Protein 6ZEG (pdb70)

GO terms:
  GO:0005515 protein binding (F, IPI)
  GO:0042802 identical protein binding (F, IPI)
  GO:0070064 proline-rich region binding (F, IDA)
  GO:0005829 cytosol (C, IDA)
  GO:0009898 cytoplasmic side of plasma membrane (C, IDA)
  GO:0015629 actin cytoskeleton (C, IDA)
  GO:0046847 filopodium assembly (P, IMP)
  GO:0048812 neuron projection morphogenesis (P, IMP)
  GO:0005515 protein binding (F, TAS)
  GO:0008093 cytoskeletal anchor activity (F, TAS)
  GO:0005737 cytoplasm (C, TAS)
  GO:0005886 plasma membrane (C, TAS)
  GO:0007409 axonogenesis (P, TAS)
  GO:0008286 insulin receptor signaling pathway (P, TAS)
  GO:0005829 cytosol (C, TAS)
  GO:0098641 cadherin binding involved in cell-cell adhesion (F, HDA)
  GO:0005912 adherens junction (C, HDA)
  GO:0005886 plasma membrane (C, IDA)
  GO:0070062 extracellular exosome (C, HDA)
  GO:0032956 regulation of actin cytoskeleton organization (P, IMP)

Organism: Homo sapiens (NCBI:txid9606)

Nearest PDB structures (foldseek):
  6zei-assembly2_D  TM=1.010E+00  e=4.339E-10  Homo sapiens
  6zee-assembly1_W  TM=9.786E-01  e=6.206E-10  Homo sapiens
  6zeg-assembly1_C  TM=9.916E-01  e=1.182E-09  Homo sapiens
  6zej-assembly6_O  TM=9.950E-01  e=1.634E-06  Homo sapiens
  6zej-assembly5_L  TM=9.862E-01  e=2.025E-06  Homo sapiens

Solvent-accessible surface area: 29615 Å² total; per-residue (Å²): 151,49,66,30,93,46,0,18,38,64,0,48,122,5,66,80,38,73,63,27,110,62,8,138,12,74,62,104,19,2,67,17,0,1,89,81,0,56,98,19,3,68,89,22,81,9,2,5,96,15,138,13,64,6,31,0,0,0,3,2,6,1,5,2,4,7,0,0,35,8,0,91,15,8,15,56,11,78,84,19,34,0,0,0,0,0,3,0,0,1,20,14,92,8,1,4,4,0,0,2,0,0,1,0,4,2,21,78,47,42,128,62,0,16,1,0,0,0,1,2,0,6,0,9,9,1,23,8,6,14,0,11,38,10,0,110,156,68,47,51,56,118,2,2,54,13,0,1,46,0,2,0,0,2,5,0,0,0,13,0,50,131,24,0,0,0,0,0,0,0,2,4,41,71,9,99,44,20,78,46,0,105,149,24,72,27,13,0,0,6,11,82,139,21,25,3,0,1,0,0,8,0,8,21,48,164,110,28,159,26,85,18,157,13,114,11,51,19,21,68,11,0,1,42,59,24,0,38,152,18,2,123,120,42,71,3,6,0,0,0,0,0,11,62,38,12,135,74,0,38,90,61,30,16,199,113,51,0,0,6,0,4,5,0,3,26,4,10,27,60,29,130,5,3,3,2,0,0,16,2,39,140,58,12,27,0,14,3,16,14,9,110,25,142,101,128,78,147,113,54,139,29,40,7,33,15,58,59,5,78,94,162,72,157,90,84,16,120,27,11,118,91,21,7,14,0,102,12,53,135,31,80,7,158,27,74,73,17,32,92,145,41,83,84,75,58,57,38,59,10,13,150,59,0,24,102,8,5,63,85,102,12,112,16,54,143,118,1,153,148,28,18,37,101,9,185,117,129,61,7,35,0,44,44,0,16,38,57,0,43,111,5,63,89,40,85,48,39,103,87,5,141,9,71,54,108,31,0,80,8,0,0,51,4,0,39,29,20,2,67,34,24,82,7,3,4,101,16,140,15,76,6,48,0,0,0,2,1,6,0,4,1,2,5,0,0,50,6,0,100,39,5,6,52,10,88,141,15,36,0,0,0,0,0,3,0,0,0,11,11,90,13,1,0,0,0,1,0,0,0,1,0,4,1,5,35,48,38,121,53,0,17,1,0,0,0,0,2,0,5,0,5,7,1,27,8,5,13,0,16,40,6,0,108,157,62,52,40,53,128,2,3,43,26,0,2,46,0,0,0,0,2,6,0,0,0,10,0,50,129,24,0,0,0,0,0,0,0,3,5,43,78,8,100,50,18,95,54,0,132,145,17,72,24,8,0,1,5,12,69,136,28,23,3,0,1,0,0,10,0,8,18,46,172,116,33,86,21,85,19,96,14,153,13,38,20,21,69,14,0,0,48,115,7,0,32,128,15,0,104,120,40,79,4,7,0,0,0,0,0,10,60,40,11,132,75,0,44,92,50,31,17,198,102,46,0,0,6,0,3,5,0,2,28,3,12,27,87,57,131,4,5,3,4,3,0,19,1,60,82,87,12,55,0,22,4,23,15,9,78,44,111,121,32,54,6,37,6,34,32,5,34,102,95,128,127,86,87,95,14,102,29,20,95,196,60,97,75,26,66,11,48,131,41,72,11,158,29,70,64,18,29,89,150,42,77,56,76,59,37,38,60,11,6,142,57,1,32,97,9,10,76,95,103,12,102,36,53,134,118,1,167,131,28,21,26,101,13,89,144

Structure (mmCIF, N/CA/C/O backbone):
data_6ZEG
#
_entry.id   6ZEG
#
_cell.length_a   48.616
_cell.length_b   122.394
_cell.length_c   69.097
_cell.angle_alpha   90.000
_cell.angle_beta   92.219
_cell.angle_gamma   90.000
#
_symmetry.space_group_name_H-M   'P 1 21 1'
#
loop_
_entity.id
_entity.type
_entity.pdbx_description
1 polymer 'Serine/threonine-protein phosphatase PP1-alpha catalytic subunit,Brain-specific angiogenesis inhibitor 1-associated protein 2'
2 polymer 'Phosphatase and actin regulator'
3 non-polymer 'MANGANESE (II) ION'
4 non-polymer 'PHOSPHATE ION'
5 non-polymer 1,2-ETHANEDIOL
6 non-polymer 3,6,9,12,15,18-HEXAOXAICOSANE
7 water water
#
loop_
_atom_site.group_PDB
_atom_site.id
_atom_site.type_symbol
_atom_site.label_atom_id
_atom_site.label_alt_id
_atom_site.label_comp_id
_atom_site.label_asym_id
_atom_site.label_entity_id
_atom_site.label_seq_id
_atom_site.pdbx_PDB_ins_code
_atom_site.Cartn_x
_atom_site.Cartn_y
_atom_site.Cartn_z
_atom_site.occupancy
_atom_site.B_iso_or_equiv
_atom_site.auth_seq_id
_atom_site.auth_comp_id
_atom_site.auth_asym_id
_atom_site.auth_atom_id
_atom_site.pdbx_PDB_model_num
ATOM 1 N N . SER A 1 5 ? 27.02921 -23.01274 18.68704 1.000 26.78363 6 SER A N 1
ATOM 2 C CA . SER A 1 5 ? 26.84382 -22.02657 19.75032 1.000 24.90935 6 SER A CA 1
ATOM 3 C C . SER A 1 5 ? 25.47387 -21.34955 19.74893 1.000 19.67270 6 SER A C 1
ATOM 4 O O . SER A 1 5 ? 24.96565 -20.90575 18.72414 1.000 19.29630 6 SER A O 1
ATOM 11 N N . LEU A 1 6 ? 24.88807 -21.22135 20.92751 1.000 17.71212 7 LEU A N 1
ATOM 12 C CA A LEU A 1 6 ? 23.56751 -20.62795 21.00832 0.268 17.23465 7 LEU A CA 1
ATOM 13 C CA B LEU A 1 6 ? 23.56773 -20.62615 21.07679 0.732 17.25149 7 LEU A CA 1
ATOM 14 C C . LEU A 1 6 ? 23.57928 -19.10130 20.97919 1.000 15.71110 7 LEU A C 1
ATOM 15 O O . LEU A 1 6 ? 22.51602 -18.48884 20.75512 1.000 16.03034 7 LEU A O 1
ATOM 46 N N . ASN A 1 7 ? 24.71716 -18.47474 21.20464 1.000 14.47525 8 ASN A N 1
ATOM 47 C CA . ASN A 1 7 ? 24.83488 -17.02938 21.17461 1.000 14.15161 8 ASN A CA 1
ATOM 48 C C . ASN A 1 7 ? 23.82867 -16.36733 22.11653 1.000 12.56214 8 ASN A C 1
ATOM 49 O O . ASN A 1 7 ? 23.30602 -15.29728 21.83802 1.000 13.68163 8 ASN A O 1
ATOM 60 N N . LEU A 1 8 ? 23.60981 -16.99045 23.28688 1.000 13.04197 9 LEU A N 1
ATOM 61 C CA . LEU A 1 8 ? 22.45567 -16.65296 24.11054 1.000 12.80459 9 LEU A CA 1
ATOM 62 C C . LEU A 1 8 ? 22.53753 -15.24261 24.69267 1.000 12.19844 9 LEU A C 1
ATOM 63 O O . LEU A 1 8 ? 21.56088 -14.48303 24.62785 1.000 12.73120 9 LEU A O 1
ATOM 79 N N . ASP A 1 9 ? 23.69100 -14.86189 25.26542 1.000 13.31413 10 ASP A N 1
ATOM 80 C CA . ASP A 1 9 ? 23.76600 -13.53838 25.87952 1.000 13.29918 10 ASP A CA 1
ATOM 81 C C . ASP A 1 9 ? 23.63966 -12.42510 24.83748 1.000 12.73995 10 ASP A C 1
ATOM 82 O O . ASP A 1 9 ? 23.04363 -11.37423 25.10842 1.000 13.92714 10 ASP A O 1
ATOM 91 N N . SER A 1 10 ? 24.18309 -12.63690 23.63764 1.000 13.50918 11 SER A N 1
ATOM 92 C CA . SER A 1 10 ? 24.03690 -11.65411 22.57789 1.000 13.20799 11 SER A CA 1
ATOM 93 C C . SER A 1 10 ? 22.57021 -11.50847 22.18310 1.000 12.08348 11 SER A C 1
ATOM 94 O O . SER A 1 10 ? 22.07120 -10.39158 21.99671 1.000 13.17161 11 SER A O 1
ATOM 102 N N . ILE A 1 11 ? 21.88029 -12.64366 22.02859 1.000 12.28576 12 ILE A N 1
ATOM 103 C CA . ILE A 1 11 ? 20.45218 -12.64357 21.68796 1.000 11.13767 12 ILE A CA 1
ATOM 104 C C . ILE A 1 11 ? 19.65267 -11.83801 22.70749 1.000 10.54190 12 ILE A C 1
ATOM 105 O O . ILE A 1 11 ? 18.85502 -10.95890 22.35531 1.000 11.33937 12 ILE A O 1
ATOM 121 N N . ILE A 1 12 ? 19.85678 -12.12824 23.99613 1.000 10.82732 13 ILE A N 1
ATOM 122 C CA . ILE A 1 12 ? 19.12126 -11.42803 25.03515 1.000 11.52129 13 ILE A CA 1
ATOM 123 C C . ILE A 1 12 ? 19.41430 -9.93845 24.97733 1.000 11.69660 13 ILE A C 1
ATOM 124 O O . ILE A 1 12 ? 18.50339 -9.10694 25.05734 1.000 12.71425 13 ILE A O 1
ATOM 140 N N . GLY A 1 13 ? 20.70009 -9.56621 24.84400 1.000 12.88429 14 GLY A N 1
ATOM 141 C CA . GLY A 1 13 ? 21.03094 -8.14639 24.80540 1.000 14.33742 14 GLY A CA 1
ATOM 142 C C . GLY A 1 13 ? 20.35523 -7.41148 23.65583 1.000 13.35692 14 GLY A C 1
ATOM 143 O O . GLY A 1 13 ? 19.86139 -6.28538 23.81133 1.000 15.62222 14 GLY A O 1
ATOM 147 N N . ARG A 1 14 ? 20.29090 -8.05751 22.49557 1.000 12.53883 15 ARG A N 1
ATOM 148 C CA A ARG A 1 14 ? 19.65417 -7.44466 21.34172 0.811 12.94461 15 ARG A CA 1
ATOM 149 C CA B ARG A 1 14 ? 19.65656 -7.43795 21.34199 0.189 12.75269 15 ARG A CA 1
ATOM 150 C C . ARG A 1 14 ? 18.14428 -7.35713 21.51545 1.000 12.63615 15 ARG A C 1
ATOM 151 O O . ARG A 1 14 ? 17.52718 -6.37121 21.09578 1.000 13.55194 15 ARG A O 1
ATOM 192 N N . LEU A 1 15 ? 17.53940 -8.37942 22.12964 1.000 12.20737 16 LEU A N 1
ATOM 193 C CA . LEU A 1 15 ? 16.11053 -8.30700 22.40104 1.000 12.75589 16 LEU A CA 1
ATOM 194 C C . LEU A 1 15 ? 15.78972 -7.17654 23.37970 1.000 13.52422 16 LEU A C 1
ATOM 195 O O . LEU A 1 15 ? 14.77063 -6.49152 23.23774 1.000 15.09760 16 LEU A O 1
ATOM 211 N N . LEU A 1 16 ? 16.66796 -6.94646 24.37024 1.000 13.49249 17 LEU A N 1
ATOM 212 C CA . LEU A 1 16 ? 16.35617 -5.96987 25.40796 1.000 16.18750 17 LEU A CA 1
ATOM 213 C C . LEU A 1 16 ? 16.69245 -4.55300 24.98128 1.000 17.70467 17 LEU A C 1
ATOM 214 O O . LEU A 1 16 ? 16.11839 -3.58476 25.51340 1.000 20.60907 17 LEU A O 1
ATOM 230 N N . GLU A 1 17 ? 17.59712 -4.40239 24.02151 1.000 17.84711 18 GLU A N 1
ATOM 231 C CA . GLU A 1 17 ? 18.09303 -3.06872 23.72269 1.000 20.38019 18 GLU A CA 1
ATOM 232 C C . GLU A 1 17 ? 17.04602 -2.18062 23.06913 1.000 21.60991 18 GLU A C 1
ATOM 233 O O . GLU A 1 17 ? 17.20600 -0.95718 23.09709 1.000 24.22925 18 GLU A O 1
ATOM 245 N N . VAL A 1 18 ? 15.98994 -2.75600 22.48518 1.000 20.31611 19 VAL A N 1
ATOM 246 C CA . VAL A 1 18 ? 14.96383 -1.96103 21.81452 1.000 21.21824 19 VAL A CA 1
ATOM 247 C C . VAL A 1 18 ? 14.01331 -1.29481 22.78639 1.000 22.38696 19 VAL A C 1
ATOM 248 O O . VAL A 1 18 ? 13.12949 -0.54205 22.35626 1.000 23.52464 19 VAL A O 1
ATOM 261 N N A GLN A 1 19 ? 14.19085 -1.51737 24.08825 0.576 22.35016 20 GLN A N 1
ATOM 262 N N B GLN A 1 19 ? 14.13582 -1.58904 24.08111 0.424 21.86015 20 GLN A N 1
ATOM 263 C CA A GLN A 1 19 ? 13.32059 -0.89222 25.07504 0.576 23.93438 20 GLN A CA 1
ATOM 264 C CA B GLN A 1 19 ? 13.35645 -0.87522 25.08141 0.424 23.22250 20 GLN A CA 1
ATOM 265 C C A GLN A 1 19 ? 13.40574 0.63013 25.03064 0.576 23.76728 20 GLN A C 1
ATOM 266 C C B GLN A 1 19 ? 13.35771 0.61142 24.77722 0.424 23.70671 20 GLN A C 1
ATOM 267 O O A GLN A 1 19 ? 12.44461 1.31527 25.39537 0.576 23.98861 20 GLN A O 1
ATOM 268 O O B GLN A 1 19 ? 12.30402 1.24214 24.65029 0.424 24.46048 20 GLN A O 1
ATOM 295 N N . GLY A 1 20 ? 14.55027 1.17840 24.63142 1.000 26.04447 21 GLY A N 1
ATOM 296 C CA . GLY A 1 20 ? 14.71048 2.60224 24.44156 1.000 30.40314 21 GLY A CA 1
ATOM 297 C C . GLY A 1 20 ? 14.42660 3.09258 23.04392 1.000 32.76684 21 GLY A C 1
ATOM 298 O O . GLY A 1 20 ? 14.75912 4.23487 22.71490 1.000 34.88394 21 GLY A O 1
ATOM 303 N N . SER A 1 21 ? 13.81381 2.26918 22.20985 1.000 31.55468 22 SER A N 1
ATOM 304 C CA . SER A 1 21 ? 13.46876 2.63437 20.85120 1.000 30.96337 22 SER A CA 1
ATOM 305 C C . SER A 1 21 ? 11.96779 2.85518 20.76358 1.000 31.41147 22 SER A C 1
ATOM 306 O O . SER A 1 21 ? 11.21691 2.61015 21.71248 1.000 32.62144 22 SER A O 1
ATOM 314 N N . ARG A 1 22 ? 11.53849 3.31571 19.60072 1.000 31.55530 23 ARG A N 1
ATOM 315 C CA . ARG A 1 22 ? 10.12110 3.50415 19.37375 1.000 30.41984 23 ARG A CA 1
ATOM 316 C C . ARG A 1 22 ? 9.40645 2.16072 19.48988 1.000 29.24205 23 ARG A C 1
ATOM 317 O O . ARG A 1 22 ? 9.94216 1.12894 19.06686 1.000 29.57350 23 ARG A O 1
ATOM 321 N N . PRO A 1 23 ? 8.20424 2.13346 20.05058 1.000 30.98232 24 PRO A N 1
ATOM 322 C CA . PRO A 1 23 ? 7.42824 0.88898 20.06540 1.000 29.85197 24 PRO A CA 1
ATOM 323 C C . PRO A 1 23 ? 7.37135 0.26637 18.67744 1.000 29.71060 24 PRO A C 1
ATOM 324 O O . PRO A 1 23 ? 7.29683 0.96316 17.66167 1.000 32.54737 24 PRO A O 1
ATOM 335 N N . GLY A 1 24 ? 7.38971 -1.06029 18.63492 1.000 27.00285 25 GLY A N 1
ATOM 336 C CA . GLY A 1 24 ? 7.23686 -1.78083 17.39333 1.000 25.84100 25 GLY A CA 1
ATOM 337 C C . GLY A 1 24 ? 8.51378 -2.06916 16.63706 1.000 23.61602 25 GLY A C 1
ATOM 338 O O . GLY A 1 24 ? 8.44871 -2.70698 15.58064 1.000 25.10557 25 GLY A O 1
ATOM 342 N N . LYS A 1 25 ? 9.66748 -1.60662 17.11980 1.000 22.74815 26 LYS A N 1
ATOM 343 C CA . LYS A 1 25 ? 10.91901 -1.88508 16.43324 1.000 20.60891 26 LYS A CA 1
ATOM 344 C C . LYS A 1 25 ? 11.22081 -3.37226 16.54045 1.000 16.59887 26 LYS A C 1
ATOM 345 O O . LYS A 1 25 ? 11.15812 -3.94547 17.62945 1.000 16.93455 26 LYS A O 1
ATOM 364 N N . ASN A 1 26 ? 11.50780 -3.99368 15.40299 1.000 17.07767 27 ASN A N 1
ATOM 365 C CA . ASN A 1 26 ? 11.84475 -5.40834 15.38235 1.000 16.48703 27 ASN A CA 1
ATOM 366 C C . ASN A 1 26 ? 13.28362 -5.62487 15.85303 1.000 17.00429 27 ASN A C 1
ATOM 367 O O . ASN A 1 26 ? 14.12578 -4.71569 15.85435 1.000 19.48759 27 ASN A O 1
ATOM 378 N N . VAL A 1 27 ? 13.54911 -6.85907 16.25822 1.000 15.51852 28 VAL A N 1
ATOM 379 C CA . VAL A 1 27 ? 14.87600 -7.31176 16.63892 1.000 15.42520 28 VAL A CA 1
ATOM 380 C C . VAL A 1 27 ? 15.34412 -8.29025 15.57618 1.000 15.68665 28 VAL A C 1
ATOM 381 O O . VAL A 1 27 ? 14.67540 -9.28322 15.30259 1.000 16.35603 28 VAL A O 1
ATOM 394 N N . GLN A 1 28 ? 16.53105 -8.03842 15.02168 1.000 16.98118 29 GLN A N 1
ATOM 395 C CA . GLN A 1 28 ? 17.06032 -8.83271 13.90866 1.000 17.86437 29 GLN A CA 1
ATOM 396 C C . GLN A 1 28 ? 17.83909 -10.08918 14.33241 1.000 19.04836 29 GLN A C 1
ATOM 397 O O . GLN A 1 28 ? 19.05339 -10.17648 14.21927 1.000 24.39353 29 GLN A O 1
ATOM 411 N N . LEU A 1 29 ? 17.15392 -11.14281 14.67706 1.000 16.00312 30 LEU A N 1
ATOM 412 C CA . LEU A 1 29 ? 17.78400 -12.42292 14.95678 1.000 12.94918 30 LEU A CA 1
ATOM 413 C C . LEU A 1 29 ? 17.96103 -13.23901 13.67719 1.000 11.91757 30 LEU A C 1
ATOM 414 O O . LEU A 1 29 ? 17.21688 -13.09036 12.70647 1.000 13.54895 30 LEU A O 1
ATOM 430 N N . THR A 1 30 ? 18.96423 -14.10203 13.66946 1.000 11.49912 31 THR A N 1
ATOM 431 C CA . THR A 1 30 ? 19.12389 -14.99652 12.53155 1.000 10.76027 31 THR A CA 1
ATOM 432 C C . THR A 1 30 ? 18.19151 -16.20438 12.69065 1.000 10.66499 31 THR A C 1
ATOM 433 O O . THR A 1 30 ? 17.77443 -16.57139 13.78871 1.000 10.73694 31 THR A O 1
ATOM 444 N N . GLU A 1 31 ? 17.90948 -16.84230 11.55909 1.000 10.89793 32 GLU A N 1
ATOM 445 C CA . GLU A 1 31 ? 17.14440 -18.08491 11.56934 1.000 11.11159 32 GLU A CA 1
ATOM 446 C C . GLU A 1 31 ? 17.78957 -19.11439 12.48289 1.000 10.93776 32 GLU A C 1
ATOM 447 O O . GLU A 1 31 ? 17.10868 -19.76534 13.28039 1.000 11.89503 32 GLU A O 1
ATOM 459 N N A ASN A 1 32 ? 19.11933 -19.26172 12.38240 0.430 11.53530 33 ASN A N 1
ATOM 460 N N B ASN A 1 32 ? 19.11166 -19.27223 12.40156 0.570 11.62568 33 ASN A N 1
ATOM 461 C CA A ASN A 1 32 ? 19.84346 -20.22613 13.20560 0.430 11.55560 33 ASN A CA 1
ATOM 462 C CA B ASN A 1 32 ? 19.75627 -20.28551 13.22865 0.570 11.74414 33 ASN A CA 1
ATOM 463 C C A ASN A 1 32 ? 19.71567 -19.89233 14.68334 0.430 10.16150 33 ASN A C 1
ATOM 464 C C B ASN A 1 32 ? 19.75347 -19.90426 14.70460 0.570 10.47864 33 ASN A C 1
ATOM 465 O O A ASN A 1 32 ? 19.56140 -20.78916 15.51825 0.430 10.49039 33 ASN A O 1
ATOM 466 O O B ASN A 1 32 ? 19.71440 -20.79051 15.56319 0.570 11.53749 33 ASN A O 1
ATOM 487 N N . GLU A 1 33 ? 19.78893 -18.60628 15.03156 1.000 10.75955 34 GLU A N 1
ATOM 488 C CA . GLU A 1 33 ? 19.64746 -18.21448 16.42918 1.000 10.97502 34 GLU A CA 1
ATOM 489 C C . GLU A 1 33 ? 18.27486 -18.63887 16.95702 1.000 10.27540 34 GLU A C 1
ATOM 490 O O . GLU A 1 33 ? 18.15800 -19.16770 18.07134 1.000 10.26966 34 GLU A O 1
ATOM 503 N N . ILE A 1 34 ? 17.21247 -18.38227 16.18084 1.000 9.51836 35 ILE A N 1
ATOM 504 C CA . ILE A 1 34 ? 15.87153 -18.71974 16.64049 1.000 9.42159 35 ILE A CA 1
ATOM 505 C C . ILE A 1 34 ? 15.70902 -20.22630 16.73627 1.000 9.33558 35 ILE A C 1
ATOM 506 O O . ILE A 1 34 ? 15.14288 -20.74654 17.70134 1.000 9.76003 35 ILE A O 1
ATOM 522 N N A ARG A 1 35 ? 16.19826 -20.96242 15.73567 0.524 10.19417 36 ARG A N 1
ATOM 523 N N B ARG A 1 35 ? 16.22190 -20.96207 15.75293 0.476 10.35812 36 ARG A N 1
ATOM 524 C CA A ARG A 1 35 ? 16.15400 -22.41900 15.81271 0.524 10.21531 36 ARG A CA 1
ATOM 525 C CA B ARG A 1 35 ? 16.14324 -22.41698 15.81892 0.476 10.67772 36 ARG A CA 1
ATOM 526 C C A ARG A 1 35 ? 16.82140 -22.91124 17.09019 0.524 10.08393 36 ARG A C 1
ATOM 527 C C B ARG A 1 35 ? 16.84955 -22.94525 17.06157 0.476 10.38555 36 ARG A C 1
ATOM 528 O O A ARG A 1 35 ? 16.31552 -23.81031 17.76587 0.524 10.79838 36 ARG A O 1
ATOM 529 O O B ARG A 1 35 ? 16.39622 -23.90770 17.68446 0.476 10.87837 36 ARG A O 1
ATOM 570 N N . GLY A 1 36 ? 17.98038 -22.33889 17.42376 1.000 10.04087 37 GLY A N 1
ATOM 571 C CA . GLY A 1 36 ? 18.67588 -22.76662 18.61971 1.000 10.79000 37 GLY A CA 1
ATOM 572 C C . GLY A 1 36 ? 17.86843 -22.51814 19.87451 1.000 9.70674 37 GLY A C 1
ATOM 573 O O . GLY A 1 36 ? 17.86776 -23.34778 20.78567 1.000 10.61470 37 GLY A O 1
ATOM 578 N N . LEU A 1 37 ? 17.17976 -21.36819 19.94614 1.000 9.38938 38 LEU A N 1
ATOM 579 C CA . LEU A 1 37 ? 16.30053 -21.10765 21.08382 1.000 9.35568 38 LEU A CA 1
ATOM 580 C C . LEU A 1 37 ? 15.22147 -22.17422 21.18082 1.000 9.10016 38 LEU A C 1
ATOM 581 O O . LEU A 1 37 ? 14.93230 -22.67401 22.27055 1.000 9.60488 38 LEU A O 1
ATOM 597 N N . CYS A 1 38 ? 14.62023 -22.54546 20.04268 1.000 8.99963 39 CYS A N 1
ATOM 598 C CA . CYS A 1 38 ? 13.56586 -23.54760 20.05135 1.000 9.10874 39 CYS A CA 1
ATOM 599 C C . CYS A 1 38 ? 14.08511 -24.89386 20.51415 1.000 9.40018 39 CYS A C 1
ATOM 600 O O . CYS A 1 38 ? 13.47865 -25.55903 21.35966 1.000 10.56242 39 CYS A O 1
ATOM 608 N N . LEU A 1 39 ? 15.22296 -25.31552 19.96572 1.000 9.90201 40 LEU A N 1
ATOM 609 C CA . LEU A 1 39 ? 15.70869 -26.65983 20.22722 1.000 10.86753 40 LEU A CA 1
ATOM 610 C C . LEU A 1 39 ? 16.19288 -26.79466 21.65969 1.000 9.65895 40 LEU A C 1
ATOM 611 O O . LEU A 1 39 ? 15.96239 -27.82649 22.31786 1.000 10.53034 40 LEU A O 1
ATOM 627 N N . LYS A 1 40 ? 16.91191 -25.78602 22.16533 1.000 9.48898 41 LYS A N 1
ATOM 628 C CA . LYS A 1 40 ? 17.43093 -25.89227 23.52130 1.000 9.46247 41 LYS A CA 1
ATOM 629 C C . LYS A 1 40 ? 16.31718 -25.74806 24.55517 1.000 9.46385 41 LYS A C 1
ATOM 630 O O . LYS A 1 40 ? 16.29919 -26.45928 25.56324 1.000 10.09609 41 LYS A O 1
ATOM 649 N N . SER A 1 41 ? 15.38070 -24.81756 24.34409 1.000 8.80202 42 SER A N 1
ATOM 650 C CA . SER A 1 41 ? 14.27041 -24.71292 25.28529 1.000 8.61303 42 SER A CA 1
ATOM 651 C C . SER A 1 41 ? 13.44863 -25.99145 25.29846 1.000 8.45780 42 SER A C 1
ATOM 652 O O . SER A 1 41 ? 13.00519 -26.43157 26.36312 1.000 8.72479 42 SER A O 1
ATOM 660 N N . ARG A 1 42 ? 13.23119 -26.58693 24.12490 1.000 9.17543 43 ARG A N 1
ATOM 661 C CA . ARG A 1 42 ? 12.45439 -27.82006 24.04151 1.000 9.39333 43 ARG A CA 1
ATOM 662 C C . ARG A 1 42 ? 13.08516 -28.90132 24.90564 1.000 9.35598 43 ARG A C 1
ATOM 663 O O . ARG A 1 42 ? 12.39695 -29.63465 25.63451 1.000 10.11080 43 ARG A O 1
ATOM 684 N N . GLU A 1 43 ? 14.41730 -29.01530 24.84209 1.000 9.64665 44 GLU A N 1
ATOM 685 C CA . GLU A 1 43 ? 15.12965 -29.98771 25.65460 1.000 10.47937 44 GLU A CA 1
ATOM 686 C C . GLU A 1 43 ? 14.88688 -29.72525 27.13740 1.000 10.12298 44 GLU A C 1
ATOM 687 O O . GLU A 1 43 ? 14.65150 -30.65928 27.91701 1.000 10.40962 44 GLU A O 1
ATOM 699 N N . ILE A 1 44 ? 14.93425 -28.45414 27.53964 1.000 9.59798 45 ILE A N 1
ATOM 700 C CA . ILE A 1 44 ? 14.72297 -28.12736 28.93335 1.000 9.69819 45 ILE A CA 1
ATOM 701 C C . ILE A 1 44 ? 13.28848 -28.44082 29.34825 1.000 9.14474 45 ILE A C 1
ATOM 702 O O . ILE A 1 44 ? 13.05697 -29.01992 30.40601 1.000 9.74804 45 ILE A O 1
ATOM 718 N N . PHE A 1 45 ? 12.30315 -28.07773 28.51892 1.000 8.60367 46 PHE A N 1
ATOM 719 C CA . PHE A 1 45 ? 10.91446 -28.41119 28.85867 1.000 8.86259 46 PHE A CA 1
ATOM 720 C C . PHE A 1 45 ? 10.74659 -29.91192 29.09559 1.000 9.05370 46 PHE A C 1
ATOM 721 O O . PHE A 1 45 ? 10.10907 -30.32752 30.06480 1.000 9.66059 46 PHE A O 1
ATOM 738 N N . LEU A 1 46 ? 11.33013 -30.74309 28.22629 1.000 9.29594 47 LEU A N 1
ATOM 739 C CA . LEU A 1 46 ? 11.17643 -32.18479 28.37888 1.000 9.97922 47 LEU A CA 1
ATOM 740 C C . LEU A 1 46 ? 11.88283 -32.69746 29.61579 1.000 10.95503 47 LEU A C 1
ATOM 741 O O . LEU A 1 46 ? 11.49047 -33.73150 30.16250 1.000 13.40147 47 LEU A O 1
ATOM 757 N N . SER A 1 47 ? 12.92276 -32.00136 30.07144 1.000 10.65668 48 SER A N 1
ATOM 758 C CA . SER A 1 47 ? 13.66664 -32.42060 31.25788 1.000 12.22220 48 SER A CA 1
ATOM 759 C C . SER A 1 47 ? 12.95915 -32.06380 32.55170 1.000 11.15698 48 SER A C 1
ATOM 760 O O . SER A 1 47 ? 13.38548 -32.53165 33.61172 1.000 14.98735 48 SER A O 1
ATOM 768 N N . GLN A 1 48 ? 11.95451 -31.22698 32.50689 1.000 9.96229 49 GLN A N 1
ATOM 769 C CA . GLN A 1 48 ? 11.18543 -30.81464 33.67255 1.000 9.69964 49 GLN A CA 1
ATOM 770 C C . GLN A 1 48 ? 9.79619 -31.42919 33.58046 1.000 9.64556 49 GLN A C 1
ATOM 771 O O . GLN A 1 48 ? 9.35779 -31.80829 32.49327 1.000 9.93611 49 GLN A O 1
ATOM 785 N N . PRO A 1 49 ? 9.07971 -31.55111 34.70011 1.000 9.87465 50 PRO A N 1
ATOM 786 C CA . PRO A 1 49 ? 7.76821 -32.20391 34.67096 1.000 10.48422 50 PRO A CA 1
ATOM 787 C C . PRO A 1 49 ? 6.75202 -31.42325 33.84181 1.000 9.49352 50 PRO A C 1
ATOM 788 O O . PRO A 1 49 ? 6.83058 -30.20320 33.68904 1.000 9.74325 50 PRO A O 1
ATOM 799 N N . ILE A 1 50 ? 5.75508 -32.16629 33.34665 1.000 9.69507 51 ILE A N 1
ATOM 800 C CA . ILE A 1 50 ? 4.64885 -31.55500 32.61563 1.000 8.78182 51 ILE A CA 1
ATOM 801 C C . ILE A 1 50 ? 3.68767 -30.82806 33.54605 1.000 8.91504 51 ILE A C 1
ATOM 802 O O . ILE A 1 50 ? 2.98051 -29.89013 33.12377 1.000 9.09464 51 ILE A O 1
ATOM 818 N N . LEU A 1 51 ? 3.63999 -31.26214 34.80704 1.000 8.84805 52 LEU A N 1
ATOM 819 C CA . LEU A 1 51 ? 2.94559 -30.59126 35.89081 1.000 9.37615 52 LEU A CA 1
ATOM 820 C C . LEU A 1 51 ? 4.04337 -30.03766 36.79435 1.000 9.15632 52 LEU A C 1
ATOM 821 O O . LEU A 1 51 ? 4.67572 -30.77739 37.55229 1.000 10.89755 52 LEU A O 1
ATOM 837 N N . LEU A 1 52 ? 4.34334 -28.76359 36.65974 1.000 9.20542 53 LEU A N 1
ATOM 838 C CA . LEU A 1 52 ? 5.44362 -28.15461 37.40361 1.000 9.44822 53 LEU A CA 1
ATOM 839 C C . LEU A 1 52 ? 5.07661 -28.05015 38.87394 1.000 9.68237 53 LEU A C 1
ATOM 840 O O . LEU A 1 52 ? 3.92339 -27.76160 39.21194 1.000 11.72853 53 LEU A O 1
ATOM 856 N N . GLU A 1 53 ? 6.06149 -28.23123 39.75310 1.000 10.66290 54 GLU A N 1
ATOM 857 C CA . GLU A 1 53 ? 5.90171 -28.01751 41.19516 1.000 11.50421 54 GLU A CA 1
ATOM 858 C C . GLU A 1 53 ? 6.84205 -26.86931 41.54168 1.000 11.17304 54 GLU A C 1
ATOM 859 O O . GLU A 1 53 ? 8.07063 -27.03377 41.51750 1.000 14.46661 54 GLU A O 1
ATOM 871 N N . LEU A 1 54 ? 6.28249 -25.69010 41.77813 1.000 10.33961 55 LEU A N 1
ATOM 872 C CA . LEU A 1 54 ? 7.04083 -24.46912 41.94353 1.000 10.82181 55 LEU A CA 1
ATOM 873 C C . LEU A 1 54 ? 6.87581 -23.94321 43.35740 1.000 11.23772 55 LEU A C 1
ATOM 874 O O . LEU A 1 54 ? 5.91961 -24.26754 44.06491 1.000 12.61561 55 LEU A O 1
ATOM 890 N N . GLU A 1 55 ? 7.82141 -23.09319 43.75558 1.000 14.19450 56 GLU A N 1
ATOM 891 C CA . GLU A 1 55 ? 7.81689 -22.45653 45.06425 1.000 15.37172 56 GLU A CA 1
ATOM 892 C C . GLU A 1 55 ? 7.85000 -20.94578 44.89226 1.000 14.16052 56 GLU A C 1
ATOM 893 O O . GLU A 1 55 ? 8.51816 -20.42793 43.99634 1.000 17.11605 56 GLU A O 1
ATOM 905 N N . ALA A 1 56 ? 7.11425 -20.24328 45.74825 1.000 13.63137 57 ALA A N 1
ATOM 906 C CA . ALA A 1 56 ? 7.25098 -18.80182 45.83636 1.000 13.69809 57 ALA A CA 1
ATOM 907 C C . ALA A 1 56 ? 8.63202 -18.46423 46.39459 1.000 13.89851 57 ALA A C 1
ATOM 908 O O . ALA A 1 56 ? 9.24597 -19.28287 47.08292 1.000 15.86087 57 ALA A O 1
ATOM 915 N N . PRO A 1 57 ? 9.15311 -17.25701 46.11134 1.000 13.57287 58 PRO A N 1
ATOM 916 C CA . PRO A 1 57 ? 8.47690 -16.13439 45.43619 1.000 13.03475 58 PRO A CA 1
ATOM 917 C C . PRO A 1 57 ? 8.42434 -16.29335 43.93621 1.000 11.76508 58 PRO A C 1
ATOM 918 O O . PRO A 1 57 ? 9.35236 -16.83283 43.32256 1.000 13.38295 58 PRO A O 1
ATOM 929 N N . LEU A 1 58 ? 7.35093 -15.78059 43.34754 1.000 10.76988 59 LEU A N 1
ATOM 930 C CA . LEU A 1 58 ? 7.10595 -15.91286 41.93211 1.000 11.29807 59 LEU A CA 1
ATOM 931 C C . LEU A 1 58 ? 6.20761 -14.76862 41.49487 1.000 10.30594 59 LEU A C 1
ATOM 932 O O . LEU A 1 58 ? 5.32532 -14.36352 42.24267 1.000 12.79673 59 LEU A O 1
ATOM 948 N N . LYS A 1 59 ? 6.38329 -14.31408 40.26110 1.000 9.62600 60 LYS A N 1
ATOM 949 C CA . LYS A 1 59 ? 5.44826 -13.42145 39.58375 1.000 9.18699 60 LYS A CA 1
ATOM 950 C C . LYS A 1 59 ? 4.78089 -14.18210 38.46047 1.000 8.91641 60 LYS A C 1
ATOM 951 O O . LYS A 1 59 ? 5.45813 -14.79526 37.63016 1.000 10.94798 60 LYS A O 1
ATOM 970 N N . ILE A 1 60 ? 3.45798 -14.15413 38.44745 1.000 8.45348 61 ILE A N 1
ATOM 971 C CA . ILE A 1 60 ? 2.65708 -14.93604 37.51635 1.000 7.71317 61 ILE A CA 1
ATOM 972 C C . ILE A 1 60 ? 1.98063 -13.97244 36.53490 1.000 7.77293 61 ILE A C 1
ATOM 973 O O . ILE A 1 60 ? 1.34908 -12.98257 36.95372 1.000 8.11914 61 ILE A O 1
ATOM 989 N N . CYS A 1 61 ? 2.09337 -14.28206 35.24892 1.000 7.51630 62 CYS A N 1
ATOM 990 C CA . CYS A 1 61 ? 1.62181 -13.43005 34.17556 1.000 7.67246 62 CYS A CA 1
ATOM 991 C C . CYS A 1 61 ? 0.70049 -14.21400 33.25780 1.000 7.12773 62 CYS A C 1
ATOM 992 O O . CYS A 1 61 ? 0.92471 -15.40883 33.00140 1.000 8.02875 62 CYS A O 1
ATOM 1000 N N . GLY A 1 62 ? -0.31932 -13.53080 32.74255 1.000 7.06692 63 GLY A N 1
ATOM 1001 C CA . GLY A 1 62 ? -1.22828 -14.08024 31.74960 1.000 7.47050 63 GLY A CA 1
ATOM 1002 C C . GLY A 1 62 ? -0.87745 -13.65796 30.35030 1.000 6.73211 63 GLY A C 1
ATOM 1003 O O . GLY A 1 62 ? 0.28538 -13.42362 30.03058 1.000 7.16278 63 GLY A O 1
ATOM 1007 N N . ASP A 1 63 ? -1.89489 -13.58612 29.48221 1.000 7.10231 64 ASP A N 1
ATOM 1008 C CA . ASP A 1 63 ? -1.65146 -13.60391 28.04754 1.000 6.71789 64 ASP A CA 1
ATOM 1009 C C . ASP A 1 63 ? -0.86301 -12.37186 27.62188 1.000 7.37560 64 ASP A C 1
ATOM 1010 O O . ASP A 1 63 ? -1.06155 -11.27919 28.15479 1.000 7.67919 64 ASP A O 1
ATOM 1019 N N . ILE A 1 64 ? 0.00292 -12.57040 26.60394 1.000 6.98600 65 ILE A N 1
ATOM 1020 C CA A ILE A 1 64 ? 0.83546 -11.51539 26.03733 0.859 7.39944 65 ILE A CA 1
ATOM 1021 C CA B ILE A 1 64 ? 0.80519 -11.49039 26.05296 0.141 7.51428 65 ILE A CA 1
ATOM 1022 C C . ILE A 1 64 ? 0.50945 -11.23180 24.55778 1.000 7.15159 65 ILE A C 1
ATOM 1023 O O . ILE A 1 64 ? 0.54797 -10.08057 24.13631 1.000 8.24025 65 ILE A O 1
ATOM 1054 N N . HIS A 1 65 ? 0.24354 -12.26651 23.77873 1.000 7.42456 66 HIS A N 1
ATOM 1055 C CA . HIS A 1 65 ? -0.21548 -12.10365 22.39398 1.000 7.51227 66 HIS A CA 1
ATOM 1056 C C . HIS A 1 65 ? 0.65750 -11.14338 21.58976 1.000 7.81199 66 HIS A C 1
ATOM 1057 O O . HIS A 1 65 ? 0.17974 -10.22183 20.92395 1.000 8.66607 66 HIS A O 1
ATOM 1071 N N . GLY A 1 66 ? 1.97168 -11.38220 21.61541 1.000 7.74726 67 GLY A N 1
ATOM 1072 C CA . GLY A 1 66 ? 2.83848 -10.64160 20.72858 1.000 8.51141 67 GLY A CA 1
ATOM 1073 C C . GLY A 1 66 ? 2.98141 -9.17194 21.04015 1.000 8.42692 67 GLY A C 1
ATOM 1074 O O . GLY A 1 66 ? 3.54738 -8.45148 20.20922 1.000 9.77426 67 GLY A O 1
ATOM 1078 N N . GLN A 1 67 ? 2.53793 -8.72011 22.20668 1.000 8.94702 68 GLN A N 1
ATOM 1079 C CA . GLN A 1 67 ? 2.66294 -7.31307 22.60420 1.000 9.26911 68 GLN A CA 1
ATOM 1080 C C . GLN A 1 67 ? 4.01991 -7.11744 23.28308 1.000 9.15880 68 GLN A C 1
ATOM 1081 O O . GLN A 1 67 ? 4.13510 -6.91950 24.48555 1.000 10.25335 68 GLN A O 1
ATOM 1095 N N . TYR A 1 68 ? 5.05318 -7.20102 22.44334 1.000 10.12850 69 TYR A N 1
ATOM 1096 C CA . TYR A 1 68 ? 6.42578 -7.26784 22.93802 1.000 10.06841 69 TYR A CA 1
ATOM 1097 C C . TYR A 1 68 ? 6.80132 -6.05124 23.78453 1.000 10.51739 69 TYR A C 1
ATOM 1098 O O . TYR A 1 68 ? 7.45422 -6.18562 24.82317 1.000 11.42190 69 TYR A O 1
ATOM 1116 N N A TYR A 1 69 ? 6.40708 -4.85722 23.36584 0.642 11.46356 70 TYR A N 1
ATOM 1117 N N B TYR A 1 69 ? 6.42396 -4.85792 23.32591 0.358 11.46662 70 TYR A N 1
ATOM 1118 C CA A TYR A 1 69 ? 6.82390 -3.70077 24.15343 0.642 12.19147 70 TYR A CA 1
ATOM 1119 C CA B TYR A 1 69 ? 6.73982 -3.63976 24.06659 0.358 12.41296 70 TYR A CA 1
ATOM 1120 C C A TYR A 1 69 ? 6.10640 -3.63934 25.49284 0.642 12.59264 70 TYR A C 1
ATOM 1121 C C B TYR A 1 69 ? 6.14156 -3.69683 25.46802 0.358 12.13540 70 TYR A C 1
ATOM 1122 O O A TYR A 1 69 ? 6.66057 -3.10959 26.46374 0.642 13.54741 70 TYR A O 1
ATOM 1123 O O B TYR A 1 69 ? 6.79601 -3.31461 26.44885 0.358 12.79055 70 TYR A O 1
ATOM 1158 N N . ASP A 1 70 ? 4.91694 -4.22320 25.58872 1.000 11.32756 71 ASP A N 1
ATOM 1159 C CA . ASP A 1 70 ? 4.29322 -4.37469 26.89275 1.000 11.47163 71 ASP A CA 1
ATOM 1160 C C . ASP A 1 70 ? 4.96993 -5.44598 27.73429 1.000 10.25092 71 ASP A C 1
ATOM 1161 O O . ASP A 1 70 ? 5.05337 -5.30489 28.95216 1.000 11.83612 71 ASP A O 1
ATOM 1171 N N . LEU A 1 71 ? 5.46691 -6.52676 27.10982 1.000 10.55882 72 LEU A N 1
ATOM 1172 C CA . LEU A 1 71 ? 6.25483 -7.50478 27.85810 1.000 10.01652 72 LEU A CA 1
ATOM 1173 C C . LEU A 1 71 ? 7.49841 -6.86035 28.47348 1.000 10.69558 72 LEU A C 1
ATOM 1174 O O . LEU A 1 71 ? 7.82589 -7.10095 29.64104 1.000 11.39822 72 LEU A O 1
ATOM 1190 N N . LEU A 1 72 ? 8.18063 -6.02946 27.70292 1.000 11.42527 73 LEU A N 1
ATOM 1191 C CA . LEU A 1 72 ? 9.35253 -5.34396 28.24646 1.000 11.97541 73 LEU A CA 1
ATOM 1192 C C . LEU A 1 72 ? 8.97172 -4.44767 29.41697 1.000 11.90716 73 LEU A C 1
ATOM 1193 O O . LEU A 1 72 ? 9.71129 -4.37700 30.40618 1.000 12.70603 73 LEU A O 1
ATOM 1209 N N . ARG A 1 73 ? 7.83252 -3.75317 29.31734 1.000 12.14199 74 ARG A N 1
ATOM 1210 C CA . ARG A 1 73 ? 7.39253 -2.90796 30.41509 1.000 13.40136 74 ARG A CA 1
ATOM 1211 C C . ARG A 1 73 ? 7.04270 -3.72552 31.64460 1.000 12.19643 74 ARG A C 1
ATOM 1212 O O . ARG A 1 73 ? 7.30164 -3.30201 32.78060 1.000 14.15733 74 ARG A O 1
ATOM 1233 N N A LEU A 1 74 ? 6.43259 -4.88905 31.43179 0.528 12.26257 75 LEU A N 1
ATOM 1234 N N B LEU A 1 74 ? 6.42243 -4.89487 31.44013 0.472 12.20773 75 LEU A N 1
ATOM 1235 C CA A LEU A 1 74 ? 6.10661 -5.79372 32.52434 0.528 12.14643 75 LEU A CA 1
ATOM 1236 C CA B LEU A 1 74 ? 6.11401 -5.79549 32.54638 0.472 12.54528 75 LEU A CA 1
ATOM 1237 C C A LEU A 1 74 ? 7.37141 -6.25046 33.24887 0.528 11.78924 75 LEU A C 1
ATOM 1238 C C B LEU A 1 74 ? 7.38763 -6.23133 33.25980 0.472 11.85915 75 LEU A C 1
ATOM 1239 O O A LEU A 1 74 ? 7.43425 -6.24425 34.48283 0.528 13.29525 75 LEU A O 1
ATOM 1240 O O B LEU A 1 74 ? 7.47015 -6.20196 34.49246 0.472 13.05864 75 LEU A O 1
ATOM 1271 N N . PHE A 1 75 ? 8.38776 -6.66462 32.49656 1.000 11.44536 76 PHE A N 1
ATOM 1272 C CA . PHE A 1 75 ? 9.65934 -7.04773 33.11191 1.000 11.41895 76 PHE A CA 1
ATOM 1273 C C . PHE A 1 75 ? 10.31677 -5.85862 33.80273 1.000 12.52470 76 PHE A C 1
ATOM 1274 O O . PHE A 1 75 ? 10.91248 -6.00486 34.87588 1.000 13.64539 76 PHE A O 1
ATOM 1292 N N . GLU A 1 76 ? 10.22713 -4.67329 33.20413 1.000 13.26912 77 GLU A N 1
ATOM 1293 C CA . GLU A 1 76 ? 10.78734 -3.49837 33.87743 1.000 14.48449 77 GLU A CA 1
ATOM 1294 C C . GLU A 1 76 ? 10.13981 -3.30160 35.24232 1.000 14.58419 77 GLU A C 1
ATOM 1295 O O . GLU A 1 76 ? 10.82453 -2.98908 36.22000 1.000 16.20313 77 GLU A O 1
ATOM 1307 N N . TYR A 1 77 ? 8.82123 -3.48037 35.33481 1.000 13.65020 78 TYR A N 1
ATOM 1308 C CA . TYR A 1 77 ? 8.11520 -3.29626 36.60324 1.000 12.88878 78 TYR A CA 1
ATOM 1309 C C . TYR A 1 77 ? 8.43921 -4.40253 37.60741 1.000 13.46722 78 TYR A C 1
ATOM 1310 O O . TYR A 1 77 ? 8.65679 -4.13662 38.80005 1.000 15.50665 78 TYR A O 1
ATOM 1328 N N . GLY A 1 78 ? 8.40543 -5.65824 37.15511 1.000 12.90196 79 GLY A N 1
ATOM 1329 C CA . GLY A 1 78 ? 8.59375 -6.75888 38.06821 1.000 14.17672 79 GLY A CA 1
ATOM 1330 C C . GLY A 1 78 ? 10.02538 -7.04557 38.41516 1.000 12.28384 79 GLY A C 1
ATOM 1331 O O . GLY A 1 78 ? 10.28856 -7.68391 39.44377 1.000 14.66115 79 GLY A O 1
ATOM 1336 N N . GLY A 1 79 ? 10.95713 -6.62366 37.55557 1.000 13.37177 80 GLY A N 1
ATOM 1337 C CA . GLY A 1 79 ? 12.36283 -6.94937 37.67583 1.000 13.10706 80 GLY A CA 1
ATOM 1338 C C . GLY A 1 79 ? 12.76303 -7.87429 36.54844 1.000 12.76944 80 GLY A C 1
ATOM 1339 O O . GLY A 1 79 ? 12.15619 -8.93160 36.37848 1.000 14.00115 80 GLY A O 1
ATOM 1343 N N . PHE A 1 80 ? 13.74122 -7.48141 35.73405 1.000 12.85313 81 PHE A N 1
ATOM 1344 C CA . PHE A 1 80 ? 14.16005 -8.34663 34.64136 1.000 12.39842 81 PHE A CA 1
ATOM 1345 C C . PHE A 1 80 ? 14.78211 -9.61164 35.21911 1.000 12.67209 81 PHE A C 1
ATOM 1346 O O . PHE A 1 80 ? 15.53852 -9.53653 36.19894 1.000 13.92691 81 PHE A O 1
ATOM 1363 N N . PRO A 1 81 ? 14.49080 -10.78027 34.64689 1.000 12.06219 82 PRO A N 1
ATOM 1364 C CA . PRO A 1 81 ? 15.13453 -12.00206 35.10299 1.000 11.81649 82 PRO A CA 1
ATOM 1365 C C . PRO A 1 81 ? 16.63452 -11.81072 35.19899 1.000 13.90967 82 PRO A C 1
ATOM 1366 O O . PRO A 1 81 ? 17.24583 -11.18602 34.31491 1.000 14.41819 82 PRO A O 1
ATOM 1377 N N . PRO A 1 82 ? 17.28766 -12.35165 36.24563 1.000 14.10147 83 PRO A N 1
ATOM 1378 C CA . PRO A 1 82 ? 16.73852 -13.23513 37.28141 1.000 15.49699 83 PRO A CA 1
ATOM 1379 C C . PRO A 1 82 ? 16.38359 -12.49092 38.56460 1.000 14.29142 83 PRO A C 1
ATOM 1380 O O . PRO A 1 82 ? 16.33699 -13.10026 39.62901 1.000 15.87792 83 PRO A O 1
ATOM 1391 N N . GLU A 1 83 ? 16.11147 -11.18604 38.46266 1.000 13.60105 84 GLU A N 1
ATOM 1392 C CA . GLU A 1 83 ? 15.80748 -10.40882 39.66385 1.000 14.28733 84 GLU A CA 1
ATOM 1393 C C . GLU A 1 83 ? 14.54819 -10.92133 40.34273 1.000 13.47762 84 GLU A C 1
ATOM 1394 O O . GLU A 1 83 ? 14.43954 -10.92210 41.57412 1.000 15.21240 84 GLU A O 1
ATOM 1401 N N . SER A 1 84 ? 13.56554 -11.33583 39.54883 1.000 12.72094 85 SER A N 1
ATOM 1402 C CA . SER A 1 84 ? 12.37985 -12.00551 40.02224 1.000 11.87632 85 SER A CA 1
ATOM 1403 C C . SER A 1 84 ? 12.24471 -13.30750 39.26415 1.000 11.40558 85 SER A C 1
ATOM 1404 O O . SER A 1 84 ? 12.77486 -13.45391 38.16092 1.000 12.05404 85 SER A O 1
ATOM 1412 N N . ASN A 1 85 ? 11.52354 -14.24817 39.87145 1.000 10.76147 86 ASN A N 1
ATOM 1413 C CA . ASN A 1 85 ? 11.17464 -15.50894 39.23003 1.000 9.84402 86 ASN A CA 1
ATOM 1414 C C . ASN A 1 85 ? 9.81881 -15.32999 38.55554 1.000 8.85788 86 ASN A C 1
ATOM 1415 O O . ASN A 1 85 ? 8.95985 -14.63593 39.08973 1.000 10.40092 86 ASN A O 1
ATOM 1426 N N . TYR A 1 86 ? 9.62265 -15.95714 37.39801 1.000 9.07493 87 TYR A N 1
ATOM 1427 C CA . TYR A 1 86 ? 8.40117 -15.79366 36.61817 1.000 8.75411 87 TYR A CA 1
ATOM 1428 C C . TYR A 1 86 ? 7.76878 -17.11728 36.24513 1.000 8.36640 87 TYR A C 1
ATOM 1429 O O . TYR A 1 86 ? 8.46823 -18.09036 35.93001 1.000 8.78582 87 TYR A O 1
ATOM 1447 N N . LEU A 1 87 ? 6.43328 -17.09445 36.21504 1.000 7.77970 88 LEU A N 1
ATOM 1448 C CA . LEU A 1 87 ? 5.62318 -18.14318 35.60164 1.000 7.52197 88 LEU A CA 1
ATOM 1449 C C . LEU A 1 87 ? 4.65050 -17.44818 34.65735 1.000 7.25483 88 LEU A C 1
ATOM 1450 O O . LEU A 1 87 ? 3.87758 -16.58709 35.09354 1.000 8.49004 88 LEU A O 1
ATOM 1466 N N . PHE A 1 88 ? 4.67504 -17.81684 33.38149 1.000 7.09870 89 PHE A N 1
ATOM 1467 C CA . PHE A 1 88 ? 3.71224 -17.32410 32.40597 1.000 6.94464 89 PHE A CA 1
ATOM 1468 C C . PHE A 1 88 ? 2.71380 -18.43073 32.08271 1.000 6.95621 89 PHE A C 1
ATOM 1469 O O . PHE A 1 88 ? 3.06904 -19.61850 32.08894 1.000 7.74498 89 PHE A O 1
ATOM 1486 N N . LEU A 1 89 ? 1.47486 -18.03756 31.79541 1.000 6.57437 90 LEU A N 1
ATOM 1487 C CA . LEU A 1 89 ? 0.35098 -18.95362 31.66562 1.000 6.65349 90 LEU A CA 1
ATOM 1488 C C . LEU A 1 89 ? -0.04456 -19.24586 30.21970 1.000 7.06067 90 LEU A C 1
ATOM 1489 O O . LEU A 1 89 ? -1.08665 -19.88571 29.99529 1.000 8.75971 90 LEU A O 1
ATOM 1505 N N . GLY A 1 90 ? 0.74246 -18.83878 29.23221 1.000 6.93996 91 GLY A N 1
ATOM 1506 C CA . GLY A 1 90 ? 0.49569 -19.16931 27.83997 1.000 6.99828 91 GLY A CA 1
ATOM 1507 C C . GLY A 1 90 ? 0.00561 -17.99049 27.00450 1.000 6.57707 91 GLY A C 1
ATOM 1508 O O . GLY A 1 90 ? -0.06717 -16.84881 27.45231 1.000 7.62020 91 GLY A O 1
ATOM 1512 N N . ASP A 1 91 ? -0.31174 -18.28718 25.74701 1.000 6.61893 92 ASP A N 1
ATOM 1513 C CA . ASP A 1 91 ? -0.79169 -17.29168 24.79604 1.000 6.56885 92 ASP A CA 1
ATOM 1514 C C . ASP A 1 91 ? 0.24672 -16.19309 24.59633 1.000 6.51123 92 ASP A C 1
ATOM 1515 O O . ASP A 1 91 ? -0.00324 -14.99609 24.77758 1.000 7.53539 92 ASP A O 1
ATOM 1524 N N . TYR A 1 92 ? 1.42885 -16.63564 24.16017 1.000 6.79047 93 TYR A N 1
ATOM 1525 C CA . TYR A 1 92 ? 2.56614 -15.77092 23.85691 1.000 6.51287 93 TYR A CA 1
ATOM 1526 C C . TYR A 1 92 ? 2.47291 -15.17760 22.48258 1.000 6.95017 93 TYR A C 1
ATOM 1527 O O . TYR A 1 92 ? 2.96760 -14.06331 22.25333 1.000 8.07905 93 TYR A O 1
ATOM 1545 N N . VAL A 1 93 ? 1.92120 -15.95157 21.55005 1.000 7.20187 94 VAL A N 1
ATOM 1546 C CA . VAL A 1 93 ? 1.89442 -15.62879 20.14964 1.000 7.52258 94 VAL A CA 1
ATOM 1547 C C . VAL A 1 93 ? 0.46420 -15.37545 19.70460 1.000 7.36372 94 VAL A C 1
ATOM 1548 O O . VAL A 1 93 ? -0.50839 -15.65673 20.42535 1.000 8.52642 94 VAL A O 1
ATOM 1561 N N . ASP A 1 94 ? 0.35438 -14.91300 18.46413 1.000 7.90205 95 ASP A N 1
ATOM 1562 C CA . ASP A 1 94 ? -0.88029 -14.61119 17.75099 1.000 8.07329 95 ASP A CA 1
ATOM 1563 C C . ASP A 1 94 ? -1.51680 -13.30496 18.21243 1.000 8.15509 95 ASP A C 1
ATOM 1564 O O . ASP A 1 94 ? -1.34601 -12.86871 19.34660 1.000 9.06163 95 ASP A O 1
ATOM 1573 N N . ARG A 1 95 ? -2.30100 -12.69599 17.31759 1.000 8.61192 96 ARG A N 1
ATOM 1574 C CA . ARG A 1 95 ? -3.20987 -11.57544 17.65889 1.000 10.25665 96 ARG A CA 1
ATOM 1575 C C . ARG A 1 95 ? -2.46421 -10.38533 18.23165 1.000 12.58657 96 ARG A C 1
ATOM 1576 O O . ARG A 1 95 ? -2.95286 -9.69403 19.12811 1.000 14.67315 96 ARG A O 1
ATOM 1597 N N . GLY A 1 96 ? -1.24174 -10.16987 17.76447 1.000 10.94170 97 GLY A N 1
ATOM 1598 C CA . GLY A 1 96 ? -0.41436 -9.03149 18.10052 1.000 9.86690 97 GLY A CA 1
ATOM 1599 C C . GLY A 1 96 ? 0.68512 -8.83747 17.08064 1.000 9.95397 97 GLY A C 1
ATOM 1600 O O . GLY A 1 96 ? 0.89735 -9.64690 16.17780 1.000 11.31597 97 GLY A O 1
ATOM 1604 N N . LYS A 1 97 ? 1.40749 -7.74790 17.26748 1.000 11.30801 98 LYS A N 1
ATOM 1605 C CA . LYS A 1 97 ? 2.31568 -7.29403 16.23570 1.000 13.01578 98 LYS A CA 1
ATOM 1606 C C . LYS A 1 97 ? 3.65206 -8.01910 16.22620 1.000 11.27639 98 LYS A C 1
ATOM 1607 O O . LYS A 1 97 ? 4.28166 -8.08627 15.16600 1.000 13.28609 98 LYS A O 1
ATOM 1626 N N . GLN A 1 98 ? 4.14129 -8.46820 17.37239 1.000 9.54046 99 GLN A N 1
ATOM 1627 C CA . GLN A 1 98 ? 5.51113 -8.96786 17.49035 1.000 9.64327 99 GLN A CA 1
ATOM 1628 C C . GLN A 1 98 ? 5.55318 -10.27190 18.28346 1.000 9.12874 99 GLN A C 1
ATOM 1629 O O . GLN A 1 98 ? 6.20397 -10.39382 19.33009 1.000 9.49536 99 GLN A O 1
ATOM 1643 N N . SER A 1 99 ? 4.87020 -11.28460 17.75370 1.000 8.79422 100 SER A N 1
ATOM 1644 C CA . SER A 1 99 ? 4.96375 -12.60462 18.35722 1.000 8.37882 100 SER A CA 1
ATOM 1645 C C . SER A 1 99 ? 6.38477 -13.13986 18.40248 1.000 8.08785 100 SER A C 1
ATOM 1646 O O . SER A 1 99 ? 6.74658 -13.81676 19.36533 1.000 8.26779 100 SER A O 1
ATOM 1654 N N . LEU A 1 100 ? 7.16957 -12.90083 17.34970 1.000 8.54050 101 LEU A N 1
ATOM 1655 C CA . LEU A 1 100 ? 8.52042 -13.48788 17.30418 1.000 9.05363 101 LEU A CA 1
ATOM 1656 C C . LEU A 1 100 ? 9.40779 -12.95459 18.41318 1.000 8.85439 101 LEU A C 1
ATOM 1657 O O . LEU A 1 100 ? 10.04884 -13.72867 19.12801 1.000 9.30817 101 LEU A O 1
ATOM 1673 N N . GLU A 1 101 ? 9.46158 -11.63262 18.58442 1.000 8.77733 102 GLU A N 1
ATOM 1674 C CA . GLU A 1 101 ? 10.29208 -11.06941 19.64185 1.000 9.85958 102 GLU A CA 1
ATOM 1675 C C . GLU A 1 101 ? 9.82527 -11.56324 20.99220 1.000 8.48906 102 GLU A C 1
ATOM 1676 O O . GLU A 1 101 ? 10.63446 -11.87358 21.86978 1.000 8.84789 102 GLU A O 1
ATOM 1688 N N . THR A 1 102 ? 8.49558 -11.63745 21.16938 1.000 8.35187 103 THR A N 1
ATOM 1689 C CA . THR A 1 102 ? 7.93081 -12.07484 22.43512 1.000 8.18938 103 THR A CA 1
ATOM 1690 C C . THR A 1 102 ? 8.39128 -13.48359 22.77652 1.000 7.83758 103 THR A C 1
ATOM 1691 O O . THR A 1 102 ? 8.94567 -13.72946 23.84763 1.000 8.38313 103 THR A O 1
ATOM 1702 N N . ILE A 1 103 ? 8.12699 -14.43397 21.88076 1.000 7.81787 104 ILE A N 1
ATOM 1703 C CA . ILE A 1 103 ? 8.46068 -15.80805 22.20133 1.000 7.72936 104 ILE A CA 1
ATOM 1704 C C . ILE A 1 103 ? 9.97219 -15.99768 22.28302 1.000 7.89884 104 ILE A C 1
ATOM 1705 O O . ILE A 1 103 ? 10.45527 -16.77771 23.10639 1.000 8.00114 104 ILE A O 1
ATOM 1721 N N . CYS A 1 104 ? 10.73762 -15.29895 21.44579 1.000 7.85085 105 CYS A N 1
ATOM 1722 C CA . CYS A 1 104 ? 12.19510 -15.46109 21.50894 1.000 8.71469 105 CYS A CA 1
ATOM 1723 C C . CYS A 1 104 ? 12.74814 -15.00365 22.85760 1.000 7.97573 105 CYS A C 1
ATOM 1724 O O . CYS A 1 104 ? 13.64365 -15.66236 23.40516 1.000 8.99589 105 CYS A O 1
ATOM 1732 N N . LEU A 1 105 ? 12.26887 -13.87679 23.38178 1.000 8.35642 106 LEU A N 1
ATOM 1733 C CA . LEU A 1 105 ? 12.75769 -13.43627 24.69265 1.000 8.44991 106 LEU A CA 1
ATOM 1734 C C . LEU A 1 105 ? 12.36906 -14.42569 25.78414 1.000 8.39118 106 LEU A C 1
ATOM 1735 O O . LEU A 1 105 ? 13.17677 -14.77011 26.65562 1.000 8.60718 106 LEU A O 1
ATOM 1751 N N . LEU A 1 106 ? 11.13967 -14.93353 25.73651 1.000 7.96399 107 LEU A N 1
ATOM 1752 C CA . LEU A 1 106 ? 10.69548 -15.88455 26.73788 1.000 7.53680 107 LEU A CA 1
ATOM 1753 C C . LEU A 1 106 ? 11.51960 -17.17671 26.67027 1.000 7.52521 107 LEU A C 1
ATOM 1754 O O . LEU A 1 106 ? 11.91972 -17.70757 27.70117 1.000 7.84084 107 LEU A O 1
ATOM 1770 N N . LEU A 1 107 ? 11.74175 -17.69965 25.47194 1.000 7.47711 108 LEU A N 1
ATOM 1771 C CA . LEU A 1 107 ? 12.54570 -18.91951 25.35820 1.000 7.86122 108 LEU A CA 1
ATOM 1772 C C . LEU A 1 107 ? 13.99400 -18.67432 25.78225 1.000 8.37352 108 LEU A C 1
ATOM 1773 O O . LEU A 1 107 ? 14.62041 -19.54147 26.41095 1.000 8.60544 108 LEU A O 1
ATOM 1789 N N . ALA A 1 108 ? 14.55083 -17.51597 25.43223 1.000 8.36899 109 ALA A N 1
ATOM 1790 C CA . ALA A 1 108 ? 15.92306 -17.20374 25.83615 1.000 8.64642 109 ALA A CA 1
ATOM 1791 C C . ALA A 1 108 ? 16.03376 -17.17605 27.34387 1.000 8.71172 109 ALA A C 1
ATOM 1792 O O . ALA A 1 108 ? 17.02028 -17.68008 27.89530 1.000 8.88357 109 ALA A O 1
ATOM 1799 N N . TYR A 1 109 ? 15.06487 -16.56196 28.02827 1.000 8.33284 110 TYR A N 1
ATOM 1800 C CA . TYR A 1 109 ? 15.09428 -16.53751 29.47703 1.000 8.64844 110 TYR A CA 1
ATOM 1801 C C . TYR A 1 109 ? 14.90002 -17.92063 30.08833 1.000 8.68916 110 TYR A C 1
ATOM 1802 O O . TYR A 1 109 ? 15.49315 -18.23467 31.12434 1.000 9.42297 110 TYR A O 1
ATOM 1820 N N . LYS A 1 110 ? 14.08816 -18.76735 29.45473 1.000 8.89320 111 LYS A N 1
ATOM 1821 C CA . LYS A 1 110 ? 13.95263 -20.13493 29.95739 1.000 8.74635 111 LYS A CA 1
ATOM 1822 C C . LYS A 1 110 ? 15.29575 -20.85698 29.89809 1.000 8.79229 111 LYS A C 1
ATOM 1823 O O . LYS A 1 110 ? 15.65561 -21.60365 30.81080 1.000 9.67922 111 LYS A O 1
ATOM 1842 N N . ILE A 1 111 ? 16.03171 -20.66059 28.80470 1.000 8.47186 112 ILE A N 1
ATOM 1843 C CA . ILE A 1 111 ? 17.32904 -21.32335 28.66775 1.000 8.96734 112 ILE A CA 1
ATOM 1844 C C . ILE A 1 111 ? 18.33653 -20.74399 29.66250 1.000 9.68783 112 ILE A C 1
ATOM 1845 O O . ILE A 1 111 ? 19.13828 -21.46826 30.27723 1.000 10.35168 112 ILE A O 1
ATOM 1861 N N . LYS A 1 112 ? 18.32437 -19.43292 29.82608 1.000 9.32762 113 LYS A N 1
ATOM 1862 C CA . LYS A 1 112 ? 19.30677 -18.76811 30.67529 1.000 10.34535 113 LYS A CA 1
ATOM 1863 C C . LYS A 1 112 ? 19.06645 -19.05430 32.14645 1.000 10.09019 113 LYS A C 1
ATOM 1864 O O . LYS A 1 112 ? 20.04166 -19.21630 32.91716 1.000 10.77203 113 LYS A O 1
ATOM 1883 N N . TYR A 1 113 ? 17.79783 -19.10843 32.55744 1.000 9.26276 114 TYR A N 1
ATOM 1884 C CA . TYR A 1 113 ? 17.41412 -19.20614 33.96535 1.000 8.91923 114 TYR A CA 1
ATOM 1885 C C . TYR A 1 113 ? 16.42183 -20.35330 34.14443 1.000 9.43085 114 TYR A C 1
ATOM 1886 O O . TYR A 1 113 ? 15.27113 -20.15127 34.54090 1.000 9.73645 114 TYR A O 1
ATOM 1904 N N . PRO A 1 114 ? 16.84351 -21.58893 33.83875 1.000 9.85106 115 PRO A N 1
ATOM 1905 C CA . PRO A 1 114 ? 15.87207 -22.68695 33.70498 1.000 10.51334 115 PRO A CA 1
ATOM 1906 C C . PRO A 1 114 ? 15.17416 -23.07391 34.98629 1.000 10.02795 115 PRO A C 1
ATOM 1907 O O . PRO A 1 114 ? 14.10152 -23.70231 34.91485 1.000 11.34818 115 PRO A O 1
ATOM 1918 N N . GLU A 1 115 ? 15.72746 -22.75147 36.14781 1.000 10.33971 116 GLU A N 1
ATOM 1919 C CA . GLU A 1 115 ? 15.11957 -23.06830 37.42850 1.000 11.72271 116 GLU A CA 1
ATOM 1920 C C . GLU A 1 115 ? 14.39970 -21.87970 38.03265 1.000 10.49912 116 GLU A C 1
ATOM 1921 O O . GLU A 1 115 ? 13.85700 -22.00268 39.13135 1.000 12.49713 116 GLU A O 1
ATOM 1933 N N . ASN A 1 116 ? 14.35504 -20.74149 37.32445 1.000 10.26478 117 ASN A N 1
ATOM 1934 C CA . ASN A 1 116 ? 13.80055 -19.49726 37.85475 1.000 9.91927 117 ASN A CA 1
ATOM 1935 C C . ASN A 1 116 ? 12.79446 -18.86247 36.89773 1.000 9.82969 117 ASN A C 1
ATOM 1936 O O . ASN A 1 116 ? 12.36589 -17.72970 37.13712 1.000 11.17973 117 ASN A O 1
ATOM 1947 N N . PHE A 1 117 ? 12.43680 -19.55018 35.82776 1.000 8.84172 118 PHE A N 1
ATOM 1948 C CA . PHE A 1 117 ? 11.65221 -18.95091 34.76006 1.000 8.35827 118 PHE A CA 1
ATOM 1949 C C . PHE A 1 117 ? 10.87876 -20.07506 34.11173 1.000 8.22176 118 PHE A C 1
ATOM 1950 O O . PHE A 1 117 ? 11.48680 -21.08126 33.73488 1.000 8.53892 118 PHE A O 1
ATOM 1967 N N . PHE A 1 118 ? 9.54766 -19.92020 34.04235 1.000 7.54110 119 PHE A N 1
ATOM 1968 C CA . PHE A 1 118 ? 8.69016 -21.00808 33.63146 1.000 7.42675 119 PHE A CA 1
ATOM 1969 C C . PHE A 1 118 ? 7.60814 -20.50402 32.69839 1.000 7.07138 119 PHE A C 1
ATOM 1970 O O . PHE A 1 118 ? 7.05143 -19.42326 32.89896 1.000 7.87044 119 PHE A O 1
ATOM 1987 N N . LEU A 1 119 ? 7.28769 -21.33046 31.70632 1.000 7.45952 120 LEU A N 1
ATOM 1988 C CA . LEU A 1 119 ? 6.29444 -21.05778 30.66896 1.000 7.04470 120 LEU A CA 1
ATOM 1989 C C . LEU A 1 119 ? 5.32739 -22.22829 30.57768 1.000 6.91907 120 LEU A C 1
ATOM 1990 O O . LEU A 1 119 ? 5.75837 -23.35173 30.33651 1.000 8.36001 120 LEU A O 1
ATOM 2006 N N . LEU A 1 120 ? 4.02366 -21.96608 30.72220 1.000 6.81573 121 LEU A N 1
ATOM 2007 C CA . LEU A 1 120 ? 3.00400 -22.97249 30.43988 1.000 6.84882 121 LEU A CA 1
ATOM 2008 C C . LEU A 1 120 ? 2.49497 -22.83339 29.00866 1.000 6.52541 121 LEU A C 1
ATOM 2009 O O . LEU A 1 120 ? 2.63760 -21.80331 28.35383 1.000 7.71744 121 LEU A O 1
ATOM 2025 N N . ARG A 1 121 ? 1.82039 -23.86878 28.54687 1.000 7.33129 122 ARG A N 1
ATOM 2026 C CA . ARG A 1 121 ? 1.21109 -23.86753 27.22532 1.000 6.68153 122 ARG A CA 1
ATOM 2027 C C . ARG A 1 121 ? -0.16808 -23.21731 27.26753 1.000 6.72257 122 ARG A C 1
ATOM 2028 O O . ARG A 1 121 ? -1.02257 -23.61322 28.06462 1.000 8.73034 122 ARG A O 1
ATOM 2049 N N . GLY A 1 122 ? -0.40771 -22.27320 26.36851 1.000 6.79800 123 GLY A N 1
ATOM 2050 C CA . GLY A 1 122 ? -1.74091 -21.79471 26.12373 1.000 6.57760 123 GLY A CA 1
ATOM 2051 C C . GLY A 1 122 ? -2.33019 -22.42332 24.88023 1.000 6.67413 123 GLY A C 1
ATOM 2052 O O . GLY A 1 122 ? -1.68267 -23.15464 24.14231 1.000 7.08392 123 GLY A O 1
ATOM 2056 N N . ASN A 1 123 ? -3.62114 -22.13648 24.63481 1.000 6.57531 124 ASN A N 1
ATOM 2057 C CA . ASN A 1 123 ? -4.25513 -22.69393 23.45372 1.000 7.01651 124 ASN A CA 1
ATOM 2058 C C . ASN A 1 123 ? -3.70548 -22.12645 22.15486 1.000 6.98336 124 ASN A C 1
ATOM 2059 O O . ASN A 1 123 ? -3.84971 -22.74864 21.11536 1.000 8.18416 124 ASN A O 1
ATOM 2070 N N . HIS A 1 124 ? -3.01583 -20.97665 22.19225 1.000 6.73759 125 HIS A N 1
ATOM 2071 C CA . HIS A 1 124 ? -2.34976 -20.48149 20.99240 1.000 6.94635 125 HIS A CA 1
ATOM 2072 C C . HIS A 1 124 ? -1.01031 -21.12794 20.72193 1.000 7.29518 125 HIS A C 1
ATOM 2073 O O . HIS A 1 124 ? -0.47064 -20.91595 19.63515 1.000 9.11027 125 HIS A O 1
ATOM 2088 N N . GLU A 1 125 ? -0.47963 -21.91537 21.64528 1.000 7.14995 126 GLU A N 1
ATOM 2089 C CA . GLU A 1 125 ? 0.76203 -22.65314 21.42796 1.000 6.98759 126 GLU A CA 1
ATOM 2090 C C . GLU A 1 125 ? 0.45496 -24.02527 20.83036 1.000 8.27569 126 GLU A C 1
ATOM 2091 O O . GLU A 1 125 ? 0.91093 -25.05717 21.31086 1.000 8.78787 126 GLU A O 1
ATOM 2103 N N . CYS A 1 126 ? -0.30130 -24.01132 19.72858 1.000 9.03718 127 CYS A N 1
ATOM 2104 C CA A CYS A 1 126 ? -0.57103 -25.21484 18.97956 0.681 11.34209 127 CYS A CA 1
ATOM 2105 C CA B CYS A 1 126 ? -0.77063 -25.20210 19.03135 0.319 9.48448 127 CYS A CA 1
ATOM 2106 C C . CYS A 1 126 ? -0.83775 -24.85472 17.53907 1.000 9.90765 127 CYS A C 1
ATOM 2107 O O . CYS A 1 126 ? -1.27688 -23.75788 17.18933 1.000 11.34285 127 CYS A O 1
ATOM 2122 N N . ALA A 1 127 ? -0.51427 -25.80518 16.67745 1.000 8.90015 128 ALA A N 1
ATOM 2123 C CA . ALA A 1 127 ? -0.43127 -25.55405 15.26084 1.000 9.03543 128 ALA A CA 1
ATOM 2124 C C . ALA A 1 127 ? -1.74791 -25.11794 14.65763 1.000 8.05665 128 ALA A C 1
ATOM 2125 O O . ALA A 1 127 ? -1.76193 -24.22237 13.82244 1.000 8.95124 128 ALA A O 1
ATOM 2132 N N . SER A 1 128 ? -2.85869 -25.76663 15.02555 1.000 7.97031 129 SER A N 1
ATOM 2133 C CA . SER A 1 128 ? -4.10314 -25.42216 14.34213 1.000 8.66536 129 SER A CA 1
ATOM 2134 C C . SER A 1 128 ? -4.54954 -24.00248 14.63969 1.000 8.23124 129 SER A C 1
ATOM 2135 O O . SER A 1 128 ? -5.22087 -23.38134 13.81593 1.000 11.56916 129 SER A O 1
ATOM 2143 N N . ILE A 1 129 ? -4.24160 -23.50468 15.83142 1.000 7.37089 130 ILE A N 1
ATOM 2144 C CA . ILE A 1 129 ? -4.65307 -22.16279 16.22411 1.000 7.26232 130 ILE A CA 1
ATOM 2145 C C . ILE A 1 129 ? -3.69411 -21.11518 15.67672 1.000 7.66144 130 ILE A C 1
ATOM 2146 O O . ILE A 1 129 ? -4.11850 -20.15173 15.03370 1.000 8.28031 130 ILE A O 1
ATOM 2162 N N . ASN A 1 130 ? -2.38780 -21.28972 15.90554 1.000 7.41881 131 ASN A N 1
ATOM 2163 C CA . ASN A 1 130 ? -1.44159 -20.26693 15.48142 1.000 7.57690 131 ASN A CA 1
ATOM 2164 C C . ASN A 1 130 ? -1.10400 -20.33603 14.00116 1.000 8.14583 131 ASN A C 1
ATOM 2165 O O . ASN A 1 130 ? -0.48525 -19.40846 13.46333 1.000 8.92189 131 ASN A O 1
ATOM 2176 N N . ARG A 1 131 ? -1.61176 -21.34817 13.29529 1.000 7.59650 132 ARG A N 1
ATOM 2177 C CA . ARG A 1 131 ? -1.58821 -21.32016 11.84775 1.000 8.45268 132 ARG A CA 1
ATOM 2178 C C . ARG A 1 131 ? -2.41097 -20.15794 11.31626 1.000 8.23010 132 ARG A C 1
ATOM 2179 O O . ARG A 1 131 ? -2.05508 -19.57726 10.29618 1.000 9.80712 132 ARG A O 1
ATOM 2200 N N . ILE A 1 132 ? -3.53471 -19.85477 11.96698 1.000 9.06680 133 ILE A N 1
ATOM 2201 C CA . ILE A 1 132 ? -4.46568 -18.88240 11.41378 1.000 9.69897 133 ILE A CA 1
ATOM 2202 C C . ILE A 1 132 ? -4.53469 -17.57227 12.18454 1.000 8.88691 133 ILE A C 1
ATOM 2203 O O . ILE A 1 132 ? -4.88724 -16.55536 11.57339 1.000 9.66914 133 ILE A O 1
ATOM 2219 N N . TYR A 1 133 ? -4.17658 -17.54208 13.46663 1.000 8.19019 134 TYR A N 1
ATOM 2220 C CA . TYR A 1 133 ? -4.33022 -16.33435 14.26580 1.000 8.03063 134 TYR A CA 1
ATOM 2221 C C . TYR A 1 133 ? -3.10545 -15.41645 14.25510 1.000 8.12251 134 TYR A C 1
ATOM 2222 O O . TYR A 1 133 ? -3.06970 -14.44640 15.03249 1.000 8.95335 134 TYR A O 1
ATOM 2240 N N . GLY A 1 134 ? -2.15857 -15.66182 13.34450 1.000 8.22067 135 GLY A N 1
ATOM 2241 C CA . GLY A 1 134 ? -1.14824 -14.68182 13.01811 1.000 8.71713 135 GLY A CA 1
ATOM 2242 C C . GLY A 1 134 ? 0.27114 -15.17879 13.02320 1.000 8.58834 135 GLY A C 1
ATOM 2243 O O . GLY A 1 134 ? 1.10744 -14.62319 12.30547 1.000 9.20118 135 GLY A O 1
ATOM 2247 N N . PHE A 1 135 ? 0.58715 -16.16922 13.85783 1.000 8.33286 136 PHE A N 1
ATOM 2248 C CA . PHE A 1 135 ? 1.99061 -16.51419 14.06945 1.000 8.33557 136 PHE A CA 1
ATOM 2249 C C . PHE A 1 135 ? 2.62076 -17.14329 12.83163 1.000 8.66918 136 PHE A C 1
ATOM 2250 O O . PHE A 1 135 ? 3.75953 -16.80847 12.48005 1.000 9.00866 136 PHE A O 1
ATOM 2267 N N . TYR A 1 136 ? 1.93497 -18.07063 12.16434 1.000 8.70201 137 TYR A N 1
ATOM 2268 C CA . TYR A 1 136 ? 2.45747 -18.62968 10.93387 1.000 8.56521 137 TYR A CA 1
ATOM 2269 C C . TYR A 1 136 ? 2.77643 -17.52915 9.93662 1.000 8.69503 137 TYR A C 1
ATOM 2270 O O . TYR A 1 136 ? 3.83420 -17.55144 9.30589 1.000 9.22209 137 TYR A O 1
ATOM 2288 N N . ASP A 1 137 ? 1.86218 -16.56596 9.77835 1.000 8.74273 138 ASP A N 1
ATOM 2289 C CA . ASP A 1 137 ? 2.09624 -15.50452 8.80693 1.000 9.34218 138 ASP A CA 1
ATOM 2290 C C . ASP A 1 137 ? 3.28325 -14.63914 9.20980 1.000 9.32408 138 ASP A C 1
ATOM 2291 O O . ASP A 1 137 ? 4.07061 -14.22530 8.34974 1.000 10.11261 138 ASP A O 1
ATOM 2300 N N . GLU A 1 138 ? 3.43129 -14.35509 10.50121 1.000 8.96170 139 GLU A N 1
ATOM 2301 C CA . GLU A 1 138 ? 4.57847 -13.56401 10.94137 1.000 9.48162 139 GLU A CA 1
ATOM 2302 C C . GLU A 1 138 ? 5.88743 -14.31119 10.68392 1.000 10.23844 139 GLU A C 1
ATOM 2303 O O . GLU A 1 138 ? 6.87903 -13.71532 10.22883 1.000 10.40692 139 GLU A O 1
ATOM 2315 N N . CYS A 1 139 ? 5.91134 -15.61384 10.96196 1.000 9.61590 140 CYS A N 1
ATOM 2316 C CA A CYS A 1 139 ? 7.09223 -16.43839 10.68180 0.883 10.01424 140 CYS A CA 1
ATOM 2317 C CA B CYS A 1 139 ? 7.09741 -16.40667 10.69082 0.117 10.46369 140 CYS A CA 1
ATOM 2318 C C . CYS A 1 139 ? 7.41538 -16.42255 9.20633 1.000 10.20790 140 CYS A C 1
ATOM 2319 O O . CYS A 1 139 ? 8.58264 -16.32373 8.82103 1.000 11.42315 140 CYS A O 1
ATOM 2334 N N . LYS A 1 140 ? 6.39632 -16.57441 8.36334 1.000 10.12786 141 LYS A N 1
ATOM 2335 C CA . LYS A 1 140 ? 6.62296 -16.62674 6.93418 1.000 11.40325 141 LYS A CA 1
ATOM 2336 C C . LYS A 1 140 ? 7.17208 -15.30690 6.43138 1.000 10.85226 141 LYS A C 1
ATOM 2337 O O . LYS A 1 140 ? 8.06382 -15.28164 5.57902 1.000 12.54253 141 LYS A O 1
ATOM 2356 N N . ARG A 1 141 ? 6.62897 -14.19691 6.92530 1.000 10.17069 142 ARG A N 1
ATOM 2357 C CA . ARG A 1 141 ? 7.08574 -12.89174 6.45591 1.000 10.84153 142 ARG A CA 1
ATOM 2358 C C . ARG A 1 141 ? 8.54511 -12.66743 6.77241 1.000 10.57458 142 ARG A C 1
ATOM 2359 O O . ARG A 1 141 ? 9.28844 -12.13017 5.94000 1.000 12.02773 142 ARG A O 1
ATOM 2380 N N . ARG A 1 142 ? 8.95850 -13.01863 7.98516 1.000 10.88749 143 ARG A N 1
ATOM 2381 C CA . ARG A 1 142 ? 10.30979 -12.69295 8.42381 1.000 11.72648 143 ARG A CA 1
ATOM 2382 C C . ARG A 1 142 ? 11.31724 -13.77411 8.14446 1.000 10.75465 143 ARG A C 1
ATOM 2383 O O . ARG A 1 142 ? 12.48885 -13.46160 7.94692 1.000 12.67407 143 ARG A O 1
ATOM 2404 N N . TYR A 1 143 ? 10.89814 -15.03334 8.13872 1.000 10.45446 144 TYR A N 1
ATOM 2405 C CA . TYR A 1 143 ? 11.78254 -16.18471 7.98047 1.000 10.48186 144 TYR A CA 1
ATOM 2406 C C . TYR A 1 143 ? 11.16082 -17.13442 6.95799 1.000 10.26948 144 TYR A C 1
ATOM 2407 O O . TYR A 1 143 ? 11.12835 -16.82998 5.76785 1.000 12.91676 144 TYR A O 1
ATOM 2425 N N . ASN A 1 144 ? 10.64003 -18.27791 7.40643 1.000 10.18631 145 ASN A N 1
ATOM 2426 C CA . ASN A 1 144 ? 10.04406 -19.25465 6.50176 1.000 10.18216 145 ASN A CA 1
ATOM 2427 C C . ASN A 1 144 ? 9.11243 -20.15693 7.29739 1.000 10.04366 145 ASN A C 1
ATOM 2428 O O . ASN A 1 144 ? 9.07028 -20.11484 8.52109 1.000 9.83060 145 ASN A O 1
ATOM 2439 N N . ILE A 1 145 ? 8.33751 -20.97018 6.57569 1.000 10.75878 146 ILE A N 1
ATOM 2440 C CA . ILE A 1 145 ? 7.40443 -21.88454 7.20892 1.000 11.29368 146 ILE A CA 1
ATOM 2441 C C . ILE A 1 145 ? 8.11654 -22.96345 7.99908 1.000 10.20623 146 ILE A C 1
ATOM 2442 O O . ILE A 1 145 ? 7.59758 -23.44587 9.00227 1.000 10.59770 146 ILE A O 1
ATOM 2458 N N . LYS A 1 146 ? 9.31824 -23.36723 7.57313 1.000 10.50351 147 LYS A N 1
ATOM 2459 C CA . LYS A 1 146 ? 10.05599 -24.35376 8.34097 1.000 11.32492 147 LYS A CA 1
ATOM 2460 C C . LYS A 1 146 ? 10.31227 -23.86336 9.75650 1.000 9.90612 147 LYS A C 1
ATOM 2461 O O . LYS A 1 146 ? 10.29042 -24.65950 10.70732 1.000 10.65040 147 LYS A O 1
ATOM 2480 N N . LEU A 1 147 ? 10.54837 -22.55692 9.93229 1.000 10.04914 148 LEU A N 1
ATOM 2481 C CA . LEU A 1 147 ? 10.76778 -22.04599 11.27388 1.000 9.49243 148 LEU A CA 1
ATOM 2482 C C . LEU A 1 147 ? 9.50677 -22.17629 12.11614 1.000 9.02388 148 LEU A C 1
ATOM 2483 O O . LEU A 1 147 ? 9.56811 -22.50303 13.29242 1.000 8.93257 148 LEU A O 1
ATOM 2499 N N . TRP A 1 148 ? 8.33380 -21.90971 11.52553 1.000 9.27579 149 TRP A N 1
ATOM 2500 C CA . TRP A 1 148 ? 7.06644 -22.14000 12.22227 1.000 8.69893 149 TRP A CA 1
ATOM 2501 C C . TRP A 1 148 ? 6.93240 -23.59833 12.65874 1.000 8.09319 149 TRP A C 1
ATOM 2502 O O . TRP A 1 148 ? 6.45712 -23.87617 13.75098 1.000 8.39981 149 TRP A O 1
ATOM 2523 N N . LYS A 1 149 ? 7.33922 -24.53593 11.80135 1.000 8.58073 150 LYS A N 1
ATOM 2524 C CA . LYS A 1 149 ? 7.30030 -25.94615 12.18028 1.000 9.21924 150 LYS A CA 1
ATOM 2525 C C . LYS A 1 149 ? 8.23407 -26.24007 13.34376 1.000 8.93140 150 LYS A C 1
ATOM 2526 O O . LYS A 1 149 ? 7.91831 -27.05151 14.20751 1.000 9.27464 150 LYS A O 1
ATOM 2545 N N . THR A 1 150 ? 9.39946 -25.58872 13.37526 1.000 8.80257 151 THR A N 1
ATOM 2546 C CA . THR A 1 150 ? 10.31421 -25.73185 14.50096 1.000 8.89091 151 THR A CA 1
ATOM 2547 C C . THR A 1 150 ? 9.70056 -25.17381 15.78393 1.000 8.40473 151 THR A C 1
ATOM 2548 O O . THR A 1 150 ? 9.80477 -25.79898 16.84750 1.000 8.79561 151 THR A O 1
ATOM 2559 N N . PHE A 1 151 ? 9.05166 -24.00901 15.71754 1.000 8.28775 152 PHE A N 1
ATOM 2560 C CA . PHE A 1 151 ? 8.35826 -23.51281 16.89387 1.000 7.96605 152 PHE A CA 1
ATOM 2561 C C . PHE A 1 151 ? 7.30282 -24.51030 17.35604 1.000 7.63382 152 PHE A C 1
ATOM 2562 O O . PHE A 1 151 ? 7.11850 -24.70422 18.55658 1.000 8.25154 152 PHE A O 1
ATOM 2579 N N . THR A 1 152 ? 6.58261 -25.12925 16.41599 1.000 8.41722 153 THR A N 1
ATOM 2580 C CA . THR A 1 152 ? 5.53230 -26.06865 16.78139 1.000 8.43876 153 THR A CA 1
ATOM 2581 C C . THR A 1 152 ? 6.09802 -27.22416 17.59526 1.000 8.47417 153 THR A C 1
ATOM 2582 O O . THR A 1 152 ? 5.51418 -27.63790 18.59731 1.000 8.83231 153 THR A O 1
ATOM 2593 N N . ASP A 1 153 ? 7.26618 -27.74419 17.19056 1.000 8.70217 154 ASP A N 1
ATOM 2594 C CA A ASP A 1 153 ? 7.89561 -28.81428 17.95354 0.732 9.34568 154 ASP A CA 1
ATOM 2595 C CA B ASP A 1 153 ? 7.89856 -28.81449 17.94540 0.268 9.79759 154 ASP A CA 1
ATOM 2596 C C . ASP A 1 153 ? 8.21733 -28.38233 19.37416 1.000 9.64878 154 ASP A C 1
ATOM 2597 O O . ASP A 1 153 ? 8.08767 -29.17122 20.31912 1.000 11.89612 154 ASP A O 1
ATOM 2614 N N . CYS A 1 154 ? 8.67106 -27.15405 19.54699 1.000 8.99899 155 CYS A N 1
ATOM 2615 C CA . CYS A 1 154 ? 8.94952 -26.61238 20.86469 1.000 8.46760 155 CYS A CA 1
ATOM 2616 C C . CYS A 1 154 ? 7.67493 -26.47222 21.68839 1.000 8.39271 155 CYS A C 1
ATOM 2617 O O . CYS A 1 154 ? 7.58566 -26.93544 22.82847 1.000 8.99428 155 CYS A O 1
ATOM 2625 N N . PHE A 1 155 ? 6.64661 -25.84584 21.10837 1.000 7.61948 156 PHE A N 1
ATOM 2626 C CA . PHE A 1 155 ? 5.36097 -25.66675 21.78900 1.000 7.87488 156 PHE A CA 1
ATOM 2627 C C . PHE A 1 155 ? 4.73849 -26.99131 22.20619 1.000 7.46543 156 PHE A C 1
ATOM 2628 O O . PHE A 1 155 ? 4.10185 -27.07549 23.26342 1.000 7.90239 156 PHE A O 1
ATOM 2645 N N . ASN A 1 156 ? 4.90087 -28.02623 21.37695 1.000 7.09135 157 ASN A N 1
ATOM 2646 C CA . ASN A 1 156 ? 4.35289 -29.34249 21.67882 1.000 7.35046 157 ASN A CA 1
ATOM 2647 C C . ASN A 1 156 ? 4.98639 -29.96488 22.91534 1.000 7.65218 157 ASN A C 1
ATOM 2648 O O . ASN A 1 156 ? 4.47062 -30.96374 23.43016 1.000 7.90762 157 ASN A O 1
ATOM 2659 N N . CYS A 1 157 ? 6.07182 -29.36822 23.42015 1.000 7.43998 158 CYS A N 1
ATOM 2660 C CA . CYS A 1 157 ? 6.74047 -29.85508 24.62079 1.000 7.87511 158 CYS A CA 1
ATOM 2661 C C . CYS A 1 157 ? 6.55844 -28.94456 25.83566 1.000 7.74779 158 CYS A C 1
ATOM 2662 O O . CYS A 1 157 ? 7.11241 -29.25357 26.89247 1.000 8.26382 158 CYS A O 1
ATOM 2670 N N . LEU A 1 158 ? 5.77881 -27.87341 25.74637 1.000 7.27783 159 LEU A N 1
ATOM 2671 C CA . LEU A 1 158 ? 5.58844 -27.02891 26.91079 1.000 7.47023 159 LEU A CA 1
ATOM 2672 C C . LEU A 1 158 ? 4.84640 -27.79007 28.00910 1.000 7.16211 159 LEU A C 1
ATOM 2673 O O . LEU A 1 158 ? 3.95061 -28.59946 27.73074 1.000 8.25533 159 LEU A O 1
ATOM 2689 N N . PRO A 1 159 ? 5.14488 -27.49158 29.27463 1.000 7.11644 160 PRO A N 1
ATOM 2690 C CA . PRO A 1 159 ? 4.32449 -28.01383 30.36070 1.000 7.60452 160 PRO A CA 1
ATOM 2691 C C . PRO A 1 159 ? 2.93885 -27.38650 30.33806 1.000 7.49668 160 PRO A C 1
ATOM 2692 O O . PRO A 1 159 ? 2.71043 -26.33755 29.74633 1.000 7.84296 160 PRO A O 1
ATOM 2703 N N . ILE A 1 160 ? 1.99711 -28.07410 30.99819 1.000 7.85057 161 ILE A N 1
ATOM 2704 C CA . ILE A 1 160 ? 0.57346 -27.78333 30.86976 1.000 8.36900 161 ILE A CA 1
ATOM 2705 C C . ILE A 1 160 ? -0.01731 -27.13297 32.11344 1.000 8.27899 161 ILE A C 1
ATOM 2706 O O . ILE A 1 160 ? -1.05112 -26.47214 32.01185 1.000 10.31766 161 ILE A O 1
ATOM 2722 N N . ALA A 1 161 ? 0.54367 -27.37327 33.28933 1.000 8.21078 162 ALA A N 1
ATOM 2723 C CA . ALA A 1 161 ? 0.00706 -26.83670 34.51804 1.000 8.65298 162 ALA A CA 1
ATOM 2724 C C . ALA A 1 161 ? 1.13791 -26.70660 35.52226 1.000 8.13532 162 ALA A C 1
ATOM 2725 O O . ALA A 1 161 ? 2.21034 -27.28666 35.35358 1.000 8.55740 162 ALA A O 1
ATOM 2732 N N . ALA A 1 162 ? 0.88401 -25.94752 36.58131 1.000 8.47518 163 ALA A N 1
ATOM 2733 C CA . ALA A 1 162 ? 1.83315 -25.80777 37.66683 1.000 8.97702 163 ALA A CA 1
ATOM 2734 C C . ALA A 1 162 ? 1.07250 -25.73519 38.97513 1.000 9.07261 163 ALA A C 1
ATOM 2735 O O . ALA A 1 162 ? -0.04662 -25.22128 39.03060 1.000 11.25188 163 ALA A O 1
ATOM 2742 N N . ILE A 1 163 ? 1.68665 -26.21450 40.04037 1.000 9.22853 164 ILE A N 1
ATOM 2743 C CA . ILE A 1 163 ? 1.18365 -25.99628 41.37756 1.000 9.65673 164 ILE A CA 1
ATOM 2744 C C . ILE A 1 163 ? 2.25114 -25.25277 42.16411 1.000 9.48050 164 ILE A C 1
ATOM 2745 O O . ILE A 1 163 ? 3.40412 -25.70977 42.23930 1.000 10.21189 164 ILE A O 1
ATOM 2761 N N . VAL A 1 164 ? 1.87611 -24.11202 42.74284 1.000 10.16876 165 VAL A N 1
ATOM 2762 C CA . VAL A 1 164 ? 2.77697 -23.25876 43.50173 1.000 10.55590 165 VAL A CA 1
ATOM 2763 C C . VAL A 1 164 ? 2.54878 -23.50268 44.98544 1.000 11.14222 165 VAL A C 1
ATOM 2764 O O . VAL A 1 164 ? 1.43250 -23.31026 45.48451 1.000 11.45629 165 VAL A O 1
ATOM 2777 N N . ASP A 1 165 ? 3.60372 -23.95552 45.67001 1.000 12.54863 166 ASP A N 1
ATOM 2778 C CA . ASP A 1 165 ? 3.59195 -24.18860 47.11420 1.000 13.52574 166 ASP A CA 1
ATOM 2779 C C . ASP A 1 165 ? 2.44103 -25.07586 47.57244 1.000 13.62028 166 ASP A C 1
ATOM 2780 O O . ASP A 1 165 ? 1.88322 -24.88583 48.64729 1.000 14.77064 166 ASP A O 1
ATOM 2789 N N . GLU A 1 166 ? 2.08586 -26.05857 46.74917 1.000 12.65950 167 GLU A N 1
ATOM 2790 C CA . GLU A 1 166 ? 1.02278 -27.01751 47.04423 1.000 14.04742 167 GLU A CA 1
ATOM 2791 C C . GLU A 1 166 ? -0.33993 -26.35869 47.21409 1.000 12.69842 167 GLU A C 1
ATOM 2792 O O . GLU A 1 166 ? -1.26270 -26.99416 47.72495 1.000 15.11664 167 GLU A O 1
ATOM 2804 N N . LYS A 1 167 ? -0.51364 -25.11285 46.76666 1.000 11.84210 168 LYS A N 1
ATOM 2805 C CA . LYS A 1 167 ? -1.73591 -24.37315 47.06745 1.000 11.66988 168 LYS A CA 1
ATOM 2806 C C . LYS A 1 167 ? -2.34372 -23.60414 45.90865 1.000 11.42774 168 LYS A C 1
ATOM 2807 O O . LYS A 1 167 ? -3.55331 -23.32811 45.96180 1.000 12.16048 168 LYS A O 1
ATOM 2826 N N . ILE A 1 168 ? -1.59052 -23.23860 44.87393 1.000 9.80899 169 ILE A N 1
ATOM 2827 C CA . ILE A 1 168 ? -2.13605 -22.50856 43.73729 1.000 9.30073 169 ILE A CA 1
ATOM 2828 C C . ILE A 1 168 ? -1.99178 -23.36446 42.49186 1.000 10.02962 169 ILE A C 1
ATOM 2829 O O . ILE A 1 168 ? -0.86190 -23.66755 42.07634 1.000 10.80347 169 ILE A O 1
ATOM 2845 N N . PHE A 1 169 ? -3.11510 -23.78397 41.91164 1.000 9.37348 170 PHE A N 1
ATOM 2846 C CA . PHE A 1 169 ? -3.12511 -24.56456 40.67491 1.000 8.86632 170 PHE A CA 1
ATOM 2847 C C . PHE A 1 169 ? -3.23761 -23.59720 39.50983 1.000 8.54545 170 PHE A C 1
ATOM 2848 O O . PHE A 1 169 ? -4.19711 -22.81012 39.45473 1.000 9.50955 170 PHE A O 1
ATOM 2865 N N . CYS A 1 170 ? -2.27261 -23.66266 38.58013 1.000 8.08937 171 CYS A N 1
ATOM 2866 C CA . CYS A 1 170 ? -2.16883 -22.73923 37.46224 1.000 7.90510 171 CYS A CA 1
ATOM 2867 C C . CYS A 1 170 ? -2.25748 -23.47662 36.14294 1.000 7.71341 171 CYS A C 1
ATOM 2868 O O . CYS A 1 170 ? -1.59665 -24.48847 35.93792 1.000 8.16461 171 CYS A O 1
ATOM 2876 N N . CYS A 1 171 ? -3.03925 -22.91282 35.23479 1.000 8.08434 172 CYS A N 1
ATOM 2877 C CA . CYS A 1 171 ? -3.14200 -23.41437 33.88093 1.000 8.08591 172 CYS A CA 1
ATOM 2878 C C . CYS A 1 171 ? -3.69938 -22.27379 33.02521 1.000 7.41438 172 CYS A C 1
ATOM 2879 O O . CYS A 1 171 ? -4.18115 -21.26115 33.54551 1.000 8.82481 172 CYS A O 1
ATOM 2887 N N . HIS A 1 172 ? -3.66374 -22.43947 31.71255 1.000 6.87468 173 HIS A N 1
ATOM 2888 C CA . HIS A 1 172 ? -4.10862 -21.35301 30.85976 1.000 6.89182 173 HIS A CA 1
ATOM 2889 C C . HIS A 1 172 ? -5.62064 -21.15529 30.92370 1.000 6.89557 173 HIS A C 1
ATOM 2890 O O . HIS A 1 172 ? -6.10613 -20.02901 31.08880 1.000 7.62131 173 HIS A O 1
ATOM 2904 N N . GLY A 1 173 ? -6.36457 -22.23125 30.67589 1.000 7.21498 174 GLY A N 1
ATOM 2905 C CA . GLY A 1 173 ? -7.79102 -22.20156 30.51988 1.000 7.65837 174 GLY A CA 1
ATOM 2906 C C . GLY A 1 173 ? -8.48769 -22.48306 31.82010 1.000 7.91103 174 GLY A C 1
ATOM 2907 O O . GLY A 1 173 ? -8.87579 -21.56575 32.53738 1.000 10.50320 174 GLY A O 1
ATOM 2911 N N . GLY A 1 174 ? -8.66776 -23.73922 32.16728 1.000 9.35321 175 GLY A N 1
ATOM 2912 C CA . GLY A 1 174 ? -9.35206 -24.00440 33.40210 1.000 9.96596 175 GLY A CA 1
ATOM 2913 C C . GLY A 1 174 ? -9.52928 -25.47061 33.69130 1.000 9.62406 175 GLY A C 1
ATOM 2914 O O . GLY A 1 174 ? -8.77142 -26.32714 33.24635 1.000 11.05151 175 GLY A O 1
ATOM 2918 N N . LEU A 1 175 ? -10.56611 -25.76584 34.45295 1.000 10.15616 176 LEU A N 1
ATOM 2919 C CA . LEU A 1 175 ? -10.82995 -27.11614 34.89332 1.000 10.74597 176 LEU A CA 1
ATOM 2920 C C . LEU A 1 175 ? -11.47406 -27.94774 33.78549 1.000 10.82556 176 LEU A C 1
ATOM 2921 O O . LEU A 1 175 ? -11.91992 -27.43943 32.75994 1.000 11.57448 176 LEU A O 1
ATOM 2937 N N . SER A 1 176 ? -11.51811 -29.25450 34.01424 1.000 11.52375 177 SER A N 1
ATOM 2938 C CA . SER A 1 176 ? -12.04428 -30.22854 33.07115 1.000 11.34559 177 SER A CA 1
ATOM 2939 C C . SER A 1 176 ? -12.92533 -31.21542 33.79645 1.000 11.15101 177 SER A C 1
ATOM 2940 O O . SER A 1 176 ? -12.55779 -31.65964 34.89023 1.000 12.22278 177 SER A O 1
ATOM 2948 N N . PRO A 1 177 ? -14.02953 -31.66587 33.19377 1.000 12.66551 178 PRO A N 1
ATOM 2949 C CA . PRO A 1 177 ? -14.77977 -32.78024 33.80145 1.000 14.77722 178 PRO A CA 1
ATOM 2950 C C . PRO A 1 177 ? -13.97924 -34.07568 33.79702 1.000 15.73177 178 PRO A C 1
ATOM 2951 O O . PRO A 1 177 ? -14.34200 -35.00473 34.51883 1.000 18.98684 178 PRO A O 1
ATOM 2962 N N . ASP A 1 178 ? -12.88007 -34.14225 33.05066 1.000 14.10944 179 ASP A N 1
ATOM 2963 C CA . ASP A 1 178 ? -12.03132 -35.32107 33.01179 1.000 15.91808 179 ASP A CA 1
ATOM 2964 C C . ASP A 1 178 ? -10.84754 -35.22413 33.96278 1.000 18.84358 179 ASP A C 1
ATOM 2965 O O . ASP A 1 178 ? -9.96883 -36.08953 33.91775 1.000 24.71386 179 ASP A O 1
ATOM 2974 N N . LEU A 1 179 ? -10.78651 -34.20295 34.82377 1.000 15.54693 180 LEU A N 1
ATOM 2975 C CA . LEU A 1 179 ? -9.66383 -34.04420 35.74894 1.000 14.50002 180 LEU A CA 1
ATOM 2976 C C . LEU A 1 179 ? -10.10536 -34.50273 37.12939 1.000 15.79340 180 LEU A C 1
ATOM 2977 O O . LEU A 1 179 ? -10.69001 -33.73408 37.89751 1.000 17.22636 180 LEU A O 1
ATOM 2993 N N . GLN A 1 180 ? -9.81063 -35.76184 37.43643 1.000 16.05018 181 GLN A N 1
ATOM 2994 C CA A GLN A 1 180 ? -10.08181 -36.33410 38.74445 0.745 17.90026 181 GLN A CA 1
ATOM 2995 C CA B GLN A 1 180 ? -10.08138 -36.33855 38.74561 0.255 16.48824 181 GLN A CA 1
ATOM 2996 C C . GLN A 1 180 ? -8.84064 -36.42754 39.61959 1.000 16.71104 181 GLN A C 1
ATOM 2997 O O . GLN A 1 180 ? -8.95522 -36.37998 40.84758 1.000 18.94562 181 GLN A O 1
ATOM 3024 N N . SER A 1 181 ? -7.66029 -36.58282 39.03478 1.000 15.64938 182 SER A N 1
ATOM 3025 C CA A SER A 1 181 ? -6.42637 -36.74045 39.78933 0.645 15.44579 182 SER A CA 1
ATOM 3026 C CA B SER A 1 181 ? -6.43993 -36.69541 39.81232 0.355 15.90700 182 SER A CA 1
ATOM 3027 C C . SER A 1 181 ? -5.30789 -36.01541 39.06098 1.000 14.48288 182 SER A C 1
ATOM 3028 O O . SER A 1 181 ? -5.26599 -36.01881 37.82860 1.000 14.68129 182 SER A O 1
ATOM 3043 N N . MET A 1 182 ? -4.38669 -35.43013 39.82668 1.000 14.22717 183 MET A N 1
ATOM 3044 C CA . MET A 1 182 ? -3.23947 -34.77641 39.21371 1.000 13.58896 183 MET A CA 1
ATOM 3045 C C . MET A 1 182 ? -2.41502 -35.76591 38.40186 1.000 13.38262 183 MET A C 1
ATOM 3046 O O . MET A 1 182 ? -1.72593 -35.36664 37.46615 1.000 13.09642 183 MET A O 1
ATOM 3060 N N . GLU A 1 183 ? -2.47794 -37.05479 38.74824 1.000 14.01257 184 GLU A N 1
ATOM 3061 C CA . GLU A 1 183 ? -1.74003 -38.04480 37.98161 1.000 14.86908 184 GLU A CA 1
ATOM 3062 C C . GLU A 1 183 ? -2.16399 -38.07103 36.52301 1.000 13.55882 184 GLU A C 1
ATOM 3063 O O . GLU A 1 183 ? -1.36620 -38.41806 35.65249 1.000 14.53568 184 GLU A O 1
ATOM 3075 N N . GLN A 1 184 ? -3.41507 -37.72097 36.23088 1.000 12.74711 185 GLN A N 1
ATOM 3076 C CA . GLN A 1 184 ? -3.84456 -37.68474 34.83887 1.000 12.92222 185 GLN A CA 1
ATOM 3077 C C . GLN A 1 184 ? -3.08760 -36.63646 34.03869 1.000 12.51889 185 GLN A C 1
ATOM 3078 O O . GLN A 1 184 ? -2.87349 -36.81525 32.83862 1.000 14.43530 185 GLN A O 1
ATOM 3092 N N . ILE A 1 185 ? -2.73111 -35.52539 34.66154 1.000 11.08757 186 ILE A N 1
ATOM 3093 C CA . ILE A 1 185 ? -1.88167 -34.54702 33.98236 1.000 10.54666 186 ILE A CA 1
ATOM 3094 C C . ILE A 1 185 ? -0.47141 -35.09527 33.81908 1.000 10.59340 186 ILE A C 1
ATOM 3095 O O . ILE A 1 185 ? 0.12973 -35.00072 32.75173 1.000 10.90069 186 ILE A O 1
ATOM 3111 N N . ARG A 1 186 ? 0.06863 -35.69002 34.88600 1.000 11.69758 187 ARG A N 1
ATOM 3112 C CA . ARG A 1 186 ? 1.44002 -36.19204 34.86217 1.000 12.20256 187 ARG A CA 1
ATOM 3113 C C . ARG A 1 186 ? 1.63399 -37.27254 33.81448 1.000 13.52908 187 ARG A C 1
ATOM 3114 O O . ARG A 1 186 ? 2.76749 -37.48390 33.35782 1.000 15.97876 187 ARG A O 1
ATOM 3135 N N . ARG A 1 187 ? 0.58424 -38.00538 33.47024 1.000 12.95094 188 ARG A N 1
ATOM 3136 C CA . ARG A 1 187 ? 0.69156 -39.09681 32.51307 1.000 15.05691 188 ARG A CA 1
ATOM 3137 C C . ARG A 1 187 ? 0.68876 -38.62937 31.06997 1.000 14.96842 188 ARG A C 1
ATOM 3138 O O . ARG A 1 187 ? 0.96608 -39.44265 30.18716 1.000 18.68028 188 ARG A O 1
ATOM 3159 N N . ILE A 1 188 ? 0.39411 -37.35534 30.79671 1.000 12.29077 189 ILE A N 1
ATOM 3160 C CA . ILE A 1 188 ? 0.39788 -36.88248 29.42621 1.000 11.50858 189 ILE A CA 1
ATOM 3161 C C . ILE A 1 188 ? 1.82815 -36.83343 28.92424 1.000 11.67003 189 ILE A C 1
ATOM 3162 O O . ILE A 1 188 ? 2.70462 -36.24783 29.57435 1.000 12.08918 189 ILE A O 1
ATOM 3178 N N . MET A 1 189 ? 2.07122 -37.41745 27.76357 1.000 10.61472 190 MET A N 1
ATOM 3179 C CA . MET A 1 189 ? 3.40108 -37.54474 27.19217 1.000 10.70636 190 MET A CA 1
ATOM 3180 C C . MET A 1 189 ? 3.63380 -36.55855 26.05786 1.000 10.30611 190 MET A C 1
ATOM 3181 O O . MET A 1 189 ? 2.77023 -36.32767 25.21561 1.000 13.06640 190 MET A O 1
ATOM 3195 N N . ARG A 1 190 ? 4.82006 -35.96552 26.03722 1.000 9.24751 191 ARG A N 1
ATOM 3196 C CA . ARG A 1 190 ? 5.21686 -34.98370 25.05219 1.000 8.78313 191 ARG A CA 1
ATOM 3197 C C . ARG A 1 190 ? 6.30201 -35.53302 24.13998 1.000 8.92749 191 ARG A C 1
ATOM 3198 O O . ARG A 1 190 ? 7.07980 -36.39878 24.56050 1.000 10.43835 191 ARG A O 1
ATOM 3219 N N . PRO A 1 191 ? 6.40356 -35.03104 22.90219 1.000 9.52892 192 PRO A N 1
ATOM 3220 C CA . PRO A 1 191 ? 5.56940 -33.97705 22.30779 1.000 9.01982 192 PRO A CA 1
ATOM 3221 C C . PRO A 1 191 ? 4.13895 -34.43450 22.05018 1.000 8.35933 192 PRO A C 1
ATOM 3222 O O . PRO A 1 191 ? 3.87509 -35.59244 21.72387 1.000 9.28222 192 PRO A O 1
ATOM 3233 N N . THR A 1 192 ? 3.21494 -33.49350 22.18300 1.000 8.11490 193 THR A N 1
ATOM 3234 C CA . THR A 1 192 ? 1.82285 -33.72617 21.89710 1.000 8.60153 193 THR A CA 1
ATOM 3235 C C . THR A 1 192 ? 1.18970 -32.49636 21.28885 1.000 8.06314 193 THR A C 1
ATOM 3236 O O . THR A 1 192 ? 1.59283 -31.36467 21.57112 1.000 8.25243 193 THR A O 1
ATOM 3247 N N . ASP A 1 193 ? 0.17525 -32.73730 20.46446 1.000 8.75896 194 ASP A N 1
ATOM 3248 C CA . ASP A 1 193 ? -0.74147 -31.69438 20.02996 1.000 8.65068 194 ASP A CA 1
ATOM 3249 C C . ASP A 1 193 ? -1.77890 -31.44415 21.12119 1.000 9.59899 194 ASP A C 1
ATOM 3250 O O . ASP A 1 193 ? -1.87076 -32.17164 22.11485 1.000 10.03327 194 ASP A O 1
ATOM 3259 N N . VAL A 1 194 ? -2.58735 -30.40484 20.92119 1.000 10.26899 195 VAL A N 1
ATOM 3260 C CA . VAL A 1 194 ? -3.74876 -30.11748 21.75514 1.000 10.68905 195 VAL A CA 1
ATOM 3261 C C . VAL A 1 194 ? -4.98519 -30.65804 21.02858 1.000 9.52685 195 VAL A C 1
ATOM 3262 O O . VAL A 1 194 ? -5.22128 -30.26917 19.88358 1.000 10.34686 195 VAL A O 1
ATOM 3275 N N . PRO A 1 195 ? -5.74470 -31.54199 21.64495 1.000 9.95784 196 PRO A N 1
ATOM 3276 C CA . PRO A 1 195 ? -6.88912 -32.14652 20.95685 1.000 10.55464 196 PRO A CA 1
ATOM 3277 C C . PRO A 1 195 ? -8.07206 -31.18880 20.92152 1.000 10.64659 196 PRO A C 1
ATOM 3278 O O . PRO A 1 195 ? -8.11516 -30.17659 21.60982 1.000 11.57584 196 PRO A O 1
ATOM 3289 N N . ASP A 1 196 ? -9.08876 -31.57375 20.14113 1.000 11.82638 197 ASP A N 1
ATOM 3290 C CA . ASP A 1 196 ? -10.30514 -30.76392 20.06290 1.000 12.65578 197 ASP A CA 1
ATOM 3291 C C . ASP A 1 196 ? -11.26171 -31.04513 21.20635 1.000 11.17039 197 ASP A C 1
ATOM 3292 O O . ASP A 1 196 ? -12.29188 -30.36626 21.32163 1.000 12.73984 197 ASP A O 1
ATOM 3301 N N . GLN A 1 197 ? -10.95429 -32.02446 22.05669 1.000 11.45519 198 GLN A N 1
ATOM 3302 C CA . GLN A 1 197 ? -11.75731 -32.31817 23.23329 1.000 12.07833 198 GLN A CA 1
ATOM 3303 C C . GLN A 1 197 ? -10.92449 -33.17062 24.17416 1.000 11.51888 198 GLN A C 1
ATOM 3304 O O . GLN A 1 197 ? -9.94370 -33.78746 23.76494 1.000 13.12326 198 GLN A O 1
ATOM 3318 N N . GLY A 1 198 ? -11.32325 -33.19352 25.43752 1.000 11.31712 199 GLY A N 1
ATOM 3319 C CA . GLY A 1 198 ? -10.66846 -33.99085 26.45394 1.000 11.53017 199 GLY A CA 1
ATOM 3320 C C . GLY A 1 198 ? -9.90495 -33.12479 27.43738 1.000 10.94051 199 GLY A C 1
ATOM 3321 O O . GLY A 1 198 ? -9.85544 -31.89914 27.33485 1.000 11.34695 199 GLY A O 1
ATOM 3325 N N . LEU A 1 199 ? -9.25674 -33.81423 28.38072 1.000 11.54693 200 LEU A N 1
ATOM 3326 C CA . LEU A 1 199 ? -8.54635 -33.15642 29.47627 1.000 11.24002 200 LEU A CA 1
ATOM 3327 C C . LEU A 1 199 ? -7.61387 -32.04717 28.98966 1.000 10.60698 200 LEU A C 1
ATOM 3328 O O . LEU A 1 199 ? -7.63941 -30.92733 29.51225 1.000 10.84460 200 LEU A O 1
ATOM 3344 N N . LEU A 1 200 ? -6.71680 -32.36774 28.05905 1.000 10.53857 201 LEU A N 1
ATOM 3345 C CA . LEU A 1 200 ? -5.70957 -31.39249 27.64492 1.000 9.70949 201 LEU A CA 1
ATOM 3346 C C . LEU A 1 200 ? -6.36150 -30.20138 26.94895 1.000 9.55389 201 LEU A C 1
ATOM 3347 O O . LEU A 1 200 ? -5.91751 -29.06024 27.10484 1.000 10.39444 201 LEU A O 1
ATOM 3363 N N . CYS A 1 201 ? -7.40569 -30.45527 26.15817 1.000 9.32393 202 CYS A N 1
ATOM 3364 C CA . CYS A 1 201 ? -8.17550 -29.36415 25.58182 1.000 8.64007 202 CYS A CA 1
ATOM 3365 C C . CYS A 1 201 ? -8.71311 -28.44937 26.67477 1.000 8.29841 202 CYS A C 1
ATOM 3366 O O . CYS A 1 201 ? -8.52929 -27.22473 26.64543 1.000 9.13176 202 CYS A O 1
ATOM 3374 N N . ASP A 1 202 ? -9.39634 -29.03870 27.65353 1.000 9.04594 203 ASP A N 1
ATOM 3375 C CA . ASP A 1 202 ? -10.06791 -28.23576 28.66302 1.000 8.99566 203 ASP A CA 1
ATOM 3376 C C . ASP A 1 202 ? -9.08847 -27.40997 29.48922 1.000 8.27688 203 ASP A C 1
ATOM 3377 O O . ASP A 1 202 ? -9.36565 -26.25416 29.83393 1.000 8.78750 203 ASP A O 1
ATOM 3386 N N . LEU A 1 203 ? -7.92693 -27.98738 29.82972 1.000 8.62197 204 LEU A N 1
ATOM 3387 C CA . LEU A 1 203 ? -6.93281 -27.24399 30.59716 1.000 9.10934 204 LEU A CA 1
ATOM 3388 C C . LEU A 1 203 ? -6.51528 -25.97452 29.87967 1.000 8.48719 204 LEU A C 1
ATOM 3389 O O . LEU A 1 203 ? -6.09532 -25.01156 30.54028 1.000 9.94543 204 LEU A O 1
ATOM 3405 N N . LEU A 1 204 ? -6.54544 -25.97415 28.54931 1.000 7.66859 205 LEU A N 1
ATOM 3406 C CA . LEU A 1 204 ? -6.12125 -24.83928 27.74385 1.000 7.89741 205 LEU A CA 1
ATOM 3407 C C . LEU A 1 204 ? -7.27054 -23.97715 27.21843 1.000 7.27014 205 LEU A C 1
ATOM 3408 O O . LEU A 1 204 ? -6.99480 -22.90539 26.66760 1.000 7.96412 205 LEU A O 1
ATOM 3424 N N . TRP A 1 205 ? -8.52197 -24.41294 27.38565 1.000 7.28993 206 TRP A N 1
ATOM 3425 C CA . TRP A 1 205 ? -9.65221 -23.76734 26.73313 1.000 7.15493 206 TRP A CA 1
ATOM 3426 C C . TRP A 1 205 ? -10.84273 -23.40160 27.61287 1.000 7.10512 206 TRP A C 1
ATOM 3427 O O . TRP A 1 205 ? -11.63554 -22.54363 27.19482 1.000 7.66185 206 TRP A O 1
ATOM 3448 N N . SER A 1 206 ? -11.03170 -24.02870 28.76386 1.000 7.40255 207 SER A N 1
ATOM 3449 C CA . SER A 1 206 ? -12.27296 -23.81135 29.49845 1.000 7.77298 207 SER A CA 1
ATOM 3450 C C . SER A 1 206 ? -12.29255 -22.45436 30.19787 1.000 7.65867 207 SER A C 1
ATOM 3451 O O . SER A 1 206 ? -11.25914 -21.81529 30.38943 1.000 8.51057 207 SER A O 1
ATOM 3459 N N . ASP A 1 207 ? -13.51304 -22.01073 30.55248 1.000 8.08383 208 ASP A N 1
ATOM 3460 C CA . ASP A 1 207 ? -13.73012 -20.73622 31.21416 1.000 8.13285 208 ASP A CA 1
ATOM 3461 C C . ASP A 1 207 ? -14.69302 -20.86972 32.39577 1.000 8.40374 208 ASP A C 1
ATOM 3462 O O . ASP A 1 207 ? -15.65261 -21.64823 32.34151 1.000 9.00630 208 ASP A O 1
ATOM 3471 N N . PRO A 1 208 ? -14.51256 -20.05519 33.42869 1.000 8.64597 209 PRO A N 1
ATOM 3472 C CA . PRO A 1 208 ? -15.51295 -19.97836 34.50680 1.000 9.10353 209 PRO A CA 1
ATOM 3473 C C . PRO A 1 208 ? -16.74459 -19.20409 34.04667 1.000 9.74025 209 PRO A C 1
ATOM 3474 O O . PRO A 1 208 ? -16.65278 -18.32132 33.18757 1.000 10.46838 209 PRO A O 1
ATOM 3485 N N . ASP A 1 209 ? -17.90952 -19.51620 34.65112 1.000 9.92767 210 ASP A N 1
ATOM 3486 C CA . ASP A 1 209 ? -19.14553 -18.77197 34.37998 1.000 10.90264 210 ASP A CA 1
ATOM 3487 C C . ASP A 1 209 ? -20.01539 -18.81704 35.62656 1.000 11.75641 210 ASP A C 1
ATOM 3488 O O . ASP A 1 209 ? -20.42084 -19.89373 36.07446 1.000 13.49780 210 ASP A O 1
ATOM 3497 N N . LYS A 1 210 ? -20.31799 -17.63668 36.16392 1.000 12.32879 211 LYS A N 1
ATOM 3498 C CA . LYS A 1 210 ? -21.07268 -17.56664 37.40893 1.000 13.77715 211 LYS A CA 1
ATOM 3499 C C . LYS A 1 210 ? -22.49218 -18.09595 37.29294 1.000 14.13631 211 LYS A C 1
ATOM 3500 O O . LYS A 1 210 ? -23.11043 -18.38983 38.32114 1.000 16.41761 211 LYS A O 1
ATOM 3519 N N . ASP A 1 211 ? -23.03793 -18.17877 36.08828 1.000 12.08428 212 ASP A N 1
ATOM 3520 C CA . ASP A 1 211 ? -24.42242 -18.60442 35.90617 1.000 12.08055 212 ASP A CA 1
ATOM 3521 C C . ASP A 1 211 ? -24.52924 -20.05149 35.49017 1.000 14.07886 212 ASP A C 1
ATOM 3522 O O . ASP A 1 211 ? -25.61008 -20.50073 35.10782 1.000 17.92890 212 ASP A O 1
ATOM 3531 N N . VAL A 1 212 ? -23.45557 -20.79461 35.54657 1.000 13.63296 213 VAL A N 1
ATOM 3532 C CA . VAL A 1 212 ? -23.49015 -22.20670 35.22560 1.000 14.85448 213 VAL A CA 1
ATOM 3533 C C . VAL A 1 212 ? -23.41821 -22.99085 36.51844 1.000 16.92798 213 VAL A C 1
ATOM 3534 O O . VAL A 1 212 ? -22.58213 -22.71733 37.39230 1.000 18.30138 213 VAL A O 1
ATOM 3547 N N . GLN A 1 213 ? -24.30567 -23.96402 36.63480 1.000 19.68922 214 GLN A N 1
ATOM 3548 C CA . GLN A 1 213 ? -24.28955 -24.94854 37.69361 1.000 23.01057 214 GLN A CA 1
ATOM 3549 C C . GLN A 1 213 ? -23.64038 -26.18903 37.10192 1.000 23.96187 214 GLN A C 1
ATOM 3550 O O . GLN A 1 213 ? -24.21262 -26.84676 36.21879 1.000 26.15546 214 GLN A O 1
ATOM 3564 N N . GLY A 1 214 ? -22.45369 -26.49152 37.58567 1.000 19.92967 215 GLY A N 1
ATOM 3565 C CA . GLY A 1 214 ? -21.72006 -27.63067 37.09197 1.000 18.40134 215 GLY A CA 1
ATOM 3566 C C . GLY A 1 214 ? -20.93040 -27.26105 35.86620 1.000 16.25869 215 GLY A C 1
ATOM 3567 O O . GLY A 1 214 ? -20.12838 -26.30991 35.86530 1.000 16.70179 215 GLY A O 1
ATOM 3571 N N . TRP A 1 215 ? -21.10985 -28.04529 34.81633 1.000 17.24659 216 TRP A N 1
ATOM 3572 C CA . TRP A 1 215 ? -20.41105 -27.87749 33.55760 1.000 17.55844 216 TRP A CA 1
ATOM 3573 C C . TRP A 1 215 ? -21.41095 -27.41267 32.52372 1.000 18.24593 216 TRP A C 1
ATOM 3574 O O . TRP A 1 215 ? -22.55695 -27.86246 32.51285 1.000 21.63576 216 TRP A O 1
ATOM 3595 N N . GLY A 1 216 ? -21.00560 -26.48613 31.67387 1.000 15.29444 217 GLY A N 1
ATOM 3596 C CA . GLY A 1 216 ? -21.87684 -25.94397 30.66308 1.000 15.64541 217 GLY A CA 1
ATOM 3597 C C . GLY A 1 216 ? -21.18401 -25.86973 29.31793 1.000 15.10703 217 GLY A C 1
ATOM 3598 O O . GLY A 1 216 ? -19.98511 -26.12346 29.19162 1.000 14.28637 217 GLY A O 1
ATOM 3602 N N . GLU A 1 217 ? -21.95183 -25.46016 28.33332 1.000 17.01510 218 GLU A N 1
ATOM 3603 C CA A GLU A 1 217 ? -21.43866 -25.18779 27.00626 0.734 18.18417 218 GLU A CA 1
ATOM 3604 C CA B GLU A 1 217 ? -21.39482 -25.22369 27.01676 0.266 16.96513 218 GLU A CA 1
ATOM 3605 C C . GLU A 1 217 ? -20.58934 -23.92698 27.02967 1.000 17.43800 218 GLU A C 1
ATOM 3606 O O . GLU A 1 217 ? -20.76480 -23.05226 27.88409 1.000 20.95442 218 GLU A O 1
ATOM 3629 N N . ASN A 1 218 ? -19.63174 -23.84681 26.12554 1.000 15.04917 219 ASN A N 1
ATOM 3630 C CA . ASN A 1 218 ? -18.73702 -22.70157 26.03667 1.000 12.67081 219 ASN A CA 1
ATOM 3631 C C . ASN A 1 218 ? -19.03644 -21.96997 24.73993 1.000 13.11835 219 ASN A C 1
ATOM 3632 O O . ASN A 1 218 ? -19.12474 -22.59034 23.68224 1.000 15.66865 219 ASN A O 1
ATOM 3643 N N . ASP A 1 219 ? -19.20785 -20.65316 24.84433 1.000 14.41531 220 ASP A N 1
ATOM 3644 C CA . ASP A 1 219 ? -19.47354 -19.77891 23.70712 1.000 16.72906 220 ASP A CA 1
ATOM 3645 C C . ASP A 1 219 ? -18.40586 -19.90501 22.62382 1.000 14.07897 220 ASP A C 1
ATOM 3646 O O . ASP A 1 219 ? -18.65708 -19.56399 21.45945 1.000 16.10322 220 ASP A O 1
ATOM 3655 N N . ARG A 1 220 ? -17.21353 -20.40413 22.97621 1.000 11.29585 221 ARG A N 1
ATOM 3656 C CA . ARG A 1 220 ? -16.17268 -20.58079 21.97422 1.000 11.22192 221 ARG A CA 1
ATOM 3657 C C . ARG A 1 220 ? -16.45897 -21.73547 21.02534 1.000 12.26255 221 ARG A C 1
ATOM 3658 O O . ARG A 1 220 ? -15.79223 -21.85123 19.99799 1.000 13.95869 221 ARG A O 1
ATOM 3679 N N . GLY A 1 221 ? -17.39773 -22.61143 21.36721 1.000 13.41233 222 GLY A N 1
ATOM 3680 C CA . GLY A 1 221 ? -17.62678 -23.79708 20.56338 1.000 15.00313 222 GLY A CA 1
ATOM 3681 C C . GLY A 1 221 ? -16.62417 -24.90499 20.76886 1.000 14.45554 222 GLY A C 1
ATOM 3682 O O . GLY A 1 221 ? -16.53669 -25.81488 19.94344 1.000 17.07231 222 GLY A O 1
ATOM 3686 N N . VAL A 1 222 ? -15.84888 -24.84623 21.84719 1.000 13.07624 223 VAL A N 1
ATOM 3687 C CA . VAL A 1 222 ? -14.90414 -25.88595 22.23381 1.000 13.51235 223 VAL A CA 1
ATOM 3688 C C . VAL A 1 222 ? -14.91725 -25.90278 23.74994 1.000 11.13118 223 VAL A C 1
ATOM 3689 O O . VAL A 1 222 ? -15.14633 -24.87511 24.38632 1.000 11.17963 223 VAL A O 1
ATOM 3702 N N . SER A 1 223 ? -14.68342 -27.07801 24.32193 1.000 10.37796 224 SER A N 1
ATOM 3703 C CA . SER A 1 223 ? -14.54947 -27.22610 25.77133 1.000 9.37918 224 SER A CA 1
ATOM 3704 C C . SER A 1 223 ? -15.83087 -26.81610 26.48835 1.000 9.79634 224 SER A C 1
ATOM 3705 O O . SER A 1 223 ? -16.93806 -26.99642 25.96480 1.000 12.22790 224 SER A O 1
ATOM 3713 N N . PHE A 1 224 ? -15.69759 -26.32374 27.71498 1.000 9.87010 225 PHE A N 1
ATOM 3714 C CA . PHE A 1 224 ? -16.77888 -26.17149 28.67122 1.000 10.15349 225 PHE A CA 1
ATOM 3715 C C . PHE A 1 224 ? -16.64599 -24.86370 29.41910 1.000 9.23466 225 PHE A C 1
ATOM 3716 O O . PHE A 1 224 ? -15.56051 -24.24794 29.45493 1.000 9.52648 225 PHE A O 1
ATOM 3733 N N . THR A 1 225 ? -17.74402 -24.46682 30.04501 1.000 10.06574 226 THR A N 1
ATOM 3734 C CA . THR A 1 225 ? -17.70403 -23.55893 31.17275 1.000 9.98698 226 THR A CA 1
ATOM 3735 C C . THR A 1 225 ? -17.92313 -24.34340 32.45536 1.000 9.64418 226 THR A C 1
ATOM 3736 O O . THR A 1 225 ? -18.47076 -25.44869 32.44453 1.000 11.81070 226 THR A O 1
ATOM 3747 N N . PHE A 1 226 ? -17.49263 -23.75719 33.55949 1.000 10.20603 227 PHE A N 1
ATOM 3748 C CA . PHE A 1 226 ? -17.65478 -24.36466 34.85977 1.000 10.92812 227 PHE A CA 1
ATOM 3749 C C . PHE A 1 226 ? -18.05947 -23.31317 35.87705 1.000 10.99238 227 PHE A C 1
ATOM 3750 O O . PHE A 1 226 ? -17.65074 -22.15064 35.79838 1.000 11.14989 227 PHE A O 1
ATOM 3767 N N . GLY A 1 227 ? -18.85189 -23.73922 36.85799 1.000 11.97460 228 GLY A N 1
ATOM 3768 C CA . GLY A 1 227 ? -19.36871 -22.84057 37.85761 1.000 13.08286 228 GLY A CA 1
ATOM 3769 C C . GLY A 1 227 ? -18.54486 -22.79659 39.13900 1.000 13.14072 228 GLY A C 1
ATOM 3770 O O . GLY A 1 227 ? -17.53847 -23.48351 39.33024 1.000 12.77719 228 GLY A O 1
ATOM 3774 N N . ALA A 1 228 ? -19.00604 -21.93610 40.04241 1.000 13.70847 229 ALA A N 1
ATOM 3775 C CA . ALA A 1 228 ? -18.28740 -21.69936 41.28987 1.000 14.28195 229 ALA A CA 1
ATOM 3776 C C . ALA A 1 228 ? -18.22782 -22.93626 42.16888 1.000 14.19928 229 ALA A C 1
ATOM 3777 O O . ALA A 1 228 ? -17.21710 -23.16902 42.83682 1.000 15.15644 229 ALA A O 1
ATOM 3784 N N . GLU A 1 229 ? -19.29081 -23.74392 42.18335 1.000 14.25536 230 GLU A N 1
ATOM 3785 C CA . GLU A 1 229 ? -19.27313 -24.94240 43.01491 1.000 15.22245 230 GLU A CA 1
ATOM 3786 C C . GLU A 1 229 ? -18.25728 -25.95984 42.51278 1.000 14.45327 230 GLU A C 1
ATOM 3787 O O . GLU A 1 229 ? -17.65789 -26.67394 43.32076 1.000 15.91898 230 GLU A O 1
ATOM 3791 N N . VAL A 1 230 ? -18.05270 -26.04756 41.19672 1.000 13.72644 231 VAL A N 1
ATOM 3792 C CA . VAL A 1 230 ? -17.00753 -26.91338 40.65583 1.000 13.60824 231 VAL A CA 1
ATOM 3793 C C . VAL A 1 230 ? -15.65407 -26.48829 41.19129 1.000 13.63079 231 VAL A C 1
ATOM 3794 O O . VAL A 1 230 ? -14.83224 -27.32816 41.58418 1.000 14.03168 231 VAL A O 1
ATOM 3807 N N . VAL A 1 231 ? -15.39886 -25.17606 41.22041 1.000 12.50306 232 VAL A N 1
ATOM 3808 C CA . VAL A 1 231 ? -14.13963 -24.66895 41.75762 1.000 11.95016 232 VAL A CA 1
ATOM 3809 C C . VAL A 1 231 ? -13.99721 -25.05554 43.21769 1.000 13.01501 232 VAL A C 1
ATOM 3810 O O . VAL A 1 231 ? -12.96002 -25.56904 43.64688 1.000 13.29825 232 VAL A O 1
ATOM 3823 N N . ALA A 1 232 ? -15.03683 -24.80882 44.00962 1.000 13.67137 233 ALA A N 1
ATOM 3824 C CA . ALA A 1 232 ? -14.94318 -25.08312 45.43262 1.000 14.70090 233 ALA A CA 1
ATOM 3825 C C . ALA A 1 232 ? -14.67800 -26.55860 45.68973 1.000 15.27869 233 ALA A C 1
ATOM 3826 O O . ALA A 1 232 ? -13.87527 -26.91947 46.55527 1.000 16.35526 233 ALA A O 1
ATOM 3833 N N . LYS A 1 233 ? -15.36040 -27.43557 44.96473 1.000 15.34185 234 LYS A N 1
ATOM 3834 C CA . LYS A 1 233 ? -15.16309 -28.85739 45.20450 1.000 16.54186 234 LYS A CA 1
ATOM 3835 C C . LYS A 1 233 ? -13.77431 -29.30295 44.77998 1.000 15.47062 234 LYS A C 1
ATOM 3836 O O . LYS A 1 233 ? -13.17687 -30.17479 45.42389 1.000 16.58507 234 LYS A O 1
ATOM 3855 N N . PHE A 1 234 ? -13.24798 -28.72304 43.70340 1.000 14.90810 235 PHE A N 1
ATOM 3856 C CA . PHE A 1 234 ? -11.92026 -29.08911 43.23598 1.000 14.85543 235 PHE A CA 1
ATOM 3857 C C . PHE A 1 234 ? -10.86954 -28.68489 44.25966 1.000 14.12417 235 PHE A C 1
ATOM 3858 O O . PHE A 1 234 ? -9.97043 -29.46597 44.59817 1.000 15.18870 235 PHE A O 1
ATOM 3875 N N . LEU A 1 235 ? -10.96658 -27.45178 44.76405 1.000 14.26653 236 LEU A N 1
ATOM 3876 C CA . LEU A 1 235 ? -10.00712 -26.98410 45.75618 1.000 13.94402 236 LEU A CA 1
ATOM 3877 C C . LEU A 1 235 ? -10.07065 -27.84250 47.00566 1.000 14.84666 236 LEU A C 1
ATOM 3878 O O . LEU A 1 235 ? -9.03975 -28.18306 47.59441 1.000 15.43619 236 LEU A O 1
ATOM 3894 N N . HIS A 1 236 ? -11.28034 -28.22570 47.41883 1.000 15.61701 237 HIS A N 1
ATOM 3895 C CA . HIS A 1 236 ? -11.41037 -29.02455 48.62408 1.000 17.59799 237 HIS A CA 1
ATOM 3896 C C . HIS A 1 236 ? -10.79010 -30.40257 48.42642 1.000 17.22637 237 HIS A C 1
ATOM 3897 O O . HIS A 1 236 ? -10.02479 -30.88167 49.26891 1.000 19.75246 237 HIS A O 1
ATOM 3911 N N . LYS A 1 237 ? -11.08699 -31.03943 47.29573 1.000 17.04834 238 LYS A N 1
ATOM 3912 C CA . LYS A 1 237 ? -10.60586 -32.38855 47.02701 1.000 18.01196 238 LYS A CA 1
ATOM 3913 C C . LYS A 1 237 ? -9.08662 -32.44711 47.01756 1.000 17.37555 238 LYS A C 1
ATOM 3914 O O . LYS A 1 237 ? -8.49066 -33.38220 47.56335 1.000 19.64078 238 LYS A O 1
ATOM 3933 N N . HIS A 1 238 ? -8.44792 -31.46283 46.40576 1.000 16.20332 239 HIS A N 1
ATOM 3934 C CA . HIS A 1 238 ? -7.00476 -31.45454 46.19829 1.000 16.48137 239 HIS A CA 1
ATOM 3935 C C . HIS A 1 238 ? -6.26212 -30.62271 47.23509 1.000 16.72046 239 HIS A C 1
ATOM 3936 O O . HIS A 1 238 ? -5.04146 -30.46926 47.13017 1.000 16.93111 239 HIS A O 1
ATOM 3950 N N . ASP A 1 239 ? -6.96043 -30.11491 48.24994 1.000 16.39568 240 ASP A N 1
ATOM 3951 C CA . ASP A 1 239 ? -6.36675 -29.29795 49.30827 1.000 16.82947 240 ASP A CA 1
ATOM 3952 C C . ASP A 1 239 ? -5.58479 -28.10901 48.74970 1.000 15.32404 240 ASP A C 1
ATOM 3953 O O . ASP A 1 239 ? -4.46265 -27.80493 49.17667 1.000 16.97780 240 ASP A O 1
ATOM 3962 N N . LEU A 1 240 ? -6.19955 -27.42501 47.79485 1.000 13.69285 241 LEU A N 1
ATOM 3963 C CA . LEU A 1 240 ? -5.66816 -26.22416 47.17135 1.000 12.73074 241 LEU A CA 1
ATOM 3964 C C . LEU A 1 240 ? -6.43932 -25.00369 47.64557 1.000 13.14520 241 LEU A C 1
ATOM 3965 O O . LEU A 1 240 ? -7.57872 -25.10371 48.10369 1.000 14.40969 241 LEU A O 1
ATOM 3981 N N . ASP A 1 241 ? -5.83130 -23.82573 47.47123 1.000 12.61673 242 ASP A N 1
ATOM 3982 C CA . ASP A 1 241 ? -6.47185 -22.58455 47.87204 1.000 12.92316 242 ASP A CA 1
ATOM 3983 C C . ASP A 1 241 ? -6.94290 -21.70893 46.72356 1.000 11.89243 242 ASP A C 1
ATOM 3984 O O . ASP A 1 241 ? -7.81451 -20.86310 46.95377 1.000 12.61816 242 ASP A O 1
ATOM 3993 N N . LEU A 1 242 ? -6.36400 -21.83924 45.52930 1.000 10.86106 243 LEU A N 1
ATOM 3994 C CA . LEU A 1 242 ? -6.63635 -20.92446 44.44001 1.000 9.94684 243 LEU A CA 1
ATOM 3995 C C . LEU A 1 242 ? -6.37722 -21.61951 43.12187 1.000 9.45992 243 LEU A C 1
ATOM 3996 O O . LEU A 1 242 ? -5.38743 -22.34934 42.98840 1.000 10.14343 243 LEU A O 1
ATOM 4012 N N . ILE A 1 243 ? -7.24216 -21.35197 42.13765 1.000 9.53517 244 ILE A N 1
ATOM 4013 C CA A ILE A 1 243 ? -6.96786 -21.60215 40.73201 0.417 9.53605 244 ILE A CA 1
ATOM 4014 C CA B ILE A 1 243 ? -6.94362 -21.60259 40.74043 0.583 9.16486 244 ILE A CA 1
ATOM 4015 C C . ILE A 1 243 ? -6.53581 -20.28064 40.11873 1.000 8.90942 244 ILE A C 1
ATOM 4016 O O . ILE A 1 243 ? -7.23730 -19.27948 40.25245 1.000 9.75921 244 ILE A O 1
ATOM 4047 N N . CYS A 1 244 ? -5.39083 -20.27870 39.44839 1.000 8.81087 245 CYS A N 1
ATOM 4048 C CA . CYS A 1 244 ? -4.87044 -19.11031 38.74486 1.000 8.27399 245 CYS A CA 1
ATOM 4049 C C . CYS A 1 244 ? -4.78076 -19.44697 37.26708 1.000 7.88906 245 CYS A C 1
ATOM 4050 O O . CYS A 1 244 ? -4.07930 -20.39310 36.89063 1.000 9.28892 245 CYS A O 1
ATOM 4058 N N . ARG A 1 245 ? -5.51551 -18.70386 36.44185 1.000 7.61953 246 ARG A N 1
ATOM 4059 C CA . ARG A 1 245 ? -5.63648 -18.99537 35.02102 1.000 7.05680 246 ARG A CA 1
ATOM 4060 C C . ARG A 1 245 ? -5.65800 -17.68607 34.24276 1.000 6.68279 246 ARG A C 1
ATOM 4061 O O . ARG A 1 245 ? -5.53124 -16.60022 34.83540 1.000 7.55121 246 ARG A O 1
ATOM 4082 N N . ALA A 1 246 ? -5.76843 -17.78894 32.93014 1.000 6.97890 247 ALA A N 1
ATOM 4083 C CA . ALA A 1 246 ? -5.62721 -16.61888 32.06035 1.000 7.06469 247 ALA A CA 1
ATOM 4084 C C . ALA A 1 246 ? -6.75806 -16.65793 31.02217 1.000 6.58204 247 ALA A C 1
ATOM 4085 O O . ALA A 1 246 ? -7.91312 -16.86864 31.40895 1.000 7.43918 247 ALA A O 1
ATOM 4092 N N . HIS A 1 247 ? -6.47503 -16.44991 29.73593 1.000 6.41010 248 HIS A N 1
ATOM 4093 C CA . HIS A 1 247 ? -7.35323 -16.86529 28.65343 1.000 6.63794 248 HIS A CA 1
ATOM 4094 C C . HIS A 1 247 ? -8.57086 -15.96557 28.42413 1.000 7.03421 248 HIS A C 1
ATOM 4095 O O . HIS A 1 247 ? -9.24877 -16.14875 27.41027 1.000 8.40565 248 HIS A O 1
ATOM 4109 N N . GLN A 1 248 ? -8.84657 -14.98418 29.27476 1.000 7.79799 249 GLN A N 1
ATOM 4110 C CA . GLN A 1 248 ? -9.93565 -14.03480 29.04464 1.000 7.65332 249 GLN A CA 1
ATOM 4111 C C . GLN A 1 248 ? -9.47445 -12.63241 29.37562 1.000 8.27492 249 GLN A C 1
ATOM 4112 O O . GLN A 1 248 ? -8.82580 -12.39355 30.40020 1.000 8.78558 249 GLN A O 1
ATOM 4126 N N . VAL A 1 249 ? -9.82352 -11.68943 28.49746 1.000 8.15065 250 VAL A N 1
ATOM 4127 C CA . VAL A 1 249 ? -9.56166 -10.28881 28.76670 1.000 8.83881 250 VAL A CA 1
ATOM 4128 C C . VAL A 1 249 ? -10.41524 -9.85623 29.95152 1.000 9.24992 250 VAL A C 1
ATOM 4129 O O . VAL A 1 249 ? -11.63495 -10.10388 29.97813 1.000 11.05393 250 VAL A O 1
ATOM 4142 N N . VAL A 1 250 ? -9.78668 -9.18898 30.91209 1.000 9.29704 251 VAL A N 1
ATOM 4143 C CA . VAL A 1 250 ? -10.46772 -8.67761 32.09094 1.000 9.79448 251 VAL A CA 1
ATOM 4144 C C . VAL A 1 250 ? -10.00924 -7.23902 32.30970 1.000 9.71605 251 VAL A C 1
ATOM 4145 O O . VAL A 1 250 ? -8.84192 -6.90150 32.08864 1.000 9.76901 251 VAL A O 1
ATOM 4158 N N . GLU A 1 251 ? -10.93750 -6.37717 32.72684 1.000 10.94954 252 GLU A N 1
ATOM 4159 C CA . GLU A 1 251 ? -10.71516 -4.93549 32.67749 1.000 12.02251 252 GLU A CA 1
ATOM 4160 C C . GLU A 1 251 ? -9.51279 -4.47467 33.47646 1.000 11.51937 252 GLU A C 1
ATOM 4161 O O . GLU A 1 251 ? -8.77543 -3.59230 33.01421 1.000 11.49092 252 GLU A O 1
ATOM 4173 N N . ASP A 1 252 ? -9.29902 -5.02729 34.67939 1.000 11.31937 253 ASP A N 1
ATOM 4174 C CA . ASP A 1 252 ? -8.17897 -4.60641 35.52176 1.000 12.02395 253 ASP A CA 1
ATOM 4175 C C . ASP A 1 252 ? -6.91684 -5.40707 35.28649 1.000 11.20370 253 ASP A C 1
ATOM 4176 O O . ASP A 1 252 ? -5.92565 -5.21408 36.01281 1.000 12.77421 253 ASP A O 1
ATOM 4185 N N . GLY A 1 253 ? -6.94056 -6.33809 34.34766 1.000 9.96155 254 GLY A N 1
ATOM 4186 C CA . GLY A 1 253 ? -5.83638 -7.24932 34.18094 1.000 9.91160 254 GLY A CA 1
ATOM 4187 C C . GLY A 1 253 ? -5.88528 -8.44800 35.09539 1.000 9.10824 254 GLY A C 1
ATOM 4188 O O . GLY A 1 253 ? -5.19579 -9.44706 34.85587 1.000 10.32530 254 GLY A O 1
ATOM 4192 N N . TYR A 1 254 ? -6.65013 -8.36509 36.18036 1.000 9.25539 255 TYR A N 1
ATOM 4193 C CA . TYR A 1 254 ? -6.91725 -9.51125 37.03024 1.000 9.57623 255 TYR A CA 1
ATOM 4194 C C . TYR A 1 254 ? -8.38567 -9.43103 37.41806 1.000 9.36730 255 TYR A C 1
ATOM 4195 O O . TYR A 1 254 ? -8.95470 -8.34216 37.51340 1.000 10.27154 255 TYR A O 1
ATOM 4213 N N . GLU A 1 255 ? -8.99814 -10.58226 37.66963 1.000 9.57951 256 GLU A N 1
ATOM 4214 C CA . GLU A 1 255 ? -10.39512 -10.61858 38.07483 1.000 9.50955 256 GLU A CA 1
ATOM 4215 C C . GLU A 1 255 ? -10.66963 -11.89676 38.83643 1.000 8.78969 256 GLU A C 1
ATOM 4216 O O . GLU A 1 255 ? -10.33547 -12.98621 38.35831 1.000 9.51792 256 GLU A O 1
ATOM 4228 N N . PHE A 1 256 ? -11.30625 -11.76844 39.98312 1.000 9.93313 257 PHE A N 1
ATOM 4229 C CA . PHE A 1 256 ? -11.65509 -12.90909 40.80795 1.000 9.89361 257 PHE A CA 1
ATOM 4230 C C . PHE A 1 256 ? -12.98020 -13.54380 40.39666 1.000 9.95607 257 PHE A C 1
ATOM 4231 O O . PHE A 1 256 ? -13.85035 -12.89113 39.81092 1.000 11.96621 257 PHE A O 1
ATOM 4248 N N . PHE A 1 257 ? -13.11725 -14.81073 40.76899 1.000 10.69031 258 PHE A N 1
ATOM 4249 C CA . PHE A 1 257 ? -14.30264 -15.62407 40.55601 1.000 10.74173 258 PHE A CA 1
ATOM 4250 C C . PHE A 1 257 ? -14.49747 -16.49837 41.78576 1.000 11.21821 258 PHE A C 1
ATOM 4251 O O . PHE A 1 257 ? -13.53103 -16.89802 42.43531 1.000 11.57447 258 PHE A O 1
ATOM 4268 N N . ALA A 1 258 ? -15.75993 -16.78619 42.12153 1.000 12.64985 259 ALA A N 1
ATOM 4269 C CA . ALA A 1 258 ? -16.05880 -17.76041 43.16977 1.000 14.11361 259 ALA A CA 1
ATOM 4270 C C . ALA A 1 258 ? -15.47236 -17.35214 44.51348 1.000 14.92703 259 ALA A C 1
ATOM 4271 O O . ALA A 1 258 ? -14.75827 -18.11292 45.15905 1.000 16.06178 259 ALA A O 1
ATOM 4278 N N . LYS A 1 259 ? -15.78818 -16.13914 44.94026 1.000 15.28818 260 LYS A N 1
ATOM 4279 C CA . LYS A 1 259 ? -15.30203 -15.61741 46.21987 1.000 17.04883 260 LYS A CA 1
ATOM 4280 C C . LYS A 1 259 ? -13.79027 -15.81646 46.36855 1.000 16.67154 260 LYS A C 1
ATOM 4281 O O . LYS A 1 259 ? -13.28479 -16.32498 47.37113 1.000 15.95800 260 LYS A O 1
ATOM 4300 N N . ARG A 1 260 ? -13.06150 -15.38033 45.34680 1.000 15.79879 261 ARG A N 1
ATOM 4301 C CA . ARG A 1 260 ? -11.60441 -15.33802 45.27367 1.000 13.27979 261 ARG A CA 1
ATOM 4302 C C . ARG A 1 260 ? -10.96574 -16.71224 45.26359 1.000 12.11559 261 ARG A C 1
ATOM 4303 O O . ARG A 1 260 ? -9.76009 -16.81760 45.46486 1.000 13.19025 261 ARG A O 1
ATOM 4324 N N . GLN A 1 261 ? -11.74650 -17.75568 44.98154 1.000 11.64901 262 GLN A N 1
ATOM 4325 C CA . GLN A 1 261 ? -11.18912 -19.08938 44.80648 1.000 11.38857 262 GLN A CA 1
ATOM 4326 C C . GLN A 1 261 ? -10.54966 -19.29377 43.44250 1.000 10.04686 262 GLN A C 1
ATOM 4327 O O . GLN A 1 261 ? -9.77119 -20.24612 43.28005 1.000 10.90097 262 GLN A O 1
ATOM 4341 N N . LEU A 1 262 ? -10.81796 -18.40810 42.48897 1.000 9.99306 263 LEU A N 1
ATOM 4342 C CA . LEU A 1 262 ? -10.16377 -18.42197 41.18934 1.000 9.71698 263 LEU A CA 1
ATOM 4343 C C . LEU A 1 262 ? -9.83288 -16.98762 40.82324 1.000 9.27796 263 LEU A C 1
ATOM 4344 O O . LEU A 1 262 ? -10.57534 -16.05320 41.14085 1.000 9.64682 263 LEU A O 1
ATOM 4360 N N . VAL A 1 263 ? -8.70004 -16.81463 40.13640 1.000 8.34939 264 VAL A N 1
ATOM 4361 C CA . VAL A 1 263 ? -8.34622 -15.52617 39.55859 1.000 8.60633 264 VAL A CA 1
ATOM 4362 C C . VAL A 1 263 ? -7.96845 -15.73755 38.10050 1.000 8.12607 264 VAL A C 1
ATOM 4363 O O . VAL A 1 263 ? -7.31858 -16.72799 37.75912 1.000 8.90408 264 VAL A O 1
ATOM 4376 N N . THR A 1 264 ? -8.38148 -14.79053 37.25092 1.000 8.10816 265 THR A N 1
ATOM 4377 C CA . THR A 1 264 ? -7.96790 -14.69247 35.86049 1.000 7.92403 265 THR A CA 1
ATOM 4378 C C . THR A 1 264 ? -6.96056 -13.56099 35.73693 1.000 7.69733 265 THR A C 1
ATOM 4379 O O . THR A 1 264 ? -7.22151 -12.45698 36.23944 1.000 8.49628 265 THR A O 1
ATOM 4390 N N . LEU A 1 265 ? -5.81926 -13.85483 35.10323 1.000 7.61774 266 LEU A N 1
ATOM 4391 C CA . LEU A 1 265 ? -4.78898 -12.87430 34.80646 1.000 7.92333 266 LEU A CA 1
ATOM 4392 C C . LEU A 1 265 ? -4.69117 -12.66325 33.30580 1.000 7.42187 266 LEU A C 1
ATOM 4393 O O . LEU A 1 265 ? -4.73306 -13.61673 32.53482 1.000 8.78603 266 LEU A O 1
ATOM 4409 N N . PHE A 1 266 ? -4.49345 -11.41474 32.89183 1.000 7.85877 267 PHE A N 1
ATOM 4410 C CA . PHE A 1 266 ? -4.38172 -11.07776 31.48892 1.000 7.50764 267 PHE A CA 1
ATOM 4411 C C . PHE A 1 266 ? -3.34039 -9.97033 31.42467 1.000 7.84380 267 PHE A C 1
ATOM 4412 O O . PHE A 1 266 ? -3.49461 -8.94960 32.10531 1.000 8.51743 267 PHE A O 1
ATOM 4429 N N . SER A 1 267 ? -2.25462 -10.15689 30.66355 1.000 7.67928 268 SER A N 1
ATOM 4430 C CA . SER A 1 267 ? -1.09518 -9.28804 30.80966 1.000 8.34850 268 SER A CA 1
ATOM 4431 C C . SER A 1 267 ? -0.85640 -8.36768 29.63099 1.000 9.63697 268 SER A C 1
ATOM 4432 O O . SER A 1 267 ? 0.12894 -7.63668 29.65555 1.000 15.08987 268 SER A O 1
ATOM 4440 N N . ALA A 1 268 ? -1.72252 -8.32495 28.63424 1.000 9.07255 269 ALA A N 1
ATOM 4441 C CA . ALA A 1 268 ? -1.58784 -7.50050 27.43715 1.000 9.68310 269 ALA A CA 1
ATOM 4442 C C . ALA A 1 268 ? -2.50006 -6.28436 27.55365 1.000 9.32351 269 ALA A C 1
ATOM 4443 O O . ALA A 1 268 ? -3.71340 -6.39760 27.29991 1.000 10.63203 269 ALA A O 1
ATOM 4450 N N . PRO A 1 269 ? -1.99673 -5.12048 27.97559 1.000 9.01430 270 PRO A N 1
ATOM 4451 C CA . PRO A 1 269 ? -2.87537 -3.93667 28.10072 1.000 9.28500 270 PRO A CA 1
ATOM 4452 C C . PRO A 1 269 ? -3.40935 -3.51626 26.75253 1.000 9.27223 270 PRO A C 1
ATOM 4453 O O . PRO A 1 269 ? -2.76660 -3.71396 25.72512 1.000 9.67972 270 PRO A O 1
ATOM 4464 N N . ASN A 1 270 ? -4.58327 -2.87201 26.76869 1.000 9.42667 271 ASN A N 1
ATOM 4465 C CA . ASN A 1 270 ? -5.16144 -2.28628 25.55458 1.000 10.14340 271 ASN A CA 1
ATOM 4466 C C . ASN A 1 270 ? -5.12506 -3.33338 24.44167 1.000 10.11684 271 ASN A C 1
ATOM 4467 O O . ASN A 1 270 ? -4.63306 -3.09335 23.33984 1.000 10.63390 271 ASN A O 1
ATOM 4478 N N . TYR A 1 271 ? -5.66042 -4.51845 24.75387 1.000 9.13702 272 TYR A N 1
ATOM 4479 C CA . TYR A 1 271 ? -5.43381 -5.69777 23.92629 1.000 9.06738 272 TYR A CA 1
ATOM 4480 C C . TYR A 1 271 ? -5.74956 -5.42794 22.46421 1.000 10.40698 272 TYR A C 1
ATOM 4481 O O . TYR A 1 271 ? -6.85255 -4.96705 22.11875 1.000 11.12690 272 TYR A O 1
ATOM 4499 N N A CYS A 1 272 ? -4.79130 -5.70547 21.58544 0.367 11.18506 273 CYS A N 1
ATOM 4500 N N B CYS A 1 272 ? -4.74233 -5.71583 21.63555 0.633 10.53673 273 CYS A N 1
ATOM 4501 C CA A CYS A 1 272 ? -4.95658 -5.58901 20.13807 0.367 13.06671 273 CYS A CA 1
ATOM 4502 C CA B CYS A 1 272 ? -4.68880 -5.53418 20.19209 0.633 11.64222 273 CYS A CA 1
ATOM 4503 C C A CYS A 1 272 ? -5.22443 -4.16073 19.67209 0.367 12.65845 273 CYS A C 1
ATOM 4504 C C B CYS A 1 272 ? -5.29966 -4.21134 19.73602 0.633 12.63196 273 CYS A C 1
ATOM 4505 O O A CYS A 1 272 ? -5.49908 -3.94495 18.49014 0.367 12.49636 273 CYS A O 1
ATOM 4506 O O B CYS A 1 272 ? -5.82775 -4.11007 18.62879 0.633 13.56850 273 CYS A O 1
ATOM 4521 N N . GLY A 1 273 ? -5.15357 -3.17854 20.56302 1.000 12.65334 274 GLY A N 1
ATOM 4522 C CA . GLY A 1 273 ? -5.57259 -1.84242 20.20689 1.000 14.53632 274 GLY A CA 1
ATOM 4523 C C . GLY A 1 273 ? -7.06280 -1.69823 20.05425 1.000 15.48615 274 GLY A C 1
ATOM 4524 O O . GLY A 1 273 ? -7.52093 -0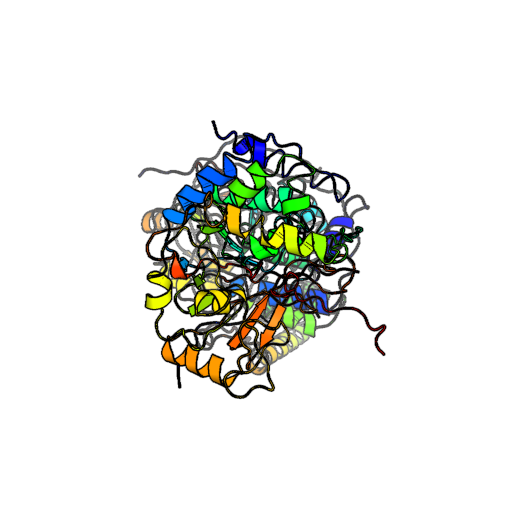.70371 19.47947 1.000 18.98857 274 GLY A O 1
ATOM 4529 N N . GLU A 1 274 ? -7.83714 -2.67355 20.54091 1.000 14.14091 275 GLU A N 1
ATOM 4530 C CA . GLU A 1 274 ? -9.27997 -2.70431 20.39181 1.000 15.81787 275 GLU A CA 1
ATOM 4531 C C . GLU A 1 274 ? -10.02867 -2.75028 21.70896 1.000 15.55623 275 GLU A C 1
ATOM 4532 O O . GLU A 1 274 ? -11.23466 -2.51133 21.71201 1.000 19.17621 275 GLU A O 1
ATOM 4544 N N . PHE A 1 275 ? -9.37196 -3.07339 22.81041 1.000 14.04502 276 PHE A N 1
ATOM 4545 C CA . PHE A 1 275 ? -10.00155 -3.19723 24.11681 1.000 14.11410 276 PHE A CA 1
ATOM 4546 C C . PHE A 1 275 ? -9.30030 -2.24111 25.05934 1.000 14.19508 276 PHE A C 1
ATOM 4547 O O . PHE A 1 275 ? -8.14027 -1.91213 24.86100 1.000 14.62654 276 PHE A O 1
ATOM 4564 N N . ASP A 1 276 ? -9.99465 -1.80159 26.09521 1.000 15.56983 277 ASP A N 1
ATOM 4565 C CA . ASP A 1 276 ? -9.45936 -0.79398 27.00034 1.000 15.58127 277 ASP A CA 1
ATOM 4566 C C . ASP A 1 276 ? -9.07271 -1.36659 28.35751 1.000 14.22598 277 ASP A C 1
ATOM 4567 O O . ASP A 1 276 ? -9.15163 -0.70685 29.38608 1.000 16.77503 277 ASP A O 1
ATOM 4576 N N . ASN A 1 277 ? -8.56647 -2.58189 28.35722 1.000 12.26886 278 ASN A N 1
ATOM 4577 C CA . ASN A 1 277 ? -8.18957 -3.26638 29.58078 1.000 10.67948 278 ASN A CA 1
ATOM 4578 C C . ASN A 1 277 ? -6.77032 -2.91911 30.03286 1.000 10.61852 278 ASN A C 1
ATOM 4579 O O . ASN A 1 277 ? -5.91939 -2.50474 29.24488 1.000 10.99211 278 ASN A O 1
ATOM 4590 N N . ALA A 1 278 ? -6.51152 -3.13833 31.30909 1.000 10.40776 279 ALA A N 1
ATOM 4591 C CA . ALA A 1 278 ? -5.15773 -3.14167 31.84159 1.000 10.65943 279 ALA A CA 1
ATOM 4592 C C . ALA A 1 278 ? -4.55919 -4.54723 31.71985 1.000 9.69319 279 ALA A C 1
ATOM 4593 O O . ALA A 1 278 ? -5.26872 -5.52981 31.49744 1.000 10.41148 279 ALA A O 1
ATOM 4600 N N . GLY A 1 279 ? -3.24203 -4.63331 31.87026 1.000 9.63789 280 GLY A N 1
ATOM 4601 C CA . GLY A 1 279 ? -2.55149 -5.90769 31.98462 1.000 9.84811 280 GLY A CA 1
ATOM 4602 C C . GLY A 1 279 ? -1.99573 -6.04446 33.38433 1.000 10.71549 280 GLY A C 1
ATOM 4603 O O . GLY A 1 279 ? -1.45599 -5.09129 33.92562 1.000 18.93222 280 GLY A O 1
ATOM 4607 N N . ALA A 1 280 ? -2.08721 -7.20687 33.98424 1.000 8.41509 281 ALA A N 1
ATOM 4608 C CA . ALA A 1 280 ? -1.63938 -7.40885 35.34411 1.000 8.99873 281 ALA A CA 1
ATOM 4609 C C . ALA A 1 280 ? -0.72083 -8.60444 35.48263 1.000 8.79637 281 ALA A C 1
ATOM 4610 O O . ALA A 1 280 ? -0.72672 -9.52921 34.66236 1.000 10.25416 281 ALA A O 1
ATOM 4617 N N A MET A 1 281 ? 0.02863 -8.59937 36.57931 0.582 8.56644 282 MET A N 1
ATOM 4618 N N B MET A 1 281 ? 0.01253 -8.56093 36.59373 0.418 9.13593 282 MET A N 1
ATOM 4619 C CA A MET A 1 281 ? 0.75803 -9.77041 37.03970 0.582 9.26711 282 MET A CA 1
ATOM 4620 C CA B MET A 1 281 ? 0.81981 -9.63972 37.12509 0.418 10.66170 282 MET A CA 1
ATOM 4621 C C A MET A 1 281 ? 0.48170 -9.91195 38.52281 0.582 8.35239 282 MET A C 1
ATOM 4622 C C B MET A 1 281 ? 0.36319 -9.90650 38.54661 0.418 8.56385 282 MET A C 1
ATOM 4623 O O A MET A 1 281 ? 0.27432 -8.91088 39.21800 0.582 9.42016 282 MET A O 1
ATOM 4624 O O B MET A 1 281 ? -0.07259 -8.97932 39.24038 0.418 8.64220 282 MET A O 1
ATOM 4651 N N . MET A 1 282 ? 0.49614 -11.15807 39.00340 1.000 8.15941 283 MET A N 1
ATOM 4652 C CA . MET A 1 282 ? 0.26456 -11.48538 40.40050 1.000 8.60038 283 MET A CA 1
ATOM 4653 C C . MET A 1 282 ? 1.57603 -11.93808 41.02886 1.000 8.98250 283 MET A C 1
ATOM 4654 O O . MET A 1 282 ? 2.16869 -12.92608 40.59139 1.000 10.23965 283 MET A O 1
ATOM 4669 N N . SER A 1 283 ? 2.00014 -11.23317 42.06087 1.000 9.25648 284 SER A N 1
ATOM 4670 C CA A SER A 1 283 ? 3.18938 -11.58845 42.81415 0.519 10.47398 284 SER A CA 1
ATOM 4671 C CA B SER A 1 283 ? 3.19680 -11.57206 42.81185 0.481 10.35363 284 SER A CA 1
ATOM 4672 C C . SER A 1 283 ? 2.80817 -12.42853 44.01465 1.000 10.37109 284 SER A C 1
ATOM 4673 O O . SER A 1 283 ? 1.90472 -12.06136 44.75793 1.000 13.35646 284 SER A O 1
ATOM 4688 N N . VAL A 1 284 ? 3.50328 -13.54825 44.21082 1.000 10.18851 285 VAL A N 1
ATOM 4689 C CA . VAL A 1 284 ? 3.28207 -14.43606 45.34160 1.000 11.19266 285 VAL A CA 1
ATOM 4690 C C . VAL A 1 284 ? 4.55320 -14.40248 46.18660 1.000 11.67744 285 VAL A C 1
ATOM 4691 O O . VAL A 1 284 ? 5.63967 -14.76060 45.70161 1.000 11.76155 285 VAL A O 1
ATOM 4704 N N . ASP A 1 285 ? 4.43084 -13.95969 47.42720 1.000 12.72162 286 ASP A N 1
ATOM 4705 C CA . ASP A 1 285 ? 5.60781 -13.92667 48.28498 1.000 14.91607 286 ASP A CA 1
ATOM 4706 C C . ASP A 1 285 ? 5.73996 -15.24265 49.06396 1.000 15.21585 286 ASP A C 1
ATOM 4707 O O . ASP A 1 285 ? 4.88740 -16.13220 48.98588 1.000 15.17633 286 ASP A O 1
ATOM 4716 N N . GLU A 1 286 ? 6.85661 -15.37525 49.78726 1.000 17.17226 287 GLU A N 1
ATOM 4717 C CA . GLU A 1 286 ? 7.13958 -16.62635 50.48157 1.000 19.36074 287 GLU A CA 1
ATOM 4718 C C . GLU A 1 286 ? 6.15739 -16.92078 51.60598 1.000 19.94039 287 GLU A C 1
ATOM 4719 O O . GLU A 1 286 ? 6.12393 -18.04999 52.09958 1.000 22.52416 287 GLU A O 1
ATOM 4731 N N . THR A 1 287 ? 5.39369 -15.93317 52.04899 1.000 18.21941 288 THR A N 1
ATOM 4732 C CA . THR A 1 287 ? 4.33841 -16.15353 53.02610 1.000 18.61145 288 THR A CA 1
ATOM 4733 C C . THR A 1 287 ? 3.00431 -16.49390 52.37071 1.000 17.15265 288 THR A C 1
ATOM 4734 O O . THR A 1 287 ? 2.01317 -16.66694 53.08325 1.000 19.79836 288 THR A O 1
ATOM 4745 N N . LEU A 1 288 ? 2.97137 -16.62135 51.03582 1.000 16.01157 289 LEU A N 1
ATOM 4746 C CA A LEU A 1 288 ? 1.76580 -16.91204 50.25918 0.417 15.89731 289 LEU A CA 1
ATOM 4747 C CA B LEU A 1 288 ? 1.77135 -16.90960 50.25267 0.583 16.37787 289 LEU A CA 1
ATOM 4748 C C . LEU A 1 288 ? 0.78724 -15.74387 50.24013 1.000 15.60607 289 LEU A C 1
ATOM 4749 O O . LEU A 1 288 ? -0.42013 -15.93592 50.02887 1.000 17.87693 289 LEU A O 1
ATOM 4780 N N . MET A 1 289 ? 1.28940 -14.53298 50.45280 1.000 14.74604 290 MET A N 1
ATOM 4781 C CA A MET A 1 289 ? 0.52919 -13.31947 50.17852 0.724 15.88514 290 MET A CA 1
ATOM 4782 C CA B MET A 1 289 ? 0.52386 -13.32955 50.17916 0.276 14.49111 290 MET A CA 1
ATOM 4783 C C . MET A 1 289 ? 0.63466 -13.02043 48.69496 1.000 14.29588 290 MET A C 1
ATOM 4784 O O . MET A 1 289 ? 1.74457 -12.93652 48.14969 1.000 13.93548 290 MET A O 1
ATOM 4811 N N . CYS A 1 290 ? -0.51089 -12.85965 48.05598 1.000 12.67613 291 CYS A N 1
ATOM 4812 C CA . CYS A 1 290 ? -0.63463 -12.58888 46.63551 1.000 11.47555 291 CYS A CA 1
ATOM 4813 C C . CYS A 1 290 ? -1.03122 -11.13643 46.44432 1.000 11.51733 291 CYS A C 1
ATOM 4814 O O . CYS A 1 290 ? -1.97924 -10.65673 47.07075 1.000 13.17395 291 CYS A O 1
ATOM 4822 N N . SER A 1 291 ? -0.33689 -10.43580 45.56365 1.000 9.94478 292 SER A N 1
ATOM 4823 C CA . SER A 1 291 ? -0.61908 -9.03929 45.30043 1.000 9.95075 292 SER A CA 1
ATOM 4824 C C . SER A 1 291 ? -0.57100 -8.78857 43.80215 1.000 9.58693 292 SER A C 1
ATOM 4825 O O . SER A 1 291 ? -0.02497 -9.59241 43.04052 1.000 10.89741 292 SER A O 1
ATOM 4833 N N . PHE A 1 292 ? -1.14925 -7.66474 43.37982 1.000 9.30455 293 PHE A N 1
ATOM 4834 C CA . PHE A 1 292 ? -1.28539 -7.36251 41.96850 1.000 8.74962 293 PHE A CA 1
ATOM 4835 C C . PHE A 1 292 ? -0.55941 -6.08976 41.57174 1.000 9.88335 293 PHE A C 1
ATOM 4836 O O . PHE A 1 292 ? -0.58811 -5.08671 42.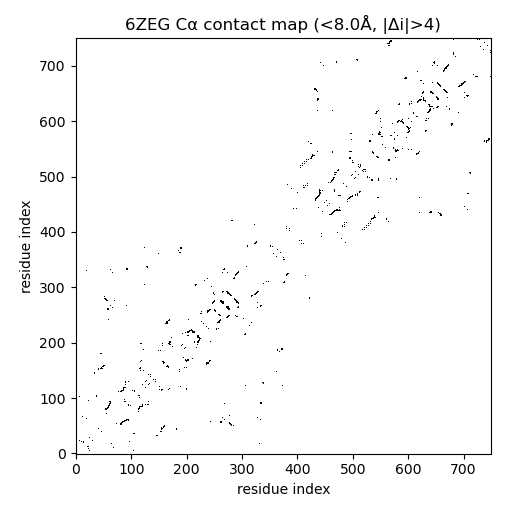28903 1.000 10.93767 293 PHE A O 1
ATOM 4853 N N . GLN A 1 293 ? 0.06012 -6.15231 40.39936 1.000 9.07158 294 GLN A N 1
ATOM 4854 C CA A GLN A 1 293 ? 0.76505 -5.02924 39.77992 0.622 10.51503 294 GLN A CA 1
ATOM 4855 C CA B GLN A 1 293 ? 0.74386 -5.02086 39.78567 0.378 10.00410 294 GLN A CA 1
ATOM 4856 C C . GLN A 1 293 ? 0.22004 -4.88828 38.36868 1.000 9.38211 294 GLN A C 1
ATOM 4857 O O . GLN A 1 293 ? 0.26606 -5.84950 37.60513 1.000 10.69567 294 GLN A O 1
ATOM 4884 N N . ILE A 1 294 ? -0.31779 -3.72226 38.05189 1.000 10.47761 295 ILE A N 1
ATOM 4885 C CA . ILE A 1 294 ? -1.07145 -3.50259 36.83357 1.000 10.43527 295 ILE A CA 1
ATOM 4886 C C . ILE A 1 294 ? -0.42437 -2.43119 35.97878 1.000 9.35466 295 ILE A C 1
ATOM 4887 O O . ILE A 1 294 ? 0.05728 -1.42034 36.49429 1.000 10.37279 295 ILE A O 1
ATOM 4903 N N . LEU A 1 295 ? -0.45108 -2.64224 34.67023 1.000 9.71499 296 LEU A N 1
ATOM 4904 C CA . LEU A 1 295 ? -0.05468 -1.65504 33.68019 1.000 10.14306 296 LEU A CA 1
ATOM 4905 C C . LEU A 1 295 ? -1.32503 -1.22528 32.96607 1.000 9.65282 296 LEU A C 1
ATOM 4906 O O . LEU A 1 295 ? -1.94232 -2.01229 32.23948 1.000 10.87006 296 LEU A O 1
ATOM 4922 N N . LYS A 1 296 ? -1.72170 0.01989 33.18909 1.000 10.73798 297 LYS A N 1
ATOM 4923 C CA . LYS A 1 296 ? -3.02434 0.48904 32.79381 1.000 12.31727 297 LYS A CA 1
ATOM 4924 C C . LYS A 1 296 ? -2.89995 1.59638 31.76272 1.000 13.51986 297 LYS A C 1
ATOM 4925 O O . LYS A 1 296 ? -2.15789 2.55895 31.98464 1.000 15.88929 297 LYS A O 1
ATOM 4944 N N . PRO A 1 297 ? -3.60313 1.51348 30.63841 1.000 15.33997 298 PRO A N 1
ATOM 4945 C CA . PRO A 1 297 ? -3.55346 2.59505 29.65085 1.000 19.34340 298 PRO A CA 1
ATOM 4946 C C . PRO A 1 297 ? -4.25624 3.85107 30.15275 1.000 23.28033 298 PRO A C 1
ATOM 4947 O O . PRO A 1 297 ? -5.03613 3.84218 31.10456 1.000 24.14797 298 PRO A O 1
ATOM 4958 N N . ALA A 1 298 ? -3.94871 4.96079 29.49203 1.000 28.99247 299 ALA A N 1
ATOM 4959 C CA . ALA A 1 298 ? -4.56594 6.25270 29.80946 1.000 30.01853 299 ALA A CA 1
ATOM 4960 C C . ALA A 1 298 ? -6.08014 6.18805 29.66314 1.000 32.04023 299 ALA A C 1
ATOM 4961 O O . ALA A 1 298 ? -6.58954 5.76742 28.62432 1.000 34.66188 299 ALA A O 1
ATOM 4968 N N . GLY A 1 319 ? -26.62641 -3.10511 17.35180 1.000 31.73690 320 GLY A N 1
ATOM 4969 C CA . GLY A 1 319 ? -27.10691 -4.44279 17.04718 1.000 31.00833 320 GLY A CA 1
ATOM 4970 C C . GLY A 1 319 ? -26.00845 -5.39565 16.62468 1.000 29.24441 320 GLY A C 1
ATOM 4971 O O . GLY A 1 319 ? -25.07740 -5.66431 17.38346 1.000 30.55705 320 GLY A O 1
ATOM 4974 N N . SER A 1 320 ? -26.11417 -5.90452 15.39840 1.000 27.83456 321 SER A N 1
ATOM 4975 C CA . SER A 1 320 ? -25.10223 -6.80585 14.86166 1.000 27.90674 321 SER A CA 1
ATOM 4976 C C . SER A 1 320 ? -23.80220 -6.08471 14.52344 1.000 28.67056 321 SER A C 1
ATOM 4977 O O . SER A 1 320 ? -22.81661 -6.74513 14.17507 1.000 28.23962 321 SER A O 1
ATOM 4985 N N . GLY A 1 321 ? -23.77192 -4.75915 14.61818 1.000 27.96783 322 GLY A N 1
ATOM 4986 C CA . GLY A 1 321 ? -22.56095 -3.99064 14.43172 1.000 28.01264 322 GLY A CA 1
ATOM 4987 C C . GLY A 1 321 ? -21.73286 -3.80446 15.68762 1.000 29.74812 322 GLY A C 1
ATOM 4988 O O . GLY A 1 321 ? -20.72926 -3.07969 15.65326 1.000 30.95797 322 GLY A O 1
ATOM 4992 N N . GLN A 1 322 ? -22.11816 -4.44297 16.79614 1.000 29.00880 323 GLN A N 1
ATOM 4993 C CA . GLN A 1 322 ? -21.39391 -4.29972 18.05178 1.000 27.63705 323 GLN A CA 1
ATOM 4994 C C . GLN A 1 322 ? -19.96514 -4.82004 17.90683 1.000 29.76658 323 GLN A C 1
ATOM 4995 O O . GLN A 1 322 ? -19.66279 -5.65116 17.04313 1.000 31.06741 323 GLN A O 1
ATOM 5009 N N . GLN A 1 323 ? -19.07930 -4.32605 18.77510 1.000 30.17021 324 GLN A N 1
ATOM 5010 C CA . GLN A 1 323 ? -17.68424 -4.74409 18.72736 1.000 30.16683 324 GLN A CA 1
ATOM 5011 C C . GLN A 1 323 ? -17.59403 -6.25872 18.83993 1.000 30.46544 324 GLN A C 1
ATOM 5012 O O . GLN A 1 323 ? -18.39192 -6.90592 19.52939 1.000 30.77102 324 GLN A O 1
ATOM 5026 N N . GLY A 1 324 ? -16.62312 -6.82196 18.13598 1.000 30.25525 325 GLY A N 1
ATOM 5027 C CA . GLY A 1 324 ? -16.40881 -8.24655 18.18442 1.000 30.03174 325 GLY A CA 1
ATOM 5028 C C . GLY A 1 324 ? -15.93519 -8.70512 19.54915 1.000 29.26931 325 GLY A C 1
ATOM 5029 O O . GLY A 1 324 ? -15.56454 -7.92811 20.43515 1.000 30.43924 325 GLY A O 1
ATOM 5033 N N . LYS A 1 325 ? -15.98121 -10.01378 19.72361 1.000 27.62746 326 LYS A N 1
ATOM 5034 C CA . LYS A 1 325 ? -15.44964 -10.62102 20.92534 1.000 23.68401 326 LYS A CA 1
ATOM 5035 C C . LYS A 1 325 ? -13.92723 -10.52215 20.92980 1.000 19.34483 326 LYS A C 1
ATOM 5036 O O . LYS A 1 325 ? -13.27982 -10.41940 19.88619 1.000 22.46966 326 LYS A O 1
ATOM 5055 N N . SER A 1 326 ? -13.35345 -10.56671 22.12405 1.000 15.07158 327 SER A N 1
ATOM 5056 C CA . SER A 1 326 ? -11.91780 -10.69959 22.25534 1.000 13.11307 327 SER A CA 1
ATOM 5057 C C . SER A 1 326 ? -11.45457 -12.14610 22.31628 1.000 12.44888 327 SER A C 1
ATOM 5058 O O . SER A 1 326 ? -10.25719 -12.38431 22.24028 1.000 15.46781 327 SER A O 1
ATOM 5066 N N . SER A 1 327 ? -12.35772 -13.10449 22.46067 1.000 11.51157 328 SER A N 1
ATOM 5067 C CA . SER A 1 327 ? -11.99790 -14.49679 22.59323 1.000 11.96911 328 SER A CA 1
ATOM 5068 C C . SER A 1 327 ? -11.68820 -15.12585 21.24365 1.000 10.97021 328 SER A C 1
ATOM 5069 O O . SER A 1 327 ? -12.19847 -14.70990 20.19527 1.000 14.37290 328 SER A O 1
ATOM 5077 N N . SER A 1 328 ? -10.83167 -16.13812 21.28107 1.000 9.67524 329 SER A N 1
ATOM 5078 C CA . SER A 1 328 ? -10.56102 -16.98291 20.14468 1.000 9.41916 329 SER A CA 1
ATOM 5079 C C . SER A 1 328 ? -11.41277 -18.25414 20.18402 1.000 10.05050 329 SER A C 1
ATOM 5080 O O . SER A 1 328 ? -11.86323 -18.70455 21.24870 1.000 10.35874 329 SER A O 1
ATOM 5088 N N . THR A 1 329 ? -11.53484 -18.86184 19.01005 1.000 11.78349 330 THR A N 1
ATOM 5089 C CA A THR A 1 329 ? -12.23653 -20.12425 18.88089 0.626 12.53939 330 THR A CA 1
ATOM 5090 C CA B THR A 1 329 ? -12.27541 -20.09157 18.80816 0.374 13.18155 330 THR A CA 1
ATOM 5091 C C . THR A 1 329 ? -11.39145 -21.12177 18.10761 1.000 12.81801 330 THR A C 1
ATOM 5092 O O . THR A 1 329 ? -10.37649 -20.78199 17.52276 1.000 12.97706 330 THR A O 1
ATOM 5113 N N . GLY A 1 330 ? -11.80856 -22.39132 18.14983 1.000 14.66680 331 GLY A N 1
ATOM 5114 C CA . GLY A 1 330 ? -11.11051 -23.46058 17.46896 1.000 16.27142 331 GLY A CA 1
ATOM 5115 C C . GLY A 1 330 ? -11.75182 -23.93680 16.18862 1.000 15.33075 331 GLY A C 1
ATOM 5116 O O . GLY A 1 330 ? -11.26099 -24.90097 15.58480 1.000 16.54695 331 GLY A O 1
ATOM 5120 N N . ASN A 1 331 ? -12.82387 -23.29224 15.73791 1.000 15.10406 332 ASN A N 1
ATOM 5121 C CA A ASN A 1 331 ? -13.60209 -23.80227 14.61926 0.571 15.45398 332 ASN A CA 1
ATOM 5122 C CA B ASN A 1 331 ? -13.59647 -23.80724 14.61698 0.429 15.78419 332 ASN A CA 1
ATOM 5123 C C . ASN A 1 331 ? -13.55001 -22.90407 13.38864 1.000 16.01700 332 ASN A C 1
ATOM 5124 O O . ASN A 1 331 ? -14.35947 -23.07814 12.48222 1.000 17.54349 332 ASN A O 1
ATOM 5145 N N . LEU A 1 332 ? -12.61240 -21.96549 13.32207 1.000 14.39864 333 LEU A N 1
ATOM 5146 C CA . LEU A 1 332 ? -12.62882 -21.05729 12.17775 1.000 14.87783 333 LEU A CA 1
ATOM 5147 C C . LEU A 1 332 ? -12.32680 -21.73954 10.85666 1.000 15.28865 333 LEU A C 1
ATOM 5148 O O . LEU A 1 332 ? -12.70564 -21.19780 9.81005 1.000 19.09620 333 LEU A O 1
ATOM 5164 N N . LEU A 1 333 ? -11.62971 -22.87711 10.86342 1.000 15.20272 334 LEU A N 1
ATOM 5165 C CA . LEU A 1 333 ? -11.37867 -23.57190 9.60915 1.000 16.92717 334 LEU A CA 1
ATOM 5166 C C . LEU A 1 333 ? -12.51316 -24.47342 9.15451 1.000 18.71130 334 LEU A C 1
ATOM 5167 O O . LEU A 1 333 ? -12.45011 -24.99415 8.03390 1.000 20.70416 334 LEU A O 1
ATOM 5183 N N . ASP A 1 334 ? -13.52795 -24.70610 9.97631 1.000 19.90284 335 ASP A N 1
ATOM 5184 C CA . ASP A 1 334 ? -14.59539 -25.62927 9.59020 1.000 24.28052 335 ASP A CA 1
ATOM 5185 C C . ASP A 1 334 ? -15.22774 -25.25752 8.24715 1.000 28.13741 335 ASP A C 1
ATOM 5186 O O . ASP A 1 334 ? -15.51228 -24.08806 7.97038 1.000 28.17453 335 ASP A O 1
ATOM 5195 N N . LYS A 1 335 ? -15.47517 -26.27526 7.42052 1.000 29.97491 336 LYS A N 1
ATOM 5196 C CA . LYS A 1 335 ? -16.13988 -26.08033 6.13051 1.000 32.13034 336 LYS A CA 1
ATOM 5197 C C . LYS A 1 335 ? -17.57425 -25.61234 6.35374 1.000 34.24523 336 LYS A C 1
ATOM 5198 O O . LYS A 1 335 ? -18.27949 -26.15121 7.21506 1.000 37.07056 336 LYS A O 1
ATOM 5202 N N . SER B 2 5 ? -14.02915 -26.69091 59.22781 1.000 38.02317 515 SER C N 1
ATOM 5203 C CA . SER B 2 5 ? -13.75442 -26.07975 57.93130 1.000 37.24147 515 SER C CA 1
ATOM 5204 C C . SER B 2 5 ? -12.25738 -26.10432 57.61220 1.000 37.21530 515 SER C C 1
ATOM 5205 O O . SER B 2 5 ? -11.41929 -26.15572 58.51577 1.000 39.12338 515 SER C O 1
ATOM 5208 N N . ARG B 2 6 ? -11.93155 -26.05253 56.32033 1.000 35.92432 516 ARG C N 1
ATOM 5209 C CA . ARG B 2 6 ? -10.56338 -26.25979 55.86461 1.000 32.75927 516 ARG C CA 1
ATOM 5210 C C . ARG B 2 6 ? -9.72572 -24.99653 56.03013 1.000 30.57962 516 ARG C C 1
ATOM 5211 O O . ARG B 2 6 ? -10.17365 -23.88341 55.73108 1.000 31.55527 516 ARG C O 1
ATOM 5232 N N . LYS B 2 7 ? -8.49116 -25.18889 56.48829 1.000 30.28797 517 LYS C N 1
ATOM 5233 C CA . LYS B 2 7 ? -7.57179 -24.09495 56.77179 1.000 29.71970 517 LYS C CA 1
ATOM 5234 C C . LYS B 2 7 ? -6.99691 -23.57297 55.46144 1.000 29.60325 517 LYS C C 1
ATOM 5235 O O . LYS B 2 7 ? -6.40874 -24.33948 54.69489 1.000 31.49233 517 LYS C O 1
ATOM 5254 N N . ILE B 2 8 ? -7.16414 -22.27842 55.21020 1.000 27.92615 518 ILE C N 1
ATOM 5255 C CA . ILE B 2 8 ? -6.68613 -21.63416 53.99201 1.000 25.96492 518 ILE C CA 1
ATOM 5256 C C . ILE B 2 8 ? -5.40372 -20.87845 54.31622 1.000 24.47578 518 ILE C C 1
ATOM 5257 O O . ILE B 2 8 ? -5.35890 -20.10793 55.28338 1.000 27.15172 518 ILE C O 1
ATOM 5273 N N . LEU B 2 9 ? -4.35597 -21.09783 53.51003 1.000 20.74225 519 LEU C N 1
ATOM 5274 C CA . LEU B 2 9 ? -3.07835 -20.42242 53.72439 1.000 21.95922 519 LEU C CA 1
ATOM 5275 C C . LEU B 2 9 ? -2.96536 -19.12141 52.94205 1.000 22.93958 519 LEU C C 1
ATOM 5276 O O . LEU B 2 9 ? -2.42737 -18.13318 53.45481 1.000 24.30234 519 LEU C O 1
ATOM 5292 N N . ILE B 2 10 ? -3.47188 -19.11171 51.70813 1.000 21.54682 520 ILE C N 1
ATOM 5293 C CA . ILE B 2 10 ? -3.28793 -17.96621 50.83360 1.000 21.39933 520 ILE C CA 1
ATOM 5294 C C . ILE B 2 10 ? -3.89706 -16.71357 51.45282 1.000 20.42372 520 ILE C C 1
ATOM 5295 O O . ILE B 2 10 ? -4.89330 -16.76574 52.17944 1.000 23.35422 520 ILE C O 1
ATOM 5311 N N . ARG B 2 11 ? -3.30171 -15.57110 51.14997 1.000 18.07751 521 ARG C N 1
ATOM 5312 C CA . ARG B 2 11 ? -3.90213 -14.28286 51.44985 1.000 15.88011 521 ARG C CA 1
ATOM 5313 C C . ARG B 2 11 ? -3.75911 -13.39338 50.22674 1.000 13.75566 521 ARG C C 1
ATOM 5314 O O . ARG B 2 11 ? -2.87205 -13.60845 49.40555 1.000 14.63890 521 ARG C O 1
ATOM 5335 N N . PHE B 2 12 ? -4.63423 -12.38626 50.11508 1.000 13.71268 522 PHE C N 1
ATOM 5336 C CA . PHE B 2 12 ? -4.57040 -11.41215 49.03320 1.000 13.69283 522 PHE C CA 1
ATOM 5337 C C . PHE B 2 12 ? -4.39517 -10.03318 49.62281 1.000 14.53420 522 PHE C C 1
ATOM 5338 O O . PHE B 2 12 ? -5.06144 -9.67684 50.59378 1.000 17.96952 522 PHE C O 1
ATOM 5355 N N . SER B 2 13 ? -3.51188 -9.25741 49.02102 1.000 13.63337 523 SER C N 1
ATOM 5356 C CA . SER B 2 13 ? -3.34749 -7.86773 49.38861 1.000 13.40394 523 SER C CA 1
ATOM 5357 C C . SER B 2 13 ? -4.42466 -7.02566 48.71837 1.000 13.17784 523 SER C C 1
ATOM 5358 O O . SER B 2 13 ? -4.63656 -7.11847 47.51823 1.000 14.82122 523 SER C O 1
ATOM 5366 N N . ASP B 2 14 ? -5.00853 -6.11607 49.48123 1.000 15.00281 524 ASP C N 1
ATOM 5367 C CA . ASP B 2 14 ? -5.93377 -5.12499 48.96510 1.000 16.65672 524 ASP C CA 1
ATOM 5368 C C . ASP B 2 14 ? -5.23501 -3.94611 48.29701 1.000 15.57407 524 ASP C C 1
ATOM 5369 O O . ASP B 2 14 ? -5.92107 -3.10810 47.69277 1.000 18.10975 524 ASP C O 1
ATOM 5378 N N A TYR B 2 15 ? -3.90588 -3.83382 48.37913 0.677 12.33493 525 TYR C N 1
ATOM 5379 N N B TYR B 2 15 ? -3.91080 -3.83932 48.42230 0.323 13.44252 525 TYR C N 1
ATOM 5380 C CA A TYR B 2 15 ? -3.20339 -2.65304 47.86802 0.677 11.99977 525 TYR C CA 1
ATOM 5381 C CA B TYR B 2 15 ? -3.15428 -2.69973 47.91349 0.323 12.22506 525 TYR C CA 1
ATOM 5382 C C A TYR B 2 15 ? -2.54297 -3.00039 46.54160 0.677 11.57183 525 TYR C C 1
ATOM 5383 C C B TYR B 2 15 ? -2.58407 -3.11099 46.56278 0.323 11.72232 525 TYR C C 1
ATOM 5384 O O A TYR B 2 15 ? -1.47864 -3.60868 46.49636 0.677 13.61910 525 TYR C O 1
ATOM 5385 O O B TYR B 2 15 ? -1.64264 -3.90666 46.49786 0.323 13.14843 525 TYR C O 1
ATOM 5420 N N . VAL B 2 16 ? -3.16688 -2.60567 45.49306 1.000 11.83585 526 VAL C N 1
ATOM 5421 C CA A VAL B 2 16 ? -2.74242 -2.86005 44.12844 0.674 11.10013 526 VAL C CA 1
ATOM 5422 C CA B VAL B 2 16 ? -2.69016 -2.89215 44.14793 0.326 11.65423 526 VAL C CA 1
ATOM 5423 C C . VAL B 2 16 ? -1.80902 -1.73831 43.70020 1.000 10.87890 526 VAL C C 1
ATOM 5424 O O . VAL B 2 16 ? -2.02633 -0.58498 44.06350 1.000 14.45765 526 VAL C O 1
ATOM 5449 N N . GLU B 2 17 ? -0.78631 -2.06589 42.92383 1.000 9.92441 527 GLU C N 1
ATOM 5450 C CA . GLU B 2 17 ? 0.07569 -1.07844 42.28872 1.000 10.57355 527 GLU C CA 1
ATOM 5451 C C . GLU B 2 17 ? -0.36072 -0.89633 40.85092 1.000 10.41486 527 GLU C C 1
ATOM 5452 O O . GLU B 2 17 ? -0.71358 -1.87164 40.17590 1.000 12.31130 527 GLU C O 1
ATOM 5464 N N . VAL B 2 18 ? -0.26535 0.33969 40.36962 1.000 10.16642 528 VAL C N 1
ATOM 5465 C CA A VAL B 2 18 ? -0.57316 0.65952 38.98974 0.895 10.41133 528 VAL C CA 1
ATOM 5466 C CA B VAL B 2 18 ? -0.58684 0.66530 38.98844 0.105 10.61678 528 VAL C CA 1
ATOM 5467 C C . VAL B 2 18 ? 0.53164 1.51453 38.40136 1.000 10.58688 528 VAL C C 1
ATOM 5468 O O . VAL B 2 18 ? 1.08122 2.38929 39.07510 1.000 11.70293 528 VAL C O 1
ATOM 5493 N N . ALA B 2 19 ? 0.84543 1.25751 37.14935 1.000 11.69100 529 ALA C N 1
ATOM 5494 C CA . ALA B 2 19 ? 1.75390 2.07528 36.38054 1.000 13.21472 529 ALA C CA 1
ATOM 5495 C C . ALA B 2 19 ? 1.13307 2.33306 35.01864 1.000 11.97818 529 ALA C C 1
ATOM 5496 O O . ALA B 2 19 ? 0.33065 1.54018 34.52993 1.000 12.35718 529 ALA C O 1
ATOM 5503 N N . ASP B 2 20 ? 1.53767 3.42277 34.39792 1.000 15.74882 530 ASP C N 1
ATOM 5504 C CA . ASP B 2 20 ? 0.95621 3.78042 33.11252 1.000 17.08908 530 ASP C CA 1
ATOM 5505 C C . ASP B 2 20 ? 1.50544 2.88199 32.01438 1.000 16.42868 530 ASP C C 1
ATOM 5506 O O . ASP B 2 20 ? 2.72072 2.74640 31.83963 1.000 18.95097 530 ASP C O 1
ATOM 5515 N N . ALA B 2 21 ? 0.60442 2.27056 31.26410 1.000 15.27036 531 ALA C N 1
ATOM 5516 C CA . ALA B 2 21 ? 1.01369 1.45585 30.13788 1.000 16.82010 531 ALA C CA 1
ATOM 5517 C C . ALA B 2 21 ? 1.55687 2.32282 29.01707 1.000 20.87077 531 ALA C C 1
ATOM 5518 O O . ALA B 2 21 ? 1.19870 3.49012 28.88123 1.000 23.04804 531 ALA C O 1
ATOM 5525 N N . GLN B 2 22 ? 2.44901 1.72921 28.21960 1.000 21.72158 532 GLN C N 1
ATOM 5526 C CA . GLN B 2 22 ? 2.99989 2.39686 27.04567 1.000 24.86091 532 GLN C CA 1
ATOM 5527 C C . GLN B 2 22 ? 1.87264 2.93584 26.16268 1.000 22.68328 532 GLN C C 1
ATOM 5528 O O . GLN B 2 22 ? 0.86849 2.27652 25.95581 1.000 18.26846 532 GLN C O 1
ATOM 5542 N N . ASP B 2 23 ? 2.03662 4.12686 25.61673 1.000 25.43159 533 ASP C N 1
ATOM 5543 C CA . ASP B 2 23 ? 1.06181 4.67007 24.66534 1.000 25.75516 533 ASP C CA 1
ATOM 5544 C C . ASP B 2 23 ? 1.60074 4.42347 23.25384 1.000 23.57881 533 ASP C C 1
ATOM 5545 O O . ASP B 2 23 ? 2.50389 5.12687 22.79531 1.000 25.43454 533 ASP C O 1
ATOM 5554 N N . TYR B 2 24 ? 1.05180 3.42238 22.57063 1.000 19.24379 534 TYR C N 1
ATOM 5555 C CA . TYR B 2 24 ? 1.43595 3.15083 21.18818 1.000 18.80699 534 TYR C CA 1
ATOM 5556 C C . TYR B 2 24 ? 0.28420 2.42278 20.50327 1.000 17.77793 534 TYR C C 1
ATOM 5557 O O . TYR B 2 24 ? -0.69062 2.01109 21.13906 1.000 18.16796 534 TYR C O 1
ATOM 5575 N N . ASP B 2 25 ? 0.40805 2.29101 19.18335 1.000 18.77077 535 ASP C N 1
ATOM 5576 C CA . ASP B 2 25 ? -0.62410 1.68414 18.35315 1.000 17.91939 535 ASP C CA 1
ATOM 5577 C C . ASP B 2 25 ? -0.43246 0.17106 18.35967 1.000 16.83926 535 ASP C C 1
ATOM 5578 O O . ASP B 2 25 ? 0.49047 -0.34562 17.71906 1.000 18.62466 535 ASP C O 1
ATOM 5587 N N . ARG B 2 26 ? -1.29784 -0.53274 19.07195 1.000 14.28354 536 ARG C N 1
ATOM 5588 C CA . ARG B 2 26 ? -1.17883 -1.97970 19.23456 1.000 13.46501 536 ARG C CA 1
ATOM 5589 C C . ARG B 2 26 ? -1.94663 -2.78053 18.18510 1.000 13.99017 536 ARG C C 1
ATOM 5590 O O . ARG B 2 26 ? -1.90733 -4.01530 18.22067 1.000 14.30025 536 ARG C O 1
ATOM 5611 N N . ARG B 2 27 ? -2.62753 -2.11437 17.24985 1.000 13.82541 537 ARG C N 1
ATOM 5612 C CA . ARG B 2 27 ? -3.42789 -2.84031 16.27109 1.000 14.52849 537 ARG C CA 1
ATOM 5613 C C . ARG B 2 27 ? -2.55753 -3.74125 15.40607 1.000 14.48108 537 ARG C C 1
ATOM 5614 O O . ARG B 2 27 ? -1.47642 -3.35029 14.96194 1.000 17.57448 537 ARG C O 1
ATOM 5635 N N . ALA B 2 28 ? -3.05975 -4.94064 15.13527 1.000 13.96510 538 ALA C N 1
ATOM 5636 C CA . ALA B 2 28 ? -2.33396 -5.94875 14.38810 1.000 15.11113 538 ALA C CA 1
ATOM 5637 C C . ALA B 2 28 ? -3.22246 -6.50265 13.28208 1.000 14.15764 538 ALA C C 1
ATOM 5638 O O . ALA B 2 28 ? -4.44948 -6.42251 13.33159 1.000 15.84815 538 ALA C O 1
ATOM 5645 N N . ASP B 2 29 ? -2.58085 -7.07380 12.27962 1.000 15.78288 539 ASP C N 1
ATOM 5646 C CA . ASP B 2 29 ? -3.30887 -7.65576 11.16373 1.000 14.74095 539 ASP C CA 1
ATOM 5647 C C . ASP B 2 29 ? -4.16829 -8.82477 11.63296 1.000 13.60317 539 ASP C C 1
ATOM 5648 O O . ASP B 2 29 ? -3.81497 -9.53858 12.58400 1.000 16.12965 539 ASP C O 1
ATOM 5657 N N . LYS B 2 30 ? -5.29661 -9.04122 10.93867 1.000 12.69690 540 LYS C N 1
ATOM 5658 C CA . LYS B 2 30 ? -6.23059 -10.13013 11.23479 1.000 12.37819 540 LYS C CA 1
ATOM 5659 C C . LYS B 2 30 ? -6.35169 -11.06551 10.03615 1.000 12.12642 540 LYS C C 1
ATOM 5660 O O . LYS B 2 30 ? -7.39142 -11.10317 9.36175 1.000 13.51211 540 LYS C O 1
ATOM 5679 N N . PRO B 2 31 ? -5.32319 -11.87085 9.76536 1.000 12.16152 541 PRO C N 1
ATOM 5680 C CA . PRO B 2 31 ? -5.34979 -12.69655 8.54603 1.000 13.01616 541 PRO C CA 1
ATOM 5681 C C . PRO B 2 31 ? -6.45024 -13.73712 8.55882 1.000 13.14629 541 PRO C C 1
ATOM 5682 O O . PRO B 2 31 ? -6.86349 -14.19311 7.47944 1.000 16.35368 541 PRO C O 1
ATOM 5693 N N . TRP B 2 32 ? -6.93445 -14.12520 9.73886 1.000 12.90395 542 TRP C N 1
ATOM 5694 C CA . TRP B 2 32 ? -7.97339 -15.15150 9.86345 1.000 14.85398 542 TRP C CA 1
ATOM 5695 C C . TRP B 2 32 ? -9.33142 -14.65617 9.41503 1.000 17.05994 542 TRP C C 1
ATOM 5696 O O . TRP B 2 32 ? -10.25763 -15.46980 9.30734 1.000 20.76778 542 TRP C O 1
ATOM 5717 N N . THR B 2 33 ? -9.48395 -13.35746 9.17342 1.000 17.83209 543 THR C N 1
ATOM 5718 C CA . THR B 2 33 ? -10.71893 -12.83566 8.61056 1.000 18.19478 543 THR C CA 1
ATOM 5719 C C . THR B 2 33 ? -10.66300 -12.74072 7.09120 1.000 18.12961 543 THR C C 1
ATOM 5720 O O . THR B 2 33 ? -11.64919 -12.30392 6.48253 1.000 20.23242 543 THR C O 1
ATOM 5731 N N . ARG B 2 34 ? -9.56459 -13.18608 6.47341 1.000 17.68310 544 ARG C N 1
ATOM 5732 C CA . ARG B 2 34 ? -9.37293 -13.08277 5.03604 1.000 18.24437 544 ARG C CA 1
ATOM 5733 C C . ARG B 2 34 ? -9.13196 -14.43157 4.38220 1.000 18.39227 544 ARG C C 1
ATOM 5734 O O . ARG B 2 34 ? -8.16957 -14.62045 3.61634 1.000 19.92060 544 ARG C O 1
ATOM 5755 N N . LEU B 2 35 ? -9.99761 -15.37413 4.68986 1.000 19.14489 545 LEU C N 1
ATOM 5756 C CA . LEU B 2 35 ? -9.87246 -16.73346 4.19618 1.000 18.56914 545 LEU C CA 1
ATOM 5757 C C . LEU B 2 35 ? -11.12630 -17.06254 3.40967 1.000 16.78129 545 LEU C C 1
ATOM 5758 O O . LEU B 2 35 ? -12.22916 -17.07229 3.97162 1.000 19.82215 545 LEU C O 1
ATOM 5774 N N . THR B 2 36 ? -10.96638 -17.31218 2.11346 1.000 14.85050 546 THR C N 1
ATOM 5775 C CA . THR B 2 36 ? -12.07534 -17.83898 1.34961 1.000 14.21454 546 THR C CA 1
ATOM 5776 C C . THR B 2 36 ? -12.33396 -19.27959 1.77694 1.000 13.54733 546 THR C C 1
ATOM 5777 O O . THR B 2 36 ? -11.51228 -19.92357 2.44639 1.000 13.27447 546 THR C O 1
ATOM 5788 N N . ALA B 2 37 ? -13.45625 -19.82707 1.31660 1.000 14.14653 547 ALA C N 1
ATOM 5789 C CA . ALA B 2 37 ? -13.73008 -21.24554 1.52724 1.000 14.53827 547 ALA C CA 1
ATOM 5790 C C . ALA B 2 37 ? -12.60580 -22.11499 0.97494 1.000 13.78798 547 ALA C C 1
ATOM 5791 O O . ALA B 2 37 ? -12.17231 -23.07487 1.62371 1.000 14.22248 547 ALA C O 1
ATOM 5798 N N . ALA B 2 38 ? -12.12147 -21.79242 -0.21513 1.000 14.70076 548 ALA C N 1
ATOM 5799 C CA . ALA B 2 38 ? -11.05004 -22.57614 -0.80171 1.000 15.39464 548 ALA C CA 1
ATOM 5800 C C . ALA B 2 38 ? -9.76677 -22.42568 -0.00111 1.000 14.00359 548 ALA C C 1
ATOM 5801 O O . ALA B 2 38 ? -9.01894 -23.39847 0.17003 1.000 14.79258 548 ALA C O 1
ATOM 5808 N N . ASP B 2 39 ? -9.49539 -21.22399 0.51299 1.000 14.08614 549 ASP C N 1
ATOM 5809 C CA . ASP B 2 39 ? -8.32351 -21.04459 1.35760 1.000 14.06891 549 ASP C CA 1
ATOM 5810 C C . ASP B 2 39 ? -8.40731 -21.92840 2.60014 1.000 12.71342 549 ASP C C 1
ATOM 5811 O O . ASP B 2 39 ? -7.41755 -22.54997 2.99845 1.000 13.53213 549 ASP C O 1
ATOM 5820 N N . LYS B 2 40 ? -9.57099 -21.95025 3.26609 1.000 12.02141 550 LYS C N 1
ATOM 5821 C CA . LYS B 2 40 ? -9.73543 -22.78308 4.45202 1.000 12.62316 550 LYS C CA 1
ATOM 5822 C C . LYS B 2 40 ? -9.51464 -24.25050 4.11147 1.000 12.06360 550 LYS C C 1
ATOM 5823 O O . LYS B 2 40 ? -8.89859 -24.98644 4.88753 1.000 12.66364 550 LYS C O 1
ATOM 5842 N N . ALA B 2 41 ? -10.05523 -24.71608 2.97492 1.000 12.87771 551 ALA C N 1
ATOM 5843 C CA . ALA B 2 41 ? -9.85829 -26.10630 2.58078 1.000 14.15508 551 ALA C CA 1
ATOM 5844 C C . ALA B 2 41 ? -8.37790 -26.40714 2.39731 1.000 13.42784 551 ALA C C 1
ATOM 5845 O O . ALA B 2 41 ? -7.89788 -27.47655 2.79086 1.000 14.77220 551 ALA C O 1
ATOM 5852 N N . ALA B 2 42 ? -7.64165 -25.48442 1.78938 1.000 13.46385 552 ALA C N 1
ATOM 5853 C CA . ALA B 2 42 ? -6.22133 -25.70229 1.57345 1.000 14.94434 552 ALA C CA 1
ATOM 5854 C C . ALA B 2 42 ? -5.47292 -25.74997 2.89846 1.000 13.93960 552 ALA C C 1
ATOM 5855 O O . ALA B 2 42 ? -4.52689 -26.52805 3.05710 1.000 15.02011 552 ALA C O 1
ATOM 5862 N N . ILE B 2 43 ? -5.86998 -24.91565 3.86394 1.000 12.64228 553 ILE C N 1
ATOM 5863 C CA . ILE B 2 43 ? -5.19124 -24.90435 5.15896 1.000 11.81346 553 ILE C CA 1
ATOM 5864 C C . ILE B 2 43 ? -5.49789 -26.17246 5.93258 1.000 12.07544 553 ILE C C 1
ATOM 5865 O O . ILE B 2 43 ? -4.61822 -26.75843 6.56726 1.000 12.25390 553 ILE C O 1
ATOM 5881 N N . ARG B 2 44 ? -6.74017 -26.65777 5.86415 1.000 11.99220 554 ARG C N 1
ATOM 5882 C CA . ARG B 2 44 ? -7.05111 -27.93333 6.50906 1.000 12.60267 554 ARG C CA 1
ATOM 5883 C C . ARG B 2 44 ? -6.19201 -29.05712 5.93886 1.000 13.14864 554 ARG C C 1
ATOM 5884 O O . ARG B 2 44 ? -5.63874 -29.87372 6.68544 1.000 13.44555 554 ARG C O 1
ATOM 5905 N N . LYS B 2 45 ? -6.05537 -29.09955 4.61311 1.000 15.12920 555 LYS C N 1
ATOM 5906 C CA . LYS B 2 45 ? -5.21186 -30.10805 3.97570 1.000 15.66494 555 LYS C CA 1
ATOM 5907 C C . LYS B 2 45 ? -3.75383 -29.95212 4.38298 1.000 14.45452 555 LYS C C 1
ATOM 5908 O O . LYS B 2 45 ? -3.06674 -30.94396 4.65714 1.000 15.18415 555 LYS C O 1
ATOM 5927 N N . GLU B 2 46 ? -3.26161 -28.71479 4.41516 1.000 14.57493 556 GLU C N 1
ATOM 5928 C CA A GLU B 2 46 ? -1.87933 -28.45941 4.79708 0.292 13.78623 556 GLU C CA 1
ATOM 5929 C CA B GLU B 2 46 ? -1.87554 -28.45872 4.79894 0.708 14.48426 556 GLU C CA 1
ATOM 5930 C C . GLU B 2 46 ? -1.61383 -28.92196 6.22417 1.000 12.07330 556 GLU C C 1
ATOM 5931 O O . GLU B 2 46 ? -0.60769 -29.60047 6.49912 1.000 12.30337 556 GLU C O 1
ATOM 5954 N N . LEU B 2 47 ? -2.49849 -28.55819 7.15162 1.000 11.04708 557 LEU C N 1
ATOM 5955 C CA . LEU B 2 47 ? -2.34135 -28.95761 8.54571 1.000 10.91217 557 LEU C CA 1
ATOM 5956 C C . LEU B 2 47 ? -2.39293 -30.46311 8.68678 1.000 10.49782 557 LEU C C 1
ATOM 5957 O O . LEU B 2 47 ? -1.56282 -31.05267 9.38325 1.000 10.55120 557 LEU C O 1
ATOM 5973 N N . ASN B 2 48 ? -3.34096 -31.10749 8.01760 1.000 10.86225 558 ASN C N 1
ATOM 5974 C CA . ASN B 2 48 ? -3.44225 -32.55062 8.14072 1.000 11.44864 558 ASN C CA 1
ATOM 5975 C C . ASN B 2 48 ? -2.18662 -33.24344 7.64468 1.000 11.06543 558 ASN C C 1
ATOM 5976 O O . ASN B 2 48 ? -1.71079 -34.18890 8.27731 1.000 11.99298 558 ASN C O 1
ATOM 5987 N N . GLU B 2 49 ? -1.64297 -32.80037 6.51819 1.000 11.31536 559 GLU C N 1
ATOM 5988 C CA . GLU B 2 49 ? -0.44650 -33.43013 5.98442 1.000 11.74808 559 GLU C CA 1
ATOM 5989 C C . GLU B 2 49 ? 0.75503 -33.18099 6.88967 1.000 11.12174 559 GLU C C 1
ATOM 5990 O O . GLU B 2 49 ? 1.56173 -34.08584 7.14177 1.000 12.06588 559 GLU C O 1
ATOM 6002 N N . PHE B 2 50 ? 0.89190 -31.95940 7.38242 1.000 11.03124 560 PHE C N 1
ATOM 6003 C CA . PHE B 2 50 ? 1.97241 -31.62486 8.30391 1.000 10.75696 560 PHE C CA 1
ATOM 6004 C C . PHE B 2 50 ? 1.90036 -32.48476 9.55341 1.000 10.44344 560 PHE C C 1
ATOM 6005 O O . PHE B 2 50 ? 2.90137 -33.07670 9.98437 1.000 10.54600 560 PHE C O 1
ATOM 6022 N N . LYS B 2 51 ? 0.71234 -32.59192 10.15207 1.000 11.54852 561 LYS C N 1
ATOM 6023 C CA . LYS B 2 51 ? 0.62500 -33.32189 11.40686 1.000 13.22966 561 LYS C CA 1
ATOM 6024 C C . LYS B 2 51 ? 0.80652 -34.80593 11.20251 1.000 16.56724 561 LYS C C 1
ATOM 6025 O O . LYS B 2 51 ? 1.33928 -35.48425 12.07982 1.000 20.02313 561 LYS C O 1
ATOM 6044 N N . SER B 2 52 ? 0.38611 -35.32361 10.06227 1.000 14.77582 562 SER C N 1
ATOM 6045 C CA A SER B 2 52 ? 0.50240 -36.74818 9.80799 0.645 17.00828 562 SER C CA 1
ATOM 6046 C CA B SER B 2 52 ? 0.50433 -36.75605 9.84355 0.355 16.53708 562 SER C CA 1
ATOM 6047 C C . SER B 2 52 ? 1.92146 -37.15652 9.46664 1.000 17.83029 562 SER C C 1
ATOM 6048 O O . SER B 2 52 ? 2.38260 -38.22130 9.88786 1.000 23.04923 562 SER C O 1
ATOM 6063 N N . THR B 2 53 ? 2.62274 -36.34194 8.69099 1.000 14.83470 563 THR C N 1
ATOM 6064 C CA . THR B 2 53 ? 3.88618 -36.78649 8.11038 1.000 16.13191 563 THR C CA 1
ATOM 6065 C C . THR B 2 53 ? 5.11490 -36.14218 8.71619 1.000 15.13214 563 THR C C 1
ATOM 6066 O O . THR B 2 53 ? 6.19708 -36.73059 8.65200 1.000 18.87056 563 THR C O 1
ATOM 6077 N N . GLU B 2 54 ? 5.00173 -34.96078 9.28392 1.000 12.33056 564 GLU C N 1
ATOM 6078 C CA . GLU B 2 54 ? 6.16780 -34.21870 9.71673 1.000 13.46068 564 GLU C CA 1
ATOM 6079 C C . GLU B 2 54 ? 6.22538 -33.98388 11.21065 1.000 14.28823 564 GLU C C 1
ATOM 6080 O O . GLU B 2 54 ? 7.30764 -34.01016 11.77606 1.000 19.19248 564 GLU C O 1
ATOM 6092 N N . MET B 2 55 ? 5.10767 -33.77009 11.87465 1.000 12.28639 565 MET C N 1
ATOM 6093 C CA . MET B 2 55 ? 5.12973 -33.28924 13.24414 1.000 11.75097 565 MET C CA 1
ATOM 6094 C C . MET B 2 55 ? 5.34576 -34.45658 14.20678 1.000 12.13695 565 MET C C 1
ATOM 6095 O O . MET B 2 55 ? 4.52028 -35.36462 14.29516 1.000 14.27589 565 MET C O 1
ATOM 6109 N N . GLU B 2 56 ? 6.42475 -34.42225 14.97675 1.000 12.23385 566 GLU C N 1
ATOM 6110 C CA A GLU B 2 56 ? 6.71560 -35.48841 15.92181 0.647 12.80777 566 GLU C CA 1
ATOM 6111 C CA B GLU B 2 56 ? 6.71531 -35.48971 15.92345 0.353 12.32208 566 GLU C CA 1
ATOM 6112 C C . GLU B 2 56 ? 5.71543 -35.47574 17.07396 1.000 11.26955 566 GLU C C 1
ATOM 6113 O O . GLU B 2 56 ? 5.47608 -34.43181 17.68892 1.000 11.12752 566 GLU C O 1
ATOM 6136 N N . VAL B 2 57 ? 5.15783 -36.64775 17.37535 1.000 11.09966 567 VAL C N 1
ATOM 6137 C CA . VAL B 2 57 ? 4.23322 -36.82336 18.48966 1.000 10.52930 567 VAL C CA 1
ATOM 6138 C C . VAL B 2 57 ? 4.577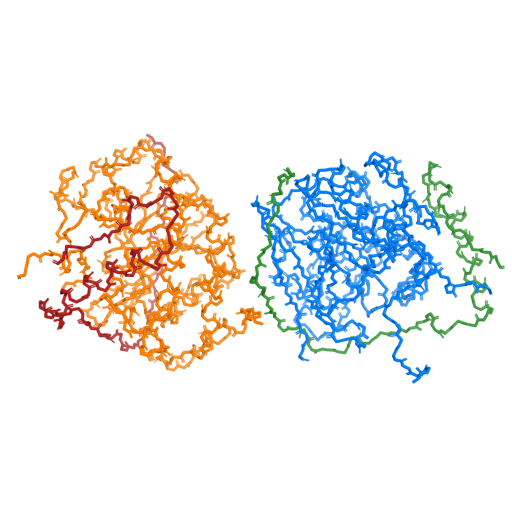65 -38.12842 19.19250 1.000 10.76192 567 VAL C C 1
ATOM 6139 O O . VAL B 2 57 ? 4.75982 -39.15777 18.54224 1.000 12.62413 567 VAL C O 1
ATOM 6152 N N . HIS B 2 58 ? 4.64657 -38.08393 20.51566 1.000 10.06975 568 HIS C N 1
ATOM 6153 C CA . HIS B 2 58 ? 4.93290 -39.27430 21.31215 1.000 10.64231 568 HIS C CA 1
ATOM 6154 C C . HIS B 2 58 ? 3.88800 -40.33807 21.01583 1.000 11.78043 568 HIS C C 1
ATOM 6155 O O . HIS B 2 58 ? 2.69632 -40.05092 20.88652 1.000 12.60925 568 HIS C O 1
ATOM 6169 N N . GLU B 2 59 ? 4.31062 -41.59050 21.00683 1.000 12.83626 569 GLU C N 1
ATOM 6170 C CA . GLU B 2 59 ? 3.34720 -42.65209 20.75535 1.000 16.13304 569 GLU C CA 1
ATOM 6171 C C . GLU B 2 59 ? 2.09567 -42.51236 21.62391 1.000 15.13496 569 GLU C C 1
ATOM 6172 O O . GLU B 2 59 ? 0.94848 -42.66963 21.14875 1.000 17.12867 569 GLU C O 1
ATOM 6184 N N . LEU B 2 60 ? 2.30191 -42.31457 22.91608 1.000 12.36588 570 LEU C N 1
ATOM 6185 C CA . LEU B 2 60 ? 1.18117 -42.34150 23.84287 1.000 12.34800 570 LEU C CA 1
ATOM 6186 C C . LEU B 2 60 ? 0.25516 -41.14974 23.67626 1.000 12.66156 570 LEU C C 1
ATOM 6187 O O . LEU B 2 60 ? -0.73720 -41.05883 24.40958 1.000 14.22073 570 LEU C O 1
ATOM 6203 N N . SER B 2 61 ? 0.55933 -40.24340 22.74634 1.000 12.53808 571 SER C N 1
ATOM 6204 C CA . SER B 2 61 ? -0.25230 -39.06181 22.52512 1.000 11.86131 571 SER C CA 1
ATOM 6205 C C . SER B 2 61 ? -0.78188 -38.94523 21.10320 1.000 11.44955 571 SER C C 1
ATOM 6206 O O . SER B 2 61 ? -1.38405 -37.93056 20.75769 1.000 10.96185 571 SER C O 1
ATOM 6214 N N . ARG B 2 62 ? -0.61956 -39.96025 20.27288 1.000 13.12239 572 ARG C N 1
ATOM 6215 C CA . ARG B 2 62 ? -1.06265 -39.83532 18.88367 1.000 14.23192 572 ARG C CA 1
ATOM 6216 C C . ARG B 2 62 ? -2.58068 -39.75088 18.75971 1.000 13.33731 572 ARG C C 1
ATOM 6217 O O . ARG B 2 62 ? -3.07981 -39.23985 17.74786 1.000 13.59602 572 ARG C O 1
ATOM 6238 N N . HIS B 2 63 ? -3.31262 -40.20740 19.77648 1.000 12.53989 573 HIS C N 1
ATOM 6239 C CA . HIS B 2 63 ? -4.75222 -40.07139 19.81862 1.000 12.72061 573 HIS C CA 1
ATOM 6240 C C . HIS B 2 63 ? -5.19937 -38.63850 20.06751 1.000 12.24920 573 HIS C C 1
ATOM 6241 O O . HIS B 2 63 ? -6.37805 -38.33780 19.85147 1.000 14.85196 573 HIS C O 1
ATOM 6255 N N . LEU B 2 64 ? -4.30088 -37.74447 20.49326 1.000 10.64857 574 LEU C N 1
ATOM 6256 C CA . LEU B 2 64 ? -4.62239 -36.35880 20.74740 1.000 11.30993 574 LEU C CA 1
ATOM 6257 C C . LEU B 2 64 ? -4.39165 -35.48191 19.53328 1.000 11.95474 574 LEU C C 1
ATOM 6258 O O . LEU B 2 64 ? -4.88953 -34.35060 19.49655 1.000 16.59796 574 LEU C O 1
ATOM 6274 N N . THR B 2 65 ? -3.74829 -35.96590 18.50624 1.000 9.27487 575 THR C N 1
ATOM 6275 C CA . THR B 2 65 ? -3.44655 -35.09722 17.37878 1.000 9.66973 575 THR C CA 1
ATOM 6276 C C . THR B 2 65 ? -4.73165 -34.66807 16.68307 1.000 10.10464 575 THR C C 1
ATOM 6277 O O . THR B 2 65 ? -5.62213 -35.50131 16.41708 1.000 11.49534 575 THR C O 1
ATOM 6288 N N . ARG B 2 66 ? -4.84360 -33.37420 16.41242 1.000 9.83819 576 ARG C N 1
ATOM 6289 C CA . ARG B 2 66 ? -6.10183 -32.76799 15.99735 1.000 10.02630 576 ARG C CA 1
ATOM 6290 C C . ARG B 2 66 ? -6.12244 -32.63785 14.48274 1.000 10.14535 576 ARG C C 1
ATOM 6291 O O . ARG B 2 66 ? -5.43556 -31.79016 13.90786 1.000 10.53625 576 ARG C O 1
ATOM 6312 N N . PHE B 2 67 ? -6.91093 -33.47373 13.83658 1.000 11.50402 577 PHE C N 1
ATOM 6313 C CA . PHE B 2 67 ? -7.10333 -33.41732 12.40192 1.000 12.09605 577 PHE C CA 1
ATOM 6314 C C . PHE B 2 67 ? -8.37365 -32.62935 12.06785 1.000 11.42544 577 PHE C C 1
ATOM 6315 O O . PHE B 2 67 ? -9.29094 -32.48315 12.89322 1.000 15.10714 577 PHE C O 1
ATOM 6332 N N . HIS B 2 68 ? -8.40280 -32.10048 10.86541 1.000 10.66148 578 HIS C N 1
ATOM 6333 C CA . HIS B 2 68 ? -9.50354 -31.28859 10.37053 1.000 11.72950 578 HIS C CA 1
ATOM 6334 C C . HIS B 2 68 ? -10.20224 -32.00091 9.21962 1.000 12.69156 578 HIS C C 1
ATOM 6335 O O . HIS B 2 68 ? -9.56178 -32.55236 8.33729 1.000 17.43347 578 HIS C O 1
ATOM 6349 N N . ARG B 2 69 ? -11.50780 -31.99682 9.19471 1.000 12.82902 579 ARG C N 1
ATOM 6350 C CA . ARG B 2 69 ? -12.21864 -32.66044 8.10265 1.000 14.42757 579 ARG C CA 1
ATOM 6351 C C . ARG B 2 69 ? -11.92052 -31.92110 6.80405 1.000 15.15551 579 ARG C C 1
ATOM 6352 O O . ARG B 2 69 ? -12.18944 -30.71535 6.70993 1.000 17.46713 579 ARG C O 1
ATOM 6373 N N . PRO B 2 70 ? -11.39364 -32.59711 5.76246 1.000 16.29768 580 PRO C N 1
ATOM 6374 C CA . PRO B 2 70 ? -10.94766 -31.87159 4.56695 1.000 19.45012 580 PRO C CA 1
ATOM 6375 C C . PRO B 2 70 ? -12.04560 -31.09980 3.86562 1.000 22.56682 580 PRO C C 1
ATOM 6376 O O . PRO B 2 70 ? -13.19645 -31.53632 3.82024 1.000 23.72813 580 PRO C O 1
ATOM 6388 N N . GLY C 1 4 ? -8.53278 3.09606 43.61091 1.000 35.76737 5 GLY B N 1
ATOM 6389 C CA . GLY C 1 4 ? -7.66318 3.53194 44.68750 1.000 33.54478 5 GLY B CA 1
ATOM 6390 C C . GLY C 1 4 ? -6.25034 2.97580 44.61145 1.000 32.99704 5 GLY B C 1
ATOM 6391 O O . GLY C 1 4 ? -5.48143 3.08312 45.55431 1.000 37.18351 5 GLY B O 1
ATOM 6395 N N . SER C 1 5 ? -5.90167 2.38973 43.47692 1.000 26.91198 6 SER B N 1
ATOM 6396 C CA . SER C 1 5 ? -4.56485 1.85101 43.25197 1.000 19.23251 6 SER B CA 1
ATOM 6397 C C . SER C 1 5 ? -3.44644 2.81249 43.64967 1.000 17.83006 6 SER B C 1
ATOM 6398 O O . SER C 1 5 ? -3.64887 4.02357 43.75367 1.000 23.25841 6 SER B O 1
ATOM 6406 N N . LEU C 1 6 ? -2.25452 2.28461 43.84098 1.000 12.98052 7 LEU B N 1
ATOM 6407 C CA . LEU C 1 6 ? -1.09511 3.08589 44.22562 1.000 11.63892 7 LEU B CA 1
ATOM 6408 C C . LEU C 1 6 ? -0.21041 3.27637 42.98879 1.000 11.04879 7 LEU B C 1
ATOM 6409 O O . LEU C 1 6 ? 0.35150 2.30030 42.48487 1.000 10.44894 7 LEU B O 1
ATOM 6425 N N . ASN C 1 7 ? -0.13535 4.51682 42.45639 1.000 12.72878 8 ASN B N 1
ATOM 6426 C CA . ASN C 1 7 ? 0.68962 4.78805 41.27012 1.000 13.76836 8 ASN B CA 1
ATOM 6427 C C . ASN C 1 7 ? 2.08859 5.14811 41.73423 1.000 12.24813 8 ASN B C 1
ATOM 6428 O O . ASN C 1 7 ? 2.50988 6.30134 41.83539 1.000 11.19981 8 ASN B O 1
ATOM 6439 N N . LEU C 1 8 ? 2.78171 4.09303 42.07495 1.000 12.46048 9 LEU B N 1
ATOM 6440 C CA . LEU C 1 8 ? 4.07946 4.19432 42.69798 1.000 12.47481 9 LEU B CA 1
ATOM 6441 C C . LEU C 1 8 ? 5.09822 4.91681 41.80641 1.000 10.76875 9 LEU B C 1
ATOM 6442 O O . LEU C 1 8 ? 5.84489 5.79426 42.27206 1.000 11.94003 9 LEU B O 1
ATOM 6458 N N . ASP C 1 9 ? 5.14958 4.56074 40.52033 1.000 11.00096 10 ASP B N 1
ATOM 6459 C CA . ASP C 1 9 ? 6.10373 5.21048 39.62678 1.000 11.48244 10 ASP B CA 1
ATOM 6460 C C . ASP C 1 9 ? 5.80722 6.70588 39.48607 1.000 11.62220 10 ASP B C 1
ATOM 6461 O O . ASP C 1 9 ? 6.73522 7.51943 39.41204 1.000 12.55030 10 ASP B O 1
ATOM 6470 N N . SER C 1 10 ? 4.53616 7.09102 39.49578 1.000 10.71045 11 SER B N 1
ATOM 6471 C CA . SER C 1 10 ? 4.20295 8.51321 39.42732 1.000 10.63053 11 SER B CA 1
ATOM 6472 C C . SER C 1 10 ? 4.65402 9.24155 40.69346 1.000 10.06190 11 SER B C 1
ATOM 6473 O O . SER C 1 10 ? 5.16941 10.36789 40.63439 1.000 10.46637 11 SER B O 1
ATOM 6481 N N . ILE C 1 11 ? 4.42032 8.62602 41.84422 1.000 9.36209 12 ILE B N 1
ATOM 6482 C CA . ILE C 1 11 ? 4.82502 9.20852 43.12082 1.000 9.30673 12 ILE B CA 1
ATOM 6483 C C . ILE C 1 11 ? 6.33687 9.40658 43.16251 1.000 9.50145 12 ILE B C 1
ATOM 6484 O O . ILE C 1 11 ? 6.82497 10.48199 43.52980 1.000 9.89731 12 ILE B O 1
ATOM 6500 N N . ILE C 1 12 ? 7.09989 8.36342 42.81803 1.000 10.06863 13 ILE B N 1
ATOM 6501 C CA . ILE C 1 12 ? 8.56122 8.48388 42.79685 1.000 10.02133 13 ILE B CA 1
ATOM 6502 C C . ILE C 1 12 ? 8.98228 9.57738 41.82836 1.000 10.46498 13 ILE B C 1
ATOM 6503 O O . ILE C 1 12 ? 9.87834 10.37820 42.12720 1.000 11.14491 13 ILE B O 1
ATOM 6519 N N . GLY C 1 13 ? 8.36226 9.62962 40.64996 1.000 11.42802 14 GLY B N 1
ATOM 6520 C CA . GLY C 1 13 ? 8.69281 10.67297 39.69584 1.000 11.47682 14 GLY B CA 1
ATOM 6521 C C . GLY C 1 13 ? 8.52616 12.06040 40.28420 1.000 10.71294 14 GLY B C 1
ATOM 6522 O O . GLY C 1 13 ? 9.38674 12.92071 40.10763 1.000 11.50227 14 GLY B O 1
ATOM 6526 N N . ARG C 1 14 ? 7.43532 12.28699 41.01204 1.000 10.42475 15 ARG B N 1
ATOM 6527 C CA . ARG C 1 14 ? 7.20928 13.59160 41.63513 1.000 9.85469 15 ARG B CA 1
ATOM 6528 C C . ARG C 1 14 ? 8.22407 13.85912 42.73319 1.000 9.75424 15 ARG B C 1
ATOM 6529 O O . ARG C 1 14 ? 8.72024 14.97615 42.87931 1.000 10.13223 15 ARG B O 1
ATOM 6550 N N . LEU C 1 15 ? 8.56390 12.84361 43.52645 1.000 9.21860 16 LEU B N 1
ATOM 6551 C CA . LEU C 1 15 ? 9.54620 13.02981 44.58771 1.000 9.57379 16 LEU B CA 1
ATOM 6552 C C . LEU C 1 15 ? 10.91511 13.37374 44.02205 1.000 10.10424 16 LEU B C 1
ATOM 6553 O O . LEU C 1 15 ? 11.64073 14.17950 44.60027 1.000 11.09685 16 LEU B O 1
ATOM 6569 N N . LEU C 1 16 ? 11.29593 12.76176 42.90302 1.000 10.53854 17 LEU B N 1
ATOM 6570 C CA . LEU C 1 16 ? 12.61987 13.01935 42.32761 1.000 11.61525 17 LEU B CA 1
ATOM 6571 C C . LEU C 1 16 ? 12.66111 14.28235 41.47947 1.000 12.64546 17 LEU B C 1
ATOM 6572 O O . LEU C 1 16 ? 13.74441 14.84705 41.27571 1.000 15.42523 17 LEU B O 1
ATOM 6588 N N . GLU C 1 17 ? 11.52199 14.75196 40.99007 1.000 12.22166 18 GLU B N 1
ATOM 6589 C CA . GLU C 1 17 ? 11.50944 15.86774 40.05222 1.000 14.69730 18 GLU B CA 1
ATOM 6590 C C . GLU C 1 17 ? 12.04439 17.14940 40.68115 1.000 14.82406 18 GLU B C 1
ATOM 6591 O O . GLU C 1 17 ? 12.56254 18.01259 39.96233 1.000 17.34323 18 GLU B O 1
ATOM 6603 N N . VAL C 1 18 ? 11.93518 17.29463 42.00400 1.000 13.62843 19 VAL B N 1
ATOM 6604 C CA . VAL C 1 18 ? 12.34031 18.51978 42.69123 1.000 14.44519 19 VAL B CA 1
ATOM 6605 C C . VAL C 1 18 ? 13.84723 18.66471 42.78444 1.000 17.26195 19 VAL B C 1
ATOM 6606 O O . VAL C 1 18 ? 14.33760 19.69712 43.26495 1.000 19.18000 19 VAL B O 1
ATOM 6619 N N . GLN C 1 19 ? 14.59948 17.66729 42.31623 1.000 18.57607 20 GLN B N 1
ATOM 6620 C CA . GLN C 1 19 ? 16.01432 17.91511 42.03966 1.000 24.63380 20 GLN B CA 1
ATOM 6621 C C . GLN C 1 19 ? 16.18441 18.87827 40.85311 1.000 26.83886 20 GLN B C 1
ATOM 6622 O O . GLN C 1 19 ? 15.32142 18.98631 39.97545 1.000 32.83109 20 GLN B O 1
ATOM 6636 N N . GLY C 1 20 ? 17.33270 19.54530 40.79752 1.000 32.91917 21 GLY B N 1
ATOM 6637 C CA . GLY C 1 20 ? 17.53637 20.54330 39.76391 1.000 37.07946 21 GLY B CA 1
ATOM 6638 C C . GLY C 1 20 ? 16.92545 21.88753 40.11036 1.000 38.22042 21 GLY B C 1
ATOM 6639 O O . GLY C 1 20 ? 17.42817 22.92593 39.67313 1.000 41.11211 21 GLY B O 1
ATOM 6643 N N . SER C 1 21 ? 15.83153 21.88578 40.87288 1.000 34.69788 22 SER B N 1
ATOM 6644 C CA . SER C 1 21 ? 15.33590 23.12249 41.45865 1.000 32.64955 22 SER B CA 1
ATOM 6645 C C . SER C 1 21 ? 16.20002 23.49802 42.65468 1.000 31.53721 22 SER B C 1
ATOM 6646 O O . SER C 1 21 ? 16.84091 22.64358 43.28330 1.000 31.40504 22 SER B O 1
ATOM 6654 N N . ARG C 1 22 ? 16.24287 24.79395 42.94523 1.000 29.90303 23 ARG B N 1
ATOM 6655 C CA . ARG C 1 22 ? 16.80981 25.23402 44.20647 1.000 28.66980 23 ARG B CA 1
ATOM 6656 C C . ARG C 1 22 ? 16.20328 24.38695 45.32183 1.000 26.37356 23 ARG B C 1
ATOM 6657 O O . ARG C 1 22 ? 14.98749 24.14601 45.31143 1.000 25.56069 23 ARG B O 1
ATOM 6661 N N . PRO C 1 23 ? 17.01010 23.85775 46.24198 1.000 23.46429 24 PRO B N 1
ATOM 6662 C CA . PRO C 1 23 ? 16.45736 23.00686 47.30492 1.000 24.91025 24 PRO B CA 1
ATOM 6663 C C . PRO C 1 23 ? 15.34272 23.69645 48.06997 1.000 25.73569 24 PRO B C 1
ATOM 6664 O O . PRO C 1 23 ? 15.40340 24.89778 48.34006 1.000 25.33989 24 PRO B O 1
ATOM 6675 N N . GLY C 1 24 ? 14.30823 22.92101 48.40815 1.000 23.37663 25 GLY B N 1
ATOM 6676 C CA . GLY C 1 24 ? 13.34736 23.40027 49.37514 1.000 22.50135 25 GLY B CA 1
ATOM 6677 C C . GLY C 1 24 ? 11.89705 23.07656 49.10491 1.000 18.71258 25 GLY B C 1
ATOM 6678 O O . GLY C 1 24 ? 11.07376 23.12930 50.02460 1.000 20.54500 25 GLY B O 1
ATOM 6682 N N . LYS C 1 25 ? 11.56891 22.81097 47.84998 1.000 17.95304 26 LYS B N 1
ATOM 6683 C CA . LYS C 1 25 ? 10.18166 22.63171 47.48032 1.000 13.94013 26 LYS B CA 1
ATOM 6684 C C . LYS C 1 25 ? 9.57403 21.42153 48.17867 1.000 10.70507 26 LYS B C 1
ATOM 6685 O O . LYS C 1 25 ? 10.20526 20.37665 48.31505 1.000 11.31000 26 LYS B O 1
ATOM 6704 N N . ASN C 1 26 ? 8.30608 21.54604 48.56926 1.000 10.20835 27 ASN B N 1
ATOM 6705 C CA . ASN C 1 26 ? 7.52401 20.38782 48.93298 1.000 9.77366 27 ASN B CA 1
ATOM 6706 C C . ASN C 1 26 ? 7.04060 19.68301 47.66854 1.000 9.76156 27 ASN B C 1
ATOM 6707 O O . ASN C 1 26 ? 6.95370 20.27437 46.59060 1.000 12.95793 27 ASN B O 1
ATOM 6718 N N . VAL C 1 27 ? 6.68676 18.41473 47.83055 1.000 9.31283 28 VAL B N 1
ATOM 6719 C CA . VAL C 1 27 ? 6.23382 17.56964 46.72998 1.000 9.14328 28 VAL B CA 1
ATOM 6720 C C . VAL C 1 27 ? 4.73610 17.35046 46.84799 1.000 9.37814 28 VAL B C 1
ATOM 6721 O O . VAL C 1 27 ? 4.21852 17.11713 47.94202 1.000 9.56649 28 VAL B O 1
ATOM 6734 N N . GLN C 1 28 ? 4.04988 17.38838 45.70010 1.000 8.93060 29 GLN B N 1
ATOM 6735 C CA A GLN C 1 28 ? 2.61471 17.13133 45.66219 0.646 8.82097 29 GLN B CA 1
ATOM 6736 C CA B GLN C 1 28 ? 2.61492 17.13754 45.67157 0.354 9.16662 29 GLN B CA 1
ATOM 6737 C C . GLN C 1 28 ? 2.34814 15.65535 45.88845 1.000 9.22785 29 GLN B C 1
ATOM 6738 O O . GLN C 1 28 ? 2.71092 14.82007 45.05659 1.000 10.96742 29 GLN B O 1
ATOM 6765 N N . LEU C 1 29 ? 1.72250 15.34067 47.01078 1.000 10.43173 30 LEU B N 1
ATOM 6766 C CA . LEU C 1 29 ? 1.34860 13.99706 47.39450 1.000 11.78611 30 LEU B CA 1
ATOM 6767 C C . LEU C 1 29 ? -0.06259 14.06098 47.95461 1.000 11.62971 30 LEU B C 1
ATOM 6768 O O . LEU C 1 29 ? -0.32889 14.83262 48.87005 1.000 13.44778 30 LEU B O 1
ATOM 6784 N N . THR C 1 30 ? -0.95711 13.21538 47.45669 1.000 11.89023 31 THR B N 1
ATOM 6785 C CA . THR C 1 30 ? -2.30187 13.21749 48.00782 1.000 13.54054 31 THR B CA 1
ATOM 6786 C C . THR C 1 30 ? -2.33972 12.40825 49.29641 1.000 11.68590 31 THR B C 1
ATOM 6787 O O . THR C 1 30 ? -1.47012 11.58770 49.59296 1.000 11.08611 31 THR B O 1
ATOM 6798 N N . GLU C 1 31 ? -3.39546 12.62699 50.05834 1.000 14.18522 32 GLU B N 1
ATOM 6799 C CA . GLU C 1 31 ? -3.54197 11.91476 51.31832 1.000 13.58224 32 GLU B CA 1
ATOM 6800 C C . GLU C 1 31 ? -3.63168 10.41085 51.07915 1.000 11.68243 32 GLU B C 1
ATOM 6801 O O . GLU C 1 31 ? -3.01963 9.62161 51.80068 1.000 10.77967 32 GLU B O 1
ATOM 6813 N N . ASN C 1 32 ? -4.42638 9.99914 50.08242 1.000 12.30847 33 ASN B N 1
ATOM 6814 C CA . ASN C 1 32 ? -4.52614 8.57570 49.78010 1.000 12.72081 33 ASN B CA 1
ATOM 6815 C C . ASN C 1 32 ? -3.21326 8.00771 49.28725 1.000 11.63556 33 ASN B C 1
ATOM 6816 O O . ASN C 1 32 ? -2.93488 6.84573 49.55466 1.000 13.01066 33 ASN B O 1
ATOM 6827 N N . GLU C 1 33 ? -2.42252 8.78658 48.54371 1.000 11.01817 34 GLU B N 1
ATOM 6828 C CA . GLU C 1 33 ? -1.11982 8.28652 48.12146 1.000 10.94689 34 GLU B CA 1
ATOM 6829 C C . GLU C 1 33 ? -0.25864 7.98721 49.33306 1.000 9.71993 34 GLU B C 1
ATOM 6830 O O . GLU C 1 33 ? 0.41700 6.96258 49.39058 1.000 10.22249 34 GLU B O 1
ATOM 6842 N N . ILE C 1 34 ? -0.21421 8.91279 50.28412 1.000 9.51681 35 ILE B N 1
ATOM 6843 C CA . ILE C 1 34 ? 0.63626 8.71042 51.44739 1.000 9.62691 35 ILE B CA 1
ATOM 6844 C C . ILE C 1 34 ? 0.14769 7.52462 52.25794 1.000 9.46194 35 ILE B C 1
ATOM 6845 O O . ILE C 1 34 ? 0.93091 6.68560 52.71278 1.000 9.36175 35 ILE B O 1
ATOM 6861 N N . ARG C 1 35 ? -1.17165 7.41566 52.43267 1.000 10.39509 36 ARG B N 1
ATOM 6862 C CA . ARG C 1 35 ? -1.72744 6.24925 53.10431 1.000 10.65870 36 ARG B CA 1
ATOM 6863 C C . ARG C 1 35 ? -1.33028 4.96524 52.38795 1.000 10.19463 36 ARG B C 1
ATOM 6864 O O . ARG C 1 35 ? -0.98579 3.97435 53.04051 1.000 10.79874 36 ARG B O 1
ATOM 6885 N N . GLY C 1 36 ? -1.40707 4.94530 51.05446 1.000 10.81341 37 GLY B N 1
ATOM 6886 C CA . GLY C 1 36 ? -1.03550 3.75677 50.31587 1.000 11.50537 37 GLY B CA 1
ATOM 6887 C C . GLY C 1 36 ? 0.42116 3.39537 50.50313 1.000 9.90531 37 GLY B C 1
ATOM 6888 O O . GLY C 1 36 ? 0.76802 2.21328 50.63021 1.000 10.49504 37 GLY B O 1
ATOM 6892 N N . LEU C 1 37 ? 1.31220 4.39122 50.53485 1.000 9.30554 38 LEU B N 1
ATOM 6893 C CA . LEU C 1 37 ? 2.70568 4.09403 50.81151 1.000 8.66813 38 LEU B CA 1
ATOM 6894 C C . LEU C 1 37 ? 2.84975 3.45039 52.17977 1.000 8.49761 38 LEU B C 1
ATOM 6895 O O . LEU C 1 37 ? 3.60219 2.48862 52.35615 1.000 9.21422 38 LEU B O 1
ATOM 6911 N N . CYS C 1 38 ? 2.16653 4.00854 53.18060 1.000 8.46608 39 CYS B N 1
ATOM 6912 C CA . CYS C 1 38 ? 2.24030 3.45107 54.52329 1.000 8.83951 39 CYS B CA 1
ATOM 6913 C C . CYS C 1 38 ? 1.72994 2.02173 54.57186 1.000 9.54402 39 CYS B C 1
ATOM 6914 O O . CYS C 1 38 ? 2.33933 1.14644 55.19446 1.000 10.76931 39 CYS B O 1
ATOM 6922 N N . LEU C 1 39 ? 0.54935 1.78503 54.00514 1.000 10.17320 40 LEU B N 1
ATOM 6923 C CA . LEU C 1 39 ? -0.09164 0.49130 54.18419 1.000 11.52237 40 LEU B CA 1
ATOM 6924 C C . LEU C 1 39 ? 0.55695 -0.60099 53.35508 1.000 10.54559 40 LEU B C 1
ATOM 6925 O O . LEU C 1 39 ? 0.64957 -1.74645 53.80720 1.000 11.54211 40 LEU B O 1
ATOM 6941 N N . LYS C 1 40 ? 0.99240 -0.27589 52.13886 1.000 10.36552 41 LYS B N 1
ATOM 6942 C CA . LYS C 1 40 ? 1.65759 -1.27325 51.31040 1.000 10.59538 41 LYS B CA 1
ATOM 6943 C C . LYS C 1 40 ? 3.04692 -1.59158 51.86353 1.000 10.16505 41 LYS B C 1
ATOM 6944 O O . LYS C 1 40 ? 3.45625 -2.75405 51.92170 1.000 11.52801 41 LYS B O 1
ATOM 6963 N N . SER C 1 41 ? 3.79821 -0.56875 52.29543 1.000 9.16057 42 SER B N 1
ATOM 6964 C CA . SER C 1 41 ? 5.09393 -0.85634 52.90048 1.000 9.15237 42 SER B CA 1
ATOM 6965 C C . SER C 1 41 ? 4.94179 -1.66799 54.18008 1.000 9.43938 42 SER B C 1
ATOM 6966 O O . SER C 1 41 ? 5.72287 -2.59158 54.42829 1.000 9.50133 42 SER B O 1
ATOM 6974 N N . ARG C 1 42 ? 3.91016 -1.36827 54.97274 1.000 9.27148 43 ARG B N 1
ATOM 6975 C CA . ARG C 1 42 ? 3.64074 -2.14334 56.17585 1.000 10.15792 43 ARG B CA 1
ATOM 6976 C C . ARG C 1 42 ? 3.48609 -3.62483 55.86174 1.000 11.08578 43 ARG B C 1
ATOM 6977 O O . ARG C 1 42 ? 4.05950 -4.48506 56.54755 1.000 11.33536 43 ARG B O 1
ATOM 6998 N N . GLU C 1 43 ? 2.73339 -3.93602 54.80402 1.000 10.88294 44 GLU B N 1
ATOM 6999 C CA A GLU C 1 43 ? 2.55491 -5.33020 54.37918 0.765 12.28779 44 GLU B CA 1
ATOM 7000 C CA B GLU C 1 43 ? 2.55494 -5.32471 54.39471 0.235 11.63011 44 GLU B CA 1
ATOM 7001 C C . GLU C 1 43 ? 3.87853 -5.97739 54.03716 1.000 11.46650 44 GLU B C 1
ATOM 7002 O O . GLU C 1 43 ? 4.14040 -7.12454 54.42190 1.000 12.77896 44 GLU B O 1
ATOM 7025 N N . ILE C 1 44 ? 4.72639 -5.25852 53.31993 1.000 10.66516 45 ILE B N 1
ATOM 7026 C CA . ILE C 1 44 ? 6.02838 -5.80015 52.96933 1.000 10.94548 45 ILE B CA 1
ATOM 7027 C C . ILE C 1 44 ? 6.87546 -6.01652 54.21372 1.000 10.09829 45 ILE B C 1
ATOM 7028 O O . ILE C 1 44 ? 7.52333 -7.05450 54.35966 1.000 10.97410 45 ILE B O 1
ATOM 7044 N N . PHE C 1 45 ? 6.90660 -5.04748 55.13275 1.000 9.33734 46 PHE B N 1
ATOM 7045 C CA . PHE C 1 45 ? 7.68493 -5.22224 56.35036 1.000 8.78934 46 PHE B CA 1
ATOM 7046 C C . PHE C 1 45 ? 7.25021 -6.47179 57.09954 1.000 9.64765 46 PHE B C 1
ATOM 7047 O O . PHE C 1 45 ? 8.08674 -7.25303 57.56830 1.000 10.03999 46 PHE B O 1
ATOM 7064 N N . LEU C 1 46 ? 5.94595 -6.70357 57.20281 1.000 10.16864 47 LEU B N 1
ATOM 7065 C CA . LEU C 1 46 ? 5.46036 -7.87082 57.92995 1.000 10.59358 47 LEU B CA 1
ATOM 7066 C C . LEU C 1 46 ? 5.77238 -9.17294 57.20537 1.000 11.43004 47 LEU B C 1
ATOM 7067 O O . LEU C 1 46 ? 5.84589 -10.21547 57.86018 1.000 14.91756 47 LEU B O 1
ATOM 7083 N N . SER C 1 47 ? 5.95987 -9.14169 55.88693 1.000 11.94067 48 SER B N 1
ATOM 7084 C CA . SER C 1 47 ? 6.30300 -10.31908 55.10732 1.000 13.02315 48 SER B CA 1
ATOM 7085 C C . SER C 1 47 ? 7.78382 -10.68634 55.17465 1.000 12.97065 48 SER B C 1
ATOM 7086 O O . SER C 1 47 ? 8.16566 -11.74086 54.67227 1.000 17.94038 48 SER B O 1
ATOM 7094 N N . GLN C 1 48 ? 8.61956 -9.83120 55.71644 1.000 10.30585 49 GLN B N 1
ATOM 7095 C CA . GLN C 1 48 ? 10.03308 -10.06869 55.86150 1.000 9.58752 49 GLN B CA 1
ATOM 7096 C C . GLN C 1 48 ? 10.33666 -10.20551 57.34141 1.000 9.42593 49 GLN B C 1
ATOM 7097 O O . GLN C 1 48 ? 9.57706 -9.73624 58.18949 1.000 10.31364 49 GLN B O 1
ATOM 7111 N N . PRO C 1 49 ? 11.44602 -10.83602 57.69544 1.000 10.30677 50 PRO B N 1
ATOM 7112 C CA . PRO C 1 49 ? 11.73816 -11.05519 59.11720 1.000 10.59053 50 PRO B CA 1
ATOM 7113 C C . PRO C 1 49 ? 12.01053 -9.74756 59.86429 1.000 9.51897 50 PRO B C 1
ATOM 7114 O O . PRO C 1 49 ? 12.43053 -8.73540 59.29043 1.000 9.95384 50 PRO B O 1
ATOM 7125 N N . ILE C 1 50 ? 11.79116 -9.78698 61.17805 1.000 8.93589 51 ILE B N 1
ATOM 7126 C CA . ILE C 1 50 ? 12.06285 -8.63329 62.03746 1.000 8.49534 51 ILE B CA 1
ATOM 7127 C C . ILE C 1 50 ? 13.55960 -8.45536 62.28474 1.000 8.59577 51 ILE B C 1
ATOM 7128 O O . ILE C 1 50 ? 14.01711 -7.34303 62.56743 1.000 8.84987 51 ILE B O 1
ATOM 7144 N N . LEU C 1 51 ? 14.32529 -9.55004 62.20244 1.000 8.46366 52 LEU B N 1
ATOM 7145 C CA . LEU C 1 51 ? 15.77949 -9.55112 62.15801 1.000 8.83661 52 LEU B CA 1
ATOM 7146 C C . LEU C 1 51 ? 16.14886 -9.89278 60.71614 1.000 9.11029 52 LEU B C 1
ATOM 7147 O O . LEU C 1 51 ? 16.02895 -11.04218 60.28203 1.000 10.46995 52 LEU B O 1
ATOM 7163 N N . LEU C 1 52 ? 16.51129 -8.88769 59.93114 1.000 8.58058 53 LEU B N 1
ATOM 7164 C CA . LEU C 1 52 ? 16.78977 -9.11282 58.52565 1.000 9.09508 53 LEU B CA 1
ATOM 7165 C C . LEU C 1 52 ? 18.11018 -9.87024 58.38042 1.000 9.39837 53 LEU B C 1
ATOM 7166 O O . LEU C 1 52 ? 19.06142 -9.61733 59.11578 1.000 11.52662 53 LEU B O 1
ATOM 7182 N N . GLU C 1 53 ? 18.17797 -10.76396 57.40365 1.000 10.18217 54 GLU B N 1
ATOM 7183 C CA A GLU C 1 53 ? 19.42200 -11.45430 57.04398 0.730 11.64951 54 GLU B CA 1
ATOM 7184 C CA B GLU C 1 53 ? 19.40991 -11.46232 57.03695 0.270 11.64883 54 GLU B CA 1
ATOM 7185 C C . GLU C 1 53 ? 19.72909 -11.01907 55.61721 1.000 11.12115 54 GLU B C 1
ATOM 7186 O O . GLU C 1 53 ? 19.06204 -11.42633 54.66963 1.000 14.56948 54 GLU B O 1
ATOM 7209 N N . LEU C 1 54 ? 20.69735 -10.14147 55.48692 1.000 10.58295 55 LEU B N 1
ATOM 7210 C CA . LEU C 1 54 ? 20.97932 -9.44509 54.25520 1.000 10.91059 55 LEU B CA 1
ATOM 7211 C C . LEU C 1 54 ? 22.30406 -9.90936 53.68327 1.000 11.40264 55 LEU B C 1
ATOM 7212 O O . LEU C 1 54 ? 23.19711 -10.34196 54.40759 1.000 13.29302 55 LEU B O 1
ATOM 7228 N N A GLU C 1 55 ? 22.44227 -9.80814 52.36382 0.210 12.98723 56 GLU B N 1
ATOM 7229 N N B GLU C 1 55 ? 22.41264 -9.79281 52.37040 0.790 13.92974 56 GLU B N 1
ATOM 7230 C CA A GLU C 1 55 ? 23.68010 -10.17157 51.68424 0.210 13.88885 56 GLU B CA 1
ATOM 7231 C CA B GLU C 1 55 ? 23.62928 -10.10944 51.64163 0.790 15.25748 56 GLU B CA 1
ATOM 7232 C C A GLU C 1 55 ? 24.20696 -8.98344 50.89485 0.210 13.85637 56 GLU B C 1
ATOM 7233 C C B GLU C 1 55 ? 24.18084 -8.84223 51.00844 0.790 14.09154 56 GLU B C 1
ATOM 7234 O O A GLU C 1 55 ? 23.46575 -8.35647 50.13111 0.210 13.97389 56 GLU B O 1
ATOM 7235 O O B GLU C 1 55 ? 23.43771 -8.00425 50.49013 0.790 16.23477 56 GLU B O 1
ATOM 7258 N N . ALA C 1 56 ? 25.49525 -8.69409 51.07291 1.000 13.89823 57 ALA B N 1
ATOM 7259 C CA . ALA C 1 56 ? 26.16644 -7.65721 50.32708 1.000 13.13834 57 ALA B CA 1
ATOM 7260 C C . ALA C 1 56 ? 26.11183 -8.01348 48.84212 1.000 13.01545 57 ALA B C 1
ATOM 7261 O O . ALA C 1 56 ? 25.95208 -9.18173 48.47556 1.000 15.88979 57 ALA B O 1
ATOM 7269 N N . PRO C 1 57 ? 26.25197 -7.01362 47.95034 1.000 13.91981 58 PRO B N 1
ATOM 7270 C CA . PRO C 1 57 ? 26.64343 -5.62293 48.20923 1.000 13.53576 58 PRO B CA 1
ATOM 7271 C C . PRO C 1 57 ? 25.48832 -4.76934 48.69486 1.000 12.52991 58 PRO B C 1
ATOM 7272 O 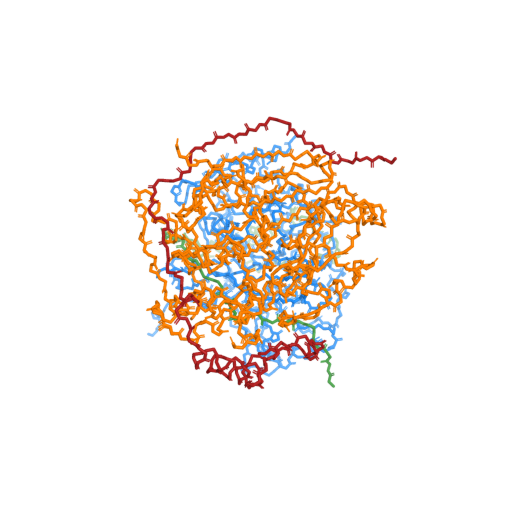O . PRO C 1 57 ? 24.32569 -4.94377 48.26838 1.000 14.19037 58 PRO B O 1
ATOM 7283 N N . LEU C 1 58 ? 25.82185 -3.83199 49.58042 1.000 11.96109 59 LEU B N 1
ATOM 7284 C CA . LEU C 1 58 ? 24.84908 -2.98181 50.24228 1.000 12.40196 59 LEU B CA 1
ATOM 7285 C C . LEU C 1 58 ? 25.51324 -1.67984 50.63617 1.000 11.21088 59 LEU B C 1
ATOM 7286 O O . LEU C 1 58 ? 26.69578 -1.66218 50.96436 1.000 14.23614 59 LEU B O 1
ATOM 7302 N N . LYS C 1 59 ? 24.75126 -0.60116 50.65930 1.000 10.11611 60 LYS B N 1
ATOM 7303 C CA . LYS C 1 59 ? 25.19070 0.66210 51.21346 1.000 9.95106 60 LYS B CA 1
ATOM 7304 C C . LYS C 1 59 ? 24.35361 0.97383 52.43550 1.000 9.04407 60 LYS B C 1
ATOM 7305 O O . LYS C 1 59 ? 23.12324 0.98693 52.37156 1.000 10.53302 60 LYS B O 1
ATOM 7324 N N . ILE C 1 60 ? 25.00732 1.24107 53.54407 1.000 8.73629 61 ILE B N 1
ATOM 7325 C CA . ILE C 1 60 ? 24.38086 1.41044 54.84545 1.000 8.62305 61 ILE B CA 1
ATOM 7326 C C . ILE C 1 60 ? 24.44164 2.87999 55.23931 1.000 8.41853 61 ILE B C 1
ATOM 7327 O O . ILE C 1 60 ? 25.51172 3.51384 55.18889 1.000 9.38780 61 ILE B O 1
ATOM 7343 N N . CYS C 1 61 ? 23.28531 3.42915 55.63917 1.000 8.44680 62 CYS B N 1
ATOM 7344 C CA . CYS C 1 61 ? 23.13264 4.83259 55.95260 1.000 8.00416 62 CYS B CA 1
ATOM 7345 C C . CYS C 1 61 ? 22.54413 5.00556 57.34894 1.000 7.74011 62 CYS B C 1
ATOM 7346 O O . CYS C 1 61 ? 21.69077 4.21406 57.77582 1.000 8.39356 62 CYS B O 1
ATOM 7354 N N . GLY C 1 62 ? 22.98856 6.05726 58.04705 1.000 7.88366 63 GLY B N 1
ATOM 7355 C CA . GLY C 1 62 ? 22.46638 6.43669 59.32963 1.000 7.94912 63 GLY B CA 1
ATOM 7356 C C . GLY C 1 62 ? 21.40445 7.51573 59.24442 1.000 7.63645 63 GLY B C 1
ATOM 7357 O O . GLY C 1 62 ? 20.70536 7.65436 58.22779 1.000 7.77710 63 GLY B O 1
ATOM 7361 N N . ASP C 1 63 ? 21.29882 8.31425 60.31021 1.000 7.73994 64 ASP B N 1
ATOM 7362 C CA . ASP C 1 63 ? 20.10567 9.13418 60.50646 1.000 7.35600 64 ASP B CA 1
ATOM 7363 C C . ASP C 1 63 ? 19.94985 10.14973 59.38170 1.000 7.53778 64 ASP B C 1
ATOM 7364 O O . ASP C 1 63 ? 20.93793 10.72447 58.90088 1.000 8.58835 64 ASP B O 1
ATOM 7373 N N . ILE C 1 64 ? 18.68944 10.45792 59.05333 1.000 7.19647 65 ILE B N 1
ATOM 7374 C CA . ILE C 1 64 ? 18.34397 11.43806 58.02880 1.000 8.13590 65 ILE B CA 1
ATOM 7375 C C . ILE C 1 64 ? 17.52126 12.60494 58.57379 1.000 7.85993 65 ILE B C 1
ATOM 7376 O O . ILE C 1 64 ? 17.67774 13.72998 58.10629 1.000 8.81007 65 ILE B O 1
ATOM 7392 N N . HIS C 1 65 ? 16.59377 12.34789 59.49612 1.000 7.71491 66 HIS B N 1
ATOM 7393 C CA . HIS C 1 65 ? 15.86666 13.41738 60.20102 1.000 8.51807 66 HIS B CA 1
ATOM 7394 C C . HIS C 1 65 ? 15.26600 14.45885 59.24739 1.000 8.70812 66 HIS B C 1
ATOM 7395 O O . HIS C 1 65 ? 15.42824 15.65826 59.41709 1.000 9.44259 66 HIS B O 1
ATOM 7409 N N . GLY C 1 66 ? 14.52491 13.98241 58.24990 1.000 8.36917 67 GLY B N 1
ATOM 7410 C CA . GLY C 1 66 ? 13.75368 14.89281 57.44532 1.000 8.92980 67 GLY B CA 1
ATOM 7411 C C . GLY C 1 66 ? 14.54508 15.82445 56.57221 1.000 8.22845 67 GLY B C 1
ATOM 7412 O O . GLY C 1 66 ? 13.97418 16.76074 56.01367 1.000 9.52484 67 GLY B O 1
ATOM 7416 N N . GLN C 1 67 ? 15.83715 15.55107 56.37267 1.000 8.27150 68 GLN B N 1
ATOM 7417 C CA . GLN C 1 67 ? 16.67819 16.37502 55.50389 1.000 8.57476 68 GLN B CA 1
ATOM 7418 C C . GLN C 1 67 ? 16.55601 15.87120 54.06979 1.000 8.72992 68 GLN B C 1
ATOM 7419 O O . GLN C 1 67 ? 17.45725 15.25241 53.50661 1.000 9.46050 68 GLN B O 1
ATOM 7433 N N . TYR C 1 68 ? 15.38738 16.14505 53.48576 1.000 9.21771 69 TYR B N 1
ATOM 7434 C CA . TYR C 1 68 ? 15.02470 15.52750 52.22358 1.000 8.98055 69 TYR B CA 1
ATOM 7435 C C . TYR C 1 68 ? 16.01944 15.84805 51.12188 1.000 9.47086 69 TYR B C 1
ATOM 7436 O O . TYR C 1 68 ? 16.37983 14.96244 50.34327 1.000 9.56254 69 TYR B O 1
ATOM 7454 N N . TYR C 1 69 ? 16.43770 17.10672 51.00096 1.000 9.87171 70 TYR B N 1
ATOM 7455 C CA . TYR C 1 69 ? 17.35272 17.42054 49.90183 1.000 10.45720 70 TYR B CA 1
ATOM 7456 C C . TYR C 1 69 ? 18.71305 16.77444 50.11166 1.000 10.40650 70 TYR B C 1
ATOM 7457 O O . TYR C 1 69 ? 19.40422 16.48397 49.13298 1.000 11.16161 70 TYR B O 1
ATOM 7475 N N . ASP C 1 70 ? 19.10232 16.49880 51.35673 1.000 9.90872 71 ASP B N 1
ATOM 7476 C CA . ASP C 1 70 ? 20.30958 15.69063 51.57723 1.000 10.03423 71 ASP B CA 1
ATOM 7477 C C . ASP C 1 70 ? 20.08548 14.22759 51.24528 1.000 9.97128 71 ASP B C 1
ATOM 7478 O O . ASP C 1 70 ? 21.01801 13.56433 50.76896 1.000 10.29765 71 ASP B O 1
ATOM 7487 N N . LEU C 1 71 ? 18.88244 13.68197 51.48648 1.000 9.59659 72 LEU B N 1
ATOM 7488 C CA . LEU C 1 71 ? 18.59871 12.32384 51.03337 1.000 9.55475 72 LEU B CA 1
ATOM 7489 C C . LEU C 1 71 ? 18.72764 12.20721 49.51950 1.000 8.98491 72 LEU B C 1
ATOM 7490 O O . LEU C 1 71 ? 19.31770 11.24172 49.00823 1.000 10.13701 72 LEU B O 1
ATOM 7506 N N . LEU C 1 72 ? 18.20615 13.18568 48.78286 1.000 9.70866 73 LEU B N 1
ATOM 7507 C CA . LEU C 1 72 ? 18.33041 13.14921 47.33278 1.000 10.35573 73 LEU B CA 1
ATOM 7508 C C . LEU C 1 72 ? 19.79942 13.17438 46.91505 1.000 9.74014 73 LEU B C 1
ATOM 7509 O O . LEU C 1 72 ? 20.19567 12.45980 45.99717 1.000 11.12643 73 LEU B O 1
ATOM 7525 N N . ARG C 1 73 ? 20.60813 14.00401 47.57227 1.000 10.52191 74 ARG B N 1
ATOM 7526 C CA . ARG C 1 73 ? 22.03693 14.05865 47.25522 1.000 10.94333 74 ARG B CA 1
ATOM 7527 C C . ARG C 1 73 ? 22.73850 12.75438 47.61544 1.000 10.88959 74 ARG B C 1
ATOM 7528 O O . ARG C 1 73 ? 23.63478 12.31674 46.89403 1.000 12.02028 74 ARG B O 1
ATOM 7549 N N . LEU C 1 74 ? 22.36656 12.13803 48.73241 1.000 10.44240 75 LEU B N 1
ATOM 7550 C CA A LEU C 1 74 ? 22.90272 10.83833 49.11765 0.659 10.74336 75 LEU B CA 1
ATOM 7551 C CA B LEU C 1 74 ? 22.92319 10.84469 49.09918 0.341 11.13546 75 LEU B CA 1
ATOM 7552 C C . LEU C 1 74 ? 22.65309 9.80364 48.02489 1.000 10.66489 75 LEU B C 1
ATOM 7553 O O . LEU C 1 74 ? 23.55485 9.04083 47.65504 1.000 10.82119 75 LEU B O 1
ATOM 7584 N N . PHE C 1 75 ? 21.42661 9.74669 47.50044 1.000 9.81115 76 PHE B N 1
ATOM 7585 C CA . PHE C 1 75 ? 21.13518 8.79788 46.43197 1.000 10.51740 76 PHE B CA 1
ATOM 7586 C C . PHE C 1 75 ? 21.88766 9.15792 45.15443 1.000 11.20172 76 PHE B C 1
ATOM 7587 O O . PHE C 1 75 ? 22.34208 8.26897 44.43244 1.000 11.82027 76 PHE B O 1
ATOM 7604 N N . GLU C 1 76 ? 22.00622 10.44448 44.83189 1.000 11.60233 77 GLU B N 1
ATOM 7605 C CA . GLU C 1 76 ? 22.76902 10.80929 43.64766 1.000 12.73451 77 GLU B CA 1
ATOM 7606 C C . GLU C 1 76 ? 24.20472 10.32861 43.78410 1.000 13.51282 77 GLU B C 1
ATOM 7607 O O . GLU C 1 76 ? 24.80593 9.81401 42.82584 1.000 15.47022 77 GLU B O 1
ATOM 7619 N N . TYR C 1 77 ? 24.75770 10.47778 44.98124 1.000 12.86115 78 TYR B N 1
ATOM 7620 C CA . TYR C 1 77 ? 26.14234 10.12106 45.25152 1.000 13.69291 78 TYR B CA 1
ATOM 7621 C C . TYR C 1 77 ? 26.33479 8.61492 45.28596 1.000 13.67139 78 TYR B C 1
ATOM 7622 O O . TYR C 1 77 ? 27.31357 8.09644 44.74182 1.000 15.94408 78 TYR B O 1
ATOM 7640 N N . GLY C 1 78 ? 25.42911 7.89093 45.95503 1.000 12.64059 79 GLY B N 1
ATOM 7641 C CA . GLY C 1 78 ? 25.54743 6.45231 46.11346 1.000 13.17097 79 GLY B CA 1
ATOM 7642 C C . GLY C 1 78 ? 24.99423 5.64061 44.97432 1.000 13.22348 79 GLY B C 1
ATOM 7643 O O . GLY C 1 78 ? 25.34444 4.45528 44.84331 1.000 14.08352 79 GLY B O 1
ATOM 7647 N N . GLY C 1 79 ? 24.13827 6.24530 44.16254 1.000 12.76710 80 GLY B N 1
ATOM 7648 C CA . GLY C 1 79 ? 23.42525 5.60057 43.08705 1.000 13.04045 80 GLY B CA 1
ATOM 7649 C C . GLY C 1 79 ? 21.95594 5.47492 43.44674 1.000 12.90897 80 GLY B C 1
ATOM 7650 O O . GLY C 1 79 ? 21.62558 4.91335 44.48731 1.000 13.39327 80 GLY B O 1
ATOM 7654 N N . PHE C 1 80 ? 21.06750 5.97554 42.59318 1.000 12.94011 81 PHE B N 1
ATOM 7655 C CA . PHE C 1 80 ? 19.65579 5.86678 42.88672 1.000 13.11087 81 PHE B CA 1
ATOM 7656 C C . PHE C 1 80 ? 19.23200 4.40827 42.76743 1.000 13.05012 81 PHE B C 1
ATOM 7657 O O . PHE C 1 80 ? 19.60758 3.73917 41.80631 1.000 14.87197 81 PHE B O 1
ATOM 7674 N N . PRO C 1 81 ? 18.40268 3.91044 43.68008 1.000 12.40420 82 PRO B N 1
ATOM 7675 C CA . PRO C 1 81 ? 17.84046 2.58109 43.50329 1.000 13.26543 82 PRO B CA 1
ATOM 7676 C C . PRO C 1 81 ? 17.25303 2.45274 42.11252 1.000 13.60952 82 PRO B C 1
ATOM 7677 O O . PRO C 1 81 ? 16.60370 3.38335 41.62882 1.000 15.06193 82 PRO B O 1
ATOM 7688 N N . PRO C 1 82 ? 17.44159 1.30464 41.44137 1.000 16.52562 83 PRO B N 1
ATOM 7689 C CA . PRO C 1 82 ? 18.04259 0.06360 41.92530 1.000 18.55231 83 PRO B CA 1
ATOM 7690 C C . PRO C 1 82 ? 19.52750 -0.08672 41.56793 1.000 18.00577 83 PRO B C 1
ATOM 7691 O O . PRO C 1 82 ? 20.04914 -1.19573 41.60410 1.000 19.17497 83 PRO B O 1
ATOM 7702 N N . GLU C 1 83 ? 20.20482 1.01711 41.24919 1.000 16.18069 84 GLU B N 1
ATOM 7703 C CA . GLU C 1 83 ? 21.61935 0.92766 40.89969 1.000 16.86065 84 GLU B CA 1
ATOM 7704 C C . GLU C 1 83 ? 22.45236 0.44564 42.07413 1.000 14.89436 84 GLU B C 1
ATOM 7705 O O . GLU C 1 83 ? 23.49948 -0.18900 41.88405 1.000 17.89020 84 GLU B O 1
ATOM 7717 N N . SER C 1 84 ? 22.05732 0.80875 43.27487 1.000 14.47382 85 SER B N 1
ATOM 7718 C CA . SER C 1 84 ? 22.68169 0.37687 44.50343 1.000 13.26143 85 SER B CA 1
ATOM 7719 C C . SER C 1 84 ? 21.61689 -0.16793 45.43192 1.000 11.78408 85 SER B C 1
ATOM 7720 O O . SER C 1 84 ? 20.44856 0.20718 45.32417 1.000 12.78172 85 SER B O 1
ATOM 7728 N N . ASN C 1 85 ? 22.01928 -1.05549 46.33068 1.000 11.71815 86 ASN B N 1
ATOM 7729 C CA . ASN C 1 85 ? 21.16354 -1.63596 47.35382 1.000 10.51706 86 ASN B CA 1
ATOM 7730 C C . ASN C 1 85 ? 21.41093 -0.88856 48.64549 1.000 9.63528 86 ASN B C 1
ATOM 7731 O O . ASN C 1 85 ? 22.55294 -0.51181 48.90981 1.000 10.86282 86 ASN B O 1
ATOM 7742 N N . TYR C 1 86 ? 20.36749 -0.65177 49.43807 1.000 8.78867 87 TYR B N 1
ATOM 7743 C CA . TYR C 1 86 ? 20.47728 0.17468 50.62423 1.000 8.72410 87 TYR B CA 1
ATOM 7744 C C . TYR C 1 86 ? 19.90845 -0.47911 51.86420 1.000 8.31931 87 TYR B C 1
ATOM 7745 O O . TYR C 1 86 ? 18.88315 -1.17433 51.81013 1.000 8.71659 87 TYR B O 1
ATOM 7763 N N . LEU C 1 87 ? 20.54466 -0.17486 52.98903 1.000 7.42559 88 LEU B N 1
ATOM 7764 C CA . LEU C 1 87 ? 20.01300 -0.41520 54.32230 1.000 7.57847 88 LEU B CA 1
ATOM 7765 C C . LEU C 1 87 ? 20.12081 0.89853 55.09526 1.000 7.08463 88 LEU B C 1
ATOM 7766 O O . LEU C 1 87 ? 21.22318 1.44215 55.25036 1.000 8.55874 88 LEU B O 1
ATOM 7782 N N . PHE C 1 88 ? 18.98729 1.40752 55.58348 1.000 7.01437 89 PHE B N 1
ATOM 7783 C CA . PHE C 1 88 ? 18.95753 2.57029 56.44898 1.000 6.52207 89 PHE B CA 1
ATOM 7784 C C . PHE C 1 88 ? 18.71633 2.11216 57.88052 1.000 7.08518 89 PHE B C 1
ATOM 7785 O O . PHE C 1 88 ? 17.98389 1.14908 58.12839 1.000 7.80235 89 PHE B O 1
ATOM 7802 N N . LEU C 1 89 ? 19.29933 2.84149 58.83366 1.000 6.83927 90 LEU B N 1
ATOM 7803 C CA . LEU C 1 89 ? 19.33072 2.44451 60.22780 1.000 7.16051 90 LEU B CA 1
ATOM 7804 C C . LEU C 1 89 ? 18.32320 3.18787 61.11953 1.000 6.92239 90 LEU B C 1
ATOM 7805 O O . LEU C 1 89 ? 18.37968 3.03915 62.34204 1.000 8.72367 90 LEU B O 1
ATOM 7821 N N . GLY C 1 90 ? 17.37620 3.92165 60.54904 1.000 7.34133 91 GLY B N 1
ATOM 7822 C CA . GLY C 1 90 ? 16.32472 4.56995 61.31167 1.000 7.55980 91 GLY B CA 1
ATOM 7823 C C . GLY C 1 90 ? 16.48299 6.08151 61.40376 1.000 7.35080 91 GLY B C 1
ATOM 7824 O O . GLY C 1 90 ? 17.38471 6.69647 60.83546 1.000 7.93902 91 GLY B O 1
ATOM 7828 N N . ASP C 1 91 ? 15.58713 6.69324 62.17768 1.000 7.44659 92 ASP B N 1
ATOM 7829 C CA . ASP C 1 91 ? 15.55978 8.14364 62.38612 1.000 7.06562 92 ASP B CA 1
ATOM 7830 C C . ASP C 1 91 ? 15.40459 8.88459 61.05794 1.000 7.55733 92 ASP B C 1
ATOM 7831 O O . ASP C 1 91 ? 16.20410 9.73132 60.65639 1.000 8.20070 92 ASP B O 1
ATOM 7840 N N . TYR C 1 92 ? 14.28983 8.56244 60.40177 1.000 7.44376 93 TYR B N 1
ATOM 7841 C CA . TYR C 1 92 ? 13.89264 9.16833 59.14540 1.000 7.60522 93 TYR B CA 1
ATOM 7842 C C . TYR C 1 92 ? 13.19358 10.48964 59.34540 1.000 7.28833 93 TYR B C 1
ATOM 7843 O O . TYR C 1 92 ? 13.25786 11.37039 58.47729 1.000 8.79231 93 TYR B O 1
ATOM 7861 N N . VAL C 1 93 ? 12.46243 10.60529 60.45874 1.000 7.91472 94 VAL B N 1
ATOM 7862 C CA . VAL C 1 93 ? 11.56620 11.70647 60.71811 1.000 8.43985 94 VAL B CA 1
ATOM 7863 C C . VAL C 1 93 ? 12.05144 12.44086 61.95595 1.000 8.35022 94 VAL B C 1
ATOM 7864 O O . VAL C 1 93 ? 12.95999 11.96973 62.66794 1.000 8.96779 94 VAL B O 1
ATOM 7877 N N . ASP C 1 94 ? 11.39772 13.56311 62.23830 1.000 9.02224 95 ASP B N 1
ATOM 7878 C CA . ASP C 1 94 ? 11.64654 14.45594 63.35039 1.000 9.07347 95 ASP B CA 1
ATOM 7879 C C . ASP C 1 94 ? 12.88985 15.30588 63.14242 1.000 9.64477 95 ASP B C 1
ATOM 7880 O O . ASP C 1 94 ? 13.82565 14.91552 62.42344 1.000 9.73521 95 ASP B O 1
ATOM 7889 N N . ARG C 1 95 ? 12.90445 16.47059 63.78352 1.000 9.69089 96 ARG B N 1
ATOM 7890 C CA . ARG C 1 95 ? 14.09925 17.30889 63.89130 1.000 10.87155 96 ARG B CA 1
ATOM 7891 C C . ARG C 1 95 ? 14.65559 17.69274 62.52576 1.000 13.42497 96 ARG B C 1
ATOM 7892 O O . ARG C 1 95 ? 15.88249 17.74842 62.32059 1.000 14.46797 96 ARG B O 1
ATOM 7913 N N . GLY C 1 96 ? 13.79009 17.95086 61.58966 1.000 12.25168 97 GLY B N 1
ATOM 7914 C CA . GLY C 1 96 ? 14.18183 18.40763 60.27685 1.000 11.19102 97 GLY B CA 1
ATOM 7915 C C . GLY C 1 96 ? 13.00160 19.00465 59.55611 1.000 11.15570 97 GLY B C 1
ATOM 7916 O O . GLY C 1 96 ? 11.85690 18.93995 60.01051 1.000 13.17711 97 GLY B O 1
ATOM 7920 N N . LYS C 1 97 ? 13.29326 19.55794 58.38334 1.000 11.50488 98 LYS B N 1
ATOM 7921 C CA . LYS C 1 97 ? 12.31142 20.36019 57.67847 1.000 12.28135 98 LYS B CA 1
ATOM 7922 C C . LYS C 1 97 ? 11.26697 19.55620 56.92316 1.000 11.33845 98 LYS B C 1
ATOM 7923 O O . LYS C 1 97 ? 10.13915 20.03772 56.77880 1.000 13.70158 98 LYS B O 1
ATOM 7942 N N . GLN C 1 98 ? 11.61551 18.40155 56.36703 1.000 9.91107 99 GLN B N 1
ATOM 7943 C CA . GLN C 1 98 ? 10.76551 17.69758 55.42106 1.000 9.19381 99 GLN B CA 1
ATOM 7944 C C . GLN C 1 98 ? 10.76362 16.20827 55.73834 1.000 8.97352 99 GLN B C 1
ATOM 7945 O O . GLN C 1 98 ? 11.13555 15.36216 54.91617 1.000 9.11105 99 GLN B O 1
ATOM 7959 N N . SER C 1 99 ? 10.28921 15.88023 56.93917 1.000 8.75670 100 SER B N 1
ATOM 7960 C CA . SER C 1 99 ? 10.09603 14.48171 57.27752 1.000 8.80527 100 SER B CA 1
ATOM 7961 C C . SER C 1 99 ? 9.16955 13.77389 56.29513 1.000 8.54772 100 SER B C 1
ATOM 7962 O O . SER C 1 99 ? 9.37805 12.60241 55.99590 1.000 9.04647 100 SER B O 1
ATOM 7970 N N . LEU C 1 100 ? 8.10752 14.44951 55.81642 1.000 8.75495 101 LEU B N 1
ATOM 7971 C CA A LEU C 1 100 ? 7.12208 13.76482 54.97991 0.531 8.52173 101 LEU B CA 1
ATOM 7972 C CA B LEU C 1 100 ? 7.12074 13.76804 54.98129 0.469 8.68950 101 LEU B CA 1
ATOM 7973 C C . LEU C 1 100 ? 7.73244 13.29262 53.66413 1.000 8.70998 101 LEU B C 1
ATOM 7974 O O . LEU C 1 100 ? 7.59693 12.12527 53.28942 1.000 8.71560 101 LEU B O 1
ATOM 8005 N N . GLU C 1 101 ? 8.39878 14.19088 52.93295 1.000 8.68954 102 GLU B N 1
ATOM 8006 C CA . GLU C 1 101 ? 8.99729 13.79727 51.67324 1.000 8.30307 102 GLU B CA 1
ATOM 8007 C C . GLU C 1 101 ? 10.03850 12.70359 51.90484 1.000 8.18244 102 GLU B C 1
ATOM 8008 O O . GLU C 1 101 ? 10.16527 11.76614 51.11482 1.000 8.62610 102 GLU B O 1
ATOM 8020 N N . THR C 1 102 ? 10.81174 12.83423 52.98603 1.000 8.08562 103 THR B N 1
ATOM 8021 C CA . THR C 1 102 ? 11.85959 11.87339 53.29935 1.000 7.87582 103 THR B CA 1
ATOM 8022 C C . THR C 1 102 ? 11.27898 10.48398 53.47715 1.000 8.06201 103 THR B C 1
ATOM 8023 O O . THR C 1 102 ? 11.70494 9.53415 52.81804 1.000 8.22031 103 THR B O 1
ATOM 8034 N N . ILE C 1 103 ? 10.31346 10.32898 54.39717 1.000 8.06219 104 ILE B N 1
ATOM 8035 C CA . ILE C 1 103 ? 9.77440 9.00639 54.64769 1.000 8.14730 104 ILE B CA 1
ATOM 8036 C C . ILE C 1 103 ? 9.00778 8.49762 53.43142 1.000 7.71896 104 ILE B C 1
ATOM 8037 O O . ILE C 1 103 ? 9.02830 7.30433 53.13159 1.000 8.49748 104 ILE B O 1
ATOM 8053 N N . CYS C 1 104 ? 8.32024 9.38437 52.70779 1.000 8.11200 105 CYS B N 1
ATOM 8054 C CA . CYS C 1 104 ? 7.58491 8.91134 51.54407 1.000 8.37092 105 CYS B CA 1
ATOM 8055 C C . CYS C 1 104 ? 8.51056 8.33424 50.47122 1.000 7.99152 105 CYS B C 1
ATOM 8056 O O . CYS C 1 104 ? 8.17578 7.31047 49.85442 1.000 8.45069 105 CYS B O 1
ATOM 8064 N N . LEU C 1 105 ? 9.65787 8.97414 50.21268 1.000 7.97327 106 LEU B N 1
ATOM 8065 C CA . LEU C 1 105 ? 10.57449 8.41302 49.22077 1.000 8.47609 106 LEU B CA 1
ATOM 8066 C C . LEU C 1 105 ? 11.13094 7.07655 49.70347 1.000 7.81102 106 LEU B C 1
ATOM 8067 O O . LEU C 1 105 ? 11.24777 6.12695 48.92087 1.000 8.37195 106 LEU B O 1
ATOM 8083 N N . LEU C 1 106 ? 11.48282 6.98246 50.98219 1.000 7.62799 107 LEU B N 1
ATOM 8084 C CA . LEU C 1 106 ? 12.02403 5.73394 51.50629 1.000 7.55196 107 LEU B CA 1
ATOM 8085 C C . LEU C 1 106 ? 10.98883 4.60559 51.42920 1.000 7.69555 107 LEU B C 1
ATOM 8086 O O . LEU C 1 106 ? 11.31532 3.49386 51.02480 1.000 7.93619 107 LEU B O 1
ATOM 8102 N N . LEU C 1 107 ? 9.72802 4.88009 51.80134 1.000 7.98215 108 LEU B N 1
ATOM 8103 C CA . LEU C 1 107 ? 8.69032 3.86271 51.71563 1.000 8.24418 108 LEU B CA 1
ATOM 8104 C C . LEU C 1 107 ? 8.42618 3.48611 50.27263 1.000 7.81226 108 LEU B C 1
ATOM 8105 O O . LEU C 1 107 ? 8.19432 2.31801 49.95638 1.000 8.66931 108 LEU B O 1
ATOM 8121 N N . ALA C 1 108 ? 8.41805 4.48183 49.38797 1.000 8.38079 109 ALA B N 1
ATOM 8122 C CA . ALA C 1 108 ? 8.20412 4.19385 47.97364 1.000 8.86590 109 ALA B CA 1
ATOM 8123 C C . ALA C 1 108 ? 9.27196 3.25566 47.43711 1.000 8.79702 109 ALA B C 1
ATOM 8124 O O . ALA C 1 108 ? 8.96551 2.31148 46.69858 1.000 9.28909 109 ALA B O 1
ATOM 8131 N N . TYR C 1 109 ? 10.54392 3.50996 47.77583 1.000 8.35329 110 TYR B N 1
ATOM 8132 C CA . TYR C 1 109 ? 11.60649 2.61406 47.32128 1.000 9.02933 110 TYR B CA 1
ATOM 8133 C C . TYR C 1 109 ? 11.52183 1.23080 47.95175 1.000 8.79490 110 TYR B C 1
ATOM 8134 O O . TYR C 1 109 ? 11.87704 0.24282 47.30446 1.000 9.19989 110 TYR B O 1
ATOM 8152 N N . LYS C 1 110 ? 11.07299 1.14230 49.19661 1.000 8.44749 111 LYS B N 1
ATOM 8153 C CA . LYS C 1 110 ? 10.85950 -0.16908 49.78750 1.000 8.56888 111 LYS B CA 1
ATOM 8154 C C . LYS C 1 110 ? 9.85403 -0.96589 48.98082 1.000 8.91064 111 LYS B C 1
ATOM 8155 O O . LYS C 1 110 ? 10.02182 -2.16586 48.76692 1.000 10.01714 111 LYS B O 1
ATOM 8174 N N . ILE C 1 111 ? 8.76090 -0.31705 48.56878 1.000 8.89101 112 ILE B N 1
ATOM 8175 C CA . ILE C 1 111 ? 7.72704 -1.01068 47.79921 1.000 9.46568 112 ILE B CA 1
ATOM 8176 C C . ILE C 1 111 ? 8.23291 -1.35701 46.40671 1.000 9.97599 112 ILE B C 1
ATOM 8177 O O . ILE C 1 111 ? 7.91880 -2.41433 45.85418 1.000 11.46726 112 ILE B O 1
ATOM 8193 N N . LYS C 1 112 ? 8.99396 -0.46052 45.79407 1.000 10.11037 113 LYS B N 1
ATOM 8194 C CA . LYS C 1 112 ? 9.48833 -0.68661 44.44161 1.000 11.71640 113 LYS B CA 1
ATOM 8195 C C . LYS C 1 112 ? 10.52423 -1.79551 44.39085 1.000 11.29438 113 LYS B C 1
ATOM 8196 O O . LYS C 1 112 ? 10.54553 -2.59040 43.44514 1.000 12.35046 113 LYS B O 1
ATOM 8215 N N . TYR C 1 113 ? 11.42308 -1.83454 45.37429 1.000 10.53795 114 TYR B N 1
ATOM 8216 C CA . TYR C 1 113 ? 12.60870 -2.69089 45.35334 1.000 10.05382 114 TYR B CA 1
ATOM 8217 C C . TYR C 1 113 ? 12.71747 -3.44045 46.66952 1.000 9.79986 114 TYR B C 1
ATOM 8218 O O . TYR C 1 113 ? 13.72107 -3.32718 47.39485 1.000 10.37442 114 TYR B O 1
ATOM 8236 N N . PRO C 1 114 ? 11.71707 -4.26533 46.99494 1.000 10.50403 115 PRO B N 1
ATOM 8237 C CA . PRO C 1 114 ? 11.62919 -4.80390 48.35437 1.000 10.15730 115 PRO B CA 1
ATOM 8238 C C . PRO C 1 114 ? 12.72931 -5.75788 48.74968 1.000 10.35140 115 PRO B C 1
ATOM 8239 O O . PRO C 1 114 ? 12.91970 -5.96710 49.95704 1.000 11.25283 115 PRO B O 1
ATOM 8250 N N . GLU C 1 115 ? 13.42108 -6.36036 47.78367 1.000 10.80039 116 GLU B N 1
ATOM 8251 C CA . GLU C 1 115 ? 14.50227 -7.28819 48.08900 1.000 12.51945 116 GLU B CA 1
ATOM 8252 C C . GLU C 1 115 ? 15.86734 -6.63242 48.06407 1.000 12.25690 116 GLU B C 1
ATOM 8253 O O . GLU C 1 115 ? 16.86733 -7.29566 48.34417 1.000 15.38211 116 GLU B O 1
ATOM 8265 N N . ASN C 1 116 ? 15.92892 -5.33866 47.76009 1.000 11.37498 117 ASN B N 1
ATOM 8266 C CA . ASN C 1 116 ? 17.18351 -4.62381 47.61042 1.000 12.22567 117 ASN B CA 1
ATOM 8267 C C . ASN C 1 116 ? 17.18637 -3.28868 48.32589 1.000 10.61980 117 ASN B C 1
ATOM 8268 O O . ASN C 1 116 ? 18.08492 -2.46288 48.08987 1.000 11.13326 117 ASN B O 1
ATOM 8279 N N . PHE C 1 117 ? 16.22936 -3.06066 49.20817 1.000 8.99878 118 PHE B N 1
ATOM 8280 C CA . PHE C 1 117 ? 16.09686 -1.76973 49.86882 1.000 8.36776 118 PHE B CA 1
ATOM 8281 C C . PHE C 1 117 ? 15.47496 -2.05789 51.22003 1.000 7.85175 118 PHE B C 1
ATOM 8282 O O . PHE C 1 117 ? 14.41504 -2.70358 51.26385 1.000 8.82155 118 PHE B O 1
ATOM 8299 N N . PHE C 1 118 ? 16.12082 -1.63229 52.29566 1.000 7.34078 119 PHE B N 1
ATOM 8300 C CA . PHE C 1 118 ? 15.72710 -2.00714 53.63699 1.000 7.37521 119 PHE B CA 1
ATOM 8301 C C . PHE C 1 118 ? 15.80216 -0.81371 54.57221 1.000 7.35656 119 PHE B C 1
ATOM 8302 O O . PHE C 1 118 ? 16.72143 0.00719 54.48582 1.000 7.53335 119 PHE B O 1
ATOM 8319 N N . LEU C 1 119 ? 14.82945 -0.76638 55.4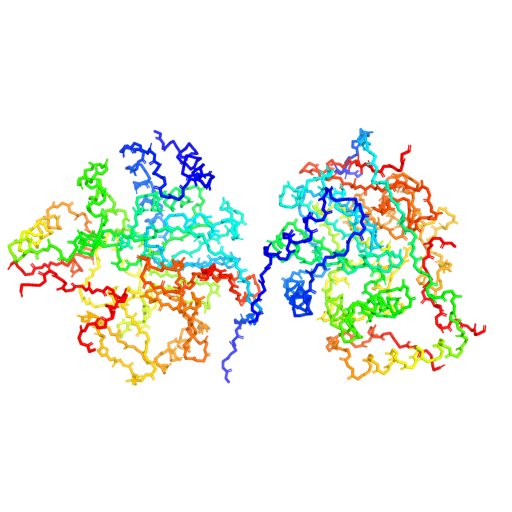8527 1.000 7.52292 120 LEU B N 1
ATOM 8320 C CA . LEU C 1 119 ? 14.67924 0.26446 56.48712 1.000 6.74109 120 LEU B CA 1
ATOM 8321 C C . LEU C 1 119 ? 14.52952 -0.37060 57.85202 1.000 6.83701 120 LEU B C 1
ATOM 8322 O O . LEU C 1 119 ? 13.61584 -1.17136 58.05601 1.000 8.75122 120 LEU B O 1
ATOM 8338 N N . LEU C 1 120 ? 15.40340 -0.00694 58.79979 1.000 6.74324 121 LEU B N 1
ATOM 8339 C CA . LEU C 1 120 ? 15.24325 -0.38447 60.19102 1.000 6.69741 121 LEU B CA 1
ATOM 8340 C C . LEU C 1 120 ? 14.47993 0.69200 60.96720 1.000 6.84170 121 LEU B C 1
ATOM 8341 O O . LEU C 1 120 ? 14.39944 1.85743 60.56527 1.000 7.95358 121 LEU B O 1
ATOM 8357 N N . ARG C 1 121 ? 13.99051 0.29514 62.12539 1.000 7.02197 122 ARG B N 1
ATOM 8358 C CA . ARG C 1 121 ? 13.32325 1.19789 63.03766 1.000 7.17223 122 ARG B CA 1
ATOM 8359 C C . ARG C 1 121 ? 14.32068 1.95579 63.90073 1.000 7.79747 122 ARG B C 1
ATOM 8360 O O . ARG C 1 121 ? 15.14778 1.34475 64.56176 1.000 9.11317 122 ARG B O 1
ATOM 8381 N N . GLY C 1 122 ? 14.22808 3.27703 63.91797 1.000 7.64750 123 GLY B N 1
ATOM 8382 C CA . GLY C 1 122 ? 14.94512 4.07904 64.87377 1.000 7.55495 123 GLY B CA 1
ATOM 8383 C C . GLY C 1 122 ? 14.03970 4.46213 66.03851 1.000 7.12895 123 GLY B C 1
ATOM 8384 O O . GLY C 1 122 ? 12.82808 4.24499 66.02288 1.000 7.42055 123 GLY B O 1
ATOM 8388 N N . ASN C 1 123 ? 14.62728 5.10957 67.04265 1.000 7.37093 124 ASN B N 1
ATOM 8389 C CA . ASN C 1 123 ? 13.83501 5.53854 68.18005 1.000 7.94041 124 ASN B CA 1
ATOM 8390 C C . ASN C 1 123 ? 12.85261 6.63450 67.81359 1.000 8.14997 124 ASN B C 1
ATOM 8391 O O . ASN C 1 123 ? 11.85928 6.82463 68.54250 1.000 9.32288 124 ASN B O 1
ATOM 8402 N N . HIS C 1 124 ? 13.05886 7.37128 66.71726 1.000 7.70801 125 HIS B N 1
ATOM 8403 C CA . HIS C 1 124 ? 12.07160 8.34152 66.27360 1.000 8.01661 125 HIS B CA 1
ATOM 8404 C C . HIS C 1 124 ? 10.91356 7.72826 65.50222 1.000 8.24713 125 HIS B C 1
ATOM 8405 O O . HIS C 1 124 ? 9.93885 8.44002 65.24047 1.000 9.68260 125 HIS B O 1
ATOM 8420 N N . GLU C 1 125 ? 10.96783 6.45281 65.14928 1.000 8.05893 126 GLU B N 1
ATOM 8421 C CA . GLU C 1 125 ? 9.84921 5.77883 64.51411 1.000 7.92306 126 GLU B CA 1
ATOM 8422 C C . GLU C 1 125 ? 8.94549 5.14098 65.57436 1.000 8.28325 126 GLU B C 1
ATOM 8423 O O . GLU C 1 125 ? 8.57272 3.97720 65.51094 1.000 9.17112 126 GLU B O 1
ATOM 8435 N N A CYS C 1 126 ? 8.54564 5.93824 66.55360 0.673 10.04208 127 CYS B N 1
ATOM 8436 N N B CYS C 1 126 ? 8.52095 5.98123 66.52592 0.327 9.57543 127 CYS B N 1
ATOM 8437 C CA A CYS C 1 126 ? 7.53233 5.52515 67.49680 0.673 11.45190 127 CYS B CA 1
ATOM 8438 C CA B CYS C 1 126 ? 7.74510 5.59034 67.69914 0.327 10.64784 127 CYS B CA 1
ATOM 8439 C C A CYS C 1 126 ? 6.76882 6.75201 67.94657 0.673 10.94204 127 CYS B C 1
ATOM 8440 C C B CYS C 1 126 ? 6.83481 6.76871 68.07516 0.327 10.72799 127 CYS B C 1
ATOM 8441 O O A CYS C 1 126 ? 7.25438 7.88811 67.91434 0.673 11.97679 127 CYS B O 1
ATOM 8442 O O B CYS C 1 126 ? 7.27394 7.92255 68.06807 0.327 11.15716 127 CYS B O 1
ATOM 8457 N N . ALA C 1 127 ? 5.56179 6.48254 68.40529 1.000 9.91521 128 ALA B N 1
ATOM 8458 C CA . ALA C 1 127 ? 4.59227 7.54368 68.63822 1.000 10.22207 128 ALA B CA 1
ATOM 8459 C C . ALA C 1 127 ? 5.01844 8.49345 69.73624 1.000 10.00774 128 ALA B C 1
ATOM 8460 O O . ALA C 1 127 ? 4.82996 9.70176 69.60560 1.000 11.34662 128 ALA B O 1
ATOM 8468 N N . SER C 1 128 ? 5.53305 7.97837 70.85007 1.000 9.65494 129 SER B N 1
ATOM 8469 C CA . SER C 1 128 ? 5.83473 8.87117 71.95810 1.000 10.74906 129 SER B CA 1
ATOM 8470 C C . SER C 1 128 ? 6.93846 9.86869 71.62591 1.000 11.53136 129 SER B C 1
ATOM 8471 O O . SER C 1 128 ? 6.94329 10.97957 72.16347 1.000 16.23653 129 SER B O 1
ATOM 8479 N N . ILE C 1 129 ? 7.88720 9.48905 70.76800 1.000 9.17911 130 ILE B N 1
ATOM 8480 C CA . ILE C 1 129 ? 8.98590 10.37226 70.40315 1.000 8.74267 130 ILE B CA 1
ATOM 8481 C C . ILE C 1 129 ? 8.57624 11.31510 69.28529 1.000 8.94546 130 ILE B C 1
ATOM 8482 O O . ILE C 1 129 ? 8.75923 12.53827 69.39032 1.000 10.03077 130 ILE B O 1
ATOM 8498 N N . ASN C 1 130 ? 8.01075 10.78530 68.20740 1.000 8.79162 131 ASN B N 1
ATOM 8499 C CA . ASN C 1 130 ? 7.70358 11.63570 67.06214 1.000 9.14361 131 ASN B CA 1
ATOM 8500 C C . ASN C 1 130 ? 6.42269 12.45700 67.26230 1.000 9.72104 131 ASN B C 1
ATOM 8501 O O . ASN C 1 130 ? 6.15911 13.37649 66.47862 1.000 10.97073 131 ASN B O 1
ATOM 8512 N N . ARG C 1 131 ? 5.70018 12.22317 68.35800 1.000 9.90604 132 ARG B N 1
ATOM 8513 C CA . ARG C 1 131 ? 4.64766 13.15238 68.77450 1.000 10.06737 132 ARG B CA 1
ATOM 8514 C C . ARG C 1 131 ? 5.23728 14.51116 69.10836 1.000 10.47807 132 ARG B C 1
ATOM 8515 O O . ARG C 1 131 ? 4.59464 15.53594 68.84922 1.000 11.72399 132 ARG B O 1
ATOM 8536 N N . ILE C 1 132 ? 6.42127 14.53353 69.72232 1.000 10.44572 133 ILE B N 1
ATOM 8537 C CA . ILE C 1 132 ? 6.97506 15.76512 70.25866 1.000 11.81771 133 ILE B CA 1
ATOM 8538 C C . ILE C 1 132 ? 8.20032 16.29085 69.52528 1.000 10.76806 133 ILE B C 1
ATOM 8539 O O . ILE C 1 132 ? 8.49478 17.48592 69.67394 1.000 12.49952 133 ILE B O 1
ATOM 8555 N N . TYR C 1 133 ? 8.92233 15.46247 68.76265 1.000 10.09017 134 TYR B N 1
ATOM 8556 C CA . TYR C 1 133 ? 10.15130 15.91514 68.12414 1.000 9.69079 134 TYR B CA 1
ATOM 8557 C C . TYR C 1 133 ? 9.94235 16.39586 66.69068 1.000 10.07839 134 TYR B C 1
ATOM 8558 O O . TYR C 1 133 ? 10.92754 16.65409 65.99437 1.000 11.42809 134 TYR B O 1
ATOM 8576 N N . GLY C 1 134 ? 8.68703 16.57615 66.24790 1.000 9.85519 135 GLY B N 1
ATOM 8577 C CA . GLY C 1 134 ? 8.40225 17.33521 65.05597 1.000 10.43741 135 GLY B CA 1
ATOM 8578 C C . GLY C 1 134 ? 7.46435 16.69038 64.05812 1.000 10.42657 135 GLY B C 1
ATOM 8579 O O . GLY C 1 134 ? 6.78132 17.40967 63.31688 1.000 11.20596 135 GLY B O 1
ATOM 8583 N N . PHE C 1 135 ? 7.44429 15.36027 63.98282 1.000 10.21335 136 PHE B N 1
ATOM 8584 C CA . PHE C 1 135 ? 6.73175 14.72580 62.88011 1.000 9.80165 136 PHE B CA 1
ATOM 8585 C C . PHE C 1 135 ? 5.21700 14.87743 63.00546 1.000 10.32587 136 PHE B C 1
ATOM 8586 O O . PHE C 1 135 ? 4.53812 15.10580 62.00455 1.000 10.91767 136 PHE B O 1
ATOM 8603 N N . TYR C 1 136 ? 4.67164 14.72953 64.20589 1.000 10.56774 137 TYR B N 1
ATOM 8604 C CA . TYR C 1 136 ? 3.24172 14.98190 64.39583 1.000 10.72405 137 TYR B CA 1
ATOM 8605 C C . TYR C 1 136 ? 2.87052 16.37108 63.90720 1.000 12.14883 137 TYR B C 1
ATOM 8606 O O . TYR C 1 136 ? 1.86769 16.56668 63.20264 1.000 12.93978 137 TYR B O 1
ATOM 8624 N N . ASP C 1 137 ? 3.68096 17.36101 64.27195 1.000 11.99366 138 ASP B N 1
ATOM 8625 C CA . ASP C 1 137 ? 3.39039 18.73335 63.85775 1.000 13.72455 138 ASP B CA 1
ATOM 8626 C C . ASP C 1 137 ? 3.44455 18.88737 62.34627 1.000 14.03750 138 ASP B C 1
ATOM 8627 O O . ASP C 1 137 ? 2.59699 19.57863 61.75919 1.000 15.06626 138 ASP B O 1
ATOM 8636 N N . GLU C 1 138 ? 4.42330 18.25266 61.69400 1.000 11.86187 139 GLU B N 1
ATOM 8637 C CA . GLU C 1 138 ? 4.50479 18.32632 60.24240 1.000 12.19370 139 GLU B CA 1
ATOM 8638 C C . GLU C 1 138 ? 3.30535 17.64041 59.58688 1.000 12.05632 139 GLU B C 1
ATOM 8639 O O . GLU C 1 138 ? 2.73437 18.15517 58.61675 1.000 13.46098 139 GLU B O 1
ATOM 8651 N N . CYS C 1 139 ? 2.94135 16.45747 60.08440 1.000 12.39502 140 CYS B N 1
ATOM 8652 C CA . CYS C 1 139 ? 1.78265 15.75185 59.53269 1.000 13.24814 140 CYS B CA 1
ATOM 8653 C C . CYS C 1 139 ? 0.52983 16.59043 59.65498 1.000 14.95712 140 CYS B C 1
ATOM 8654 O O . CYS C 1 139 ? -0.29448 16.66407 58.72808 1.000 15.88350 140 CYS B O 1
ATOM 8662 N N . LYS C 1 140 ? 0.35237 17.19345 60.81306 1.000 14.66092 141 LYS B N 1
ATOM 8663 C CA . LYS C 1 140 ? -0.84557 17.98531 61.04251 1.000 17.28244 141 LYS B CA 1
ATOM 8664 C C . LYS C 1 140 ? -0.91951 19.15533 60.06286 1.000 18.35831 141 LYS B C 1
ATOM 8665 O O . LYS C 1 140 ? -1.99552 19.43862 59.51339 1.000 21.59543 141 LYS B O 1
ATOM 8684 N N A ARG C 1 141 ? 0.15262 19.94365 59.98929 0.425 18.27479 142 ARG B N 1
ATOM 8685 N N B ARG C 1 141 ? 0.22961 19.78917 59.73460 0.575 15.99105 142 ARG B N 1
ATOM 8686 C CA A ARG C 1 141 ? 0.08488 21.18747 59.23904 0.425 18.88842 142 ARG B CA 1
ATOM 8687 C CA B ARG C 1 141 ? 0.28912 20.89469 58.75599 0.575 14.74808 142 ARG B CA 1
ATOM 8688 C C A ARG C 1 141 ? 0.11486 20.90233 57.75763 0.425 18.37534 142 ARG B C 1
ATOM 8689 C C B ARG C 1 141 ? -0.01885 20.42138 57.32569 0.575 11.32119 142 ARG B C 1
ATOM 8690 O O A ARG C 1 141 ? -0.59207 21.55598 56.97982 0.425 18.75315 142 ARG B O 1
ATOM 8691 O O B ARG C 1 141 ? -0.74736 21.08697 56.57417 0.575 12.40158 142 ARG B O 1
ATOM 8732 N N A ARG C 1 142 ? 0.91192 19.92135 57.34888 0.425 17.55502 143 ARG B N 1
ATOM 8733 N N B ARG C 1 142 ? 0.52659 19.28995 56.91983 0.575 8.83240 143 ARG B N 1
ATOM 8734 C CA A ARG C 1 142 ? 0.82551 19.46095 55.97384 0.425 18.13043 143 ARG B CA 1
ATOM 8735 C CA B ARG C 1 142 ? 0.34050 18.82982 55.54679 0.575 8.98487 143 ARG B CA 1
ATOM 8736 C C A ARG C 1 142 ? -0.55016 18.85858 55.72728 0.425 14.56100 143 ARG B C 1
ATOM 8737 C C B ARG C 1 142 ? -1.05558 18.23894 55.32275 0.575 9.46311 143 ARG B C 1
ATOM 8738 O O A ARG C 1 142 ? -1.18194 19.14486 54.70567 0.425 15.75276 143 ARG B O 1
ATOM 8739 O O B ARG C 1 142 ? -1.64130 18.45434 54.25885 0.575 11.32235 143 ARG B O 1
ATOM 8780 N N A TYR C 1 143 ? -1.04762 18.06113 56.68157 0.425 12.08122 144 TYR B N 1
ATOM 8781 N N B TYR C 1 143 ? -1.60512 17.51548 56.30305 0.575 8.49774 144 TYR B N 1
ATOM 8782 C CA A TYR C 1 143 ? -2.26156 17.27005 56.49355 0.425 11.61461 144 TYR B CA 1
ATOM 8783 C CA B TYR C 1 143 ? -2.94859 16.95611 56.18977 0.575 9.90059 144 TYR B CA 1
ATOM 8784 C C A TYR C 1 143 ? -3.13871 17.29825 57.74429 0.425 12.39167 144 TYR B C 1
ATOM 8785 C C B TYR C 1 143 ? -3.67452 17.05636 57.52336 0.575 10.11831 144 TYR B C 1
ATOM 8786 O O A TYR C 1 143 ? -3.83518 18.28839 57.97284 0.425 13.21346 144 TYR B O 1
ATOM 8787 O O B TYR C 1 143 ? -4.52708 17.92957 57.68545 0.575 11.59092 144 TYR B O 1
ATOM 8822 N N A ASN C 1 144 ? -3.10916 16.24416 58.56036 0.425 12.15213 145 ASN B N 1
ATOM 8823 N N B ASN C 1 144 ? -3.34717 16.18505 58.47830 0.575 10.73896 145 ASN B N 1
ATOM 8824 C CA A ASN C 1 144 ? -3.93621 16.16348 59.76030 0.425 12.26092 145 ASN B CA 1
ATOM 8825 C CA B ASN C 1 144 ? -4.07297 16.11687 59.74266 0.575 11.35407 145 ASN B CA 1
ATOM 8826 C C A ASN C 1 144 ? -3.35619 15.08547 60.67000 0.425 11.45606 145 ASN B C 1
ATOM 8827 C C B ASN C 1 144 ? -3.40673 15.08045 60.64817 0.575 11.07503 145 ASN B C 1
ATOM 8828 O O A ASN C 1 144 ? -2.43911 14.34939 60.29248 0.425 11.28254 145 ASN B O 1
ATOM 8829 O O B ASN C 1 144 ? -2.47454 14.37607 60.24927 0.575 11.81296 145 ASN B O 1
ATOM 8850 N N . ILE C 1 145 ? -3.89305 15.00344 61.88894 1.000 11.80217 146 ILE B N 1
ATOM 8851 C CA . ILE C 1 145 ? -3.34774 14.05549 62.84452 1.000 12.38934 146 ILE B CA 1
ATOM 8852 C C . ILE C 1 145 ? -3.65230 12.61882 62.46268 1.000 10.83263 146 ILE B C 1
ATOM 8853 O O . ILE C 1 145 ? -2.89759 11.71470 62.83115 1.000 11.16896 146 ILE B O 1
ATOM 8870 N N . LYS C 1 146 ? -4.75893 12.35933 61.75713 1.000 11.43248 147 LYS B N 1
ATOM 8871 C CA . LYS C 1 146 ? -5.01599 10.98558 61.31379 1.000 11.54950 147 LYS B CA 1
ATOM 8872 C C . LYS C 1 146 ? -3.87704 10.46885 60.45185 1.000 11.06221 147 LYS B C 1
ATOM 8873 O O . LYS C 1 146 ? -3.58390 9.27277 60.46571 1.000 12.33640 147 LYS B O 1
ATOM 8892 N N . LEU C 1 147 ? -3.22376 11.34008 59.68679 1.000 10.81818 148 LEU B N 1
ATOM 8893 C CA . LEU C 1 147 ? -2.10781 10.88384 58.86584 1.000 10.90428 148 LEU B CA 1
ATOM 8894 C C . LEU C 1 147 ? -0.94702 10.42621 59.73717 1.000 9.70915 148 LEU B C 1
ATOM 8895 O O . LEU C 1 147 ? -0.30148 9.42221 59.43502 1.000 10.16354 148 LEU B O 1
ATOM 8911 N N . TRP C 1 148 ? -0.69593 11.14465 60.82287 1.000 9.51735 149 TRP B N 1
ATOM 8912 C CA . TRP C 1 148 ? 0.31364 10.72733 61.78077 1.000 9.56608 149 TRP B CA 1
ATOM 8913 C C . TRP C 1 148 ? -0.00705 9.36174 62.37246 1.000 8.95486 149 TRP B C 1
ATOM 8914 O O . TRP C 1 148 ? 0.88125 8.51792 62.57349 1.000 9.50109 149 TRP B O 1
ATOM 8935 N N . LYS C 1 149 ? -1.28573 9.10476 62.66290 1.000 9.56527 150 LYS B N 1
ATOM 8936 C CA . LYS C 1 149 ? -1.69662 7.79261 63.17038 1.000 10.34317 150 LYS B CA 1
ATOM 8937 C C . LYS C 1 149 ? -1.47531 6.69014 62.13481 1.000 10.03114 150 LYS B C 1
ATOM 8938 O O . LYS C 1 149 ? -1.07100 5.58150 62.48928 1.000 10.83388 150 LYS B O 1
ATOM 8957 N N . THR C 1 150 ? -1.68008 6.97809 60.86291 1.000 10.28308 151 THR B N 1
ATOM 8958 C CA . THR C 1 150 ? -1.39666 5.99851 59.82084 1.000 10.42293 151 THR B CA 1
ATOM 8959 C C . THR C 1 150 ? 0.09951 5.70897 59.74770 1.000 10.26121 151 THR B C 1
ATOM 8960 O O . THR C 1 150 ? 0.50754 4.54877 59.65420 1.000 10.16229 151 THR B O 1
ATOM 8971 N N . PHE C 1 151 ? 0.94383 6.74187 59.83090 1.000 9.17728 152 PHE B N 1
ATOM 8972 C CA . PHE C 1 151 ? 2.37865 6.48943 59.85584 1.000 8.62880 152 PHE B CA 1
ATOM 8973 C C . PHE C 1 151 ? 2.75369 5.62907 61.04208 1.000 8.41425 152 PHE B C 1
ATOM 8974 O O . PHE C 1 151 ? 3.64646 4.78508 60.95105 1.000 8.96086 152 PHE B O 1
ATOM 8991 N N . THR C 1 152 ? 2.13496 5.86432 62.19035 1.000 8.84466 153 THR B N 1
ATOM 8992 C CA . THR C 1 152 ? 2.46271 5.10017 63.38092 1.000 8.95503 153 THR B CA 1
ATOM 8993 C C . THR C 1 152 ? 2.24640 3.61699 63.14776 1.000 9.62712 153 THR B C 1
ATOM 8994 O O . THR C 1 152 ? 3.04495 2.77564 63.59161 1.000 9.91845 153 THR B O 1
ATOM 9005 N N . ASP C 1 153 ? 1.12721 3.26732 62.49451 1.000 9.62636 154 ASP B N 1
ATOM 9006 C CA A ASP C 1 153 ? 0.86454 1.86246 62.21137 0.757 11.18399 154 ASP B CA 1
ATOM 9007 C CA B ASP C 1 153 ? 0.84463 1.86798 62.18804 0.243 10.80815 154 ASP B CA 1
ATOM 9008 C C . ASP C 1 153 ? 1.93960 1.25414 61.32409 1.000 10.99631 154 ASP B C 1
ATOM 9009 O O . ASP C 1 153 ? 2.31061 0.08801 61.49908 1.000 13.35156 154 ASP B O 1
ATOM 9026 N N . CYS C 1 154 ? 2.45299 2.01705 60.35780 1.000 9.53030 155 CYS B N 1
ATOM 9027 C CA . CYS C 1 154 ? 3.53802 1.55770 59.50251 1.000 9.42667 155 CYS B CA 1
ATOM 9028 C C . CYS C 1 154 ? 4.83028 1.37587 60.30460 1.000 8.43006 155 CYS B C 1
ATOM 9029 O O . CYS C 1 154 ? 5.47486 0.31446 60.26805 1.000 9.37979 155 CYS B O 1
ATOM 9037 N N . PHE C 1 155 ? 5.21324 2.40882 61.07465 1.000 8.16845 156 PHE B N 1
ATOM 9038 C CA . PHE C 1 155 ? 6.43040 2.36481 61.86748 1.000 7.93417 156 PHE B CA 1
ATOM 9039 C C . PHE C 1 155 ? 6.43159 1.23045 62.87275 1.000 7.78782 156 PHE B C 1
ATOM 9040 O O . PHE C 1 155 ? 7.47621 0.64552 63.16016 1.000 8.09361 156 PHE B O 1
ATOM 9057 N N . ASN C 1 156 ? 5.25773 0.90466 63.42669 1.000 7.76360 157 ASN B N 1
ATOM 9058 C CA . ASN C 1 156 ? 5.14308 -0.17101 64.39816 1.000 7.97385 157 ASN B CA 1
ATOM 9059 C C . ASN C 1 156 ? 5.47071 -1.52715 63.78329 1.000 7.71675 157 ASN B C 1
ATOM 9060 O O . ASN C 1 156 ? 5.63223 -2.50675 64.53330 1.000 8.30655 157 ASN B O 1
ATOM 9071 N N . CYS C 1 157 ? 5.58295 -1.59401 62.45864 1.000 8.00156 158 CYS B N 1
ATOM 9072 C CA . CYS C 1 157 ? 5.91942 -2.82266 61.76183 1.000 8.04675 158 CYS B CA 1
ATOM 9073 C C . CYS C 1 157 ? 7.32932 -2.85464 61.17199 1.000 7.71313 158 CYS B C 1
ATOM 9074 O O . CYS C 1 157 ? 7.68097 -3.84467 60.51988 1.000 8.28073 158 CYS B O 1
ATOM 9082 N N . LEU C 1 158 ? 8.12693 -1.81842 61.37176 1.000 7.63057 159 LEU B N 1
ATOM 9083 C CA . LEU C 1 158 ? 9.48423 -1.83445 60.82938 1.000 7.62318 159 LEU B CA 1
ATOM 9084 C C . LEU C 1 158 ? 10.30759 -2.94848 61.48144 1.000 7.54770 159 LEU B C 1
ATOM 9085 O O . LEU C 1 158 ? 10.16444 -3.22042 62.66737 1.000 8.04239 159 LEU B O 1
ATOM 9101 N N . PRO C 1 159 ? 11.23613 -3.55713 60.74251 1.000 7.07934 160 PRO B N 1
ATOM 9102 C CA . PRO C 1 159 ? 12.20439 -4.47019 61.38000 1.000 7.21710 160 PRO B CA 1
ATOM 9103 C C . PRO C 1 159 ? 13.14690 -3.68945 62.28065 1.000 7.41226 160 PRO B C 1
ATOM 9104 O O . PRO C 1 159 ? 13.30404 -2.47837 62.15331 1.000 7.75008 160 PRO B O 1
ATOM 9115 N N . ILE C 1 160 ? 13.78526 -4.43687 63.19641 1.000 7.49705 161 ILE B N 1
ATOM 9116 C CA A ILE C 1 160 ? 14.52851 -3.78116 64.25713 0.540 8.56051 161 ILE B CA 1
ATOM 9117 C CA B ILE C 1 160 ? 14.51361 -3.89124 64.33944 0.460 7.84172 161 ILE B CA 1
ATOM 9118 C C . ILE C 1 160 ? 16.03263 -4.01115 64.20309 1.000 8.15362 161 ILE B C 1
ATOM 9119 O O . ILE C 1 160 ? 16.76368 -3.24075 64.84102 1.000 10.24854 161 ILE B O 1
ATOM 9150 N N . ALA C 1 161 ? 16.52403 -4.98743 63.46063 1.000 7.65075 162 ALA B N 1
ATOM 9151 C CA . ALA C 1 161 ? 17.94970 -5.20738 63.32894 1.000 7.74143 162 ALA B CA 1
ATOM 9152 C C . ALA C 1 161 ? 18.18823 -5.95530 62.03816 1.000 7.67134 162 ALA B C 1
ATOM 9153 O O . ALA C 1 161 ? 17.25591 -6.52420 61.44727 1.000 8.22685 162 ALA B O 1
ATOM 9160 N N . ALA C 1 162 ? 19.45103 -5.99113 61.61418 1.000 7.91735 163 ALA B N 1
ATOM 9161 C CA . ALA C 1 162 ? 19.84000 -6.74721 60.43925 1.000 8.58873 163 ALA B CA 1
ATOM 9162 C C . ALA C 1 162 ? 21.20908 -7.35519 60.69043 1.000 8.78931 163 ALA B C 1
ATOM 9163 O O . ALA C 1 162 ? 22.02842 -6.76541 61.38452 1.000 10.83738 163 ALA B O 1
ATOM 9170 N N . ILE C 1 163 ? 21.47753 -8.49430 60.06984 1.000 8.66663 164 ILE B N 1
ATOM 9171 C CA . ILE C 1 163 ? 22.81580 -9.06879 60.03201 1.000 9.34863 164 ILE B CA 1
ATOM 9172 C C . ILE C 1 163 ? 23.18851 -9.17805 58.56964 1.000 9.37968 164 ILE B C 1
ATOM 9173 O O . ILE C 1 163 ? 22.47389 -9.81584 57.77471 1.000 10.14609 164 ILE B O 1
ATOM 9189 N N . VAL C 1 164 ? 24.32304 -8.58926 58.21039 1.000 9.65635 165 VAL B N 1
ATOM 9190 C CA . VAL C 1 164 ? 24.82303 -8.60490 56.84201 1.000 10.32052 165 VAL B CA 1
ATOM 9191 C C . VAL C 1 164 ? 25.87269 -9.71109 56.73221 1.000 11.04283 165 VAL B C 1
ATOM 9192 O O . VAL C 1 164 ? 26.89755 -9.66957 57.42147 1.000 11.56363 165 VAL B O 1
ATOM 9205 N N . ASP C 1 165 ? 25.60655 -10.69790 55.86232 1.000 12.19162 166 ASP B N 1
ATOM 9206 C CA . ASP C 1 165 ? 26.52942 -11.80517 55.57850 1.000 13.98114 166 ASP B CA 1
ATOM 9207 C C . ASP C 1 165 ? 27.09175 -12.45129 56.83795 1.000 13.33245 166 ASP B C 1
ATOM 9208 O O . ASP C 1 165 ? 28.26810 -12.81494 56.91568 1.000 15.04158 166 ASP B O 1
ATOM 9217 N N . GLU C 1 166 ? 26.23317 -12.63822 57.82682 1.000 12.97639 167 GLU B N 1
ATOM 9218 C CA . GLU C 1 166 ? 26.57234 -13.33131 59.06010 1.000 13.46158 167 GLU B CA 1
ATOM 9219 C C . GLU C 1 166 ? 27.64482 -12.62738 59.87246 1.000 13.15101 167 GLU B C 1
ATOM 9220 O O . GLU C 1 166 ? 28.16264 -13.22094 60.81904 1.000 15.36873 167 GLU B O 1
ATOM 9232 N N . LYS C 1 167 ? 27.99362 -11.38533 59.55369 1.000 12.15366 168 LYS B N 1
ATOM 9233 C CA . LYS C 1 167 ? 29.15935 -10.77301 60.18830 1.000 11.37133 168 LYS B CA 1
ATOM 9234 C C . LYS C 1 167 ? 28.97419 -9.33980 60.65836 1.000 11.06237 168 LYS B C 1
ATOM 9235 O O . LYS C 1 167 ? 29.75680 -8.91355 61.52224 1.000 11.69099 168 LYS B O 1
ATOM 9254 N N . ILE C 1 168 ? 28.01400 -8.57112 60.14366 1.000 10.15390 169 ILE B N 1
ATOM 9255 C CA . ILE C 1 168 ? 27.81943 -7.19140 60.57897 1.000 9.35816 169 ILE B CA 1
ATOM 9256 C C . ILE C 1 168 ? 26.43708 -7.10268 61.20284 1.000 9.02948 169 ILE B C 1
ATOM 9257 O O . ILE C 1 168 ? 25.42890 -7.30531 60.50746 1.000 10.70646 169 ILE B O 1
ATOM 9273 N N . PHE C 1 169 ? 26.38099 -6.81626 62.49745 1.000 8.72818 170 PHE B N 1
ATOM 9274 C CA . PHE C 1 169 ? 25.11204 -6.63075 63.21070 1.000 8.60837 170 PHE B CA 1
ATOM 9275 C C . PHE C 1 169 ? 24.74303 -5.15845 63.18416 1.000 8.17604 170 PHE B C 1
ATOM 9276 O O . PHE C 1 169 ? 25.54190 -4.32025 63.61280 1.000 9.19160 170 PHE B O 1
ATOM 9293 N N . CYS C 1 170 ? 23.55084 -4.86401 62.67898 1.000 7.91148 171 CYS B N 1
ATOM 9294 C CA . CYS C 1 170 ? 23.10539 -3.49917 62.43198 1.000 7.94932 171 CYS B CA 1
ATOM 9295 C C . CYS C 1 170 ? 21.84670 -3.21326 63.24193 1.000 7.68240 171 CYS B C 1
ATOM 9296 O O . CYS C 1 170 ? 20.88546 -3.99473 63.21023 1.000 8.26333 171 CYS B O 1
ATOM 9304 N N . CYS C 1 171 ? 21.83760 -2.06852 63.91026 1.000 7.85545 172 CYS B N 1
ATOM 9305 C CA . CYS C 1 171 ? 20.64870 -1.58864 64.59418 1.000 7.96979 172 CYS B CA 1
ATOM 9306 C C . CYS C 1 171 ? 20.80233 -0.08656 64.77984 1.000 7.61533 172 CYS B C 1
ATOM 9307 O O . CYS C 1 171 ? 21.86996 0.47110 64.56554 1.000 8.68470 172 CYS B O 1
ATOM 9315 N N . HIS C 1 172 ? 19.72296 0.58080 65.20443 1.000 7.27668 173 HIS B N 1
ATOM 9316 C CA . HIS C 1 172 ? 19.80122 2.02265 65.31262 1.000 7.44116 173 HIS B CA 1
ATOM 9317 C C . HIS C 1 172 ? 20.67413 2.47200 66.49048 1.000 7.21895 173 HIS B C 1
ATOM 9318 O O . HIS C 1 172 ? 21.56962 3.32058 66.33010 1.000 7.95377 173 HIS B O 1
ATOM 9332 N N . GLY C 1 173 ? 20.37672 1.94718 67.67743 1.000 7.59479 174 GLY B N 1
ATOM 9333 C CA . GLY C 1 173 ? 20.97290 2.38353 68.91742 1.000 8.48735 174 GLY B CA 1
ATOM 9334 C C . GLY C 1 173 ? 22.15857 1.51773 69.27296 1.000 8.27919 174 GLY B C 1
ATOM 9335 O O . GLY C 1 173 ? 23.29784 1.86212 68.96865 1.000 10.31248 174 GLY B O 1
ATOM 9339 N N . GLY C 1 174 ? 21.94118 0.37926 69.91074 1.000 9.40207 175 GLY B N 1
ATOM 9340 C CA . GLY C 1 174 ? 23.06618 -0.42880 70.24264 1.000 9.21917 175 GLY B CA 1
ATOM 9341 C C . GLY C 1 174 ? 22.69574 -1.68292 70.98408 1.000 9.21128 175 GLY B C 1
ATOM 9342 O O . GLY C 1 174 ? 21.61391 -2.25832 70.82419 1.000 10.90958 175 GLY B O 1
ATOM 9346 N N . LEU C 1 175 ? 23.63613 -2.15372 71.78591 1.000 9.77734 176 LEU B N 1
ATOM 9347 C CA . LEU C 1 175 ? 23.51955 -3.42677 72.46028 1.000 9.99283 176 LEU B CA 1
ATOM 9348 C C . LEU C 1 175 ? 22.62566 -3.31769 73.69296 1.000 10.59509 176 LEU B C 1
ATOM 9349 O O . LEU C 1 175 ? 22.26955 -2.23433 74.16328 1.000 11.23750 176 LEU B O 1
ATOM 9365 N N . SER C 1 176 ? 22.28318 -4.47664 74.24160 1.000 10.90917 177 SER B N 1
ATOM 9366 C CA . SER C 1 176 ? 21.38791 -4.56865 75.37431 1.000 11.07334 177 SER B CA 1
ATOM 9367 C C . SER C 1 176 ? 21.95437 -5.56707 76.36394 1.000 10.55752 177 SER B C 1
ATOM 9368 O O . SER C 1 176 ? 22.39112 -6.64235 75.94888 1.000 12.18351 177 SER B O 1
ATOM 9376 N N . PRO C 1 177 ? 21.81530 -5.31158 77.66057 1.000 10.96692 178 PRO B N 1
ATOM 9377 C CA . PRO C 1 177 ? 22.18960 -6.35057 78.62991 1.000 12.54051 178 PRO B CA 1
ATOM 9378 C C . PRO C 1 177 ? 21.22441 -7.51813 78.61311 1.000 13.11455 178 PRO B C 1
ATOM 9379 O O . PRO C 1 177 ? 21.51167 -8.53169 79.25828 1.000 14.95970 178 PRO B O 1
ATOM 9390 N N . ASP C 1 178 ? 20.08908 -7.39487 77.90712 1.000 11.55405 179 ASP B N 1
ATOM 9391 C CA . ASP C 1 178 ? 19.07197 -8.42848 77.78872 1.000 11.68434 179 ASP B CA 1
ATOM 9392 C C . ASP C 1 178 ? 19.04461 -9.05004 76.40261 1.000 12.01973 179 ASP B C 1
ATOM 9393 O O . ASP C 1 178 ? 18.01380 -9.58512 75.96861 1.000 13.58784 179 ASP B O 1
ATOM 9402 N N . LEU C 1 179 ? 20.16787 -8.99661 75.70097 1.000 13.01998 180 LEU B N 1
ATOM 9403 C CA . LEU C 1 179 ? 20.35197 -9.70186 74.44268 1.000 13.75854 180 LEU B CA 1
ATOM 9404 C C . LEU C 1 179 ? 21.43207 -10.75340 74.62314 1.000 14.80374 180 LEU B C 1
ATOM 9405 O O . LEU C 1 179 ? 22.61280 -10.42700 74.70660 1.000 16.51072 180 LEU B O 1
ATOM 9421 N N . GLN C 1 180 ? 21.02193 -12.01198 74.69389 1.000 13.29807 181 GLN B N 1
ATOM 9422 C CA . GLN C 1 180 ? 21.94094 -13.13340 74.72516 1.000 13.93737 181 GLN B CA 1
ATOM 9423 C C . GLN C 1 180 ? 21.83596 -14.02864 73.49907 1.000 13.40839 181 GLN B C 1
ATOM 9424 O O . GLN C 1 180 ? 22.78196 -14.76378 73.20968 1.000 15.45741 181 GLN B O 1
ATOM 9438 N N . SER C 1 181 ? 20.71557 -13.99736 72.78523 1.000 12.60144 182 SER B N 1
ATOM 9439 C CA . SER C 1 181 ? 20.51385 -14.82474 71.60981 1.000 12.24347 182 SER B CA 1
ATOM 9440 C C . SER C 1 181 ? 19.78153 -14.01573 70.55972 1.000 10.66676 182 SER B C 1
ATOM 9441 O O . SER C 1 181 ? 18.84615 -13.27692 70.88409 1.000 11.09349 182 SER B O 1
ATOM 9449 N N . MET C 1 182 ? 20.11141 -14.24032 69.29880 1.000 10.94547 183 MET B N 1
ATOM 9450 C CA . MET C 1 182 ? 19.35891 -13.59810 68.23443 1.000 10.61810 183 MET B CA 1
ATOM 9451 C C . MET C 1 182 ? 17.89554 -14.03929 68.23772 1.000 10.27641 183 MET B C 1
ATOM 9452 O O . MET C 1 182 ? 17.03907 -13.31137 67.72234 1.000 10.64962 183 MET B O 1
ATOM 9466 N N . GLU C 1 183 ? 17.58702 -15.17902 68.84912 1.000 10.99385 184 GLU B N 1
ATOM 9467 C CA . GLU C 1 183 ? 16.19433 -15.61082 68.96222 1.000 11.38251 184 GLU B CA 1
ATOM 9468 C C . GLU C 1 183 ? 15.35152 -14.60513 69.72186 1.000 10.07562 184 GLU B C 1
ATOM 9469 O O . GLU C 1 183 ? 14.14005 -14.51191 69.49278 1.000 11.15872 184 GLU B O 1
ATOM 9481 N N . GLN C 1 184 ? 15.95134 -13.85657 70.64509 1.000 9.77911 185 GLN B N 1
ATOM 9482 C CA . GLN C 1 184 ? 15.20922 -12.86125 71.39420 1.000 9.76548 185 GLN B CA 1
ATOM 9483 C C . GLN C 1 184 ? 14.77612 -11.68917 70.52043 1.000 9.36973 185 GLN B C 1
ATOM 9484 O O . GLN C 1 184 ? 13.80830 -10.99969 70.85334 1.000 10.17876 185 GLN B O 1
ATOM 9498 N N . ILE C 1 185 ? 15.47412 -11.43180 69.40870 1.000 9.13881 186 ILE B N 1
ATOM 9499 C CA . ILE C 1 185 ? 15.00603 -10.45804 68.43438 1.000 8.93867 186 ILE B CA 1
ATOM 9500 C C . ILE C 1 185 ? 13.94666 -11.09411 67.53569 1.000 9.29995 186 ILE B C 1
ATOM 9501 O O . ILE C 1 185 ? 12.87557 -10.52219 67.29674 1.000 9.73362 186 ILE B O 1
ATOM 9517 N N . ARG C 1 186 ? 14.23443 -12.28565 67.01907 1.000 9.65640 187 ARG B N 1
ATOM 9518 C CA . ARG C 1 186 ? 13.35394 -12.93098 66.04813 1.000 10.32326 187 ARG B CA 1
ATOM 9519 C C . ARG C 1 186 ? 11.96460 -13.18765 66.60504 1.000 10.98187 187 ARG B C 1
ATOM 9520 O O . ARG C 1 186 ? 11.00347 -13.23971 65.83164 1.000 12.97815 187 ARG B O 1
ATOM 9541 N N . ARG C 1 187 ? 11.82837 -13.36458 67.91320 1.000 10.43442 188 ARG B N 1
ATOM 9542 C CA . ARG C 1 187 ? 10.54216 -13.70248 68.50285 1.000 10.86538 188 ARG B CA 1
ATOM 9543 C C . ARG C 1 187 ? 9.61320 -12.50645 68.61363 1.000 10.83941 188 ARG B C 1
ATOM 9544 O O . ARG C 1 187 ? 8.44029 -12.69594 68.94823 1.000 12.39653 188 ARG B O 1
ATOM 9565 N N . ILE C 1 188 ? 10.09469 -11.28793 68.41596 1.000 10.28708 189 ILE B N 1
ATOM 9566 C CA . ILE C 1 188 ? 9.27161 -10.10656 68.66063 1.000 10.20762 189 ILE B CA 1
ATOM 9567 C C . ILE C 1 188 ? 8.22138 -10.00355 67.57119 1.000 9.27352 189 ILE B C 1
ATOM 9568 O O . ILE C 1 188 ? 8.51565 -10.11659 66.37893 1.000 10.63014 189 ILE B O 1
ATOM 9584 N N . MET C 1 189 ? 6.97475 -9.77965 67.98556 1.000 9.77061 190 MET B N 1
ATOM 9585 C CA . MET C 1 189 ? 5.83333 -9.73192 67.08507 1.000 9.68193 190 MET B CA 1
ATOM 9586 C C . MET C 1 189 ? 5.36164 -8.30653 66.81016 1.000 8.78000 190 MET B C 1
ATOM 9587 O O . MET C 1 189 ? 5.40144 -7.43970 67.68260 1.000 11.18853 190 MET B O 1
ATOM 9601 N N . ARG C 1 190 ? 4.95234 -8.05792 65.57654 1.000 8.87055 191 ARG B N 1
ATOM 9602 C CA . ARG C 1 190 ? 4.53401 -6.74900 65.11039 1.000 8.86201 191 ARG B CA 1
ATOM 9603 C C . ARG C 1 190 ? 3.09332 -6.78887 64.64139 1.000 9.17628 191 ARG B C 1
ATOM 9604 O O . ARG C 1 190 ? 2.62637 -7.82807 64.17663 1.000 10.29107 191 ARG B O 1
ATOM 9625 N N . PRO C 1 191 ? 2.36946 -5.65167 64.73421 1.000 8.92134 192 PRO B N 1
ATOM 9626 C CA . PRO C 1 191 ? 2.85778 -4.33826 65.17611 1.000 8.65098 192 PRO B CA 1
ATOM 9627 C C . PRO C 1 191 ? 3.16126 -4.29775 66.65906 1.000 8.59518 192 PRO B C 1
ATOM 9628 O O . PRO C 1 191 ? 2.50103 -4.93860 67.47858 1.000 9.46379 192 PRO B O 1
ATOM 9639 N N . THR C 1 192 ? 4.15155 -3.48580 67.00911 1.000 8.32716 193 THR B N 1
ATOM 9640 C CA . THR C 1 192 ? 4.47075 -3.25707 68.39766 1.000 8.53050 193 THR B CA 1
ATOM 9641 C C . THR C 1 192 ? 4.91395 -1.81271 68.59291 1.000 8.26448 193 THR B C 1
ATOM 9642 O O . THR C 1 192 ? 5.47642 -1.18737 67.68793 1.000 8.35931 193 THR B O 1
ATOM 9653 N N . ASP C 1 193 ? 4.71174 -1.33134 69.80595 1.000 9.13300 194 ASP B N 1
ATOM 9654 C CA . ASP C 1 193 ? 5.31969 -0.10126 70.29100 1.000 9.01755 194 ASP B CA 1
ATOM 9655 C C . ASP C 1 193 ? 6.75204 -0.37787 70.71265 1.000 9.44165 194 ASP B C 1
ATOM 9656 O O . ASP C 1 193 ? 7.19399 -1.52507 70.79404 1.000 10.04019 194 ASP B O 1
ATOM 9665 N N . VAL C 1 194 ? 7.47958 0.70440 70.97929 1.000 10.05173 195 VAL B N 1
ATOM 9666 C CA . VAL C 1 194 ? 8.79993 0.64789 71.58880 1.000 11.18882 195 VAL B CA 1
ATOM 9667 C C . VAL C 1 194 ? 8.63017 0.88446 73.08751 1.000 10.57583 195 VAL B C 1
ATOM 9668 O O . VAL C 1 194 ? 8.08964 1.92306 73.47116 1.000 11.60342 195 VAL B O 1
ATOM 9681 N N . PRO C 1 195 ? 9.04412 -0.04401 73.93606 1.000 11.02987 196 PRO B N 1
ATOM 9682 C CA . PRO C 1 195 ? 8.86115 0.12080 75.38403 1.000 11.83564 196 PRO B CA 1
ATOM 9683 C C . PRO C 1 195 ? 9.89172 1.09484 75.93750 1.000 12.05861 196 PRO B C 1
ATOM 9684 O O . PRO C 1 195 ? 10.84419 1.48335 75.26362 1.000 12.51390 196 PRO B O 1
ATOM 9695 N N . ASP C 1 196 ? 9.71241 1.45852 77.20128 1.000 13.75281 197 ASP B N 1
ATOM 9696 C CA . ASP C 1 196 ? 10.67019 2.31202 77.88297 1.000 15.84503 197 ASP B CA 1
ATOM 9697 C C . ASP C 1 196 ? 11.75510 1.52510 78.59432 1.000 13.68497 197 ASP B C 1
ATOM 9698 O O . ASP C 1 196 ? 12.58469 2.13454 79.26732 1.000 16.37175 197 ASP B O 1
ATOM 9707 N N . GLN C 1 197 ? 11.81097 0.21016 78.41048 1.000 14.16698 198 GLN B N 1
ATOM 9708 C CA . GLN C 1 197 ? 12.83337 -0.63502 79.00744 1.000 15.46086 198 GLN B CA 1
ATOM 9709 C C . GLN C 1 197 ? 12.86185 -1.94351 78.23266 1.000 14.14324 198 GLN B C 1
ATOM 9710 O O . GLN C 1 197 ? 11.90984 -2.28314 77.52891 1.000 17.32079 198 GLN B O 1
ATOM 9724 N N . GLY C 1 198 ? 13.93682 -2.68626 78.39726 1.000 13.81963 199 GLY B N 1
ATOM 9725 C CA . GLY C 1 198 ? 14.06795 -3.99199 77.79977 1.000 12.91054 199 GLY B CA 1
ATOM 9726 C C . GLY C 1 198 ? 14.78361 -3.95268 76.46809 1.000 11.12634 199 GLY B C 1
ATOM 9727 O O . GLY C 1 198 ? 15.19383 -2.90568 75.94726 1.000 11.29829 199 GLY B O 1
ATOM 9731 N N . LEU C 1 199 ? 14.89835 -5.14818 75.88872 1.000 12.42954 200 LEU B N 1
ATOM 9732 C CA . LEU C 1 199 ? 15.67161 -5.36845 74.67079 1.000 11.20948 200 LEU B CA 1
ATOM 9733 C C . LEU C 1 199 ? 15.29975 -4.41268 73.54332 1.000 10.65835 200 LEU B C 1
ATOM 9734 O O . LEU C 1 199 ? 16.17631 -3.80323 72.92630 1.000 10.37041 200 LEU B O 1
ATOM 9750 N N . LEU C 1 200 ? 14.01311 -4.29193 73.23054 1.000 10.43917 201 LEU B N 1
ATOM 9751 C CA . LEU C 1 200 ? 13.62455 -3.47956 72.08341 1.000 10.37004 201 LEU B CA 1
ATOM 9752 C C . LEU C 1 200 ? 13.94667 -2.00783 72.31174 1.000 9.49619 201 LEU B C 1
ATOM 9753 O O . LEU C 1 200 ? 14.33504 -1.29735 71.37276 1.000 10.64587 201 LEU B O 1
ATOM 9769 N N . CYS C 1 201 ? 13.77496 -1.53765 73.54619 1.000 9.28057 202 CYS B N 1
ATOM 9770 C CA . CYS C 1 201 ? 14.22589 -0.18818 73.88692 1.000 9.32934 202 CYS B CA 1
ATOM 9771 C C . CYS C 1 201 ? 15.71849 -0.03321 73.60625 1.000 9.08867 202 CYS B C 1
ATOM 9772 O O . CYS C 1 201 ? 16.14099 0.90646 72.92832 1.000 9.03645 202 CYS B O 1
ATOM 9780 N N . ASP C 1 202 ? 16.53787 -0.92962 74.15350 1.000 9.22375 203 ASP B N 1
ATOM 9781 C CA . ASP C 1 202 ? 17.98273 -0.76858 74.05344 1.000 9.25549 203 ASP B CA 1
ATOM 9782 C C . ASP C 1 202 ? 18.46123 -0.80493 72.60271 1.000 8.88213 203 ASP B C 1
ATOM 9783 O O . ASP C 1 202 ? 19.38850 -0.06113 72.23188 1.000 9.12666 203 ASP B O 1
ATOM 9792 N N . LEU C 1 203 ? 17.90429 -1.68434 71.78209 1.000 8.64344 204 LEU B N 1
ATOM 9793 C CA . LEU C 1 203 ? 18.31550 -1.75493 70.38489 1.000 8.79305 204 LEU B CA 1
ATOM 9794 C C . LEU C 1 203 ? 18.12211 -0.42819 69.67009 1.000 8.54650 204 LEU B C 1
ATOM 9795 O O . LEU C 1 203 ? 18.84117 -0.14803 68.70816 1.000 10.00817 204 LEU B O 1
ATOM 9811 N N . LEU C 1 204 ? 17.15925 0.38694 70.10219 1.000 8.00611 205 LEU B N 1
ATOM 9812 C CA . LEU C 1 204 ? 16.85219 1.66265 69.47519 1.000 7.65134 205 LEU B CA 1
ATOM 9813 C C . LEU C 1 204 ? 17.45528 2.85268 70.20617 1.000 7.79130 205 LEU B C 1
ATOM 9814 O O . LEU C 1 204 ? 17.41425 3.95320 69.67583 1.000 8.61679 205 LEU B O 1
ATOM 9830 N N . TRP C 1 205 ? 17.97017 2.65148 71.41620 1.000 7.86472 206 TRP B N 1
ATOM 9831 C CA . TRP C 1 205 ? 18.34370 3.76750 72.27496 1.000 8.29526 206 TRP B CA 1
ATOM 9832 C C . TRP C 1 205 ? 19.75866 3.76360 72.84406 1.000 7.93244 206 TRP B C 1
ATOM 9833 O O . TRP C 1 205 ? 20.22333 4.84880 73.23871 1.000 8.59237 206 TRP B O 1
ATOM 9854 N N . SER C 1 206 ? 20.42766 2.62713 72.98564 1.000 8.65563 207 SER B N 1
ATOM 9855 C CA . SER C 1 206 ? 21.68017 2.61691 73.74446 1.000 8.52517 207 SER B CA 1
ATOM 9856 C C . SER C 1 206 ? 22.82203 3.25058 72.94413 1.000 8.63347 207 SER B C 1
ATOM 9857 O O . SER C 1 206 ? 22.75610 3.41354 71.72872 1.000 8.92014 207 SER B O 1
ATOM 9865 N N . ASP C 1 207 ? 23.87638 3.63387 73.66875 1.000 8.77614 208 ASP B N 1
ATOM 9866 C CA . ASP C 1 207 ? 25.04811 4.27999 73.08886 1.000 8.97431 208 ASP B CA 1
ATOM 9867 C C . ASP C 1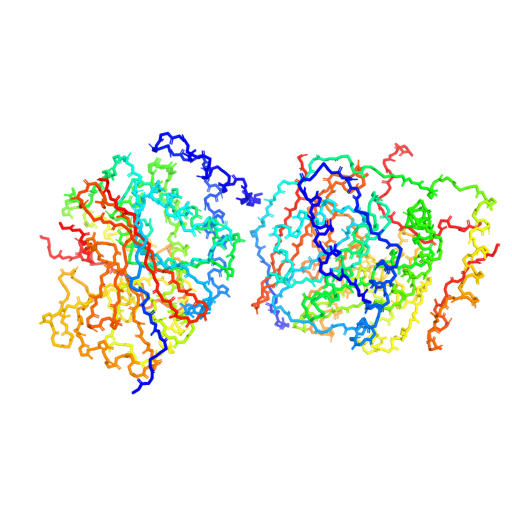 207 ? 26.33400 3.65983 73.61559 1.000 9.21877 208 ASP B C 1
ATOM 9868 O O . ASP C 1 207 ? 26.42026 3.32488 74.80148 1.000 9.83450 208 ASP B O 1
ATOM 9877 N N . PRO C 1 208 ? 27.36623 3.58371 72.77633 1.000 9.86765 209 PRO B N 1
ATOM 9878 C CA . PRO C 1 208 ? 28.69813 3.23161 73.27427 1.000 10.28707 209 PRO B CA 1
ATOM 9879 C C . PRO C 1 208 ? 29.28511 4.39355 74.06281 1.000 10.97707 209 PRO B C 1
ATOM 9880 O O . PRO C 1 208 ? 29.01227 5.55771 73.77391 1.000 12.66356 209 PRO B O 1
ATOM 9891 N N . ASP C 1 209 ? 30.13160 4.07063 75.04872 1.000 11.54861 210 ASP B N 1
ATOM 9892 C CA . ASP C 1 209 ? 30.81753 5.10358 75.83698 1.000 12.76526 210 ASP B CA 1
ATOM 9893 C C . ASP C 1 209 ? 32.18154 4.59276 76.26580 1.000 12.68143 210 ASP B C 1
ATOM 9894 O O . ASP C 1 209 ? 32.27678 3.58191 76.95251 1.000 15.56201 210 ASP B O 1
ATOM 9903 N N . LYS C 1 210 ? 33.23766 5.32062 75.88276 1.000 14.21233 211 LYS B N 1
ATOM 9904 C CA . LYS C 1 210 ? 34.60082 4.89614 76.18762 1.000 16.03695 211 LYS B CA 1
ATOM 9905 C C . LYS C 1 210 ? 34.89271 4.92971 77.68078 1.000 17.77523 211 LYS B C 1
ATOM 9906 O O . LYS C 1 210 ? 35.85494 4.28397 78.12326 1.000 21.26841 211 LYS B O 1
ATOM 9925 N N . ASP C 1 211 ? 34.12684 5.68108 78.46318 1.000 17.42175 212 ASP B N 1
ATOM 9926 C CA . ASP C 1 211 ? 34.39795 5.83197 79.89034 1.000 19.67324 212 ASP B CA 1
ATOM 9927 C C . ASP C 1 211 ? 33.65251 4.83320 80.76696 1.000 20.62825 212 ASP B C 1
ATOM 9928 O O . ASP C 1 211 ? 33.81359 4.85503 81.99290 1.000 24.34320 212 ASP B O 1
ATOM 9937 N N . VAL C 1 212 ? 32.86313 3.95715 80.17993 1.000 18.67516 213 VAL B N 1
ATOM 9938 C CA . VAL C 1 212 ? 32.08227 2.98268 80.92782 1.000 19.98318 213 VAL B CA 1
ATOM 9939 C C . VAL C 1 212 ? 32.78418 1.64259 80.79185 1.000 19.78298 213 VAL B C 1
ATOM 9940 O O . VAL C 1 212 ? 33.17441 1.24632 79.68246 1.000 20.49148 213 VAL B O 1
ATOM 9953 N N . GLN C 1 213 ? 32.93631 0.94282 81.91494 1.000 21.46706 214 GLN B N 1
ATOM 9954 C CA . GLN C 1 213 ? 33.58735 -0.36299 81.90830 1.000 22.91717 214 GLN B CA 1
ATOM 9955 C C . GLN C 1 213 ? 32.70259 -1.42181 81.25801 1.000 21.76669 214 GLN B C 1
ATOM 9956 O O . GLN C 1 213 ? 33.10563 -2.08614 80.29321 1.000 23.90776 214 GLN B O 1
ATOM 9960 N N . GLY C 1 214 ? 31.49772 -1.60752 81.78547 1.000 18.44129 215 GLY B N 1
ATOM 9961 C CA . GLY C 1 214 ? 30.54704 -2.56136 81.25517 1.000 16.89179 215 GLY B CA 1
ATOM 9962 C C . GLY C 1 214 ? 29.32826 -1.82522 80.76159 1.000 14.63501 215 GLY B C 1
ATOM 9963 O O . GLY C 1 214 ? 29.35361 -1.27687 79.66612 1.000 15.45902 215 GLY B O 1
ATOM 9967 N N . TRP C 1 215 ? 28.28105 -1.78596 81.58693 1.000 14.05637 216 TRP B N 1
ATOM 9968 C CA . TRP C 1 215 ? 27.05490 -1.05622 81.30861 1.000 13.45294 216 TRP B CA 1
ATOM 9969 C C . TRP C 1 215 ? 26.96825 0.15129 82.22860 1.000 14.32767 216 TRP B C 1
ATOM 9970 O O . TRP C 1 215 ? 27.40372 0.10228 83.37753 1.000 17.39208 216 TRP B O 1
ATOM 9991 N N . GLY C 1 216 ? 26.39164 1.23664 81.72000 1.000 13.46758 217 GLY B N 1
ATOM 9992 C CA . GLY C 1 216 ? 26.13988 2.41481 82.52267 1.000 15.19800 217 GLY B CA 1
ATOM 9993 C C . GLY C 1 216 ? 24.75455 2.96801 82.24227 1.000 15.12552 217 GLY B C 1
ATOM 9994 O O . GLY C 1 216 ? 24.08920 2.56678 81.29497 1.000 14.10568 217 GLY B O 1
ATOM 9998 N N . GLU C 1 217 ? 24.34608 3.91074 83.08270 1.000 18.97825 218 GLU B N 1
ATOM 9999 C CA . GLU C 1 217 ? 23.10633 4.64177 82.84429 1.000 20.58535 218 GLU B CA 1
ATOM 10000 C C . GLU C 1 217 ? 23.30480 5.64548 81.71189 1.000 19.59594 218 GLU B C 1
ATOM 10001 O O . GLU C 1 217 ? 24.37617 6.22507 81.53970 1.000 25.32339 218 GLU B O 1
ATOM 10005 N N . ASN C 1 218 ? 22.27514 5.83457 80.91463 1.000 18.38595 219 ASN B N 1
ATOM 10006 C CA . ASN C 1 218 ? 22.34568 6.70854 79.75555 1.000 15.28402 219 ASN B CA 1
ATOM 10007 C C . ASN C 1 218 ? 21.72744 8.05312 80.10170 1.000 16.26867 219 ASN B C 1
ATOM 10008 O O . ASN C 1 218 ? 20.60952 8.10901 80.62506 1.000 17.29693 219 ASN B O 1
ATOM 10019 N N . ASP C 1 219 ? 22.44664 9.12721 79.76279 1.000 16.92615 220 ASP B N 1
ATOM 10020 C CA . ASP C 1 219 ? 21.99671 10.49074 80.01518 1.000 18.63951 220 ASP B CA 1
ATOM 10021 C C . ASP C 1 219 ? 20.69881 10.82502 79.29283 1.000 16.51308 220 ASP B C 1
ATOM 10022 O O . ASP C 1 219 ? 20.05156 11.81429 79.64175 1.000 18.80109 220 ASP B O 1
ATOM 10031 N N . ARG C 1 220 ? 20.31842 10.04332 78.29032 1.000 13.93523 221 ARG B N 1
ATOM 10032 C CA . ARG C 1 220 ? 19.05262 10.26823 77.60719 1.000 13.51740 221 ARG B CA 1
ATOM 10033 C C . ARG C 1 220 ? 17.84329 9.98213 78.48473 1.000 13.99968 221 ARG B C 1
ATOM 10034 O O . ARG C 1 220 ? 16.72957 10.32930 78.09375 1.000 14.93849 221 ARG B O 1
ATOM 10055 N N . GLY C 1 221 ? 18.01344 9.33486 79.63200 1.000 15.11939 222 GLY B N 1
ATOM 10056 C CA . GLY C 1 221 ? 16.89285 9.07399 80.51564 1.000 16.47373 222 GLY B CA 1
ATOM 10057 C C . GLY C 1 221 ? 16.20837 7.75244 80.26747 1.000 15.83499 222 GLY B C 1
ATOM 10058 O O . GLY C 1 221 ? 15.19738 7.44990 80.91409 1.000 19.43147 222 GLY B O 1
ATOM 10062 N N . VAL C 1 222 ? 16.73068 6.96916 79.33932 1.000 15.62134 223 VAL B N 1
ATOM 10063 C CA A VAL C 1 222 ? 16.25951 5.62034 79.06384 0.633 14.64977 223 VAL B CA 1
ATOM 10064 C CA B VAL C 1 222 ? 16.25626 5.62688 79.04858 0.367 14.60907 223 VAL B CA 1
ATOM 10065 C C . VAL C 1 222 ? 17.47068 4.82549 78.61640 1.000 12.28481 223 VAL B C 1
ATOM 10066 O O . VAL C 1 222 ? 18.47055 5.37513 78.15779 1.000 13.34240 223 VAL B O 1
ATOM 10091 N N . SER C 1 223 ? 17.38284 3.51822 78.77659 1.000 11.31241 224 SER B N 1
ATOM 10092 C CA . SER C 1 223 ? 18.39743 2.59109 78.27125 1.000 10.70337 224 SER B CA 1
ATOM 10093 C C . SER C 1 223 ? 19.74657 2.79070 78.96953 1.000 11.15521 224 SER B C 1
ATOM 10094 O O . SER C 1 223 ? 19.80736 3.23997 80.11716 1.000 13.06740 224 SER B O 1
ATOM 10102 N N . PHE C 1 224 ? 20.81603 2.41283 78.27819 1.000 10.77324 225 PHE B N 1
ATOM 10103 C CA . PHE C 1 224 ? 22.12915 2.21778 78.86451 1.000 11.30539 225 PHE B CA 1
ATOM 10104 C C . PHE C 1 224 ? 23.20079 2.78401 77.94547 1.000 10.28485 225 PHE B C 1
ATOM 10105 O O . PHE C 1 224 ? 22.98418 2.99762 76.75497 1.000 10.26842 225 PHE B O 1
ATOM 10122 N N . THR C 1 225 ? 24.38999 2.96903 78.50471 1.000 11.07841 226 THR B N 1
ATOM 10123 C CA . THR C 1 225 ? 25.62787 3.04162 77.74636 1.000 10.72622 226 THR B CA 1
ATOM 10124 C C . THR C 1 225 ? 26.35817 1.71456 77.91243 1.000 10.41168 226 THR B C 1
ATOM 10125 O O . THR C 1 225 ? 26.13942 0.97431 78.87079 1.000 11.37231 226 THR B O 1
ATOM 10136 N N . PHE C 1 226 ? 27.23706 1.42087 76.96085 1.000 10.80188 227 PHE B N 1
ATOM 10137 C CA . PHE C 1 226 ? 28.02768 0.20603 77.02524 1.000 11.20474 227 PHE B CA 1
ATOM 10138 C C . PHE C 1 226 ? 29.44424 0.49705 76.56650 1.000 11.68313 227 PHE B C 1
ATOM 10139 O O . PHE C 1 226 ? 29.68668 1.32953 75.69563 1.000 11.90085 227 PHE B O 1
ATOM 10156 N N . GLY C 1 227 ? 30.38496 -0.21369 77.17564 1.000 11.69652 228 GLY B N 1
ATOM 10157 C CA . GLY C 1 227 ? 31.79195 -0.02640 76.89460 1.000 11.60819 228 GLY B CA 1
ATOM 10158 C C . GLY C 1 227 ? 32.36338 -1.05447 75.92015 1.000 11.02068 228 GLY B C 1
ATOM 10159 O O . GLY C 1 227 ? 31.70350 -1.93257 75.37184 1.000 11.40111 228 GLY B O 1
ATOM 10163 N N . ALA C 1 228 ? 33.67469 -0.91286 75.71760 1.000 11.97431 229 ALA B N 1
ATOM 10164 C CA . ALA C 1 228 ? 34.39550 -1.74964 74.76627 1.000 12.38923 229 ALA B CA 1
ATOM 10165 C C . ALA C 1 228 ? 34.37604 -3.21878 75.15497 1.000 11.37226 229 ALA B C 1
ATOM 10166 O O . ALA C 1 228 ? 34.37688 -4.08336 74.27396 1.000 12.79459 229 ALA B O 1
ATOM 10173 N N . GLU C 1 229 ? 34.37413 -3.52348 76.45406 1.000 11.87058 230 GLU B N 1
ATOM 10174 C CA . GLU C 1 229 ? 34.35055 -4.91815 76.88043 1.000 13.06246 230 GLU B CA 1
ATOM 10175 C C . GLU C 1 229 ? 33.05069 -5.58328 76.45923 1.000 12.32521 230 GLU B C 1
ATOM 10176 O O . GLU C 1 229 ? 33.04293 -6.75513 76.0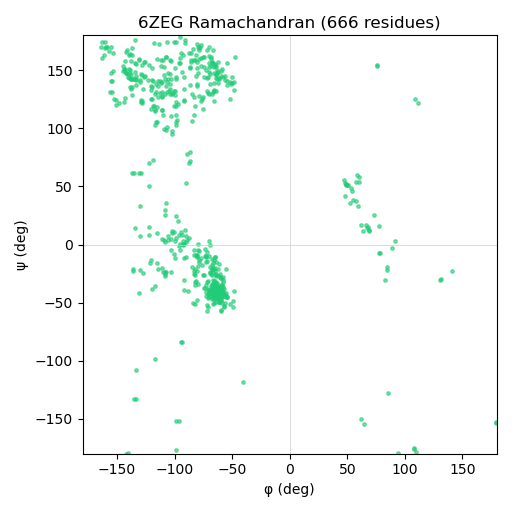6525 1.000 12.81245 230 GLU B O 1
ATOM 10188 N N . VAL C 1 230 ? 31.93921 -4.84377 76.54513 1.000 11.76259 231 VAL B N 1
ATOM 10189 C CA . VAL C 1 230 ? 30.65110 -5.37685 76.11899 1.000 11.12612 231 VAL B CA 1
ATOM 10190 C C . VAL C 1 230 ? 30.66116 -5.65950 74.63030 1.000 10.48783 231 VAL B C 1
ATOM 10191 O O . VAL C 1 230 ? 30.14124 -6.67930 74.16742 1.000 11.47858 231 VAL B O 1
ATOM 10204 N N . VAL C 1 231 ? 31.22520 -4.74634 73.84657 1.000 10.22953 232 VAL B N 1
ATOM 10205 C CA . VAL C 1 231 ? 31.30082 -4.94094 72.40290 1.000 10.88030 232 VAL B CA 1
ATOM 10206 C C . VAL C 1 231 ? 32.06692 -6.22059 72.08994 1.000 10.35285 232 VAL B C 1
ATOM 10207 O O . VAL C 1 231 ? 31.63358 -7.03704 71.26984 1.000 10.89618 232 VAL B O 1
ATOM 10220 N N . ALA C 1 232 ? 33.26062 -6.38552 72.68114 1.000 10.92853 233 ALA B N 1
ATOM 10221 C CA . ALA C 1 232 ? 34.06664 -7.55771 72.36595 1.000 12.18050 233 ALA B CA 1
ATOM 10222 C C . ALA C 1 232 ? 33.33227 -8.82973 72.77076 1.000 11.43896 233 ALA B C 1
ATOM 10223 O O . ALA C 1 232 ? 33.33219 -9.83082 72.03368 1.000 12.35325 233 ALA B O 1
ATOM 10230 N N . LYS C 1 233 ? 32.68313 -8.81289 73.93810 1.000 11.56918 234 LYS B N 1
ATOM 10231 C CA . LYS C 1 233 ? 31.99485 -10.01535 74.38214 1.000 11.77704 234 LYS B CA 1
ATOM 10232 C C . LYS C 1 233 ? 30.88106 -10.38590 73.40793 1.000 11.44789 234 LYS B C 1
ATOM 10233 O O . LYS C 1 233 ? 30.70864 -11.56285 73.05586 1.000 12.53992 234 LYS B O 1
ATOM 10252 N N . PHE C 1 234 ? 30.12098 -9.38784 72.95505 1.000 11.26836 235 PHE B N 1
ATOM 10253 C CA . PHE C 1 234 ? 29.01685 -9.62269 72.02577 1.000 11.07827 235 PHE B CA 1
ATOM 10254 C C . PHE C 1 234 ? 29.50562 -10.18529 70.70196 1.000 11.34294 235 PHE B C 1
ATOM 10255 O O . PHE C 1 234 ? 28.95940 -11.15940 70.18122 1.000 11.65613 235 PHE B O 1
ATOM 10272 N N . LEU C 1 235 ? 30.55510 -9.59323 70.14426 1.000 10.63951 236 LEU B N 1
ATOM 10273 C CA . LEU C 1 235 ? 31.03150 -10.04843 68.84226 1.000 11.10908 236 LEU B CA 1
ATOM 10274 C C . LEU C 1 235 ? 31.51361 -11.48808 68.92552 1.000 11.31013 236 LEU B C 1
ATOM 10275 O O . LEU C 1 235 ? 31.29467 -12.28337 68.00604 1.000 12.09341 236 LEU B O 1
ATOM 10291 N N . HIS C 1 236 ? 32.18195 -11.84606 70.02266 1.000 11.54713 237 HIS B N 1
ATOM 10292 C CA . HIS C 1 236 ? 32.67390 -13.21193 70.12612 1.000 12.37696 237 HIS B CA 1
ATOM 10293 C C . HIS C 1 236 ? 31.54926 -14.19923 70.38539 1.000 13.58055 237 HIS B C 1
ATOM 10294 O O . HIS C 1 236 ? 31.56971 -15.31623 69.85720 1.000 14.75527 237 HIS B O 1
ATOM 10308 N N . LYS C 1 237 ? 30.56417 -13.81137 71.19181 1.000 13.84135 238 LYS B N 1
ATOM 10309 C CA . LYS C 1 237 ? 29.46210 -14.72020 71.48007 1.000 15.40439 238 LYS B CA 1
ATOM 10310 C C . LYS C 1 237 ? 28.73163 -15.11356 70.20887 1.000 14.14576 238 LYS B C 1
ATOM 10311 O O . LYS C 1 237 ? 28.29524 -16.25710 70.06368 1.000 17.43120 238 LYS B O 1
ATOM 10330 N N . HIS C 1 238 ? 28.59528 -14.18028 69.26938 1.000 12.44761 239 HIS B N 1
ATOM 10331 C CA . HIS C 1 238 ? 27.80811 -14.40604 68.05581 1.000 12.63225 239 HIS B CA 1
ATOM 10332 C C . HIS C 1 238 ? 28.64915 -14.61009 66.81232 1.000 13.26196 239 HIS B C 1
ATOM 10333 O O . HIS C 1 238 ? 28.09701 -14.75739 65.71837 1.000 14.75430 239 HIS B O 1
ATOM 10347 N N . ASP C 1 239 ? 29.96313 -14.65062 66.95453 1.000 13.06556 240 ASP B N 1
ATOM 10348 C CA . ASP C 1 239 ? 30.89276 -14.79927 65.83779 1.000 14.16891 240 ASP B CA 1
ATOM 10349 C C . ASP C 1 239 ? 30.64580 -13.75016 64.76027 1.000 12.35703 240 ASP B C 1
ATOM 10350 O O . ASP C 1 239 ? 30.60863 -14.03428 63.56429 1.000 14.90477 240 ASP B O 1
ATOM 10359 N N . LEU C 1 240 ? 30.54044 -12.51370 65.20827 1.000 11.90635 241 LEU B N 1
ATOM 10360 C CA . LEU C 1 240 ? 30.36940 -11.35021 64.35376 1.000 11.40979 241 LEU B CA 1
ATOM 10361 C C . LEU C 1 240 ? 31.66080 -10.54328 64.32212 1.000 12.22436 241 LEU B C 1
ATOM 10362 O O . LEU C 1 240 ? 32.49969 -10.66785 65.21319 1.000 13.26889 241 LEU B O 1
ATOM 10378 N N . ASP C 1 241 ? 31.79606 -9.68151 63.30890 1.000 11.57686 242 ASP B N 1
ATOM 10379 C CA . ASP C 1 241 ? 32.97344 -8.85075 63.14854 1.000 12.05029 242 ASP B CA 1
ATOM 10380 C C . ASP C 1 241 ? 32.76555 -7.37458 63.45029 1.000 11.12095 242 ASP B C 1
ATOM 10381 O O . ASP C 1 241 ? 33.75291 -6.68188 63.74652 1.000 12.38808 242 ASP B O 1
ATOM 10390 N N . LEU C 1 242 ? 31.53716 -6.87285 63.35313 1.000 10.54893 243 LEU B N 1
ATOM 10391 C CA . LEU C 1 242 ? 31.30568 -5.43796 63.43163 1.000 10.19982 243 LEU B CA 1
ATOM 10392 C C . LEU C 1 242 ? 29.87154 -5.20819 63.90326 1.000 9.45406 243 LEU B C 1
ATOM 10393 O O . LEU C 1 242 ? 28.95462 -5.90351 63.46475 1.000 10.09184 243 LEU B O 1
ATOM 10409 N N . ILE C 1 243 ? 29.68992 -4.20527 64.77194 1.000 9.17321 244 ILE B N 1
ATOM 10410 C CA . ILE C 1 243 ? 28.38963 -3.57815 65.02569 1.000 9.01631 244 ILE B CA 1
ATOM 10411 C C . ILE C 1 243 ? 28.34088 -2.28723 64.23729 1.000 9.07405 244 ILE B C 1
ATOM 10412 O O . ILE C 1 243 ? 29.25941 -1.46532 64.34674 1.000 9.73720 244 ILE B O 1
ATOM 10428 N N . CYS C 1 244 ? 27.27484 -2.10482 63.46412 1.000 8.75047 245 CYS B N 1
ATOM 10429 C CA A CYS C 1 244 ? 27.05048 -0.89700 62.69229 0.934 8.36361 245 CYS B CA 1
ATOM 10430 C CA B CYS C 1 244 ? 27.03634 -0.90123 62.67618 0.066 9.14023 245 CYS B CA 1
ATOM 10431 C C . CYS C 1 244 ? 25.75506 -0.26992 63.19381 1.000 7.93248 245 CYS B C 1
ATOM 10432 O O . CYS C 1 244 ? 24.69776 -0.89913 63.14101 1.000 9.41088 245 CYS B O 1
ATOM 10447 N N . ARG C 1 245 ? 25.86089 0.92904 63.73729 1.000 7.78705 246 ARG B N 1
ATOM 10448 C CA . ARG C 1 245 ? 24.72216 1.59565 64.36281 1.000 7.51197 246 ARG B CA 1
ATOM 10449 C C . ARG C 1 245 ? 24.76718 3.06819 64.00180 1.000 7.48332 246 ARG B C 1
ATOM 10450 O O . ARG C 1 245 ? 25.64245 3.51941 63.26399 1.000 8.12772 246 ARG B O 1
ATOM 10471 N N . ALA C 1 246 ? 23.80298 3.82593 64.50898 1.000 7.44754 247 ALA B N 1
ATOM 10472 C CA . ALA C 1 246 ? 23.62507 5.22756 64.13227 1.000 8.37137 247 ALA B CA 1
ATOM 10473 C C . ALA C 1 246 ? 23.41611 6.06521 65.38075 1.000 8.09063 247 ALA B C 1
ATOM 10474 O O . ALA C 1 246 ? 24.17410 5.90715 66.34468 1.000 8.63563 247 ALA B O 1
ATOM 10481 N N . HIS C 1 247 ? 22.40622 6.96816 65.41290 1.000 7.58953 248 HIS B N 1
ATOM 10482 C CA . HIS C 1 247 ? 21.85695 7.47827 66.66704 1.000 7.77808 248 HIS B CA 1
ATOM 10483 C C . HIS C 1 247 ? 22.69656 8.55696 67.34595 1.000 8.58320 248 HIS B C 1
ATOM 10484 O O . HIS C 1 247 ? 22.22217 9.15803 68.30680 1.000 9.61599 248 HIS B O 1
ATOM 10498 N N . GLN C 1 248 ? 23.90156 8.86362 66.86325 1.000 8.79135 249 GLN B N 1
ATOM 10499 C CA . GLN C 1 248 ? 24.71647 9.93837 67.41121 1.000 9.52906 249 GLN B CA 1
ATOM 10500 C C . GLN C 1 248 ? 25.37838 10.70359 66.27498 1.000 9.29543 249 GLN B C 1
ATOM 10501 O O . GLN C 1 248 ? 25.92298 10.10593 65.34109 1.000 10.39791 249 GLN B O 1
ATOM 10515 N N . VAL C 1 249 ? 25.34436 12.03629 66.36302 1.000 10.22741 250 VAL B N 1
ATOM 10516 C CA . VAL C 1 249 ? 26.07053 12.86731 65.41528 1.000 11.56480 250 VAL B CA 1
ATOM 10517 C C . VAL C 1 249 ? 27.56423 12.64911 65.59305 1.000 11.87507 250 VAL B C 1
ATOM 10518 O O . VAL C 1 249 ? 28.07245 12.69136 66.71820 1.000 13.17599 250 VAL B O 1
ATOM 10531 N N . VAL C 1 250 ? 28.26617 12.42691 64.49153 1.000 11.64797 251 VAL B N 1
ATOM 10532 C CA . VAL C 1 250 ? 29.71264 12.25677 64.48186 1.000 12.45105 251 VAL B CA 1
ATOM 10533 C C . VAL C 1 250 ? 30.27673 13.11782 63.36100 1.000 13.00141 251 VAL B C 1
ATOM 10534 O O . VAL C 1 250 ? 29.67025 13.25460 62.28761 1.000 12.68349 251 VAL B O 1
ATOM 10547 N N . GLU C 1 251 ? 31.44037 13.71737 63.61438 1.000 14.45975 252 GLU B N 1
ATOM 10548 C CA . GLU C 1 251 ? 31.90457 14.84375 62.81362 1.000 15.91848 252 GLU B CA 1
ATOM 10549 C C . GLU C 1 251 ? 32.12560 14.47491 61.35497 1.000 14.31081 252 GLU B C 1
ATOM 10550 O O . GLU C 1 251 ? 31.83085 15.27632 60.46114 1.000 14.46914 252 GLU B O 1
ATOM 10562 N N . ASP C 1 252 ? 32.69534 13.29488 61.08776 1.000 14.74876 253 ASP B N 1
ATOM 10563 C CA . ASP C 1 252 ? 32.95254 12.88785 59.71362 1.000 15.99686 253 ASP B CA 1
ATOM 10564 C C . ASP C 1 252 ? 31.83099 12.04473 59.11545 1.000 14.87851 253 ASP B C 1
ATOM 10565 O O . ASP C 1 252 ? 31.98664 11.50787 58.01174 1.000 18.51776 253 ASP B O 1
ATOM 10574 N N . GLY C 1 253 ? 30.70189 11.91205 59.80228 1.000 11.88871 254 GLY B N 1
ATOM 10575 C CA . GLY C 1 253 ? 29.64434 11.06305 59.33297 1.000 11.46391 254 GLY B CA 1
ATOM 10576 C C . GLY C 1 253 ? 29.80552 9.61395 59.70555 1.000 10.84252 254 GLY B C 1
ATOM 10577 O O . GLY C 1 253 ? 28.82900 8.87360 59.69111 1.000 11.67050 254 GLY B O 1
ATOM 10581 N N . TYR C 1 254 ? 31.02262 9.16074 59.99555 1.000 10.55909 255 TYR B N 1
ATOM 10582 C CA . TYR C 1 254 ? 31.24873 7.83675 60.54472 1.000 10.84503 255 TYR B CA 1
ATOM 10583 C C . TYR C 1 254 ? 32.30351 7.96941 61.62134 1.000 11.18832 255 TYR B C 1
ATOM 10584 O O . TYR C 1 254 ? 33.18095 8.83027 61.54203 1.000 12.17253 255 TYR B O 1
ATOM 10602 N N . GLU C 1 255 ? 32.22860 7.09739 62.61543 1.000 10.78778 256 GLU B N 1
ATOM 10603 C CA . GLU C 1 255 ? 33.22367 7.10908 63.68280 1.000 11.80828 256 GLU B CA 1
ATOM 10604 C C . GLU C 1 255 ? 33.31068 5.72848 64.30289 1.000 10.51069 256 GLU B C 1
ATOM 10605 O O . GLU C 1 255 ? 32.29244 5.12669 64.64506 1.000 11.34443 256 GLU B O 1
ATOM 10617 N N . PHE C 1 256 ? 34.53040 5.22549 64.44662 1.000 11.47383 257 PHE B N 1
ATOM 10618 C CA . PHE C 1 256 ? 34.75457 3.92768 65.04104 1.000 11.40152 257 PHE B CA 1
ATOM 10619 C C . PHE C 1 256 ? 34.78221 3.99815 66.55964 1.000 11.24774 257 PHE B C 1
ATOM 10620 O O . PHE C 1 256 ? 35.05518 5.04258 67.16024 1.000 12.90398 257 PHE B O 1
ATOM 10637 N N . PHE C 1 257 ? 34.53826 2.84850 67.17953 1.000 10.73028 258 PHE B N 1
ATOM 10638 C CA . PHE C 1 257 ? 34.58172 2.65674 68.61713 1.000 10.66667 258 PHE B CA 1
ATOM 10639 C C . PHE C 1 257 ? 35.16869 1.27884 68.86893 1.000 10.69012 258 PHE B C 1
ATOM 10640 O O . PHE C 1 257 ? 35.00490 0.35413 68.06701 1.000 11.46592 258 PHE B O 1
ATOM 10657 N N . ALA C 1 258 ? 35.90028 1.14892 69.97573 1.000 11.40716 259 ALA B N 1
ATOM 10658 C CA . ALA C 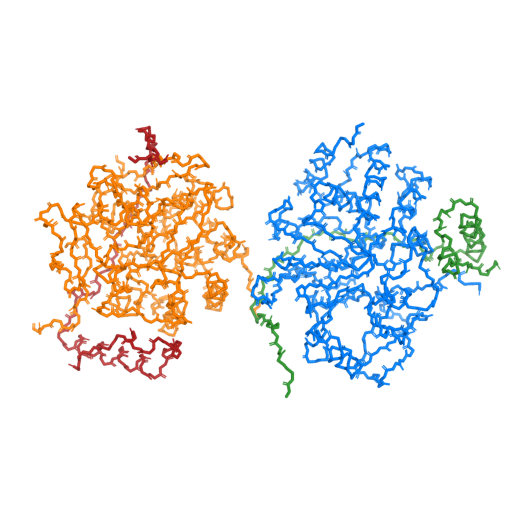1 258 ? 36.44341 -0.14983 70.38749 1.000 12.18438 259 ALA B CA 1
ATOM 10659 C C . ALA C 1 258 ? 37.33022 -0.72833 69.28378 1.000 11.79290 259 ALA B C 1
ATOM 10660 O O . ALA C 1 258 ? 37.16271 -1.85967 68.83337 1.000 11.94495 259 ALA B O 1
ATOM 10667 N N . LYS C 1 259 ? 38.30927 0.06935 68.84822 1.000 12.97353 260 LYS B N 1
ATOM 10668 C CA . LYS C 1 259 ? 39.25233 -0.34231 67.80812 1.000 13.07170 260 LYS B CA 1
ATOM 10669 C C . LYS C 1 259 ? 38.56915 -0.98595 66.59377 1.000 16.96293 260 LYS B C 1
ATOM 10670 O O . LYS C 1 259 ? 38.91343 -2.08116 66.14322 1.000 18.46119 260 LYS B O 1
ATOM 10689 N N . ARG C 1 260 ? 37.64395 -0.26369 66.02074 1.000 18.16024 261 ARG B N 1
ATOM 10690 C CA . ARG C 1 260 ? 36.92751 -0.66853 64.80299 1.000 15.26773 261 ARG B CA 1
ATOM 10691 C C . ARG C 1 260 ? 35.96622 -1.85155 64.95327 1.000 12.88601 261 ARG B C 1
ATOM 10692 O O . ARG C 1 260 ? 35.44052 -2.33255 63.94132 1.000 14.14199 261 ARG B O 1
ATOM 10713 N N . GLN C 1 261 ? 35.67387 -2.27264 66.16490 1.000 12.06897 262 GLN B N 1
ATOM 10714 C CA . GLN C 1 261 ? 34.64978 -3.28872 66.39834 1.000 10.73048 262 GLN B CA 1
ATOM 10715 C C . GLN C 1 261 ? 33.23151 -2.75332 66.28657 1.000 9.71346 262 GLN B C 1
ATOM 10716 O O . GLN C 1 261 ? 32.29790 -3.55541 66.12139 1.000 10.17798 262 GLN B O 1
ATOM 10730 N N . LEU C 1 262 ? 33.06825 -1.44609 66.35468 1.000 9.97687 263 LEU B N 1
ATOM 10731 C CA . LEU C 1 262 ? 31.77325 -0.79766 66.21728 1.000 9.43461 263 LEU B CA 1
ATOM 10732 C C . LEU C 1 262 ? 31.99893 0.45222 65.38406 1.000 9.69473 263 LEU B C 1
ATOM 10733 O O . LEU C 1 262 ? 33.02579 1.12199 65.50439 1.000 10.29259 263 LEU B O 1
ATOM 10749 N N . VAL C 1 263 ? 31.03007 0.76827 64.53424 1.000 9.21704 264 VAL B N 1
ATOM 10750 C CA . VAL C 1 263 ? 31.01911 2.03116 63.81111 1.000 9.16143 264 VAL B CA 1
ATOM 10751 C C . VAL C 1 263 ? 29.65090 2.67533 63.98758 1.000 8.57153 264 VAL B C 1
ATOM 10752 O O . VAL C 1 263 ? 28.61345 1.99899 63.98406 1.000 9.41650 264 VAL B O 1
ATOM 10765 N N . THR C 1 264 ? 29.66814 3.99606 64.17317 1.000 8.69527 265 THR B N 1
ATOM 10766 C CA . THR C 1 264 ? 28.49370 4.85251 64.14317 1.000 8.61434 265 THR B CA 1
ATOM 10767 C C . THR C 1 264 ? 28.43001 5.58130 62.80880 1.000 8.64182 265 THR B C 1
ATOM 10768 O O . THR C 1 264 ? 29.44055 6.17387 62.39125 1.000 9.67794 265 THR B O 1
ATOM 10779 N N . LEU C 1 265 ? 27.26869 5.53511 62.15807 1.000 8.61607 266 LEU B N 1
ATOM 10780 C CA . LEU C 1 265 ? 27.00078 6.21833 60.91012 1.000 8.63719 266 LEU B CA 1
ATOM 10781 C C . LEU C 1 265 ? 25.94184 7.29349 61.14447 1.000 8.93445 266 LEU B C 1
ATOM 10782 O O . LEU C 1 265 ? 24.94005 7.05835 61.83321 1.000 9.60357 266 LEU B O 1
ATOM 10798 N N . PHE C 1 266 ? 26.12164 8.43644 60.49078 1.000 9.13479 267 PHE B N 1
ATOM 10799 C CA . PHE C 1 266 ? 25.17224 9.53363 60.58938 1.000 8.75566 267 PHE B CA 1
ATOM 10800 C C . PHE C 1 266 ? 25.10688 10.16587 59.21508 1.000 9.11649 267 PHE B C 1
ATOM 10801 O O . PHE C 1 266 ? 26.14951 10.51020 58.66077 1.000 9.91900 267 PHE B O 1
ATOM 10818 N N . SER C 1 267 ? 23.91419 10.29981 58.63568 1.000 8.76106 268 SER B N 1
ATOM 10819 C CA . SER C 1 267 ? 23.80101 10.63035 57.22872 1.000 9.61487 268 SER B CA 1
ATOM 10820 C C . SER C 1 267 ? 23.17146 11.97775 56.93291 1.000 10.77296 268 SER B C 1
ATOM 10821 O O . SER C 1 267 ? 22.90090 12.27082 55.77260 1.000 17.71361 268 SER B O 1
ATOM 10829 N N . ALA C 1 268 ? 22.95991 12.81414 57.92746 1.000 9.57498 269 ALA B N 1
ATOM 10830 C CA . ALA C 1 268 ? 22.35644 14.12984 57.73847 1.000 10.22584 269 ALA B CA 1
ATOM 10831 C C . ALA C 1 268 ? 23.44515 15.17525 57.91214 1.000 10.58965 269 ALA B C 1
ATOM 10832 O O . ALA C 1 268 ? 23.75495 15.54956 59.04757 1.000 12.26497 269 ALA B O 1
ATOM 10839 N N . PRO C 1 269 ? 24.03578 15.68858 56.83061 1.000 10.62557 270 PRO B N 1
ATOM 10840 C CA . PRO C 1 269 ? 25.10501 16.68887 56.97547 1.000 10.86571 270 PRO B CA 1
ATOM 10841 C C . PRO C 1 269 ? 24.56110 17.96111 57.59126 1.000 10.95359 270 PRO B C 1
ATOM 10842 O O . PRO C 1 269 ? 23.38172 18.29729 57.43817 1.000 11.36593 270 PRO B O 1
ATOM 10853 N N . ASN C 1 270 ? 25.44219 18.69846 58.27002 1.000 11.71859 271 ASN B N 1
ATOM 10854 C CA . ASN C 1 270 ? 25.05756 19.99176 58.84056 1.000 12.77024 271 ASN B CA 1
ATOM 10855 C C . ASN C 1 270 ? 23.74271 19.87404 59.60420 1.000 12.01414 271 ASN B C 1
ATOM 10856 O O . ASN C 1 270 ? 22.79943 20.63741 59.38238 1.000 12.71499 271 ASN B O 1
ATOM 10867 N N . TYR C 1 271 ? 23.71347 18.91671 60.52431 1.000 11.71515 272 TYR B N 1
ATOM 10868 C CA . TYR C 1 271 ? 22.45920 18.46123 61.11149 1.000 11.00520 272 TYR B CA 1
ATOM 10869 C C . TYR C 1 271 ? 21.64073 19.63106 61.64416 1.000 11.43995 272 TYR B C 1
ATOM 10870 O O . TYR C 1 271 ? 22.13797 20.43196 62.44349 1.000 12.76768 272 TYR B O 1
ATOM 10888 N N . CYS C 1 272 ? 20.39690 19.69848 61.16879 1.000 12.31764 273 CYS B N 1
ATOM 10889 C CA A CYS C 1 272 ? 19.35716 20.67441 61.49375 0.784 13.52136 273 CYS B CA 1
ATOM 10890 C CA B CYS C 1 272 ? 19.42247 20.67306 61.64610 0.216 14.04575 273 CYS B CA 1
ATOM 10891 C C . CYS C 1 272 ? 19.84829 22.11538 61.43806 1.000 14.40225 273 CYS B C 1
ATOM 10892 O O . CYS C 1 272 ? 19.26726 23.00295 62.05513 1.000 16.83904 273 CYS B O 1
ATOM 10907 N N . GLY C 1 273 ? 20.87284 22.36273 60.62856 1.000 14.26656 274 GLY B N 1
ATOM 10908 C CA . GLY C 1 273 ? 21.42506 23.69400 60.51773 1.000 17.57193 274 GLY B CA 1
ATOM 10909 C C . GLY C 1 273 ? 22.11604 24.18843 61.76124 1.000 18.75276 274 GLY B C 1
ATOM 10910 O O . GLY C 1 273 ? 22.38599 25.39055 61.85714 1.000 22.49796 274 GLY B O 1
ATOM 10914 N N . GLU C 1 274 ? 22.42113 23.30451 62.71628 1.000 18.00509 275 GLU B N 1
ATOM 10915 C CA . GLU C 1 274 ? 23.03212 23.69254 63.97897 1.000 19.74365 275 GLU B CA 1
ATOM 10916 C C . GLU C 1 274 ? 24.38191 23.04379 64.24307 1.000 19.89007 275 GLU B C 1
ATOM 10917 O O . GLU C 1 274 ? 25.08203 23.46975 65.17018 1.000 24.72677 275 GLU B O 1
ATOM 10929 N N . PHE C 1 275 ? 24.75489 22.02329 63.48018 1.000 17.69452 276 PHE B N 1
ATOM 10930 C CA . PHE C 1 275 ? 25.99245 21.28318 63.68110 1.000 16.30252 276 PHE B CA 1
ATOM 10931 C C . PHE C 1 275 ? 26.76854 21.26017 62.37429 1.000 18.07317 276 PHE B C 1
ATOM 10932 O O . PHE C 1 275 ? 26.21485 21.46733 61.30153 1.000 18.80821 276 PHE B O 1
ATOM 10949 N N . ASP C 1 276 ? 28.08201 21.05309 62.47970 1.000 18.40444 277 ASP B N 1
ATOM 10950 C CA . ASP C 1 276 ? 28.98175 21.14226 61.33533 1.000 19.14462 277 ASP B CA 1
ATOM 10951 C C . ASP C 1 276 ? 29.50177 19.78736 60.87455 1.000 19.03006 277 ASP B C 1
ATOM 10952 O O . ASP C 1 276 ? 30.59260 19.69033 60.31322 1.000 21.48044 277 ASP B O 1
ATOM 10961 N N . ASN C 1 277 ? 28.71813 18.74178 61.07044 1.000 16.15091 278 ASN B N 1
ATOM 10962 C CA . ASN C 1 277 ? 29.11565 17.39798 60.72934 1.000 14.28135 278 ASN B CA 1
ATOM 10963 C C . ASN C 1 277 ? 28.93246 17.10834 59.24251 1.000 13.13929 278 ASN B C 1
ATOM 10964 O O . ASN C 1 277 ? 28.07811 17.68836 58.56423 1.000 13.51934 278 ASN B O 1
ATOM 10975 N N . ALA C 1 278 ? 29.68797 16.11757 58.76783 1.000 13.81544 279 ALA B N 1
ATOM 10976 C CA . ALA C 1 278 ? 29.43833 15.48415 57.48465 1.000 12.65892 279 ALA B CA 1
ATOM 10977 C C . ALA C 1 278 ? 28.41669 14.35887 57.64400 1.000 12.37161 279 ALA B C 1
ATOM 10978 O O . ALA C 1 278 ? 28.13779 13.89663 58.74927 1.000 13.23542 279 ALA B O 1
ATOM 10985 N N . GLY C 1 279 ? 27.87764 13.92608 56.51577 1.000 12.27252 280 GLY B N 1
ATOM 10986 C CA . GLY C 1 279 ? 27.06014 12.72337 56.44418 1.000 12.20592 280 GLY B CA 1
ATOM 10987 C C . GLY C 1 279 ? 27.84841 11.62675 55.73363 1.000 13.13318 280 GLY B C 1
ATOM 10988 O O . GLY C 1 279 ? 28.60440 11.91787 54.80771 1.000 17.61047 280 GLY B O 1
ATOM 10992 N N . ALA C 1 280 ? 27.71125 10.37955 56.17501 1.000 10.63901 281 ALA B N 1
ATOM 10993 C CA . ALA C 1 280 ? 28.41886 9.28459 55.53981 1.000 10.56215 281 ALA B CA 1
ATOM 10994 C C . ALA C 1 280 ? 27.49666 8.11406 55.23237 1.000 10.36441 281 ALA B C 1
ATOM 10995 O O . ALA C 1 280 ? 26.42040 7.95515 55.81961 1.000 12.74821 281 ALA B O 1
ATOM 11002 N N . MET C 1 281 ? 27.96304 7.28313 54.30145 1.000 10.69448 282 MET B N 1
ATOM 11003 C CA A MET C 1 281 ? 27.39411 5.97315 54.04039 0.456 11.30143 282 MET B CA 1
ATOM 11004 C CA B MET C 1 281 ? 27.39849 5.97618 54.01458 0.544 12.12189 282 MET B CA 1
ATOM 11005 C C . MET C 1 281 ? 28.54565 4.97982 54.01886 1.000 11.11823 282 MET B C 1
ATOM 11006 O O . MET C 1 281 ? 29.67257 5.32926 53.64722 1.000 13.26056 282 MET B O 1
ATOM 11033 N N . MET C 1 282 ? 28.27153 3.74482 54.42147 1.000 10.07334 283 MET B N 1
ATOM 11034 C CA . MET C 1 282 ? 29.24823 2.66891 54.40034 1.000 9.95335 283 MET B CA 1
ATOM 11035 C C . MET C 1 282 ? 28.85577 1.65487 53.34006 1.000 9.95257 283 MET B C 1
ATOM 11036 O O . MET C 1 282 ? 27.81855 0.99514 53.47066 1.000 11.48441 283 MET B O 1
ATOM 11050 N N . SER C 1 283 ? 29.68271 1.49390 52.30488 1.000 10.55830 284 SER B N 1
ATOM 11051 C CA A SER C 1 283 ? 29.47277 0.46022 51.30224 0.826 11.26178 284 SER B CA 1
ATOM 11052 C CA B SER C 1 283 ? 29.45480 0.46330 51.30805 0.174 11.74292 284 SER B CA 1
ATOM 11053 C C . SER C 1 283 ? 30.10359 -0.83640 51.76876 1.000 11.61278 284 SER B C 1
ATOM 11054 O O . SER C 1 283 ? 31.24513 -0.84137 52.25220 1.000 14.75465 284 SER B O 1
ATOM 11069 N N . VAL C 1 284 ? 29.38906 -1.93471 51.61116 1.000 11.44426 285 VAL B N 1
ATOM 11070 C CA . VAL C 1 284 ? 29.88477 -3.27393 51.90352 1.000 12.13334 285 VAL B CA 1
ATOM 11071 C C . VAL C 1 284 ? 29.83726 -4.04180 50.59342 1.000 13.13208 285 VAL B C 1
ATOM 11072 O O . VAL C 1 284 ? 28.75806 -4.19732 50.00269 1.000 13.53381 285 VAL B O 1
ATOM 11085 N N . ASP C 1 285 ? 30.99918 -4.49882 50.12228 1.000 14.02903 286 ASP B N 1
ATOM 11086 C CA . ASP C 1 285 ? 31.01832 -5.22244 48.86408 1.000 15.97654 286 ASP B CA 1
ATOM 11087 C C . ASP C 1 285 ? 30.84458 -6.71747 49.12010 1.000 17.32764 286 ASP B C 1
ATOM 11088 O O . ASP C 1 285 ? 30.77308 -7.17913 50.26345 1.000 17.90655 286 ASP B O 1
ATOM 11097 N N . GLU C 1 286 ? 30.76893 -7.48741 48.02900 1.000 18.98440 287 GLU B N 1
ATOM 11098 C CA . GLU C 1 286 ? 30.51335 -8.91963 48.14695 1.000 21.51619 287 GLU B CA 1
ATOM 11099 C C . GLU C 1 286 ? 31.63731 -9.66121 48.86768 1.000 22.09426 287 GLU B C 1
ATOM 11100 O O . GLU C 1 286 ? 31.43468 -10.80232 49.29793 1.000 25.49994 287 GLU B O 1
ATOM 11104 N N . THR C 1 287 ? 32.80547 -9.04288 49.02205 1.000 20.22908 288 THR B N 1
ATOM 11105 C CA . THR C 1 287 ? 33.89657 -9.66426 49.76121 1.000 20.47607 288 THR B CA 1
ATOM 11106 C C . THR C 1 287 ? 33.90428 -9.27571 51.22875 1.000 20.84200 288 THR B C 1
ATOM 11107 O O . THR C 1 287 ? 34.77672 -9.73776 51.96356 1.000 21.41655 288 THR B O 1
ATOM 11118 N N . LEU C 1 288 ? 32.95830 -8.44646 51.66309 1.000 19.18775 289 LEU B N 1
ATOM 11119 C CA . LEU C 1 288 ? 32.92191 -7.90779 53.01864 1.000 19.56425 289 LEU B CA 1
ATOM 11120 C C . LEU C 1 288 ? 33.99193 -6.84578 53.23974 1.000 18.76084 289 LEU B C 1
ATOM 11121 O O . LEU C 1 288 ? 34.38071 -6.56480 54.36836 1.000 19.96145 289 LEU B O 1
ATOM 11137 N N . MET C 1 289 ? 34.42609 -6.19883 52.17093 1.000 18.12138 290 MET B N 1
ATOM 11138 C CA A MET C 1 289 ? 35.21093 -4.98172 52.30495 0.341 16.73350 290 MET B CA 1
ATOM 11139 C CA B MET C 1 289 ? 35.20395 -4.98771 52.31087 0.659 16.44161 290 MET B CA 1
ATOM 11140 C C . MET C 1 289 ? 34.26058 -3.80016 52.47026 1.000 14.78894 290 MET B C 1
ATOM 11141 O O . MET C 1 289 ? 33.34096 -3.60515 51.65810 1.000 15.32569 290 MET B O 1
ATOM 11168 N N . CYS C 1 290 ? 34.49921 -3.01596 53.51251 1.000 14.23489 291 CYS B N 1
ATOM 11169 C CA . CYS C 1 290 ? 33.69495 -1.87174 53.88369 1.000 13.79999 291 CYS B CA 1
ATOM 11170 C C . CYS C 1 290 ? 34.45409 -0.60503 53.56478 1.000 13.42277 291 CYS B C 1
ATOM 11171 O O . CYS C 1 290 ? 35.65494 -0.50575 53.83220 1.000 16.62114 291 CYS B O 1
ATOM 11179 N N . SER C 1 291 ? 33.77501 0.36563 52.98382 1.000 13.07909 292 SER B N 1
ATOM 11180 C CA . SER C 1 291 ? 34.38954 1.62717 52.62713 1.000 13.67409 292 SER B CA 1
ATOM 11181 C C . SER C 1 291 ? 33.39594 2.74661 52.84974 1.000 12.79068 292 SER B C 1
ATOM 11182 O O . SER C 1 291 ? 32.19214 2.51795 52.88443 1.000 13.76864 292 SER B O 1
ATOM 11190 N N . PHE C 1 292 ? 33.91293 3.95497 53.01881 1.000 12.36665 293 PHE B N 1
ATOM 11191 C CA . PHE C 1 292 ? 33.10223 5.09210 53.39772 1.000 12.18913 293 PHE B CA 1
ATOM 11192 C C . PHE C 1 292 ? 33.08154 6.15435 52.31832 1.000 11.78244 293 PHE B C 1
ATOM 11193 O O . PHE C 1 292 ? 34.10835 6.47158 51.71093 1.000 13.72137 293 PHE B O 1
ATOM 11210 N N . GLN C 1 293 ? 31.89227 6.70726 52.09820 1.000 12.49874 294 GLN B N 1
ATOM 11211 C CA A GLN C 1 293 ? 31.70205 7.83759 51.21296 0.740 13.55719 294 GLN B CA 1
ATOM 11212 C CA B GLN C 1 293 ? 31.65698 7.82550 51.19543 0.260 13.04132 294 GLN B CA 1
ATOM 11213 C C . GLN C 1 293 ? 31.01313 8.93317 52.00586 1.000 12.79306 294 GLN B C 1
ATOM 11214 O O . GLN C 1 293 ? 29.97413 8.69801 52.63890 1.000 14.87697 294 GLN B O 1
ATOM 11241 N N . ILE C 1 294 ? 31.59527 10.11729 51.98962 1.000 12.79423 295 ILE B N 1
ATOM 11242 C CA A ILE C 1 294 ? 31.06745 11.15795 52.84065 0.592 13.99887 295 ILE B CA 1
ATOM 11243 C CA B ILE C 1 294 ? 31.23761 11.22947 52.86508 0.408 11.48050 295 ILE B CA 1
ATOM 11244 C C . ILE C 1 294 ? 30.72096 12.39423 52.03688 1.000 12.15759 295 ILE B C 1
ATOM 11245 O O . ILE C 1 294 ? 31.25279 12.66895 50.95430 1.000 13.84015 295 ILE B O 1
ATOM 11276 N N . LEU C 1 295 ? 29.69685 13.08012 52.55128 1.000 12.19933 296 LEU B N 1
ATOM 11277 C CA A LEU C 1 295 ? 29.19400 14.32093 51.98806 0.701 13.04004 296 LEU B CA 1
ATOM 11278 C CA B LEU C 1 295 ? 29.12652 14.30724 52.01010 0.299 13.62168 296 LEU B CA 1
ATOM 11279 C C . LEU C 1 295 ? 29.40661 15.39284 53.04203 1.000 13.31701 296 LEU B C 1
ATOM 11280 O O . LEU C 1 295 ? 28.80344 15.37235 54.12371 1.000 14.14182 296 LEU B O 1
ATOM 11311 N N . LYS C 1 296 ? 30.33600 16.29888 52.74248 1.000 15.55130 297 LYS B N 1
ATOM 11312 C CA . LYS C 1 296 ? 30.74498 17.26055 53.75651 1.000 18.46895 297 LYS B CA 1
ATOM 11313 C C . LYS C 1 296 ? 30.16565 18.63480 53.44935 1.000 20.39581 297 LYS B C 1
ATOM 11314 O O . LYS C 1 296 ? 30.02438 19.00528 52.27892 1.000 21.12779 297 LYS B O 1
ATOM 11333 N N . PRO C 1 297 ? 29.75943 19.39677 54.45918 1.000 24.14829 298 PRO B N 1
ATOM 11334 C CA . PRO C 1 297 ? 29.41709 20.79819 54.19384 1.000 27.54192 298 PRO B CA 1
ATOM 11335 C C . PRO C 1 297 ? 30.64096 21.51477 53.62803 1.000 27.38240 298 PRO B C 1
ATOM 11336 O O . PRO C 1 297 ? 31.78725 21.19346 53.94699 1.000 29.60500 298 PRO B O 1
ATOM 11347 N N . ALA C 1 298 ? 30.40256 22.44216 52.72258 1.000 30.60321 299 ALA B N 1
ATOM 11348 C CA . ALA C 1 298 ? 31.50143 22.95355 51.90285 1.000 30.20024 299 ALA B CA 1
ATOM 11349 C C . ALA C 1 298 ? 32.50499 23.81741 52.68202 1.000 29.24315 299 ALA B C 1
ATOM 11350 O O . ALA C 1 298 ? 33.69458 23.84795 52.33955 1.000 35.18637 299 ALA B O 1
ATOM 11357 N N . LYS C 1 325 ? 21.64484 20.34985 72.80397 1.000 29.95166 326 LYS B N 1
ATOM 11358 C CA . LYS C 1 325 ? 22.40058 19.15072 72.45653 1.000 27.46340 326 LYS B CA 1
ATOM 11359 C C . LYS C 1 325 ? 21.79387 18.46107 71.23503 1.000 24.09037 326 LYS B C 1
ATOM 11360 O O . LYS C 1 325 ? 20.58599 18.56889 70.96485 1.000 28.16664 326 LYS B O 1
ATOM 11363 N N . SER C 1 326 ? 22.62058 17.72332 70.49739 1.000 20.01737 327 SER B N 1
ATOM 11364 C CA . SER C 1 326 ? 22.11272 17.09751 69.29033 1.000 16.77681 327 SER B CA 1
ATOM 11365 C C . SER C 1 326 ? 21.33670 15.82473 69.57294 1.000 15.68515 327 SER B C 1
ATOM 11366 O O . SER C 1 326 ? 20.58774 15.38999 68.70966 1.000 19.06640 327 SER B O 1
ATOM 11374 N N . SER C 1 327 ? 21.49637 15.22203 70.73938 1.000 15.08802 328 SER B N 1
ATOM 11375 C CA . SER C 1 327 ? 20.83493 13.96292 71.02069 1.000 14.58627 328 SER B CA 1
ATOM 11376 C C . SER C 1 327 ? 19.44013 14.19172 71.56118 1.000 13.70689 328 SER B C 1
ATOM 11377 O O . SER C 1 327 ? 19.14466 15.20853 72.19378 1.000 18.19461 328 SER B O 1
ATOM 11385 N N . SER C 1 328 ? 18.57686 13.22306 71.31217 1.000 11.08930 329 SER B N 1
ATOM 11386 C CA . SER C 1 328 ? 17.22405 13.24532 71.82373 1.000 11.01530 329 SER B CA 1
ATOM 11387 C C . SER C 1 328 ? 17.12361 12.48877 73.13874 1.000 11.50228 329 SER B C 1
ATOM 11388 O O . SER C 1 328 ? 17.81504 11.49946 73.37365 1.000 12.78007 329 SER B O 1
ATOM 11396 N N . THR C 1 329 ? 16.22138 12.94703 73.97780 1.000 14.42496 330 THR B N 1
ATOM 11397 C CA . THR C 1 329 ? 15.94608 12.39548 75.29043 1.000 14.59323 330 THR B CA 1
ATOM 11398 C C . THR C 1 329 ? 14.71888 11.49947 75.21241 1.000 13.35428 330 THR B C 1
ATOM 11399 O O . THR C 1 329 ? 13.81448 11.71911 74.40105 1.000 14.82896 330 THR B O 1
ATOM 11410 N N . GLY C 1 330 ? 14.67744 10.50786 76.09341 1.000 13.80756 331 GLY B N 1
ATOM 11411 C CA . GLY C 1 330 ? 13.61107 9.54058 76.08748 1.000 15.25895 331 GLY B CA 1
ATOM 11412 C C . GLY C 1 330 ? 12.55409 9.72053 77.14161 1.000 16.94202 331 GLY B C 1
ATOM 11413 O O . GLY C 1 330 ? 11.56327 8.98273 77.13119 1.000 19.75641 331 GLY B O 1
ATOM 11417 N N . ASN C 1 331 ? 12.71975 10.68376 78.04443 1.000 17.04016 332 ASN B N 1
ATOM 11418 C CA . ASN C 1 331 ? 11.79224 10.89185 79.14552 1.000 19.68339 332 ASN B CA 1
ATOM 11419 C C . ASN C 1 331 ? 11.36486 12.35153 79.25473 1.000 17.78454 332 ASN B C 1
ATOM 11420 O O . ASN C 1 331 ? 11.06044 12.82824 80.35032 1.000 19.83340 332 ASN B O 1
ATOM 11431 N N . LEU C 1 332 ? 11.26400 13.05289 78.11930 1.000 17.36724 333 LEU B N 1
ATOM 11432 C CA . LEU C 1 332 ? 10.93719 14.47853 78.15538 1.000 18.20742 333 LEU B CA 1
ATOM 11433 C C . LEU C 1 332 ? 9.56139 14.72315 78.76745 1.000 18.26106 333 LEU B C 1
ATOM 11434 O O . LEU C 1 332 ? 9.35077 15.73090 79.45371 1.000 21.60922 333 LEU B O 1
ATOM 11450 N N . LEU C 1 333 ? 8.60734 13.82547 78.52524 1.000 18.40180 334 LEU B N 1
ATOM 11451 C CA . LEU C 1 333 ? 7.27733 14.01497 79.07103 1.000 19.96358 334 LEU B CA 1
ATOM 11452 C C . LEU C 1 333 ? 7.19088 13.55064 80.51357 1.000 24.07241 334 LEU B C 1
ATOM 11453 O O . LEU C 1 333 ? 6.33579 14.03299 81.26093 1.000 28.71020 334 LEU B O 1
ATOM 11469 N N . ASP C 1 334 ? 8.04453 12.60534 80.91077 1.000 26.54400 335 ASP B N 1
ATOM 11470 C CA . ASP C 1 334 ? 7.83589 11.84219 82.13296 1.000 29.62441 335 ASP B CA 1
ATOM 11471 C C . ASP C 1 334 ? 8.71334 12.27415 83.28621 1.000 29.23033 335 ASP B C 1
ATOM 11472 O O . ASP C 1 334 ? 8.35362 12.01559 84.44350 1.000 31.78901 335 ASP B O 1
ATOM 11481 N N . LYS C 1 335 ? 9.84882 12.90279 83.01809 1.000 30.50763 336 LYS B N 1
ATOM 11482 C CA . LYS C 1 335 ? 10.67909 13.37198 84.11570 1.000 30.98046 336 LYS B CA 1
ATOM 11483 C C . LYS C 1 335 ? 9.87799 14.33457 84.98211 1.000 33.03411 336 LYS B C 1
ATOM 11484 O O . LYS C 1 335 ? 8.95647 15.00705 84.51037 1.000 32.41088 336 LYS B O 1
ATOM 11503 N N . ASP C 1 336 ? 10.22579 14.37741 86.27097 1.000 35.43922 337 ASP B N 1
ATOM 11504 C CA . ASP C 1 336 ? 9.53486 15.25180 87.20912 1.000 36.53560 337 ASP B CA 1
ATOM 11505 C C . ASP C 1 336 ? 9.47806 16.67265 86.66543 1.000 37.85642 337 ASP B C 1
ATOM 11506 O O . ASP C 1 336 ? 10.45134 17.18076 86.09968 1.000 39.87499 337 ASP B O 1
ATOM 11510 N N . ASP C 1 337 ? 8.32304 17.30901 86.83596 1.000 37.66279 338 ASP B N 1
ATOM 11511 C CA . ASP C 1 337 ? 8.11953 18.67402 86.37059 1.000 37.58929 338 ASP B CA 1
ATOM 11512 C C . ASP C 1 337 ? 9.12600 19.62641 87.00528 1.000 38.00593 338 ASP B C 1
ATOM 11513 O O . ASP C 1 337 ? 9.99416 20.16312 86.31962 1.000 40.24283 338 ASP B O 1
ATOM 11522 N N . ARG D 2 6 ? 41.25842 -15.57376 66.39915 1.000 34.40714 516 ARG D N 1
ATOM 11523 C CA . ARG D 2 6 ? 40.00168 -15.66072 65.65476 1.000 33.65015 516 ARG D CA 1
ATOM 11524 C C . ARG D 2 6 ? 40.07093 -14.93191 64.31177 1.000 33.45553 516 ARG D C 1
ATOM 11525 O O . ARG D 2 6 ? 40.54276 -13.79684 64.23383 1.000 35.74744 516 ARG D O 1
ATOM 11545 N N . LYS D 2 7 ? 39.59051 -15.58741 63.25756 1.000 31.15388 517 LYS D N 1
ATOM 11546 C CA . LYS D 2 7 ? 39.62504 -15.00172 61.92328 1.000 28.47607 517 LYS D CA 1
ATOM 11547 C C . LYS D 2 7 ? 38.50221 -13.97992 61.76075 1.000 26.12893 517 LYS D C 1
ATOM 11548 O O . LYS D 2 7 ? 37.33747 -14.26983 62.04541 1.000 29.51332 517 LYS D O 1
ATOM 11552 N N . ILE D 2 8 ? 38.87393 -12.77913 61.32566 1.000 25.39153 518 ILE D N 1
ATOM 11553 C CA . ILE D 2 8 ? 37.94821 -11.69839 61.01520 1.000 23.47661 518 ILE D CA 1
ATOM 11554 C C . ILE D 2 8 ? 37.77856 -11.67026 59.50666 1.000 23.88730 518 ILE D C 1
ATOM 11555 O O . ILE D 2 8 ? 38.77646 -11.69888 58.77664 1.000 26.15940 518 ILE D O 1
ATOM 11571 N N . LEU D 2 9 ? 36.52995 -11.61330 59.03001 1.000 22.14968 519 LEU D N 1
ATOM 11572 C CA . LEU D 2 9 ? 36.29045 -11.50810 57.59258 1.000 22.86907 519 LEU D CA 1
ATOM 11573 C C . LEU D 2 9 ? 36.26464 -10.06306 57.09835 1.000 24.01254 519 LEU D C 1
ATOM 11574 O O . LEU D 2 9 ? 36.79435 -9.75951 56.01983 1.000 25.28941 519 LEU D O 1
ATOM 11590 N N . ILE D 2 10 ? 35.66196 -9.16339 57.87106 1.000 23.28875 520 ILE D N 1
ATOM 11591 C CA . ILE D 2 10 ? 35.54466 -7.78406 57.43958 1.000 23.41729 520 ILE D CA 1
ATOM 11592 C C . ILE D 2 10 ? 36.90599 -7.14766 57.26167 1.000 24.65782 520 ILE D C 1
ATOM 11593 O O . ILE D 2 10 ? 37.87196 -7.48413 57.94749 1.000 26.06003 520 ILE D O 1
ATOM 11609 N N . ARG D 2 11 ? 36.98245 -6.22003 56.31845 1.000 22.98748 521 ARG D N 1
ATOM 11610 C CA . ARG D 2 11 ? 38.10027 -5.29804 56.21984 1.000 22.90739 521 ARG D CA 1
ATOM 11611 C C . ARG D 2 11 ? 37.53500 -3.92643 55.91588 1.000 22.16286 521 ARG D C 1
ATOM 11612 O O . ARG D 2 11 ? 36.42930 -3.79925 55.39211 1.000 21.97406 521 ARG D O 1
ATOM 11633 N N . PHE D 2 12 ? 38.31428 -2.90467 56.22832 1.000 21.27841 522 PHE D N 1
ATOM 11634 C CA . PHE D 2 12 ? 37.99731 -1.53114 55.90491 1.000 22.21453 522 PHE D CA 1
ATOM 11635 C C . PHE D 2 12 ? 38.97056 -1.06476 54.85482 1.000 22.14108 522 PHE D C 1
ATOM 11636 O O . PHE D 2 12 ? 40.17384 -1.01683 55.10048 1.000 24.33805 522 PHE D O 1
ATOM 11653 N N . SER D 2 13 ? 38.48133 -0.75652 53.67524 1.000 20.41773 523 SER D N 1
ATOM 11654 C CA . SER D 2 13 ? 39.31207 0.03358 52.79725 1.000 20.43662 523 SER D CA 1
ATOM 11655 C C . SER D 2 13 ? 39.47168 1.34608 53.51158 1.000 24.53876 523 SER D C 1
ATOM 11656 O O . SER D 2 13 ? 38.49998 1.90067 54.03000 1.000 26.43078 523 SER D O 1
ATOM 11664 N N . ASP D 2 14 ? 40.67361 1.81092 53.60329 1.000 22.78168 524 ASP D N 1
ATOM 11665 C CA A ASP D 2 14 ? 40.91630 3.10813 54.20869 0.659 24.10614 524 ASP D CA 1
ATOM 11666 C CA B ASP D 2 14 ? 40.94129 3.10580 54.20485 0.341 23.59692 524 ASP D CA 1
ATOM 11667 C C . ASP D 2 14 ? 40.85957 4.23785 53.19112 1.000 19.96522 524 ASP D C 1
ATOM 11668 O O . ASP D 2 14 ? 41.05913 5.39405 53.56777 1.000 20.32713 524 ASP D O 1
ATOM 11685 N N . TYR D 2 15 ? 40.52938 3.93057 51.92241 1.000 17.55499 525 TYR D N 1
ATOM 11686 C CA A TYR D 2 15 ? 40.27624 4.96044 50.92792 0.776 15.51392 525 TYR D CA 1
ATOM 11687 C CA B TYR D 2 15 ? 40.27716 4.94895 50.90164 0.224 15.79341 525 TYR D CA 1
ATOM 11688 C C . TYR D 2 15 ? 38.88197 5.53682 51.10071 1.000 14.35410 525 TYR D C 1
ATOM 11689 O O . TYR D 2 15 ? 37.89605 4.80064 51.09351 1.000 15.39262 525 TYR D O 1
ATOM 11724 N N . VAL D 2 16 ? 38.79724 6.84909 51.23289 1.000 12.49345 526 VAL D N 1
ATOM 11725 C CA . VAL D 2 16 ? 37.54657 7.52307 51.54917 1.000 11.97242 526 VAL D CA 1
ATOM 11726 C C . VAL D 2 16 ? 37.17789 8.41897 50.37804 1.000 13.31061 526 VAL D C 1
ATOM 11727 O O . VAL D 2 16 ? 38.01303 9.18521 49.89079 1.000 15.31620 526 VAL D O 1
ATOM 11740 N N . GLU D 2 17 ? 35.92891 8.32971 49.92951 1.000 12.63464 527 GLU D N 1
ATOM 11741 C CA . GLU D 2 17 ? 35.43731 9.25081 48.91437 1.000 13.54707 527 GLU D CA 1
ATOM 11742 C C . GLU D 2 17 ? 34.79064 10.43604 49.61915 1.000 13.69630 527 GLU D C 1
ATOM 11743 O O . GLU D 2 17 ? 34.01172 10.25833 50.55665 1.000 14.32862 527 GLU D O 1
ATOM 11755 N N . VAL D 2 18 ? 35.11595 11.63946 49.17385 1.000 14.26161 528 VAL D N 1
ATOM 11756 C CA . VAL D 2 18 ? 34.55568 12.85093 49.75203 1.000 14.51111 528 VAL D CA 1
ATOM 11757 C C . VAL D 2 18 ? 33.97394 13.71144 48.64630 1.000 15.14649 528 VAL D C 1
ATOM 11758 O O . VAL D 2 18 ? 34.63665 13.97498 47.63620 1.000 17.08186 528 VAL D O 1
ATOM 11771 N N . ALA D 2 19 ? 32.76786 14.20778 48.86428 1.000 14.38955 529 ALA D N 1
ATOM 11772 C CA . ALA D 2 19 ? 32.13219 15.16107 47.96832 1.000 16.11848 529 ALA D CA 1
ATOM 11773 C C . ALA D 2 19 ? 31.39086 16.17083 48.82713 1.000 16.76006 529 ALA D C 1
ATOM 11774 O O . ALA D 2 19 ? 31.20091 15.98263 50.02873 1.000 16.56144 529 ALA D O 1
ATOM 11781 N N . ASP D 2 20 ? 30.95918 17.25909 48.20722 1.000 19.22263 530 ASP D N 1
ATOM 11782 C CA . ASP D 2 20 ? 30.28714 18.31371 48.95504 1.000 20.21480 530 ASP D CA 1
ATOM 11783 C C . ASP D 2 20 ? 28.78833 18.03926 49.06518 1.000 20.77264 530 ASP D C 1
ATOM 11784 O O . ASP D 2 20 ? 28.13117 17.61921 48.10237 1.000 21.20766 530 ASP D O 1
ATOM 11793 N N . ALA D 2 21 ? 28.26147 18.27148 50.25653 1.000 20.11461 531 ALA D N 1
ATOM 11794 C CA . ALA D 2 21 ? 26.83232 18.18561 50.47271 1.000 22.36351 531 ALA D CA 1
ATOM 11795 C C . ALA D 2 21 ? 26.13141 19.36760 49.81933 1.000 23.84762 531 ALA D C 1
ATOM 11796 O O . ALA D 2 21 ? 26.74672 20.34934 49.39879 1.000 26.02302 531 ALA D O 1
ATOM 11803 N N . GLN D 2 22 ? 24.80516 19.25165 49.73411 1.000 25.52400 532 GLN D N 1
ATOM 11804 C CA . GLN D 2 22 ? 23.96315 20.35804 49.29912 1.000 27.99227 532 GLN D CA 1
ATOM 11805 C C . GLN D 2 22 ? 24.20542 21.60125 50.14631 1.000 29.48969 532 GLN D C 1
ATOM 11806 O O . GLN D 2 22 ? 24.60807 21.51417 51.30847 1.000 28.22097 532 GLN D O 1
ATOM 11820 N N . ASP D 2 23 ? 23.90900 22.76188 49.58885 1.000 30.30931 533 ASP D N 1
ATOM 11821 C CA . ASP D 2 23 ? 24.07490 24.03557 50.28445 1.000 31.65752 533 ASP D CA 1
ATOM 11822 C C . ASP D 2 23 ? 22.69425 24.67323 50.41670 1.000 29.88945 533 ASP D C 1
ATOM 11823 O O . ASP D 2 23 ? 22.18089 25.22446 49.44037 1.000 31.47666 533 ASP D O 1
ATOM 11832 N N . TYR D 2 24 ? 22.08698 24.60550 51.60796 1.000 26.45385 534 TYR D N 1
ATOM 11833 C CA . TYR D 2 24 ? 20.74990 25.16215 51.81429 1.000 24.34237 534 TYR D CA 1
ATOM 11834 C C . TYR D 2 24 ? 20.49297 25.29901 53.31011 1.000 23.28247 534 TYR D C 1
ATOM 11835 O O . TYR D 2 24 ? 21.26604 24.81024 54.13484 1.000 24.54829 534 TYR D O 1
ATOM 11853 N N . ASP D 2 25 ? 19.39773 25.99067 53.65262 1.000 22.78946 535 ASP D N 1
ATOM 11854 C CA . ASP D 2 25 ? 19.03744 26.26033 55.04849 1.000 21.44974 535 ASP D CA 1
ATOM 11855 C C . ASP D 2 25 ? 18.30190 25.05112 55.61306 1.000 18.64733 535 ASP D C 1
ATOM 11856 O O . ASP D 2 25 ? 17.16768 24.75831 55.21616 1.000 20.91395 535 ASP D O 1
ATOM 11865 N N . ARG D 2 26 ? 18.94171 24.35048 56.54647 1.000 16.94884 536 ARG D N 1
ATOM 11866 C CA . ARG D 2 26 ? 18.40535 23.12990 57.13244 1.000 14.11231 536 ARG D CA 1
ATOM 11867 C C . ARG D 2 26 ? 17.66340 23.35638 58.45144 1.000 14.11894 536 ARG D C 1
ATOM 11868 O O . ARG D 2 26 ? 17.19210 22.38826 59.05637 1.000 13.53027 536 ARG D O 1
ATOM 11889 N N . ARG D 2 27 ? 17.56721 24.59619 58.92618 1.000 14.66979 537 ARG D N 1
ATOM 11890 C CA . ARG D 2 27 ? 16.95572 24.84121 60.22451 1.000 15.30346 537 ARG D CA 1
ATOM 11891 C C . ARG D 2 27 ? 15.48788 24.45361 60.20009 1.000 15.18586 537 ARG D C 1
ATOM 11892 O O . ARG D 2 27 ? 14.79468 24.65661 59.20184 1.000 17.04198 537 ARG D O 1
ATOM 11913 N N . ALA D 2 28 ? 15.01745 23.90654 61.31471 1.000 14.74827 538 ALA D N 1
ATOM 11914 C CA . ALA D 2 28 ? 13.67562 23.38563 61.43419 1.000 15.56821 538 ALA D CA 1
ATOM 11915 C C . ALA D 2 28 ? 13.15641 23.72190 62.81929 1.000 16.95488 538 ALA D C 1
ATOM 11916 O O . ALA D 2 28 ? 13.90873 24.07006 63.72514 1.000 18.73949 538 ALA D O 1
ATOM 11923 N N . ASP D 2 29 ? 11.85662 23.58638 63.00179 1.000 18.33166 539 ASP D N 1
ATOM 11924 C CA . ASP D 2 29 ? 11.28726 23.89845 64.30013 1.000 20.32110 539 ASP D CA 1
ATOM 11925 C C . ASP D 2 29 ? 11.77492 22.92618 65.37414 1.000 19.77382 539 ASP D C 1
ATOM 11926 O O . ASP D 2 29 ? 12.12338 21.77449 65.09468 1.000 18.55182 539 ASP D O 1
ATOM 11935 N N . LYS D 2 30 ? 11.79963 23.40768 66.61774 1.000 19.14927 540 LYS D N 1
ATOM 11936 C CA . LYS D 2 30 ? 12.08830 22.60259 67.80247 1.000 19.03464 540 LYS D CA 1
ATOM 11937 C C . LYS D 2 30 ? 10.90628 22.72139 68.75826 1.000 18.01739 540 LYS D C 1
ATOM 11938 O O . LYS D 2 30 ? 11.01284 23.33048 69.82727 1.000 17.88781 540 LYS D O 1
ATOM 11957 N N . PRO D 2 31 ? 9.75638 22.13569 68.40450 1.000 15.58243 541 PRO D N 1
ATOM 11958 C CA . PRO D 2 31 ? 8.54134 22.39347 69.20035 1.000 16.49404 541 PRO D CA 1
ATOM 11959 C C . PRO D 2 31 ? 8.64710 21.89408 70.62383 1.000 16.43399 541 PRO D C 1
ATOM 11960 O O . PRO D 2 31 ? 7.98277 22.44543 71.51283 1.000 18.21146 541 PRO D O 1
ATOM 11971 N N . TRP D 2 32 ? 9.47530 20.86812 70.87212 1.000 15.04408 542 TRP D N 1
ATOM 11972 C CA . TRP D 2 32 ? 9.57111 20.31293 72.21584 1.000 16.06086 542 TRP D CA 1
ATOM 11973 C C . TRP D 2 32 ? 10.12287 21.32807 73.20422 1.000 18.16810 542 TRP D C 1
ATOM 11974 O O . TRP D 2 32 ? 9.84216 21.23411 74.40461 1.000 20.40004 542 TRP D O 1
ATOM 11995 N N . THR D 2 33 ? 10.90204 22.30119 72.72383 1.000 18.15564 543 THR D N 1
ATOM 11996 C CA . THR D 2 33 ? 11.51706 23.28419 73.60790 1.000 19.55496 543 THR D CA 1
ATOM 11997 C C . THR D 2 33 ? 10.51618 24.30274 74.12828 1.000 21.87337 543 THR D C 1
ATOM 11998 O O . THR D 2 33 ? 10.86374 25.08443 75.01353 1.000 24.67005 543 THR D O 1
ATOM 12009 N N . ARG D 2 34 ? 9.29895 24.33064 73.59580 1.000 21.50650 544 ARG D N 1
ATOM 12010 C CA . ARG D 2 34 ? 8.27797 25.27671 74.01984 1.000 22.17585 544 ARG D CA 1
ATOM 12011 C C . ARG D 2 34 ? 7.19190 24.61570 74.86329 1.000 22.93882 544 ARG D C 1
ATOM 12012 O O . ARG D 2 34 ? 6.20628 25.27178 75.20479 1.000 25.40094 544 ARG D O 1
ATOM 12033 N N . LEU D 2 35 ? 7.35714 23.34442 75.22973 1.000 22.50196 545 LEU D N 1
ATOM 12034 C CA . LEU D 2 35 ? 6.31977 22.62297 75.95505 1.000 21.95523 545 LEU D CA 1
ATOM 12035 C C . LEU D 2 35 ? 6.30656 23.05285 77.41588 1.000 23.16922 545 LEU D C 1
ATOM 12036 O O . LEU D 2 35 ? 7.32817 22.97925 78.10219 1.000 24.75009 545 LEU D O 1
ATOM 12052 N N . THR D 2 36 ? 5.14364 23.49207 77.88727 1.000 23.48473 546 THR D N 1
ATOM 12053 C CA . THR D 2 36 ? 4.93815 23.75632 79.29956 1.000 24.42146 546 THR D CA 1
ATOM 12054 C C . THR D 2 36 ? 4.57563 22.46024 80.02197 1.000 23.38789 546 THR D C 1
ATOM 12055 O O . THR D 2 36 ? 4.28414 21.43716 79.39870 1.000 21.78876 546 THR D O 1
ATOM 12066 N N . ALA D 2 37 ? 4.60759 22.51384 81.35878 1.000 25.38607 547 ALA D N 1
ATOM 12067 C CA . ALA D 2 37 ? 4.16065 21.37584 82.15759 1.000 25.20954 547 ALA D CA 1
ATOM 12068 C C . ALA D 2 37 ? 2.73973 20.97360 81.78750 1.000 25.41823 547 ALA D C 1
ATOM 12069 O O . ALA D 2 37 ? 2.42771 19.78258 81.68302 1.000 26.45805 547 ALA D O 1
ATOM 12076 N N . ALA D 2 38 ? 1.85917 21.95340 81.57924 1.000 25.21687 548 ALA D N 1
ATOM 12077 C CA . ALA D 2 38 ? 0.49064 21.62957 81.20311 1.000 24.59320 548 ALA D CA 1
ATOM 12078 C C . ALA D 2 38 ? 0.43638 21.00559 79.81498 1.000 23.12615 548 ALA D C 1
ATOM 12079 O O . ALA D 2 38 ? -0.36493 20.09853 79.56518 1.000 23.37271 548 ALA D O 1
ATOM 12086 N N . ASP D 2 39 ? 1.26447 21.48903 78.89187 1.000 22.48777 549 ASP D N 1
ATOM 12087 C CA . ASP D 2 39 ? 1.30892 20.86890 77.57743 1.000 20.98006 549 ASP D CA 1
ATOM 12088 C C . ASP D 2 39 ? 1.74914 19.41398 77.68628 1.000 19.42512 549 ASP D C 1
ATOM 12089 O O . ASP D 2 39 ? 1.21211 18.53562 77.00034 1.000 20.05488 549 ASP D O 1
ATOM 12098 N N . LYS D 2 40 ? 2.76690 19.14873 78.50600 1.000 19.77294 550 LYS D N 1
ATOM 12099 C CA . LYS D 2 40 ? 3.25736 17.78052 78.63544 1.000 19.73188 550 LYS D CA 1
ATOM 12100 C C . LYS D 2 40 ? 2.18600 16.87900 79.23145 1.000 18.87018 550 LYS D C 1
ATOM 12101 O O . LYS D 2 40 ? 1.98892 15.75095 78.76959 1.000 18.62708 550 LYS D O 1
ATOM 12120 N N . ALA D 2 41 ? 1.48551 17.35575 80.26477 1.000 20.67810 551 ALA D N 1
ATOM 12121 C CA . ALA D 2 41 ? 0.41325 16.56155 80.85391 1.000 21.24682 551 ALA D CA 1
ATOM 12122 C C . ALA D 2 41 ? -0.65679 16.24359 79.82099 1.000 22.10975 551 ALA D C 1
ATOM 12123 O O . ALA D 2 41 ? -1.17162 15.12042 79.77430 1.000 22.42502 551 ALA D O 1
ATOM 12130 N N . ALA D 2 42 ? -1.00723 17.22367 78.98224 1.000 21.46835 552 ALA D N 1
ATOM 12131 C CA . ALA D 2 42 ? -1.99753 16.98086 77.94517 1.000 21.35392 552 ALA D CA 1
ATOM 12132 C C . ALA D 2 42 ? -1.50280 15.95403 76.93227 1.000 19.70166 552 ALA D C 1
ATOM 12133 O O . ALA D 2 42 ? -2.27775 15.11734 76.46392 1.000 20.18183 552 ALA D O 1
ATOM 12140 N N . ILE D 2 43 ? -0.22342 16.02089 76.56277 1.000 18.06962 553 ILE D N 1
ATOM 12141 C CA . ILE D 2 43 ? 0.31969 15.07898 75.58587 1.000 16.45249 553 ILE D CA 1
ATOM 12142 C C . ILE D 2 43 ? 0.39282 13.66913 76.16264 1.000 15.78532 553 ILE D C 1
ATOM 12143 O O . ILE D 2 43 ? 0.06201 12.69451 75.48317 1.000 16.21337 553 ILE D O 1
ATOM 12159 N N . ARG D 2 44 ? 0.77338 13.53557 77.43390 1.000 16.44524 554 ARG D N 1
ATOM 12160 C CA . ARG D 2 44 ? 0.74336 12.21162 78.05528 1.000 17.41196 554 ARG D CA 1
ATOM 12161 C C . ARG D 2 44 ? -0.66251 11.62285 78.00139 1.000 18.08483 554 ARG D C 1
ATOM 12162 O O . ARG D 2 44 ? -0.84447 10.44686 77.67541 1.000 18.01239 554 ARG D O 1
ATOM 12183 N N . LYS D 2 45 ? -1.67616 12.43534 78.30853 1.000 19.00134 555 LYS D N 1
ATOM 12184 C CA . LYS D 2 45 ? -3.05373 11.95713 78.27743 1.000 19.11131 555 LYS D CA 1
ATOM 12185 C C . LYS D 2 45 ? -3.45557 11.55845 76.86650 1.000 19.62419 555 LYS D C 1
ATOM 12186 O O . LYS D 2 45 ? -4.08591 10.51311 76.65921 1.000 19.74509 555 LYS D O 1
ATOM 12205 N N . GLU D 2 46 ? -3.11958 12.40252 75.88603 1.000 19.03662 556 GLU D N 1
ATOM 12206 C CA . GLU D 2 46 ? -3.43789 12.11694 74.49268 1.000 18.36133 556 GLU D CA 1
ATOM 12207 C C . GLU D 2 46 ? -2.79634 10.81239 74.04042 1.000 15.85465 556 GLU D C 1
ATOM 12208 O O . GLU D 2 46 ? -3.44384 9.98114 73.38792 1.000 16.58689 556 GLU D O 1
ATOM 12220 N N . LEU D 2 47 ? -1.49796 10.63868 74.33563 1.000 15.34471 557 LEU D N 1
ATOM 12221 C CA . LEU D 2 47 ? -0.79205 9.42654 73.92588 1.000 13.55477 557 LEU D CA 1
ATOM 12222 C C . LEU D 2 47 ? -1.38340 8.19570 74.59329 1.000 13.69308 557 LEU D C 1
ATOM 12223 O O . LEU D 2 47 ? -1.58831 7.16568 73.93990 1.000 14.10021 557 LEU D O 1
ATOM 12239 N N . ASN D 2 48 ? -1.65055 8.27915 75.89443 1.000 15.57703 558 ASN D N 1
ATOM 12240 C CA . ASN D 2 48 ? -2.23516 7.13407 76.58477 1.000 16.04449 558 ASN D CA 1
ATOM 12241 C C . ASN D 2 48 ? -3.57311 6.73222 75.97937 1.000 16.39678 558 ASN D C 1
ATOM 12242 O O . ASN D 2 48 ? -3.85077 5.53712 75.80689 1.000 16.41496 558 ASN D O 1
ATOM 12253 N N . GLU D 2 49 ? -4.42702 7.71998 75.68349 1.000 17.34095 559 GLU D N 1
ATOM 12254 C CA . GLU D 2 49 ? -5.71131 7.42409 75.07051 1.000 17.82617 559 GLU D CA 1
ATOM 12255 C C . GLU D 2 49 ? -5.53989 6.83562 73.68798 1.000 15.87858 559 GLU D C 1
ATOM 12256 O O . GLU D 2 49 ? -6.20412 5.85923 73.33327 1.000 16.93586 559 GLU D O 1
ATOM 12268 N N . PHE D 2 50 ? -4.61368 7.39126 72.90209 1.000 15.31861 560 PHE D N 1
ATOM 12269 C CA . PHE D 2 50 ? -4.37888 6.87595 71.56365 1.000 14.47550 560 PHE D CA 1
ATOM 12270 C C . PHE D 2 50 ? -3.91933 5.42262 71.62377 1.000 13.49562 560 PHE D C 1
ATOM 12271 O O . PHE D 2 50 ? -4.40720 4.55590 70.88305 1.000 13.65997 560 PHE D O 1
ATOM 12288 N N . LYS D 2 51 ? -2.97656 5.13297 72.52104 1.000 13.27893 561 LYS D N 1
ATOM 12289 C CA . LYS D 2 51 ? -2.44137 3.77763 72.57405 1.000 13.18390 561 LYS D CA 1
ATOM 12290 C C . LYS D 2 51 ? -3.43470 2.78531 73.15030 1.000 14.24715 561 LYS D C 1
ATOM 12291 O O . LYS D 2 51 ? -3.43624 1.62404 72.75014 1.000 16.44895 561 LYS D O 1
ATOM 12310 N N . SER D 2 52 ? -4.27632 3.21917 74.07088 1.000 16.10664 562 SER D N 1
ATOM 12311 C CA . SER D 2 52 ? -5.21418 2.26877 74.66069 1.000 17.50016 562 SER D CA 1
ATOM 12312 C C . SER D 2 52 ? -6.45618 2.08038 73.80250 1.000 16.65308 562 SER D C 1
ATOM 12313 O O . SER D 2 52 ? -7.09998 1.03106 73.88746 1.000 18.79509 562 SER D O 1
ATOM 12321 N N . THR D 2 53 ? -6.82628 3.06127 72.97987 1.000 16.03447 563 THR D N 1
ATOM 12322 C CA . THR D 2 53 ? -8.11259 3.01053 72.28732 1.000 17.27154 563 THR D CA 1
ATOM 12323 C C . THR D 2 53 ? -8.02663 2.90438 70.77103 1.000 16.44144 563 THR D C 1
ATOM 12324 O O . THR D 2 53 ? -9.03886 2.55848 70.14154 1.000 17.62166 563 THR D O 1
ATOM 12335 N N . GLU D 2 54 ? -6.85409 3.18800 70.17056 1.000 15.19723 564 GLU D N 1
ATOM 12336 C CA . GLU D 2 54 ? -6.75088 3.24405 68.71826 1.000 15.23072 564 GLU D CA 1
ATOM 12337 C C . GLU D 2 54 ? -5.58044 2.44727 68.14796 1.000 14.01027 564 GLU D C 1
ATOM 12338 O O . GLU D 2 54 ? -5.72349 1.81141 67.10747 1.000 18.17813 564 GLU D O 1
ATOM 12350 N N . MET D 2 55 ? -4.40663 2.50460 68.76893 1.000 13.23431 565 MET D N 1
ATOM 12351 C CA . MET D 2 55 ? -3.19341 1.98949 68.13044 1.000 12.22182 565 MET D CA 1
ATOM 12352 C C . MET D 2 55 ? -3.18140 0.45307 68.16932 1.000 12.13986 565 MET D C 1
ATOM 12353 O O . MET D 2 55 ? -3.11519 -0.12963 69.24813 1.000 14.24868 565 MET D O 1
ATOM 12367 N N . GLU D 2 56 ? -3.20347 -0.18145 66.99599 1.000 12.76086 566 GLU D N 1
ATOM 12368 C CA A GLU D 2 56 ? -3.18588 -1.63931 66.88007 0.598 13.26038 566 GLU D CA 1
ATOM 12369 C CA B GLU D 2 56 ? -3.19760 -1.63561 66.91228 0.402 13.10758 566 GLU D CA 1
ATOM 12370 C C . GLU D 2 56 ? -1.84077 -2.19381 67.33073 1.000 11.02025 566 GLU D C 1
ATOM 12371 O O . GLU D 2 56 ? -0.79204 -1.72932 66.88093 1.000 11.88487 566 GLU D O 1
ATOM 12394 N N . VAL D 2 57 ? -1.87248 -3.20166 68.18845 1.000 11.23524 567 VAL D N 1
ATOM 12395 C CA . VAL D 2 57 ? -0.69667 -3.89826 68.66637 1.000 11.27585 567 VAL D CA 1
ATOM 12396 C C . VAL D 2 57 ? -0.96992 -5.39107 68.59149 1.000 10.71307 567 VAL D C 1
ATOM 12397 O O . VAL D 2 57 ? -2.06294 -5.84622 68.93334 1.000 12.08983 567 VAL D O 1
ATOM 12410 N N . HIS D 2 58 ? 0.01131 -6.15776 68.13231 1.000 9.85561 568 HIS D N 1
ATOM 12411 C CA . HIS D 2 58 ? -0.13711 -7.59967 68.10350 1.000 9.97634 568 HIS D CA 1
ATOM 12412 C C . HIS D 2 58 ? -0.46103 -8.10646 69.50382 1.000 10.98863 568 HIS D C 1
ATOM 12413 O O . HIS D 2 58 ? 0.07257 -7.60896 70.49517 1.000 11.15887 568 HIS D O 1
ATOM 12427 N N . GLU D 2 59 ? -1.34234 -9.10769 69.57657 1.000 12.29935 569 GLU D N 1
ATOM 12428 C CA . GLU D 2 59 ? -1.68043 -9.71510 70.85937 1.000 14.14443 569 GLU D CA 1
ATOM 12429 C C . GLU D 2 59 ? -0.44063 -10.06980 71.67625 1.000 12.85167 569 GLU D C 1
ATOM 12430 O O . GLU D 2 59 ? -0.44775 -9.97431 72.91090 1.000 14.91284 569 GLU D O 1
ATOM 12442 N N . LEU D 2 60 ? 0.59692 -10.56867 71.01936 1.000 10.84486 570 LEU D N 1
ATOM 12443 C CA . LEU D 2 60 ? 1.79734 -11.00594 71.72525 1.000 11.68936 570 LEU D CA 1
ATOM 12444 C C . LEU D 2 60 ? 2.72718 -9.87661 72.11394 1.000 11.27643 570 LEU D C 1
ATOM 12445 O O . LEU D 2 60 ? 3.76321 -10.14977 72.72732 1.000 11.88944 570 LEU D O 1
ATOM 12461 N N . SER D 2 61 ? 2.38349 -8.63078 71.81050 1.000 11.15132 571 SER D N 1
ATOM 12462 C CA . SER D 2 61 ? 3.25659 -7.50536 72.11051 1.000 10.06968 571 SER D CA 1
ATOM 12463 C C . SER D 2 61 ? 2.58953 -6.46720 72.99817 1.000 10.69079 571 SER D C 1
ATOM 12464 O O . SER D 2 61 ? 3.11042 -5.37333 73.15344 1.000 10.83058 571 SER D O 1
ATOM 12472 N N . ARG D 2 62 ? 1.48011 -6.83200 73.62754 1.000 11.57121 572 ARG D N 1
ATOM 12473 C CA A ARG D 2 62 ? 0.77030 -5.89910 74.49292 0.529 13.02814 572 ARG D CA 1
ATOM 12474 C CA B ARG D 2 62 ? 0.76582 -5.91029 74.50331 0.471 12.90209 572 ARG D CA 1
ATOM 12475 C C . ARG D 2 62 ? 1.63918 -5.39529 75.63652 1.000 12.39985 572 ARG D C 1
ATOM 12476 O O . ARG D 2 62 ? 1.44449 -4.26477 76.10250 1.000 14.05845 572 ARG D O 1
ATOM 12517 N N . HIS D 2 63 ? 2.58528 -6.20426 76.11035 1.000 11.92668 573 HIS D N 1
ATOM 12518 C CA . HIS D 2 63 ? 3.44238 -5.80664 77.22703 1.000 12.46352 573 HIS D CA 1
ATOM 12519 C C . HIS D 2 63 ? 4.47297 -4.76378 76.83560 1.000 12.39947 573 HIS D C 1
ATOM 12520 O O . HIS D 2 63 ? 5.11690 -4.21268 77.73080 1.000 14.33518 573 HIS D O 1
ATOM 12534 N N . LEU D 2 64 ? 4.64132 -4.48339 75.55187 1.000 11.32796 574 LEU D N 1
ATOM 12535 C CA . LEU D 2 64 ? 5.61900 -3.52400 75.08590 1.000 11.49103 574 LEU D CA 1
ATOM 12536 C C . LEU D 2 64 ? 5.01775 -2.14822 74.86740 1.000 11.96993 574 LEU D C 1
ATOM 12537 O O . LEU D 2 64 ? 5.76585 -1.20396 74.58767 1.000 13.95733 574 LEU D O 1
ATOM 12553 N N . THR D 2 65 ? 3.70744 -1.99544 75.02081 1.000 11.03185 575 THR D N 1
ATOM 12554 C CA . THR D 2 65 ? 3.08029 -0.70903 74.78088 1.000 10.98970 575 THR D CA 1
ATOM 12555 C C . THR D 2 65 ? 3.47381 0.25615 75.88325 1.000 12.08127 575 THR D C 1
ATOM 12556 O O . THR D 2 65 ? 3.36437 -0.06562 77.06281 1.000 13.92941 575 THR D O 1
ATOM 12567 N N . ARG D 2 66 ? 3.92761 1.44244 75.49979 1.000 12.46062 576 ARG D N 1
ATOM 12568 C CA . ARG D 2 66 ? 4.56303 2.37293 76.42980 1.000 12.88297 576 ARG D CA 1
ATOM 12569 C C . ARG D 2 66 ? 3.56255 3.43070 76.88291 1.000 12.93745 576 ARG D C 1
ATOM 12570 O O . ARG D 2 66 ? 3.23111 4.34704 76.13459 1.000 13.44290 576 ARG D O 1
ATOM 12591 N N . PHE D 2 67 ? 3.08944 3.30409 78.11083 1.000 14.21860 577 PHE D N 1
ATOM 12592 C CA . PHE D 2 67 ? 2.18081 4.29066 78.66887 1.000 15.28929 577 PHE D CA 1
ATOM 12593 C C . PHE D 2 67 ? 2.96756 5.30580 79.49145 1.000 16.95671 577 PHE D C 1
ATOM 12594 O O . PHE D 2 67 ? 4.07825 5.05278 79.95649 1.000 21.14908 577 PHE D O 1
ATOM 12611 N N . HIS D 2 68 ? 2.39005 6.47833 79.63777 1.000 15.62857 578 HIS D N 1
ATOM 12612 C CA . HIS D 2 68 ? 3.01388 7.58975 80.33223 1.000 16.77683 578 HIS D CA 1
ATOM 12613 C C . HIS D 2 68 ? 2.31105 7.82739 81.65937 1.000 20.58116 578 HIS D C 1
ATOM 12614 O O . HIS D 2 68 ? 1.13178 7.49516 81.81789 1.000 21.30631 578 HIS D O 1
ATOM 12628 N N . ARG D 2 69 ? 3.05583 8.38678 82.61767 1.000 21.50291 579 ARG D N 1
ATOM 12629 C CA . ARG D 2 69 ? 2.47669 8.72738 83.91191 1.000 25.36568 579 ARG D CA 1
ATOM 12630 C C . ARG D 2 69 ? 1.36208 9.74788 83.70718 1.000 26.81372 579 ARG D C 1
ATOM 12631 O O . ARG D 2 69 ? 1.47584 10.62898 82.85002 1.000 28.44864 579 ARG D O 1
ATOM 12652 N N . PRO D 2 70 ? 0.27550 9.67474 84.48289 1.000 29.76459 580 PRO D N 1
ATOM 12653 C CA . PRO D 2 70 ? -0.73444 10.73201 84.33604 1.000 31.79645 580 PRO D CA 1
ATOM 12654 C C . PRO D 2 70 ? -0.11583 12.11154 84.60055 1.000 34.57927 580 PRO D C 1
ATOM 12655 O O . PRO D 2 70 ? 0.83387 12.23620 85.38108 1.000 37.15270 580 PRO D O 1
#

InterPro domains:
  IPR001452 SH3 domain [PF07653] (379-433)
  IPR001452 SH3 domain [PS50002] (374-437)
  IPR001452 SH3 domain [SM00326] (377-436)
  IPR013606 IMD/I-BAR domain [PF08397] (17-237)
  IPR013606 IMD/I-BAR domain [PS51338] (1-250)
  IPR027267 AH/BAR domain superfamily [G3DSA:1.20.1270.60] (1-250)
  IPR027267 AH/BAR domain superfamily [SSF103657] (2-246)
  IPR027681 I-BAR domain containing protein IRSp53/IRTKS/Pinkbar [PTHR14206] (4-528)
  IPR030128 BAR/IMD domain-containing adapter protein 2, I-BAR domain [cd07646] (5-236)
  IPR035594 BAR/IMD domain-containing adapter protein 2, SH3 domain [cd11915] (377-435)
  IPR036028 SH3-like domain superfamily [SSF50044] (375-437)

Radius of gyration: 29.75 Å; Cα contacts (8 Å, |Δi|>4): 1809; chains: 4; bounding box: 68×69×88 Å

CATH classification: 3.60.21.10

Foldseek 3Di:
DLCLVVLLCQLLVCLPPDQPDDGDDDLVNLLSLLVLLLVLLLVAFLAAEAEDQEKEFEAAAQRSNLVSVVCVVVPPPPVAAYEYAENQHFQYRGSPSRVSNLSSRCNVPVNRYAYAYAPCLACLNVVPRPNCVVCPVNPRNVSVVSSNQSSLSHRAWYDYPLAEIEHAADAAPQPDDCVVSRPDDPSDGQDQDDGSVRSRHEEEDQPDDAWAPDPQRGGTYGHLVVLVVVCVVSVYQAYEYEQAADAAQKDAHNVNRYMYGHAHACRSVPDQHWHWMWGQHNVRDIDIDIGGDPVVPDDDGPHHHSCPPPD/DDDDDDDDDPDDDDDDDDDDDPDDDDCVVVADPVNVVVVLVVLQCCQVPPDDDDPVCPVVDDHDDD/DDAPLVVQLCQLLVCPVPDPDDDGDDDLVNLLCLLVLLLVLLQVAFLAAEAEDQEKEFEAAAQVSVLVSVVCVVQPPPPVHFYEYAENQHFLYDGSPSRVSNLSSCCNVPVRRYAYAYAPCLACVNVVPRPNCVVCCVVPRNVSVVSSNQSSLSHRAWYDYPLAEIEHAADAAPQDQDCVVRRPDDDSDGQDQADGSVRRRHEEEDQPDDAWAPDPLAGGIYGYLVNLVVVCVSSVHQAYEYEQDADAQQKDAHNVRRYMYGHAHACRSVPDQHWHKMWGQHNVRDIDIDIGGDCVPGHHDQPPPPDD/DDDDDDDDPDDDDDDDDDDDPDDDDVVVVADPVNVVVVLVVLQCCQVPPDDDPPVCPVVRDHDDD

Sequence (750 aa):
SLLNLDSIIGRRLLEVQQGSRPGKNVQLTENNEIRRGLCLKSREIFLSQPILLELEAPLKICGDIIHGQYYYDLLRLLFEYGGFPPESNYLFLGDYVDRGKQSLETICLLLAYKIKYPENFFLLRGNHECCASINRIYGFYDECCKRRYNIKLWKTFTDDCFNCLPIAAIVDEKIFCCHGGLSPDLQQSSMEQIRRIMRPTDVPDQGLLCDLLWSDPDKDVQGWGEENDRGVSFTFGAEVVAKFLHKHDLDLIICRAHQVVEDGYEFFAKRQLVTLFSAPNYCCGEFDNAGAMMMSSVDETLLMMCSFQQILKPAGSGQQGKSSSTTGNNLLDKSRKILIRFSDYYVVEVVADAQDYDRRADKPWTRLTAADKAAIRKEELNEFKSSTEMEEVHELSRHLTRFHRPGSLNLDSIIGRLLEVQGSRPGKNVQQLTENEIRGLCLKSREEIFLSQPILLEELEEAPLKICGDIHGQYYDLLRLLFEYGGFPPESNYLFLGDYVDRGKQSLLETICLLLAYKIKYPENFFLLRGNHECCASINRIYGFYDECKRRRRYYNNIKLWKTFTDDCFNCLPIIAAIVDEKIFCCHGGLSPDLQSMEQIRRIMRPTDVPDQGLLCDLLWSDPDKDVQGWGENDRGVVSFTFGAEVVAKFLHKHDLDLICCRAHQVVEDGYEFFAKRQLVTLFSAPNYCCGEFDNAGAMMMSSVDETLMMCSFQQIILLKPAKSSSTGNLLDKDDRKILIRFSDDYYVEVADAQDYDRRADKPWTRLTAADKAAIRKELNEFKSTEMEEVHELSRRHLTRFHRP

Secondary structure (DSSP, 8-state):
---HHHHHHHHHHGGGS-TT------HHHHHHHHHHHHHHHHHS-SEEEE-SSEEEE-B-TT-HHHHHHHHHHH-STTSS-EEE-S--SSSSS-HHHHHHHHHHHHHHSTTTEEEPPPTTSSHHHHTTSSHHHHHHHHS-HHHHHHHHHHHTTS--EEEETTTEEE-SS---TT-S-HHHHHT--SS-PPPSSSHHHHHHH-EE-TT-SSEEE-TTSSSEEE-HHHHHHHHHHHT-SEEEE--S--TTSEEEETTTTEEEEB--TTGGGT----EEEEEE-TT-EEEEEEEE---TTSPPPS---S-TT--/--B-HHHHHHHHHHTTTSPTT------HHHHHHHHHHHHHHHHHS-SEEEE-SSEEEE-B-TT-HHHHHHHHHHH--TTSS-EEE-S--SSSSS-HHHHHHHHHHHHHHSTTTEEE---TTSSHHHHTTSSHHHHHHHHS-HHHHHHHHHHHTT---EEEETTTEEE-SS---TT-S-THHHHT--SS-PPPSSSHHHHHHH-EE-TT-SSEEE-TTSSSEEE-HHHHHHHHHHHT-SEEEE--S--TTSEEEETTTTEEEEB--TTGGGT----EEEEEE-TT-EEEEEEEE----SPPS-TTTS--/-PPP--EE-S--EEEEPP-S------GGGS--HHHHHHHHHHHHHHHHHTS---GGGGGG------/-----EEEEEEEEEEPP-S------GGGG--HHHHHHHHHHHHHHHHHT----GGGGGG------

B-factor: mean 17.08, std 7.87, range [6.31, 58.61]